Protein AF-0000000076651264 (afdb_homodimer)

Foldseek 3Di:
DPQDDQPPAAFDKAFCDDDPVSVVVLVVPLDALQCQAFCCDADPVRHGLAHQRERMEQEGQELVNVLSLLVVCLVVVAAEQEAQLRHQNRNSSGFDDHHYYHYDLPRFADKDWDDVVPVPPDPDDADPQWTKMKGWQNDFQLRVLVVQLVVQWADAAAFARRHTNQQCQQQFRDYQLCFQHNTQVLFFAKWWFQFSNSDIDIDGCVRPLLLSQCSRAPWDLQQGGTTITIGTIGHLVQFFADKDWDAAPVHNDIDIGTWKKKKKWKFFDDLVVLLLLVVLLLQCLLVQADASFKWKKKKKWAWPFDCCQLPVVPPDPVLVVLLVVLVVPDDPLLCVVCVPIDAIMMIIIIMGIRNHNHDDCDPVVVVSCVSVSVPPRRISDMDMDGDGPSVVSNSSHRHDNDRDPFRKAKDKFWALDSCLVVLCVSVVVSVLQCLQRPCQVQADPVRPDGDDRPQNVFKIKIKMKIFNGHPNTPLQVSPPVSHQWADSSTGMMIIIMIGGHGPPDPCRVVRVVSNVVSVVVVCVQQEDCSHSHHNHQADGSSRDGDNQQCADCVRVVNHHVDDVSLQSSLCSSCVRPVSSRSPRDRNGRHRDD/DPQDDQPPAAFDKAFCDDDPVSVVVLVVVLDALQCLAFCCDADPVRHGLAHQRERMEQEGQELVNVLSLLVVCLVVVAAEQEAQLRHQNRNSSGFDDHHYYHYDLPRFADKDWDDVVPVPPDPDDADPQWTKMKGWQNDFQLRVLVVQLVVQWDDAAAFARRHTNQQCQQQFRDYQLCFQHNTQVLFFAKWWFQFSNSDIDIDGCVRPLLLSQCSRAPWDLQQGGTTITIGTIGHLVQFFADKDWDAAPVHNDIDIGTWKKKKKWKFFDDLVVLLLLVVLLLQCLLVQADASFKWKKKKKWAWPFDCCQLPVVPPDPVLVVLLVVLVVPDDPLLCVVCVPIDAIMMIIIIMGIRNHNHDDCDPVVVVSCVSVSVPPRRISDMDMDGDGPSVVSNSSHRHDNDRDPFRKAKDKFWALDNCLVVLCVSVVVSVLQCLQRPCCVQADPVRPDGDDRPQNVFKIKIKMKIFNGHPNTPLQVSPPVSHQWADSSTGMMIIIMIGGHGPPDPCRVVRVVSNVVSVVVVCVQQEDCSHSHHNHQADGSSRDGDNQQCADCVRVVNHHVDDVSLQSSLCSSCVRPVSSRSPRDRNGRHRDD

Secondary structure (DSSP, 8-state):
------TT--EEEEESSSSHHHHHHHHHH---TTHHHHTTPBPTTSSBSS----SEEEEESSHHHHHHHHHHHHHHT--EEEESS---TT-TT---TT-EEEE-TTT---EEEE-TTTS-S------TTEEEEEEETT-BHHHHHHHHHHTTEE----SBTT-BHHHHHHTT---TTHHHH--GGGGEEEEEEE-TTS-EEEEESSS-HHHHHHHTTTSTTSSSEEEEEEEEEEEGGGG--SEEEEEETTEEEEEEEES-EEEEEEEE--HHHHHHHHHHHHHHHHH----TTEEEEEEEE-TT--HHHH-TTTTSHHHHHHHHHHHTTS-HHHHHHHTTPPPPEEEEEEEE---STT----HHHHHHHHHHHT--TTEEEEEEEE--HHHHHHHT-B-SS-SSSS-EE--EEEE--S-TTTTTHHHHHHHHHHHHH-GGGGB-TTSSSB---HHHHH-EEEEEEEE--STT-HHHHTTTSS-----TT--EEEEEEEE---TTSTTHHHHHHHHHHHHHHHHHHHBSTT-SSBSS-B--GGG--S---TTSHHHHHHHSS-HHHHHHHHHHHHHH-TT-TT--SS-SPPP--/------TT--EEEEESSSSHHHHHHHHHH---TTHHHHTTPBPTTSSBSS----SEEEEESSHHHHHHHHHHHHHHT--EEEESS---TT-TT---TT-EEEE-TTT---EEEE-TTTS-S------TTEEEEEEETT-BHHHHHHHHHHTTEE----SBTT-BHHHHHHTT---TTHHHH--GGGGEEEEEEE-TTS-EEEE-SSS-HHHHHHHTTTSTTSSSEEEEEEEEEEEGGGG---EEEEEETTEEEEEEEES-EEEEEEEE--HHHHHHHHHHHHHHHHH----TTEEEEEEEE-TT--HHHH-TTTTSHHHHHHHHHHHTTS-HHHHHHHTTPPPPEEEEEEEE---STT----HHHHHHHHHHHT--TTEEEEEEEE--HHHHHHHT-B-SS-SSSS-EE--EEEE--S-TTTTTHHHHHHHHHHHHH-GGGGB-TTSSSB---HHHHH-EEEEEEEE--STT-HHHHTTTSS-----TT--EEEEEEEE---TTSTTHHHHHHHHHHHHHHHHHHHBSTT-SSBSS-B--GGG--S---TTSHHHHHHHSS-HHHHHHHHHHHHHH-TT-TT--SS-SPPP--

Structure (mmCIF, N/CA/C/O backbone):
data_AF-0000000076651264-model_v1
#
loop_
_entity.id
_entity.type
_entity.pdbx_description
1 polymer 'Related to 6-hydroxy-D-nicotine oxidase'
#
loop_
_atom_site.group_PDB
_atom_site.id
_atom_site.type_symbol
_atom_site.label_atom_id
_atom_site.label_alt_id
_atom_site.label_comp_id
_atom_site.label_asym_id
_atom_site.label_entity_id
_atom_site.label_seq_id
_atom_site.pdbx_PDB_ins_code
_atom_site.Cartn_x
_atom_site.Cartn_y
_atom_site.Cartn_z
_atom_site.occupancy
_atom_site.B_iso_or_equiv
_atom_site.auth_seq_id
_atom_site.auth_comp_id
_atom_site.auth_asym_id
_atom_site.auth_atom_id
_atom_site.pdbx_PDB_model_num
ATOM 1 N N . MET A 1 1 ? -21.031 -12.344 28.234 1 34 1 MET A N 1
ATOM 2 C CA . MET A 1 1 ? -20.094 -13.461 28.234 1 34 1 MET A CA 1
ATOM 3 C C . MET A 1 1 ? -18.734 -13.039 27.688 1 34 1 MET A C 1
ATOM 5 O O . MET A 1 1 ? -18.656 -12.398 26.641 1 34 1 MET A O 1
ATOM 9 N N . THR A 1 2 ? -17.781 -12.977 28.641 1 46.88 2 THR A N 1
ATOM 10 C CA . THR A 1 2 ? -16.422 -12.562 28.297 1 46.88 2 THR A CA 1
ATOM 11 C C . THR A 1 2 ? -15.891 -13.383 27.125 1 46.88 2 THR A C 1
ATOM 13 O O . THR A 1 2 ? -15.984 -14.609 27.125 1 46.88 2 THR A O 1
ATOM 16 N N . SER A 1 3 ? -15.75 -12.75 25.969 1 57.94 3 SER A N 1
ATOM 17 C CA . SER A 1 3 ? -15.305 -13.438 24.766 1 57.94 3 SER A CA 1
ATOM 18 C C . SER A 1 3 ? -14.078 -14.297 25.031 1 57.94 3 SER A C 1
ATOM 20 O O . SER A 1 3 ? -13.32 -14.031 25.969 1 57.94 3 SER A O 1
ATOM 22 N N . ALA A 1 4 ? -14.023 -15.539 24.609 1 70.25 4 ALA A N 1
ATOM 23 C CA . ALA A 1 4 ? -12.898 -16.469 24.688 1 70.25 4 ALA A CA 1
ATOM 24 C C . ALA A 1 4 ? -11.578 -15.766 24.406 1 70.25 4 ALA A C 1
ATOM 26 O O . ALA A 1 4 ? -11.508 -14.906 23.516 1 70.25 4 ALA A O 1
ATOM 27 N N . GLN A 1 5 ? -10.688 -15.805 25.422 1 78.62 5 GLN A N 1
ATOM 28 C CA . GLN A 1 5 ? -9.367 -15.203 25.25 1 78.62 5 GLN A CA 1
ATOM 29 C C . GLN A 1 5 ? -8.266 -16.203 25.594 1 78.62 5 GLN A C 1
ATOM 31 O O . GLN A 1 5 ? -8.445 -17.062 26.453 1 78.62 5 GLN A O 1
ATOM 36 N N . VAL A 1 6 ? -7.297 -16.203 24.75 1 84.75 6 VAL A N 1
ATOM 37 C CA . VAL A 1 6 ? -6.082 -16.953 25.078 1 84.75 6 VAL A CA 1
ATOM 38 C C . VAL A 1 6 ? -5.273 -16.172 26.125 1 84.75 6 VAL A C 1
ATOM 40 O O . VAL A 1 6 ? -4.867 -15.039 25.891 1 84.75 6 VAL A O 1
ATOM 43 N N . ASN A 1 7 ? -5.051 -16.719 27.25 1 78.62 7 ASN A N 1
ATOM 44 C CA . ASN A 1 7 ? -4.332 -16.078 28.344 1 78.62 7 ASN A CA 1
ATOM 45 C C . ASN A 1 7 ? -2.84 -15.977 28.047 1 78.62 7 ASN A C 1
ATOM 47 O O . ASN A 1 7 ? -2.242 -16.891 27.5 1 78.62 7 ASN A O 1
ATOM 51 N N . GLY A 1 8 ? -2.301 -14.914 28.453 1 78.69 8 GLY A N 1
ATOM 52 C CA . GLY A 1 8 ? -0.866 -14.727 28.297 1 78.69 8 GLY A CA 1
ATOM 53 C C . GLY A 1 8 ? -0.448 -14.445 26.859 1 78.69 8 GLY A C 1
ATOM 54 O O . GLY A 1 8 ? 0.745 -14.445 26.547 1 78.69 8 GLY A O 1
ATOM 55 N N . PHE A 1 9 ? -1.398 -14.266 26.062 1 87.62 9 PHE A N 1
ATOM 56 C CA . PHE A 1 9 ? -1.14 -14.016 24.656 1 87.62 9 PHE A CA 1
ATOM 57 C C . PHE A 1 9 ? -0.688 -12.578 24.422 1 87.62 9 PHE A C 1
ATOM 59 O O . PHE A 1 9 ? -1.328 -11.641 24.906 1 87.62 9 PHE A O 1
ATOM 66 N N . ILE A 1 10 ? 0.504 -12.438 23.859 1 85.38 10 ILE A N 1
ATOM 67 C CA . ILE A 1 10 ? 1.021 -11.133 23.484 1 85.38 10 ILE A CA 1
ATOM 68 C C . ILE A 1 10 ? 0.626 -10.812 22.047 1 85.38 10 ILE A C 1
ATOM 70 O O . ILE A 1 10 ? 1.205 -11.359 21.094 1 85.38 10 ILE A O 1
ATOM 74 N N . GLY A 1 11 ? -0.29 -9.969 21.844 1 91.75 11 GLY A N 1
ATOM 75 C CA . GLY A 1 11 ? -0.868 -9.609 20.547 1 91.75 11 GLY A CA 1
ATOM 76 C C . GLY A 1 11 ? -2.344 -9.273 20.641 1 91.75 11 GLY A C 1
ATOM 77 O O . GLY A 1 11 ? -2.854 -8.961 21.719 1 91.75 11 GLY A O 1
ATOM 78 N N . MET A 1 12 ? -2.93 -9.195 19.531 1 94.44 12 MET A N 1
ATOM 79 C CA . MET A 1 12 ? -4.355 -8.891 19.484 1 94.44 12 MET A CA 1
ATOM 80 C C . MET A 1 12 ? -5.176 -10.148 19.234 1 94.44 12 MET A C 1
ATOM 82 O O . MET A 1 12 ? -4.715 -11.07 18.562 1 94.44 12 MET A O 1
ATOM 86 N N . GLN A 1 13 ? -6.289 -10.258 19.812 1 95.62 13 GLN A N 1
ATOM 87 C CA . GLN A 1 13 ? -7.223 -11.359 19.625 1 95.62 13 GLN A CA 1
ATOM 88 C C . GLN A 1 13 ? -8.641 -10.852 19.375 1 95.62 13 GLN A C 1
ATOM 90 O O . GLN A 1 13 ? -9.07 -9.875 19.984 1 95.62 13 GLN A O 1
ATOM 95 N N . TYR A 1 14 ? -9.336 -11.398 18.453 1 96.88 14 TYR A N 1
ATOM 96 C CA . TYR A 1 14 ? -10.688 -11.016 18.078 1 96.88 14 TYR A CA 1
ATOM 97 C C . TYR A 1 14 ? -11.617 -12.227 18.062 1 96.88 14 TYR A C 1
ATOM 99 O O . TYR A 1 14 ? -11.383 -13.188 17.344 1 96.88 14 TYR A O 1
ATOM 107 N N . SER A 1 15 ? -12.625 -12.203 18.797 1 95.81 15 SER A N 1
ATOM 108 C CA . SER A 1 15 ? -13.562 -13.312 18.938 1 95.81 15 SER A CA 1
ATOM 109 C C . SER A 1 15 ? -14.75 -13.172 18 1 95.81 15 SER A C 1
ATOM 111 O O . SER A 1 15 ? -15.234 -12.055 17.766 1 95.81 15 SER A O 1
ATOM 113 N N . ARG A 1 16 ? -15.203 -14.312 17.484 1 95.56 16 ARG A N 1
ATOM 114 C CA . ARG A 1 16 ? -16.391 -14.344 16.641 1 95.56 16 ARG A CA 1
ATOM 115 C C . ARG A 1 16 ? -17.625 -13.914 17.438 1 95.56 16 ARG A C 1
ATOM 117 O O . ARG A 1 16 ? -18.562 -13.352 16.859 1 95.56 16 ARG A O 1
ATOM 124 N N . GLU A 1 17 ? -17.578 -14.133 18.734 1 94.69 17 GLU A N 1
ATOM 125 C CA . GLU A 1 17 ? -18.688 -13.805 19.641 1 94.69 17 GLU A CA 1
ATOM 126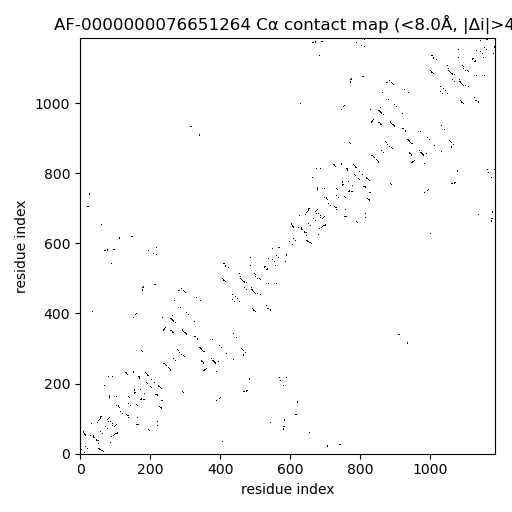 C C . GLU A 1 17 ? -18.344 -12.602 20.516 1 94.69 17 GLU A C 1
ATOM 128 O O . GLU A 1 17 ? -17.188 -12.188 20.578 1 94.69 17 GLU A O 1
ATOM 133 N N . GLY A 1 18 ? -19.359 -12.008 21.141 1 92.31 18 GLY A N 1
ATOM 134 C CA . GLY A 1 18 ? -19.172 -10.875 22.031 1 92.31 18 GLY A CA 1
ATOM 135 C C . GLY A 1 18 ? -20.094 -9.711 21.719 1 92.31 18 GLY A C 1
ATOM 136 O O . GLY A 1 18 ? -21.188 -9.898 21.188 1 92.31 18 GLY A O 1
ATOM 137 N N . SER A 1 19 ? -19.688 -8.516 22.203 1 91.44 19 SER A N 1
ATOM 138 C CA . SER A 1 19 ? -20.469 -7.305 21.953 1 91.44 19 SER A CA 1
ATOM 139 C C . SER A 1 19 ? -20.469 -6.945 20.469 1 91.44 19 SER A C 1
ATOM 141 O O . SER A 1 19 ? -19.734 -7.535 19.688 1 91.44 19 SER A O 1
ATOM 143 N N . ASP A 1 20 ? -21.281 -5.992 20.109 1 92.19 20 ASP A N 1
ATOM 144 C CA . ASP A 1 20 ? -21.344 -5.527 18.719 1 92.19 20 ASP A CA 1
ATOM 145 C C . ASP A 1 20 ? -20 -4.961 18.266 1 92.19 20 ASP A C 1
ATOM 147 O O . ASP A 1 20 ? -19.609 -5.121 17.109 1 92.19 20 ASP A O 1
ATOM 151 N N . TYR A 1 21 ? -19.312 -4.336 19.125 1 92.44 21 TYR A N 1
ATOM 152 C CA . TYR A 1 21 ? -18 -3.789 18.812 1 92.44 21 TYR A CA 1
ATOM 153 C C . TYR A 1 21 ? -16.969 -4.902 18.594 1 92.44 21 TYR A C 1
ATOM 155 O O . TYR A 1 21 ? -16.156 -4.84 17.688 1 92.44 21 TYR A O 1
ATOM 163 N N . GLU A 1 22 ? -17.062 -5.895 19.453 1 92.88 22 GLU A N 1
ATOM 164 C CA . GLU A 1 22 ? -16.172 -7.039 19.297 1 92.88 22 GLU A CA 1
ATOM 165 C C . GLU A 1 22 ? -16.438 -7.758 17.969 1 92.88 22 GLU A C 1
ATOM 167 O O . GLU A 1 22 ? -15.5 -8.133 17.266 1 92.88 22 GLU A O 1
ATOM 172 N N . LYS A 1 23 ? -17.688 -7.938 17.703 1 95.19 23 LYS A N 1
ATOM 173 C CA . LYS A 1 23 ? -18.062 -8.57 16.453 1 95.19 23 LYS A CA 1
ATOM 174 C C . LYS A 1 23 ? -17.594 -7.738 15.258 1 95.19 23 LYS A C 1
ATOM 176 O O . LYS A 1 23 ? -17.234 -8.281 14.211 1 95.19 23 LYS A O 1
ATOM 181 N N . GLY A 1 24 ? -17.703 -6.41 15.43 1 95.94 24 GLY A N 1
ATOM 182 C CA . GLY A 1 24 ? -17.188 -5.523 14.398 1 95.94 24 GLY A CA 1
ATOM 183 C C . GLY A 1 24 ? -15.695 -5.668 14.164 1 95.94 24 GLY A C 1
ATOM 184 O O . GLY A 1 24 ? -15.242 -5.711 13.023 1 95.94 24 GLY A O 1
ATOM 185 N N . ASP A 1 25 ? -14.961 -5.73 15.289 1 97.12 25 ASP A N 1
ATOM 186 C CA . ASP A 1 25 ? -13.523 -5.973 15.18 1 97.12 25 ASP A CA 1
ATOM 187 C C . ASP A 1 25 ? -13.234 -7.285 14.461 1 97.12 25 ASP A C 1
ATOM 189 O O . ASP A 1 25 ? -12.398 -7.332 13.555 1 97.12 25 ASP A O 1
ATOM 193 N N . TYR A 1 26 ? -13.945 -8.32 14.867 1 96.81 26 TYR A N 1
ATOM 194 C CA . TYR A 1 26 ? -13.797 -9.641 14.266 1 96.81 26 TYR A CA 1
ATOM 195 C C . TYR A 1 26 ? -14.07 -9.586 12.773 1 96.81 26 TYR A C 1
ATOM 197 O O . TYR A 1 26 ? -13.289 -10.117 11.977 1 96.81 26 TYR A O 1
ATOM 205 N N . LYS A 1 27 ? -15.086 -8.938 12.375 1 95.62 27 LYS A N 1
ATOM 206 C CA . LYS A 1 27 ? -15.461 -8.844 10.969 1 95.62 27 LYS A CA 1
ATOM 207 C C . LYS A 1 27 ? -14.383 -8.117 10.164 1 95.62 27 LYS A C 1
ATOM 209 O O . LYS A 1 27 ? -14.07 -8.516 9.039 1 95.62 27 LYS A O 1
ATOM 214 N N . PHE A 1 28 ? -13.836 -7.086 10.703 1 96.31 28 PHE A N 1
ATOM 215 C CA . PHE A 1 28 ? -12.82 -6.305 10.008 1 96.31 28 PHE A CA 1
ATOM 216 C C . PHE A 1 28 ? -11.562 -7.141 9.773 1 96.31 28 PHE A C 1
ATOM 218 O O . PHE A 1 28 ? -10.953 -7.062 8.703 1 96.31 28 PHE A O 1
ATOM 225 N N . PHE A 1 29 ? -11.148 -7.922 10.734 1 96.56 29 PHE A N 1
ATOM 226 C CA . PHE A 1 29 ? -9.875 -8.625 10.648 1 96.56 29 PHE A CA 1
ATOM 227 C C . PHE A 1 29 ? -10.055 -9.992 10.008 1 96.56 29 PHE A C 1
ATOM 229 O O . PHE A 1 29 ? -9.078 -10.641 9.625 1 96.56 29 PHE A O 1
ATOM 236 N N . ASN A 1 30 ? -11.328 -10.492 9.945 1 94.94 30 ASN A N 1
ATOM 237 C CA . ASN A 1 30 ? -11.586 -11.742 9.234 1 94.94 30 ASN A CA 1
ATOM 238 C C . ASN A 1 30 ? -11.594 -11.539 7.727 1 94.94 30 ASN A C 1
ATOM 240 O O . ASN A 1 30 ? -12.656 -11.547 7.098 1 94.94 30 ASN A O 1
ATOM 244 N N . GLU A 1 31 ? -10.406 -11.375 7.203 1 89.44 31 GLU A N 1
ATOM 245 C CA . GLU A 1 31 ? -10.266 -11.094 5.777 1 89.44 31 GLU A CA 1
ATOM 246 C C . GLU A 1 31 ? -9.508 -12.211 5.066 1 89.44 31 GLU A C 1
ATOM 248 O O . GLU A 1 31 ? -8.461 -12.656 5.535 1 89.44 31 GLU A O 1
ATOM 253 N N . GLN A 1 32 ? -10.094 -12.727 4.004 1 91 32 GLN A N 1
ATOM 254 C CA . GLN A 1 32 ? -9.5 -13.688 3.088 1 91 32 GLN A CA 1
ATOM 255 C C . GLN A 1 32 ? -9.742 -13.289 1.635 1 91 32 GLN A C 1
ATOM 257 O O . GLN A 1 32 ? -10.789 -12.727 1.306 1 91 32 GLN A O 1
ATOM 262 N N . TYR A 1 33 ? -8.773 -13.547 0.831 1 89.94 33 TYR A N 1
ATOM 263 C CA . TYR A 1 33 ? -9.016 -13.383 -0.599 1 89.94 33 TYR A CA 1
ATOM 264 C C . TYR A 1 33 ? -10.266 -14.133 -1.034 1 89.94 33 TYR A C 1
ATOM 266 O O . TYR A 1 33 ? -11.039 -13.641 -1.856 1 89.94 33 TYR A O 1
ATOM 274 N N . ALA A 1 34 ? -10.586 -15.258 -0.434 1 87.25 34 ALA A N 1
ATOM 275 C CA . ALA A 1 34 ? -11.633 -16.188 -0.834 1 87.25 34 ALA A CA 1
ATOM 276 C C . ALA A 1 34 ? -12.969 -15.828 -0.197 1 87.25 34 ALA A C 1
ATOM 278 O O . ALA A 1 34 ? -13.992 -16.453 -0.481 1 87.25 34 ALA A O 1
ATOM 279 N N . THR A 1 35 ? -13.023 -14.805 0.59 1 81.62 35 THR A N 1
ATOM 280 C CA . THR A 1 35 ? -14.188 -14.547 1.433 1 81.62 35 THR A CA 1
ATOM 281 C C . THR A 1 35 ? -15.438 -14.336 0.581 1 81.62 35 THR A C 1
ATOM 283 O O . THR A 1 35 ? -16.484 -14.945 0.83 1 81.62 35 THR A O 1
ATOM 286 N N . SER A 1 36 ? -15.359 -13.609 -0.465 1 80.12 36 SER A N 1
ATOM 287 C CA . SER A 1 36 ? -16.531 -13.289 -1.264 1 80.12 36 SER A CA 1
ATOM 288 C C . SER A 1 36 ? -17.094 -14.523 -1.962 1 80.12 36 SER A C 1
ATOM 290 O O . SER A 1 36 ? -18.266 -14.57 -2.307 1 80.12 36 SER A O 1
ATOM 292 N N . SER A 1 37 ? -16.25 -15.508 -2.061 1 86.06 37 SER A N 1
ATOM 293 C CA . SER A 1 37 ? -16.641 -16.656 -2.883 1 86.06 37 SER A CA 1
ATOM 294 C C . SER A 1 37 ? -17.156 -17.812 -2.021 1 86.06 37 SER A C 1
ATOM 296 O O . SER A 1 37 ? -17.906 -18.656 -2.498 1 86.06 37 SER A O 1
ATOM 298 N N . TYR A 1 38 ? -16.719 -17.812 -0.785 1 84.25 38 TYR A N 1
ATOM 299 C CA . TYR A 1 38 ? -16.984 -19.047 -0.047 1 84.25 38 TYR A CA 1
ATOM 300 C C . TYR A 1 38 ? -17.656 -18.75 1.282 1 84.25 38 TYR A C 1
ATOM 302 O O . TYR A 1 38 ? -18.219 -19.641 1.916 1 84.25 38 TYR A O 1
ATOM 310 N N . ILE A 1 39 ? -17.641 -17.594 1.779 1 73.12 39 ILE A N 1
ATOM 311 C CA . ILE A 1 39 ? -18.047 -17.328 3.156 1 73.12 39 ILE A CA 1
ATOM 312 C C . ILE A 1 39 ? -19.5 -17.719 3.346 1 73.12 39 ILE A C 1
ATOM 314 O O . ILE A 1 39 ? -19.875 -18.312 4.363 1 73.12 39 ILE A O 1
ATOM 318 N N . ASP A 1 40 ? -20.406 -17.453 2.387 1 67.69 40 ASP A N 1
ATOM 319 C CA . ASP A 1 40 ? -21.828 -17.703 2.607 1 67.69 40 ASP A CA 1
ATOM 320 C C . ASP A 1 40 ? -22.375 -18.688 1.582 1 67.69 40 ASP A C 1
ATOM 322 O O . ASP A 1 40 ? -23.578 -18.719 1.316 1 67.69 40 ASP A O 1
ATOM 326 N N . VAL A 1 41 ? -21.453 -19.375 1.104 1 71.81 41 VAL A N 1
ATOM 327 C CA . VAL A 1 41 ? -21.922 -20.328 0.104 1 71.81 41 VAL A CA 1
ATOM 328 C C . VAL A 1 41 ? -22.203 -21.672 0.772 1 71.81 41 VAL A C 1
ATOM 330 O O . VAL A 1 41 ? -21.359 -22.219 1.476 1 71.81 41 VAL A O 1
ATOM 333 N N . LEU A 1 42 ? -23.422 -22.031 0.584 1 74 42 LEU A N 1
ATOM 334 C CA . LEU A 1 42 ? -23.859 -23.266 1.234 1 74 42 LEU A CA 1
ATOM 335 C C . LEU A 1 42 ? -23.781 -24.453 0.275 1 74 42 LEU A C 1
ATOM 337 O O . LEU A 1 42 ? -23.969 -24.281 -0.934 1 74 42 LEU A O 1
ATOM 341 N N . ASP A 1 43 ? -23.391 -25.562 0.815 1 71.31 43 ASP A N 1
ATOM 342 C CA . ASP A 1 43 ? -23.453 -26.812 0.05 1 71.31 43 ASP A CA 1
ATOM 343 C C . ASP A 1 43 ? -24.875 -27.328 -0.044 1 71.31 43 ASP A C 1
ATOM 345 O O . ASP A 1 43 ? -25.797 -26.719 0.5 1 71.31 43 ASP A O 1
ATOM 349 N N . PRO A 1 44 ? -25.078 -28.312 -0.857 1 68.69 44 PRO A N 1
ATOM 350 C CA . PRO A 1 44 ? -26.438 -28.844 -1.043 1 68.69 44 PRO A CA 1
ATOM 351 C C . PRO A 1 44 ? -27.094 -29.25 0.271 1 68.69 44 PRO A C 1
ATOM 353 O O . PRO A 1 44 ? -28.312 -29.281 0.365 1 68.69 44 PRO A O 1
ATOM 356 N N . SER A 1 45 ? -26.281 -29.484 1.211 1 76.25 45 SER A N 1
ATOM 357 C CA . SER A 1 45 ? -26.812 -29.891 2.514 1 76.25 45 SER A CA 1
ATOM 358 C C . SER A 1 45 ? -27.141 -28.672 3.371 1 76.25 45 SER A C 1
ATOM 360 O O . SER A 1 45 ? -27.672 -28.797 4.473 1 76.25 45 SER A O 1
ATOM 362 N N . GLY A 1 46 ? -26.844 -27.453 2.887 1 75.19 46 GLY A N 1
ATOM 363 C CA . GLY A 1 46 ? -27.141 -26.219 3.6 1 75.19 46 GLY A CA 1
ATOM 364 C C . GLY A 1 46 ? -26.016 -25.766 4.508 1 75.19 46 GLY A C 1
ATOM 365 O O . GLY A 1 46 ? -26.172 -24.828 5.293 1 75.19 46 GLY A O 1
ATOM 366 N N . LYS A 1 47 ? -24.969 -26.516 4.453 1 75.94 47 LYS A N 1
ATOM 367 C CA . LYS A 1 47 ? -23.797 -26.125 5.223 1 75.94 47 LYS A CA 1
ATOM 368 C C . LYS A 1 47 ? -22.828 -25.281 4.375 1 75.94 47 LYS A C 1
ATOM 370 O O . LYS A 1 47 ? -22.828 -25.391 3.148 1 75.94 47 LYS A O 1
ATOM 375 N N . PRO A 1 48 ? -22.047 -24.438 5.102 1 78.88 48 PRO A N 1
ATOM 376 C CA . PRO A 1 48 ? -21.062 -23.703 4.305 1 78.88 48 PRO A CA 1
ATOM 377 C C . PRO A 1 48 ? -20.094 -24.625 3.572 1 78.88 48 PRO A C 1
ATOM 379 O O . PRO A 1 48 ? -19.594 -25.578 4.156 1 78.88 48 PRO A O 1
ATOM 382 N N . SER A 1 49 ? -19.953 -24.391 2.299 1 79.5 49 SER A N 1
ATOM 383 C CA . SER A 1 49 ? -19.031 -25.203 1.505 1 79.5 49 SER A CA 1
ATOM 384 C C . SER A 1 49 ? -17.609 -25.094 2.033 1 79.5 49 SER A C 1
ATOM 386 O O . SER A 1 49 ? -16.891 -26.078 2.102 1 79.5 49 SER A O 1
ATOM 388 N N . HIS A 1 50 ? -17.125 -23.953 2.34 1 89.12 50 HIS A N 1
ATOM 389 C CA . HIS A 1 50 ? -15.867 -23.672 3.025 1 89.12 50 HIS A CA 1
ATOM 390 C C . HIS A 1 50 ? -16.094 -22.703 4.184 1 89.12 50 HIS A C 1
ATOM 392 O O . HIS A 1 50 ? -16.328 -21.516 3.969 1 89.12 50 HIS A O 1
ATOM 398 N N . ASP A 1 51 ? -16.156 -23.219 5.395 1 90.31 51 ASP A N 1
ATOM 399 C CA . ASP A 1 51 ? -16.359 -22.359 6.551 1 90.31 51 ASP A CA 1
ATOM 400 C C . ASP A 1 51 ? -15.125 -21.5 6.832 1 90.31 51 ASP A C 1
ATOM 402 O O . ASP A 1 51 ? -14.062 -22.031 7.137 1 90.31 51 ASP A O 1
ATOM 406 N N . LEU A 1 52 ? -15.289 -20.234 6.699 1 94.25 52 LEU A N 1
ATOM 407 C CA . LEU A 1 52 ? -14.188 -19.297 6.879 1 94.25 52 LEU A CA 1
ATOM 408 C C . LEU A 1 52 ? -14.438 -18.391 8.078 1 94.25 52 LEU A C 1
ATOM 410 O O . LEU A 1 52 ? -14.125 -17.203 8.039 1 94.25 52 LEU A O 1
ATOM 414 N N . ASN A 1 53 ? -15.055 -18.953 9.156 1 93.44 53 ASN A N 1
ATOM 415 C CA . ASN A 1 53 ? -15.398 -18.203 10.359 1 93.44 53 ASN A CA 1
ATOM 416 C C . ASN A 1 53 ? -14.719 -18.781 11.594 1 93.44 53 ASN A C 1
ATOM 418 O O . ASN A 1 53 ? -15.391 -19.312 12.477 1 93.44 53 ASN A O 1
ATOM 422 N N . PRO A 1 54 ? -13.438 -18.578 11.758 1 96.19 54 PRO A N 1
ATOM 423 C CA . PRO A 1 54 ? -12.766 -19.109 12.953 1 96.19 54 PRO A CA 1
ATOM 424 C C . PRO A 1 54 ? -13.383 -18.578 14.25 1 96.19 54 PRO A C 1
ATOM 426 O O . PRO A 1 54 ? -13.922 -17.469 14.281 1 96.19 54 PRO A O 1
ATOM 429 N N . ALA A 1 55 ? -13.234 -19.375 15.281 1 96.62 55 ALA A N 1
ATOM 430 C CA . ALA A 1 55 ? -13.766 -18.984 16.578 1 96.62 55 ALA A CA 1
ATOM 431 C C . ALA A 1 55 ? -13.008 -17.781 17.141 1 96.62 55 ALA A C 1
ATOM 433 O O . ALA A 1 55 ? -13.594 -16.922 17.797 1 96.62 55 ALA A O 1
ATOM 434 N N . LEU A 1 56 ? -11.711 -17.797 16.938 1 96.81 56 LEU A N 1
ATOM 435 C CA . LEU A 1 56 ? -10.797 -16.75 17.375 1 96.81 56 LEU A CA 1
ATOM 436 C C . LEU A 1 56 ? -9.773 -16.438 16.297 1 96.81 56 LEU A C 1
ATOM 438 O O . LEU A 1 56 ? -9.242 -17.344 15.648 1 96.81 56 LEU A O 1
ATOM 442 N N . ILE A 1 57 ? -9.586 -15.164 16.078 1 97.94 57 ILE A N 1
ATOM 443 C CA . ILE A 1 57 ? -8.453 -14.695 15.281 1 97.94 57 ILE A CA 1
ATOM 444 C C . ILE A 1 57 ? -7.355 -14.172 16.203 1 97.94 57 ILE A C 1
ATOM 446 O O . ILE A 1 57 ? -7.586 -13.258 17 1 97.94 57 ILE A O 1
ATOM 450 N N . LEU A 1 58 ? -6.219 -14.789 16.172 1 97.81 58 LEU A N 1
ATOM 451 C CA . LEU A 1 58 ? -5.094 -14.453 17.031 1 97.81 58 LEU A CA 1
ATOM 452 C C . LEU A 1 58 ? -3.945 -13.859 16.219 1 97.81 58 LEU A C 1
ATOM 454 O O . LEU A 1 58 ? -3.455 -14.492 15.289 1 97.81 58 LEU A O 1
ATOM 458 N N . ARG A 1 59 ? -3.5 -12.664 16.547 1 97.25 59 ARG A N 1
ATOM 459 C CA . ARG A 1 59 ? -2.422 -11.953 15.867 1 97.25 59 ARG A CA 1
ATOM 460 C C . ARG A 1 59 ? -1.227 -11.758 16.797 1 97.25 59 ARG A C 1
ATOM 462 O O . ARG A 1 59 ? -1.094 -10.711 17.438 1 97.25 59 ARG A O 1
ATOM 469 N N . PRO A 1 60 ? -0.329 -12.719 16.844 1 96.38 60 PRO A N 1
ATOM 470 C CA . PRO A 1 60 ? 0.811 -12.641 17.766 1 96.38 60 PRO A CA 1
ATOM 471 C C . PRO A 1 60 ? 1.842 -11.602 17.328 1 96.38 60 PRO A C 1
ATOM 473 O O . PRO A 1 60 ? 1.946 -11.289 16.141 1 96.38 60 PRO A O 1
ATOM 476 N N . LYS A 1 61 ? 2.674 -11.117 18.266 1 94.06 61 LYS A N 1
ATOM 477 C CA . LYS A 1 61 ? 3.727 -10.148 18 1 94.06 61 LYS A CA 1
ATOM 478 C C . LYS A 1 61 ? 5.062 -10.836 17.734 1 94.06 61 LYS A C 1
ATOM 480 O O . LYS A 1 61 ? 5.938 -10.281 17.062 1 94.06 61 LYS A O 1
ATOM 485 N N . ASP A 1 62 ? 5.137 -12.039 18.328 1 93.44 62 ASP A N 1
ATOM 486 C CA . ASP A 1 62 ? 6.422 -12.727 18.266 1 93.44 62 ASP A CA 1
ATOM 487 C C . ASP A 1 62 ? 6.254 -14.234 18.469 1 93.44 62 ASP A C 1
ATOM 489 O O . ASP A 1 62 ? 5.137 -14.75 18.391 1 93.44 62 ASP A O 1
ATOM 493 N N . ASP A 1 63 ? 7.371 -14.922 18.688 1 95.75 63 ASP A N 1
ATOM 494 C CA . ASP A 1 63 ? 7.383 -16.375 18.859 1 95.75 63 ASP A CA 1
ATOM 495 C C . ASP A 1 63 ? 6.555 -16.797 20.078 1 95.75 63 ASP A C 1
ATOM 497 O O . ASP A 1 63 ? 5.852 -17.797 20.031 1 95.75 63 ASP A O 1
ATOM 501 N N . GLU A 1 64 ? 6.664 -16.016 21.109 1 94.25 64 GLU A N 1
ATOM 502 C CA . GLU A 1 64 ? 5.957 -16.391 22.328 1 94.25 64 GLU A CA 1
ATOM 503 C C . GLU A 1 64 ? 4.445 -16.359 22.125 1 94.25 64 GLU A C 1
ATOM 505 O O . GLU A 1 64 ? 3.727 -17.203 22.656 1 94.25 64 GLU A O 1
ATOM 510 N N . GLY A 1 65 ? 4.02 -15.352 21.391 1 95.12 65 GLY A N 1
ATOM 511 C CA . GLY A 1 65 ? 2.611 -15.328 21.031 1 95.12 65 GLY A CA 1
ATOM 512 C C . GLY A 1 65 ? 2.184 -16.547 20.219 1 95.12 65 GLY A C 1
ATOM 513 O O . GLY A 1 65 ? 1.113 -17.109 20.453 1 95.12 65 GLY A O 1
ATOM 514 N N . VAL A 1 66 ? 2.992 -16.969 19.297 1 96.94 66 VAL A N 1
ATOM 515 C CA . VAL A 1 66 ? 2.699 -18.141 18.469 1 96.94 66 VAL A CA 1
ATOM 516 C C . VAL A 1 66 ? 2.656 -19.391 19.328 1 96.94 66 VAL A C 1
ATOM 518 O O . VAL A 1 66 ? 1.732 -20.203 19.219 1 96.94 66 VAL A O 1
ATOM 521 N N . LYS A 1 67 ? 3.605 -19.516 20.219 1 96.81 67 LYS A N 1
ATOM 522 C CA . LYS A 1 67 ? 3.658 -20.672 21.125 1 96.81 67 LYS A CA 1
ATOM 523 C C . LYS A 1 67 ? 2.408 -20.734 22 1 96.81 67 LYS A C 1
ATOM 525 O O . LYS A 1 67 ? 1.869 -21.812 22.234 1 96.81 67 LYS A O 1
ATOM 530 N N . ALA A 1 68 ? 1.992 -19.578 22.422 1 96.56 68 ALA A N 1
ATOM 531 C CA . ALA A 1 68 ? 0.793 -19.531 23.266 1 96.56 68 ALA A CA 1
ATOM 532 C C . ALA A 1 68 ? -0.419 -20.062 22.516 1 96.56 68 ALA A C 1
ATOM 534 O O . ALA A 1 68 ? -1.26 -20.75 23.094 1 96.56 68 ALA A O 1
ATOM 535 N N . VAL A 1 69 ? -0.54 -19.734 21.266 1 96.88 69 VAL A N 1
ATOM 536 C CA . VAL A 1 69 ? -1.656 -20.203 20.453 1 96.88 69 VAL A CA 1
ATOM 537 C C . VAL A 1 69 ? -1.573 -21.719 20.281 1 96.88 69 VAL A C 1
ATOM 539 O O . VAL A 1 69 ? -2.586 -22.422 20.391 1 96.88 69 VAL A O 1
ATOM 542 N N . ILE A 1 70 ? -0.395 -22.234 20 1 96.88 70 ILE A N 1
ATOM 543 C CA . ILE A 1 70 ? -0.198 -23.672 19.828 1 96.88 70 ILE A CA 1
ATOM 544 C C . ILE A 1 70 ? -0.597 -24.391 21.109 1 96.88 70 ILE A C 1
ATOM 546 O O . ILE A 1 70 ? -1.339 -25.375 21.078 1 96.88 70 ILE A O 1
ATOM 550 N N . HIS A 1 71 ? -0.164 -23.906 22.281 1 95.56 71 HIS A N 1
ATOM 551 C CA . HIS A 1 71 ? -0.497 -24.516 23.547 1 95.56 71 HIS A CA 1
ATOM 552 C C . HIS A 1 71 ? -2.002 -24.516 23.797 1 95.56 71 HIS A C 1
ATOM 554 O O . HIS A 1 71 ? -2.568 -25.5 24.266 1 95.56 71 HIS A O 1
ATOM 560 N N . HIS A 1 72 ? -2.553 -23.391 23.5 1 95.12 72 HIS A N 1
ATOM 561 C CA . HIS A 1 72 ? -4 -23.266 23.641 1 95.12 72 HIS A CA 1
ATOM 562 C C . HIS A 1 72 ? -4.719 -24.312 22.781 1 95.12 72 HIS A C 1
ATOM 564 O O . HIS A 1 72 ? -5.652 -24.969 23.25 1 95.12 72 HIS A O 1
ATOM 570 N N . ALA A 1 73 ? -4.355 -24.406 21.531 1 96.06 73 ALA A N 1
ATOM 571 C CA . ALA A 1 73 ? -5 -25.328 20.594 1 96.06 73 ALA A CA 1
ATOM 572 C C . ALA A 1 73 ? -4.848 -26.781 21.047 1 96.06 73 ALA A C 1
ATOM 574 O O . ALA A 1 73 ? -5.809 -27.547 21 1 96.06 73 ALA A O 1
ATOM 575 N N . VAL A 1 74 ? -3.68 -27.156 21.484 1 95 74 VAL A N 1
ATOM 576 C CA . VAL A 1 74 ? -3.418 -28.5 21.953 1 95 74 VAL A CA 1
ATOM 577 C C . VAL A 1 74 ? -4.273 -28.797 23.188 1 95 74 VAL A C 1
ATOM 579 O O . VAL A 1 74 ? -4.934 -29.828 23.266 1 95 74 VAL A O 1
ATOM 582 N N . LYS A 1 75 ? -4.273 -27.875 24.094 1 93.69 75 LYS A N 1
ATOM 583 C CA . LYS A 1 75 ? -5 -28.031 25.359 1 93.69 75 LYS A CA 1
ATOM 584 C C . LYS A 1 75 ? -6.5 -28.188 25.109 1 93.69 75 LYS A C 1
ATOM 586 O O . LYS A 1 75 ? -7.16 -29 25.75 1 93.69 75 LYS A O 1
ATOM 591 N N . ASN A 1 76 ? -7.016 -27.422 24.188 1 94.44 76 ASN A N 1
ATOM 592 C CA . ASN A 1 76 ? -8.461 -27.391 23.969 1 94.44 76 ASN A CA 1
ATOM 593 C C . ASN A 1 76 ? -8.875 -28.297 22.812 1 94.44 76 ASN A C 1
ATOM 595 O O . ASN A 1 76 ? -10.055 -28.359 22.469 1 94.44 76 ASN A O 1
ATOM 599 N N . LYS A 1 77 ? -7.934 -28.953 22.172 1 95.31 77 LYS A N 1
ATOM 600 C CA . LYS A 1 77 ? -8.172 -29.906 21.078 1 95.31 77 LYS A CA 1
ATOM 601 C C . LYS A 1 77 ? -8.914 -29.234 19.922 1 95.31 77 LYS A C 1
ATOM 603 O O . LYS A 1 77 ? -9.93 -29.75 19.453 1 95.31 77 LYS A O 1
ATOM 608 N N . VAL A 1 78 ? -8.445 -28.078 19.562 1 95.94 78 VAL A N 1
ATOM 609 C CA . VAL A 1 78 ? -8.961 -27.375 18.375 1 95.94 78 VAL A CA 1
ATOM 610 C C . VAL A 1 78 ? -7.848 -27.234 17.344 1 95.94 78 VAL A C 1
ATOM 612 O O . VAL A 1 78 ? -6.664 -27.344 17.672 1 95.94 78 VAL A O 1
ATOM 615 N N . GLY A 1 79 ? -8.258 -27.047 16.094 1 97.06 79 GLY A N 1
ATOM 616 C CA . GLY A 1 79 ? -7.297 -26.875 15.016 1 97.06 79 GLY A CA 1
ATOM 617 C C . GLY A 1 79 ? -6.859 -25.438 14.836 1 97.06 79 GLY A C 1
ATOM 618 O O . GLY A 1 79 ? -7.547 -24.5 15.266 1 97.06 79 GLY A O 1
ATOM 619 N N . ILE A 1 80 ? -5.688 -25.25 14.227 1 98.25 80 ILE A N 1
ATOM 620 C CA . ILE A 1 80 ? -5.156 -23.938 13.883 1 98.25 80 ILE A CA 1
ATOM 621 C C . ILE A 1 80 ? -5.082 -23.797 12.367 1 98.25 80 ILE A C 1
ATOM 623 O O . ILE A 1 80 ? -4.422 -24.594 11.688 1 98.25 80 ILE A O 1
ATOM 627 N N . ALA A 1 81 ? -5.789 -22.859 11.805 1 98 81 ALA A N 1
ATOM 628 C CA . ALA A 1 81 ? -5.512 -22.406 10.445 1 98 81 ALA A CA 1
ATOM 629 C C . ALA A 1 81 ? -4.484 -21.266 10.445 1 98 81 ALA A C 1
ATOM 631 O O . ALA A 1 81 ? -4.637 -20.281 11.172 1 98 81 ALA A O 1
ATOM 632 N N . ILE A 1 82 ? -3.447 -21.375 9.711 1 98.38 82 ILE A N 1
ATOM 633 C CA . ILE A 1 82 ? -2.361 -20.406 9.703 1 98.38 82 ILE A CA 1
ATOM 634 C C . ILE A 1 82 ? -2.494 -19.484 8.484 1 98.38 82 ILE A C 1
ATOM 636 O O . ILE A 1 82 ? -2.633 -19.969 7.359 1 98.38 82 ILE A O 1
ATOM 640 N N . LYS A 1 83 ? -2.473 -18.188 8.719 1 98 83 LYS A N 1
ATOM 641 C CA . LYS A 1 83 ? -2.607 -17.156 7.684 1 98 83 LYS A CA 1
ATOM 642 C C . LYS A 1 83 ? -1.409 -16.219 7.684 1 98 83 LYS A C 1
ATOM 644 O O . LYS A 1 83 ? -1.002 -15.719 8.734 1 98 83 LYS A O 1
ATOM 649 N N . SER A 1 84 ? -0.771 -16.031 6.566 1 96.69 84 SER A N 1
ATOM 650 C CA . SER A 1 84 ? 0.168 -14.922 6.406 1 96.69 84 SER A CA 1
ATOM 651 C C . SER A 1 84 ? -0.464 -13.766 5.637 1 96.69 84 SER A C 1
ATOM 653 O O . SER A 1 84 ? -0.871 -12.766 6.227 1 96.69 84 SER A O 1
ATOM 655 N N . GLY A 1 85 ? -0.81 -14.008 4.348 1 95.19 85 GLY A N 1
ATOM 656 C CA . GLY A 1 85 ? -1.437 -12.953 3.568 1 95.19 85 GLY A CA 1
ATOM 657 C C . GLY A 1 85 ? -2.9 -13.219 3.273 1 95.19 85 GLY A C 1
ATOM 658 O O . GLY A 1 85 ? -3.629 -12.32 2.85 1 95.19 85 GLY A O 1
ATOM 659 N N . GLY A 1 86 ? -3.322 -14.453 3.434 1 95.31 86 GLY A N 1
ATOM 660 C CA . GLY A 1 86 ? -4.723 -14.805 3.26 1 95.31 86 GLY A CA 1
ATOM 661 C C . GLY A 1 86 ? -5.125 -14.938 1.804 1 95.31 86 GLY A C 1
ATOM 662 O O . GLY A 1 86 ? -6.297 -14.766 1.462 1 95.31 86 GLY A O 1
ATOM 663 N N . HIS A 1 87 ? -4.254 -15.305 0.964 1 93.81 87 HIS A N 1
ATOM 664 C CA . HIS A 1 87 ? -4.523 -15.289 -0.469 1 93.81 87 HIS A CA 1
ATOM 665 C C . HIS A 1 87 ? -4.855 -16.688 -0.979 1 93.81 87 HIS A C 1
ATOM 667 O O . HIS A 1 87 ? -5.012 -16.891 -2.184 1 93.81 87 HIS A O 1
ATOM 673 N N . GLN A 1 88 ? -4.98 -17.641 -0.089 1 93.56 88 GLN A N 1
ATOM 674 C CA . GLN A 1 88 ? -5.301 -18.984 -0.557 1 93.56 88 GLN A CA 1
ATOM 675 C C . GLN A 1 88 ? -6.688 -19.031 -1.192 1 93.56 88 GLN A C 1
ATOM 677 O O . GLN A 1 88 ? -7.68 -18.641 -0.563 1 93.56 88 GLN A O 1
ATOM 682 N N . TYR A 1 89 ? -6.809 -19.531 -2.375 1 93.06 89 TYR A N 1
ATOM 683 C CA . TYR A 1 89 ? -7.977 -19.359 -3.229 1 93.06 89 TYR A CA 1
ATOM 684 C C . TYR A 1 89 ? -9.164 -20.156 -2.707 1 93.06 89 TYR A C 1
ATOM 686 O O . TYR A 1 89 ? -10.32 -19.797 -2.957 1 93.06 89 TYR A O 1
ATOM 694 N N . SER A 1 90 ? -8.977 -21.219 -1.989 1 92.25 90 SER A N 1
ATOM 695 C CA . SER A 1 90 ? -10.07 -22.047 -1.493 1 92.25 90 SER A CA 1
ATOM 696 C C . SER A 1 90 ? -10.383 -21.734 -0.035 1 92.25 90 SER A C 1
ATOM 698 O O . SER A 1 90 ? -11.281 -22.328 0.557 1 92.25 90 SER A O 1
ATOM 700 N N . GLY A 1 91 ? -9.586 -20.828 0.576 1 93.12 91 GLY A N 1
ATOM 701 C CA . GLY A 1 91 ? -9.844 -20.406 1.943 1 93.12 91 GLY A CA 1
ATOM 702 C C . GLY A 1 91 ? -9.172 -21.281 2.979 1 93.12 91 GLY A C 1
ATOM 703 O O . GLY A 1 91 ? -9.539 -21.266 4.152 1 93.12 91 GLY A O 1
ATOM 704 N N . ALA A 1 92 ? -8.148 -22.031 2.594 1 93.94 92 ALA A N 1
ATOM 705 C CA . ALA A 1 92 ? -7.539 -23.016 3.482 1 93.94 92 ALA A CA 1
ATOM 706 C C . ALA A 1 92 ? -6.75 -22.344 4.598 1 93.94 92 ALA A C 1
ATOM 708 O O . ALA A 1 92 ? -6.398 -22.984 5.594 1 93.94 92 ALA A O 1
ATOM 709 N N . SER A 1 93 ? -6.461 -21.078 4.469 1 96.06 93 SER A N 1
ATOM 710 C CA . SER A 1 93 ? -5.777 -20.359 5.535 1 96.06 93 SER A CA 1
ATOM 711 C C . SER A 1 93 ? -6.766 -19.859 6.59 1 96.06 93 SER A C 1
ATOM 713 O O . SER A 1 93 ? -6.402 -19.078 7.469 1 96.06 93 SER A O 1
ATOM 715 N N . SER A 1 94 ? -7.965 -20.25 6.477 1 95.94 94 SER A N 1
ATOM 716 C CA . SER A 1 94 ? -9.008 -19.984 7.469 1 95.94 94 SER A CA 1
ATOM 717 C C . SER A 1 94 ? -9.664 -21.281 7.922 1 95.94 94 SER A C 1
ATOM 719 O O . SER A 1 94 ? -9.148 -22.375 7.668 1 95.94 94 SER A O 1
ATOM 721 N N . CYS A 1 95 ? -10.648 -21.141 8.781 1 95.31 95 CYS A N 1
ATOM 722 C CA . CYS A 1 95 ? -11.336 -22.297 9.344 1 95.31 95 CYS A CA 1
ATOM 723 C C . CYS A 1 95 ? -12.703 -21.906 9.891 1 95.31 95 CYS A C 1
ATOM 725 O O . CYS A 1 95 ? -13.18 -20.797 9.656 1 95.31 95 CYS A O 1
ATOM 727 N N . GLY A 1 96 ? -13.359 -22.906 10.484 1 93.06 96 GLY A N 1
ATOM 728 C CA . GLY A 1 96 ? -14.656 -22.688 11.117 1 93.06 96 GLY A CA 1
ATOM 729 C C . GLY A 1 96 ? -14.828 -23.469 12.414 1 93.06 96 GLY A C 1
ATOM 730 O O . GLY A 1 96 ? -13.852 -23.953 12.984 1 93.06 96 GLY A O 1
ATOM 731 N N . GLY A 1 97 ? -16.062 -23.484 12.875 1 92.81 97 GLY A N 1
ATOM 732 C CA . GLY A 1 97 ? -16.344 -24.172 14.117 1 92.81 97 GLY A CA 1
ATOM 733 C C . GLY A 1 97 ? -15.602 -23.594 15.305 1 92.81 97 GLY A C 1
ATOM 734 O O . GLY A 1 97 ? -15.594 -22.375 15.508 1 92.81 97 GLY A O 1
ATOM 735 N N . GLN A 1 98 ? -14.961 -24.516 16.094 1 95.31 98 GLN A N 1
ATOM 736 C CA . GLN A 1 98 ? -14.258 -24.078 17.297 1 95.31 98 GLN A CA 1
ATOM 737 C C . GLN A 1 98 ? -12.773 -23.844 17.016 1 95.31 98 GLN A C 1
ATOM 739 O O . GLN A 1 98 ? -12.031 -23.406 17.891 1 95.31 98 GLN A O 1
ATOM 744 N N . ASN A 1 99 ? -12.367 -24.078 15.781 1 97 99 ASN A N 1
ATOM 745 C CA . ASN A 1 99 ? -10.969 -23.891 15.406 1 97 99 ASN A CA 1
ATOM 746 C C . ASN A 1 99 ? -10.57 -22.422 15.391 1 97 99 ASN A C 1
ATOM 748 O O . ASN A 1 99 ? -11.438 -21.547 15.336 1 97 99 ASN A O 1
ATOM 752 N N . VAL A 1 100 ? -9.258 -22.125 15.516 1 97.31 100 VAL A N 1
ATOM 753 C CA . VAL A 1 100 ? -8.773 -20.75 15.609 1 97.31 100 VAL A CA 1
ATOM 754 C C . VAL A 1 100 ? -7.875 -20.438 14.414 1 97.31 100 VAL A C 1
ATOM 756 O O . VAL A 1 100 ? -7.344 -21.344 13.773 1 97.31 100 VAL A O 1
ATOM 759 N N . GLN A 1 101 ? -7.785 -19.172 14.086 1 97.94 101 GLN A N 1
ATOM 760 C CA . GLN A 1 101 ? -6.871 -18.7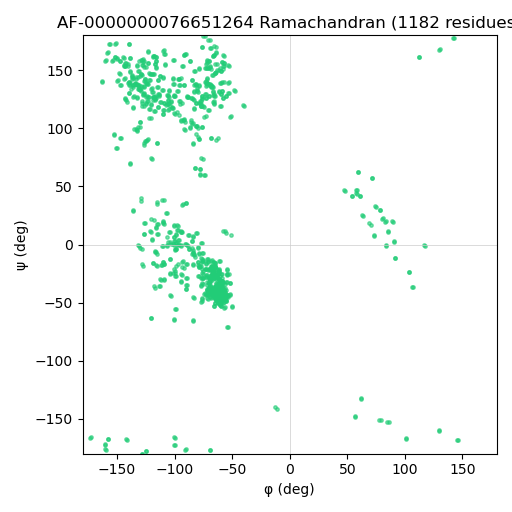19 13.047 1 97.94 101 GLN A CA 1
ATOM 761 C C . GLN A 1 101 ? -5.676 -17.984 13.641 1 97.94 101 GLN A C 1
ATOM 763 O O . GLN A 1 101 ? -5.844 -17.078 14.453 1 97.94 101 GLN A O 1
ATOM 768 N N . LEU A 1 102 ? -4.527 -18.484 13.383 1 98.25 102 LEU A N 1
ATOM 769 C CA . LEU A 1 102 ? -3.279 -17.781 13.656 1 98.25 102 LEU A CA 1
ATOM 770 C C . LEU A 1 102 ? -2.922 -16.828 12.508 1 98.25 102 LEU A C 1
ATOM 772 O O . LEU A 1 102 ? -2.48 -17.281 11.445 1 98.25 102 LEU A O 1
ATOM 776 N N . ASP A 1 103 ? -3.121 -15.562 12.703 1 98.19 103 ASP A N 1
ATOM 777 C CA . ASP A 1 103 ? -2.877 -14.539 11.688 1 98.19 103 ASP A CA 1
ATOM 778 C C . ASP A 1 103 ? -1.483 -13.93 11.844 1 98.19 103 ASP A C 1
ATOM 780 O O . ASP A 1 103 ? -1.27 -13.07 12.703 1 98.19 103 ASP A O 1
ATOM 784 N N . LEU A 1 104 ? -0.592 -14.273 10.969 1 97.81 104 LEU A N 1
ATOM 785 C CA . LEU A 1 104 ? 0.807 -13.867 11.039 1 97.81 104 LEU A CA 1
ATOM 786 C C . LEU A 1 104 ? 1.062 -12.648 10.156 1 97.81 104 LEU A C 1
ATOM 788 O O . LEU A 1 104 ? 2.215 -12.289 9.906 1 97.81 104 LEU A O 1
ATOM 792 N N . SER A 1 105 ? 0.101 -11.969 9.656 1 96 105 SER A N 1
ATOM 793 C CA . SER A 1 105 ? 0.221 -10.945 8.625 1 96 105 SER A CA 1
ATOM 794 C C . SER A 1 105 ? 1.233 -9.875 9.023 1 96 105 SER A C 1
ATOM 796 O O . SER A 1 105 ? 1.869 -9.258 8.164 1 96 105 SER A O 1
ATOM 798 N N . ASN A 1 106 ? 1.47 -9.656 10.32 1 94.69 106 ASN A N 1
ATOM 799 C CA . ASN A 1 106 ? 2.377 -8.602 10.758 1 94.69 106 ASN A CA 1
ATOM 800 C C . ASN A 1 106 ? 3.453 -9.133 11.695 1 94.69 106 ASN A C 1
ATOM 802 O O . ASN A 1 106 ? 4.227 -8.367 12.266 1 94.69 106 ASN A O 1
ATOM 806 N N . THR A 1 107 ? 3.559 -10.406 11.852 1 96.75 107 THR A N 1
ATOM 807 C CA . THR A 1 107 ? 4.348 -11 12.922 1 96.75 107 THR A CA 1
ATOM 808 C C . THR A 1 107 ? 5.816 -11.102 12.516 1 96.75 107 THR A C 1
ATOM 810 O O . THR A 1 107 ? 6.707 -10.742 13.289 1 96.75 107 THR A O 1
ATOM 813 N N . TYR A 1 108 ? 6.016 -11.562 11.305 1 97.62 108 TYR A N 1
ATOM 814 C CA . TYR A 1 108 ? 7.383 -11.828 10.867 1 97.62 108 TYR A CA 1
ATOM 815 C C . TYR A 1 108 ? 7.715 -11.055 9.594 1 97.62 108 TYR A C 1
ATOM 817 O O . TYR A 1 108 ? 7.633 -11.594 8.492 1 97.62 108 TYR A O 1
ATOM 825 N N . LYS A 1 109 ? 8.242 -9.836 9.742 1 97.19 109 LYS A N 1
ATOM 826 C CA . LYS A 1 109 ? 8.586 -8.961 8.617 1 97.19 109 LYS A CA 1
ATOM 827 C C . LYS A 1 109 ? 10.094 -8.82 8.469 1 97.19 109 LYS A C 1
ATOM 829 O O . LYS A 1 109 ? 10.578 -7.906 7.801 1 97.19 109 LYS A O 1
ATOM 834 N N . ASP A 1 110 ? 10.836 -9.672 8.992 1 97.5 110 ASP A N 1
ATOM 835 C CA . ASP A 1 110 ? 12.297 -9.617 9.023 1 97.5 110 ASP A CA 1
ATOM 836 C C . ASP A 1 110 ? 12.883 -9.812 7.633 1 97.5 110 ASP A C 1
ATOM 838 O O . ASP A 1 110 ? 12.406 -10.648 6.859 1 97.5 110 ASP A O 1
ATOM 842 N N . LEU A 1 111 ? 13.883 -9.039 7.27 1 98.12 111 LEU A N 1
ATOM 843 C CA . LEU A 1 111 ? 14.711 -9.18 6.078 1 98.12 111 LEU A CA 1
ATOM 844 C C . LEU A 1 111 ? 16.172 -8.891 6.395 1 98.12 111 LEU A C 1
ATOM 846 O O . LEU A 1 111 ? 16.484 -7.879 7.023 1 98.12 111 LEU A O 1
ATOM 850 N N . LYS A 1 112 ? 17.031 -9.797 5.98 1 97.06 112 LYS A N 1
ATOM 851 C CA . LYS A 1 112 ? 18.453 -9.625 6.215 1 97.06 112 LYS A CA 1
ATOM 852 C C . LYS A 1 112 ? 19.281 -10.539 5.309 1 97.06 112 LYS A C 1
ATOM 854 O O . LYS A 1 112 ? 18.906 -11.688 5.082 1 97.06 112 LYS A O 1
ATOM 859 N N . ILE A 1 113 ? 20.344 -10.031 4.824 1 96.19 113 ILE A N 1
ATOM 860 C CA . ILE A 1 113 ? 21.312 -10.883 4.137 1 96.19 113 ILE A CA 1
ATOM 861 C C . ILE A 1 113 ? 22.125 -11.68 5.16 1 96.19 113 ILE A C 1
ATOM 863 O O . ILE A 1 113 ? 22.578 -11.133 6.164 1 96.19 113 ILE A O 1
ATOM 867 N N . VAL A 1 114 ? 22.172 -12.93 4.98 1 91.69 114 VAL A N 1
ATOM 868 C CA . VAL A 1 114 ? 23.031 -13.797 5.773 1 91.69 114 VAL A CA 1
ATOM 869 C C . VAL A 1 114 ? 24.422 -13.867 5.133 1 91.69 114 VAL A C 1
ATOM 871 O O . VAL A 1 114 ? 24.609 -14.57 4.137 1 91.69 114 VAL A O 1
ATOM 874 N N . ASP A 1 115 ? 25.297 -13.117 5.691 1 81.38 115 ASP A N 1
ATOM 875 C CA . ASP A 1 115 ? 26.641 -13.102 5.152 1 81.38 115 ASP A CA 1
ATOM 876 C C . ASP A 1 115 ? 27.438 -14.312 5.641 1 81.38 115 ASP A C 1
ATOM 878 O O . ASP A 1 115 ? 27.938 -14.32 6.766 1 81.38 115 ASP A O 1
ATOM 882 N N . VAL A 1 116 ? 27.562 -15.266 4.809 1 77.25 116 VAL A N 1
ATOM 883 C CA . VAL A 1 116 ? 28.203 -16.516 5.168 1 77.25 116 VAL A CA 1
ATOM 884 C C . VAL A 1 116 ? 29.719 -16.312 5.277 1 77.25 116 VAL A C 1
ATOM 886 O O . VAL A 1 116 ? 30.406 -17.125 5.887 1 77.25 116 VAL A O 1
ATOM 889 N N . SER A 1 117 ? 30.219 -15.25 4.637 1 65.62 117 SER A N 1
ATOM 890 C CA . SER A 1 117 ? 31.656 -15.008 4.699 1 65.62 117 SER A CA 1
ATOM 891 C C . SER A 1 117 ? 32.094 -14.672 6.117 1 65.62 117 SER A C 1
ATOM 893 O O . SER A 1 117 ? 33.281 -14.875 6.473 1 65.62 117 SER A O 1
ATOM 895 N N . ILE A 1 118 ? 31.188 -14.109 6.832 1 58.38 118 ILE A N 1
ATOM 896 C CA . ILE A 1 118 ? 31.547 -13.711 8.188 1 58.38 118 ILE A CA 1
ATOM 897 C C . ILE A 1 118 ? 31.156 -14.812 9.172 1 58.38 118 ILE A C 1
ATOM 899 O O . ILE A 1 118 ? 31.594 -14.812 10.32 1 58.38 118 ILE A O 1
ATOM 903 N N . LEU A 1 119 ? 30.094 -15.445 8.758 1 55.78 119 LEU A N 1
ATOM 904 C CA . LEU A 1 119 ? 29.688 -16.547 9.633 1 55.78 119 LEU A CA 1
ATOM 905 C C . LEU A 1 119 ? 30.75 -17.625 9.672 1 55.78 119 LEU A C 1
ATOM 907 O O . LEU A 1 119 ? 31.344 -17.969 8.641 1 55.78 119 LEU A O 1
ATOM 911 N N . ASP A 1 120 ? 31.641 -17.422 10.641 1 52.69 120 ASP A N 1
ATOM 912 C CA . ASP A 1 120 ? 32.688 -18.422 10.75 1 52.69 120 ASP A CA 1
ATOM 913 C C . ASP A 1 120 ? 32.375 -19.656 9.891 1 52.69 120 ASP A C 1
ATOM 915 O O . ASP A 1 120 ? 31.219 -19.844 9.492 1 52.69 120 ASP A O 1
ATOM 919 N N . LYS A 1 121 ? 32.75 -20.938 10.5 1 45.47 121 LYS A N 1
ATOM 920 C CA . LYS A 1 121 ? 32.938 -22.328 10.094 1 45.47 121 LYS A CA 1
ATOM 921 C C . LYS A 1 121 ? 31.672 -22.875 9.422 1 45.47 121 LYS A C 1
ATOM 923 O O . LYS A 1 121 ? 31.469 -24.094 9.367 1 45.47 121 LYS A O 1
ATOM 928 N N . THR A 1 122 ? 30.703 -21.969 9.086 1 48.72 122 THR A N 1
ATOM 929 C CA . THR A 1 122 ? 29.594 -22.812 8.672 1 48.72 122 THR A CA 1
ATOM 930 C C . THR A 1 122 ? 29.828 -23.344 7.262 1 48.72 122 THR A C 1
ATOM 932 O O . THR A 1 122 ? 30.375 -22.656 6.406 1 48.72 122 THR A O 1
ATOM 935 N N . LYS A 1 123 ? 29.844 -24.5 7.125 1 55.69 123 LYS A N 1
ATOM 936 C CA . LYS A 1 123 ? 30 -25.469 6.047 1 55.69 123 LYS A CA 1
ATOM 937 C C . LYS A 1 123 ? 28.984 -25.219 4.938 1 55.69 123 LYS A C 1
ATOM 939 O O . LYS A 1 123 ? 28.812 -26.047 4.035 1 55.69 123 LYS A O 1
ATOM 944 N N . THR A 1 124 ? 28.234 -24.031 5.012 1 63.06 124 THR A N 1
ATOM 945 C CA . THR A 1 124 ? 27.266 -23.922 3.93 1 63.06 124 THR A CA 1
ATOM 946 C C . THR A 1 124 ? 27.922 -23.312 2.686 1 63.06 124 THR A C 1
ATOM 948 O O . THR A 1 124 ? 28.484 -22.219 2.74 1 63.06 124 THR A O 1
ATOM 951 N N . THR A 1 125 ? 28.141 -24.109 1.737 1 73.12 125 THR A N 1
ATOM 952 C CA . THR A 1 125 ? 28.656 -23.672 0.443 1 73.12 125 THR A CA 1
ATOM 953 C C . THR A 1 125 ? 27.547 -22.969 -0.354 1 73.12 125 THR A C 1
ATOM 955 O O . THR A 1 125 ? 26.484 -23.547 -0.592 1 73.12 125 THR A O 1
ATOM 958 N N . VAL A 1 126 ? 27.734 -21.641 -0.485 1 85.44 126 VAL A N 1
ATOM 959 C CA . VAL A 1 126 ? 26.828 -20.875 -1.323 1 85.44 126 VAL A CA 1
ATOM 960 C C . VAL A 1 126 ? 27.453 -20.625 -2.691 1 85.44 126 VAL A C 1
ATOM 962 O O . VAL A 1 126 ? 28.625 -20.234 -2.781 1 85.44 126 VAL A O 1
ATOM 965 N N . ALA A 1 127 ? 26.703 -20.969 -3.693 1 87.44 127 ALA A N 1
ATOM 966 C CA . ALA A 1 127 ? 27.188 -20.734 -5.051 1 87.44 127 ALA A CA 1
ATOM 967 C C . ALA A 1 127 ? 27.594 -19.281 -5.242 1 87.44 127 ALA A C 1
ATOM 969 O O . ALA A 1 127 ? 27.078 -18.391 -4.562 1 87.44 127 ALA A O 1
ATOM 970 N N . HIS A 1 128 ? 28.516 -19.031 -6.191 1 88.19 128 HIS A N 1
ATOM 971 C CA . HIS A 1 128 ? 29.109 -17.719 -6.379 1 88.19 128 HIS A CA 1
ATOM 972 C C . HIS A 1 128 ? 28.078 -16.703 -6.852 1 88.19 128 HIS A C 1
ATOM 974 O O . HIS A 1 128 ? 28.203 -15.508 -6.598 1 88.19 128 HIS A O 1
ATOM 980 N N . ASP A 1 129 ? 27.062 -17.141 -7.48 1 93.12 129 ASP A N 1
ATOM 981 C CA . ASP A 1 129 ? 26.062 -16.219 -8.031 1 93.12 129 ASP A CA 1
ATOM 982 C C . ASP A 1 129 ? 24.859 -16.094 -7.09 1 93.12 129 ASP A C 1
ATOM 984 O O . ASP A 1 129 ? 23.797 -15.656 -7.512 1 93.12 129 ASP A O 1
ATOM 988 N N . ARG A 1 130 ? 25.078 -16.531 -5.848 1 94.94 130 ARG A N 1
ATOM 989 C CA . ARG A 1 130 ? 23.969 -16.547 -4.91 1 94.94 130 ARG A CA 1
ATOM 990 C C . ARG A 1 130 ? 24.328 -15.828 -3.611 1 94.94 130 ARG A C 1
ATOM 992 O O . ARG A 1 130 ? 25.516 -15.688 -3.289 1 94.94 130 ARG A O 1
ATOM 999 N N . VAL A 1 131 ? 23.297 -15.328 -2.951 1 95.19 131 VAL A N 1
ATOM 1000 C CA . VAL A 1 131 ? 23.391 -14.758 -1.61 1 95.19 131 VAL A CA 1
ATOM 1001 C C . VAL A 1 131 ? 22.219 -15.258 -0.763 1 95.19 131 VAL A C 1
ATOM 1003 O O . VAL A 1 131 ? 21.094 -15.391 -1.261 1 95.19 131 VAL A O 1
ATOM 1006 N N . LEU A 1 132 ? 22.5 -15.602 0.441 1 96.75 132 LEU A N 1
ATOM 1007 C CA . LEU A 1 132 ? 21.422 -16.078 1.312 1 96.75 132 LEU A CA 1
ATOM 1008 C C . LEU A 1 132 ? 20.672 -14.898 1.943 1 96.75 132 LEU A C 1
ATOM 1010 O O . LEU A 1 132 ? 21.297 -13.977 2.465 1 96.75 132 LEU A O 1
ATOM 1014 N N . VAL A 1 133 ? 19.391 -14.922 1.887 1 97.81 133 VAL A N 1
ATOM 1015 C CA . VAL A 1 133 ? 18.516 -13.906 2.463 1 97.81 133 VAL A CA 1
ATOM 1016 C C . VAL A 1 133 ? 17.594 -14.547 3.494 1 97.81 133 VAL A C 1
ATOM 1018 O O . VAL A 1 133 ? 16.859 -15.484 3.178 1 97.81 133 VAL A O 1
ATOM 1021 N N . PHE A 1 134 ? 17.672 -14.094 4.715 1 97.88 134 PHE A N 1
ATOM 1022 C CA . PHE A 1 134 ? 16.734 -14.469 5.766 1 97.88 134 PHE A CA 1
ATOM 1023 C C . PHE A 1 134 ? 15.469 -13.617 5.691 1 97.88 134 PHE A C 1
ATOM 1025 O O . PHE A 1 134 ? 15.523 -12.391 5.832 1 97.88 134 PHE A O 1
ATOM 1032 N N . ALA A 1 135 ? 14.32 -14.281 5.438 1 98.56 135 ALA A N 1
ATOM 1033 C CA . ALA A 1 135 ? 13.094 -13.539 5.156 1 98.56 135 ALA A CA 1
ATOM 1034 C C . ALA A 1 135 ? 11.922 -14.086 5.973 1 98.56 135 ALA A C 1
ATOM 1036 O O . ALA A 1 135 ? 11.641 -15.289 5.945 1 98.56 135 ALA A O 1
ATOM 1037 N N . GLY A 1 136 ? 11.25 -13.195 6.711 1 98.56 136 GLY A N 1
ATOM 1038 C CA . GLY A 1 136 ? 10.031 -13.562 7.414 1 98.56 136 GLY A CA 1
ATOM 1039 C C . GLY A 1 136 ? 8.852 -13.812 6.492 1 98.56 136 GLY A C 1
ATOM 1040 O O . GLY A 1 136 ? 8.719 -13.156 5.457 1 98.56 136 GLY A O 1
ATOM 1041 N N . VAL A 1 137 ? 7.949 -14.641 6.898 1 98.38 137 VAL A N 1
ATOM 1042 C CA . VAL A 1 137 ? 6.879 -15.164 6.051 1 98.38 137 VAL A CA 1
ATOM 1043 C C . VAL A 1 137 ? 5.809 -14.094 5.863 1 98.38 137 VAL A C 1
ATOM 1045 O O . VAL A 1 137 ? 4.961 -14.203 4.973 1 98.38 137 VAL A O 1
ATOM 1048 N N . SER A 1 138 ? 5.855 -13.062 6.68 1 98.12 138 SER A N 1
ATOM 1049 C CA . SER A 1 138 ? 4.816 -12.039 6.668 1 98.12 138 SER A CA 1
ATOM 1050 C C . SER A 1 138 ? 5.09 -10.984 5.602 1 98.12 138 SER A C 1
ATOM 1052 O O . SER A 1 138 ? 4.242 -10.133 5.332 1 98.12 138 SER A O 1
ATOM 1054 N N . ASN A 1 139 ? 6.27 -11.031 4.957 1 98.38 139 ASN A N 1
ATOM 1055 C CA . ASN A 1 139 ? 6.59 -10.062 3.916 1 98.38 139 ASN A CA 1
ATOM 1056 C C . ASN A 1 139 ? 5.746 -10.289 2.664 1 98.38 139 ASN A C 1
ATOM 1058 O O . ASN A 1 139 ? 5.688 -11.398 2.141 1 98.38 139 ASN A O 1
ATOM 1062 N N . GLN A 1 140 ? 5.117 -9.242 2.229 1 97.38 140 GLN A N 1
ATOM 1063 C CA . GLN A 1 140 ? 4.473 -9.281 0.921 1 97.38 140 GLN A CA 1
ATOM 1064 C C . GLN A 1 140 ? 5.504 -9.273 -0.203 1 97.38 140 GLN A C 1
ATOM 1066 O O . GLN A 1 140 ? 6.625 -8.797 -0.02 1 97.38 140 GLN A O 1
ATOM 1071 N N . LEU A 1 141 ? 5.121 -9.758 -1.291 1 97.62 141 LEU A N 1
ATOM 1072 C CA . LEU A 1 141 ? 6.055 -9.883 -2.406 1 97.62 141 LEU A CA 1
ATOM 1073 C C . LEU A 1 141 ? 6.582 -8.508 -2.82 1 97.62 141 LEU A C 1
ATOM 1075 O O . LEU A 1 141 ? 7.762 -8.367 -3.156 1 97.62 141 LEU A O 1
ATOM 1079 N N . GLN A 1 142 ? 5.742 -7.496 -2.811 1 95.94 142 GLN A N 1
ATOM 1080 C CA . GLN A 1 142 ? 6.211 -6.176 -3.215 1 95.94 142 GLN A CA 1
ATOM 1081 C C . GLN A 1 142 ? 7.336 -5.688 -2.307 1 95.94 142 GLN A C 1
ATOM 1083 O O . GLN A 1 142 ? 8.312 -5.098 -2.777 1 95.94 142 GLN A O 1
ATOM 1088 N N . ASP A 1 143 ? 7.242 -5.918 -1.023 1 96.44 143 ASP A N 1
ATOM 1089 C CA . ASP A 1 143 ? 8.266 -5.488 -0.075 1 96.44 143 ASP A CA 1
ATOM 1090 C C . ASP A 1 143 ? 9.523 -6.344 -0.203 1 96.44 143 ASP A C 1
ATOM 1092 O O . ASP A 1 143 ? 10.641 -5.82 -0.178 1 96.44 143 ASP A O 1
ATOM 1096 N N . PHE A 1 144 ? 9.297 -7.574 -0.326 1 98.12 144 PHE A N 1
ATOM 1097 C CA . PHE A 1 144 ? 10.398 -8.523 -0.463 1 98.12 144 PHE A CA 1
ATOM 1098 C C . PHE A 1 144 ? 11.203 -8.234 -1.728 1 98.12 144 PHE A C 1
ATOM 1100 O O . PHE A 1 144 ? 12.43 -8.18 -1.689 1 98.12 144 PHE A O 1
ATOM 1107 N N . LEU A 1 145 ? 10.562 -8.016 -2.838 1 97.75 145 LEU A N 1
ATOM 1108 C CA . LEU A 1 145 ? 11.227 -7.77 -4.113 1 97.75 145 LEU A CA 1
ATOM 1109 C C . LEU A 1 145 ? 11.914 -6.41 -4.113 1 97.75 145 LEU A C 1
ATOM 1111 O O . LEU A 1 145 ? 12.984 -6.246 -4.711 1 97.75 145 LEU A O 1
ATOM 1115 N N . ALA A 1 146 ? 11.281 -5.43 -3.49 1 96.94 146 ALA A N 1
ATOM 1116 C CA . ALA A 1 146 ? 11.953 -4.141 -3.352 1 96.94 146 ALA A CA 1
ATOM 1117 C C . ALA A 1 146 ? 13.273 -4.281 -2.598 1 96.94 146 ALA A C 1
ATOM 1119 O O . ALA A 1 146 ? 14.281 -3.674 -2.971 1 96.94 146 ALA A O 1
ATOM 1120 N N . TYR A 1 147 ? 13.273 -5.059 -1.529 1 97.88 147 TYR A N 1
ATOM 1121 C CA . TYR A 1 147 ? 14.477 -5.328 -0.751 1 97.88 147 TYR A CA 1
ATOM 1122 C C . TYR A 1 147 ? 15.539 -6.004 -1.608 1 97.88 147 TYR A C 1
ATOM 1124 O O . TYR A 1 147 ? 16.703 -5.578 -1.626 1 97.88 147 TYR A O 1
ATOM 1132 N N . LEU A 1 148 ? 15.125 -7.055 -2.348 1 98.44 148 LEU A N 1
ATOM 1133 C CA . LEU A 1 148 ? 16.062 -7.754 -3.217 1 98.44 148 LEU A CA 1
ATOM 1134 C C . LEU A 1 148 ? 16.641 -6.812 -4.266 1 98.44 148 LEU A C 1
ATOM 1136 O O . LEU A 1 148 ? 17.844 -6.805 -4.504 1 98.44 148 LEU A O 1
ATOM 1140 N N . THR A 1 149 ? 15.789 -6.027 -4.875 1 98.06 149 THR A N 1
ATOM 1141 C CA . THR A 1 149 ? 16.219 -5.094 -5.91 1 98.06 149 THR A CA 1
ATOM 1142 C C . THR A 1 149 ? 17.266 -4.125 -5.363 1 98.06 149 THR A C 1
ATOM 1144 O O . THR A 1 149 ? 18.266 -3.828 -6.035 1 98.06 149 THR A O 1
ATOM 1147 N N . SER A 1 150 ? 17.078 -3.689 -4.168 1 97.19 150 SER A N 1
ATOM 1148 C CA . SER A 1 150 ? 18.016 -2.754 -3.559 1 97.19 150 SER A CA 1
ATOM 1149 C C . SER A 1 150 ? 19.406 -3.375 -3.416 1 97.19 150 SER A C 1
ATOM 1151 O O . SER A 1 150 ? 20.406 -2.664 -3.396 1 97.19 150 SER A O 1
ATOM 1153 N N . HIS A 1 151 ? 19.469 -4.68 -3.34 1 97.56 151 HIS A N 1
ATOM 1154 C CA . HIS A 1 151 ? 20.719 -5.406 -3.232 1 97.56 151 HIS A CA 1
ATOM 1155 C C . HIS A 1 151 ? 21.141 -5.977 -4.582 1 97.56 151 HIS A C 1
ATOM 1157 O O . HIS A 1 151 ? 22.125 -6.719 -4.664 1 97.56 151 HIS A O 1
ATOM 1163 N N . LYS A 1 152 ? 20.375 -5.695 -5.625 1 97.62 152 LYS A N 1
ATOM 1164 C CA . LYS A 1 152 ? 20.609 -6.215 -6.969 1 97.62 152 LYS A CA 1
ATOM 1165 C C . LYS A 1 152 ? 20.547 -7.738 -6.992 1 97.62 152 LYS A C 1
ATOM 1167 O O . LYS A 1 152 ? 21.391 -8.391 -7.613 1 97.62 152 LYS A O 1
ATOM 1172 N N . LEU A 1 153 ? 19.578 -8.227 -6.27 1 98.19 153 LEU A N 1
ATOM 1173 C CA . LEU A 1 153 ? 19.266 -9.656 -6.219 1 98.19 153 LEU A CA 1
ATOM 1174 C C . LEU A 1 153 ? 17.875 -9.93 -6.789 1 98.19 153 LEU A C 1
ATOM 1176 O O . LEU A 1 153 ? 17.078 -9.008 -6.949 1 98.19 153 LEU A O 1
ATOM 1180 N N . PHE A 1 154 ? 17.625 -11.164 -7.152 1 98.06 154 PHE A N 1
ATOM 1181 C CA . PHE A 1 154 ? 16.281 -11.555 -7.582 1 98.06 154 PHE A CA 1
ATOM 1182 C C . PHE A 1 154 ? 16.047 -13.047 -7.34 1 98.06 154 PHE A C 1
ATOM 1184 O O . PHE A 1 154 ? 17 -13.797 -7.098 1 98.06 154 PHE A O 1
ATOM 1191 N N . VAL A 1 155 ? 14.836 -13.484 -7.25 1 98.19 155 VAL A N 1
ATOM 1192 C CA . VAL A 1 155 ? 14.359 -14.867 -7.223 1 98.19 155 VAL A CA 1
ATOM 1193 C C . VAL A 1 155 ? 13.039 -14.969 -7.984 1 98.19 155 VAL A C 1
ATOM 1195 O O . VAL A 1 155 ? 12.344 -13.969 -8.164 1 98.19 155 VAL A O 1
ATOM 1198 N N . PRO A 1 156 ? 12.719 -16.125 -8.516 1 97.94 156 PRO A N 1
ATOM 1199 C CA . PRO A 1 156 ? 11.383 -16.25 -9.102 1 97.94 156 PRO A CA 1
ATOM 1200 C C . PRO A 1 156 ? 10.273 -16.172 -8.055 1 97.94 156 PRO A C 1
ATOM 1202 O O . PRO A 1 156 ? 10.398 -16.75 -6.973 1 97.94 156 PRO A O 1
ATOM 1205 N N . THR A 1 157 ? 9.312 -15.422 -8.266 1 97.5 157 THR A N 1
ATOM 1206 C CA . THR A 1 157 ? 8.109 -15.32 -7.445 1 97.5 157 THR A CA 1
ATOM 1207 C C . THR A 1 157 ? 6.867 -15.18 -8.32 1 97.5 157 THR A C 1
ATOM 1209 O O . THR A 1 157 ? 6.973 -15.086 -9.547 1 97.5 157 THR A O 1
ATOM 1212 N N . GLY A 1 158 ? 5.727 -15.25 -7.625 1 96.25 158 GLY A N 1
ATOM 1213 C CA . GLY A 1 158 ? 4.492 -14.875 -8.305 1 96.25 158 GLY A CA 1
ATOM 1214 C C . GLY A 1 158 ? 4.406 -13.391 -8.609 1 96.25 158 GLY A C 1
ATOM 1215 O O . GLY A 1 158 ? 5.379 -12.656 -8.43 1 96.25 158 GLY A O 1
ATOM 1216 N N . GLN A 1 159 ? 3.271 -13.07 -9.148 1 92.94 159 GLN A N 1
ATOM 1217 C CA . GLN A 1 159 ? 3.182 -11.719 -9.695 1 92.94 159 GLN A CA 1
ATOM 1218 C C . GLN A 1 159 ? 2.244 -10.852 -8.859 1 92.94 159 GLN A C 1
ATOM 1220 O O . GLN A 1 159 ? 2.23 -9.625 -9.008 1 92.94 159 GLN A O 1
ATOM 1225 N N . CYS A 1 160 ? 1.455 -11.398 -8.016 1 93.38 160 CYS A N 1
ATOM 1226 C CA . CYS A 1 160 ? 0.563 -10.594 -7.191 1 93.38 160 CYS A CA 1
ATOM 1227 C C . CYS A 1 160 ? 1.325 -9.945 -6.043 1 93.38 160 CYS A C 1
ATOM 1229 O O . CYS A 1 160 ? 1.806 -10.633 -5.141 1 93.38 160 CYS A O 1
ATOM 1231 N N . ALA A 1 161 ? 1.333 -8.688 -5.984 1 93.81 161 ALA A N 1
ATOM 1232 C CA . ALA A 1 161 ? 2.191 -7.887 -5.113 1 93.81 161 ALA A CA 1
ATOM 1233 C C . ALA A 1 161 ? 1.837 -8.109 -3.645 1 93.81 161 ALA A C 1
ATOM 1235 O O . ALA A 1 161 ? 2.697 -7.996 -2.768 1 93.81 161 ALA A O 1
ATOM 1236 N N . TYR A 1 162 ? 0.652 -8.523 -3.324 1 94.12 162 TYR A N 1
ATOM 1237 C CA . TYR A 1 162 ? 0.172 -8.492 -1.947 1 94.12 162 TYR A CA 1
ATOM 1238 C C . TYR A 1 162 ? 0.201 -9.891 -1.331 1 94.12 162 TYR A C 1
ATOM 1240 O O . TYR A 1 162 ? -0.188 -10.07 -0.175 1 94.12 162 TYR A O 1
ATOM 1248 N N . VAL A 1 163 ? 0.646 -10.828 -2.029 1 96.62 163 VAL A N 1
ATOM 1249 C CA . VAL A 1 163 ? 0.838 -12.18 -1.502 1 96.62 163 VAL A CA 1
ATOM 1250 C C . VAL A 1 163 ? 2.037 -12.195 -0.557 1 96.62 163 VAL A C 1
ATOM 1252 O O . VAL A 1 163 ? 3.064 -11.57 -0.834 1 96.62 163 VAL A O 1
ATOM 1255 N N . CYS A 1 164 ? 1.879 -12.867 0.579 1 97.88 164 CYS A N 1
ATOM 1256 C CA . CYS A 1 164 ? 2.986 -13 1.52 1 97.88 164 CYS A CA 1
ATOM 1257 C C . CYS A 1 164 ? 3.805 -14.25 1.231 1 97.88 164 CYS A C 1
ATOM 1259 O O . CYS A 1 164 ? 3.312 -15.188 0.601 1 97.88 164 CYS A O 1
ATOM 1261 N N . LEU A 1 165 ? 4.941 -14.32 1.75 1 98.5 165 LEU A N 1
ATOM 1262 C CA . LEU A 1 165 ? 5.91 -15.375 1.465 1 98.5 165 LEU A CA 1
ATOM 1263 C C . LEU A 1 165 ? 5.457 -16.703 2.055 1 98.5 165 LEU A C 1
ATOM 1265 O O . LEU A 1 165 ? 5.793 -17.766 1.528 1 98.5 165 LEU A O 1
ATOM 1269 N N . GLY A 1 166 ? 4.684 -16.656 3.133 1 98.25 166 GLY A N 1
ATOM 1270 C CA . GLY A 1 166 ? 4.379 -17.875 3.881 1 98.25 166 GLY A CA 1
ATOM 1271 C C . GLY A 1 166 ? 3.797 -18.969 3.018 1 98.25 166 GLY A C 1
ATOM 1272 O O . GLY A 1 166 ? 4.496 -19.922 2.656 1 98.25 166 GLY A O 1
ATOM 1273 N N . GLY A 1 167 ? 2.555 -18.797 2.57 1 97.44 167 GLY A N 1
ATOM 1274 C CA . GLY A 1 167 ? 1.925 -19.766 1.7 1 97.44 167 GLY A CA 1
ATOM 1275 C C . GLY A 1 167 ? 2.562 -19.844 0.326 1 97.44 167 GLY A C 1
ATOM 1276 O O . GLY A 1 167 ? 2.574 -20.906 -0.302 1 97.44 167 GLY A O 1
ATOM 1277 N N . HIS A 1 168 ? 3.168 -18.766 -0.1 1 98.12 168 HIS A N 1
ATOM 1278 C CA . HIS A 1 168 ? 3.773 -18.672 -1.424 1 98.12 168 HIS A CA 1
ATOM 1279 C C . HIS A 1 168 ? 4.918 -19.656 -1.578 1 98.12 168 HIS A C 1
ATOM 1281 O O . HIS A 1 168 ? 4.996 -20.375 -2.582 1 98.12 168 HIS A O 1
ATOM 1287 N N . GLY A 1 169 ? 5.77 -19.75 -0.536 1 98.44 169 GLY A N 1
ATOM 1288 C CA . GLY A 1 169 ? 6.867 -20.703 -0.571 1 98.44 169 GLY A CA 1
ATOM 1289 C C . GLY A 1 169 ? 6.41 -22.156 -0.463 1 98.44 169 GLY A C 1
ATOM 1290 O O . GLY A 1 169 ? 6.996 -23.047 -1.08 1 98.44 169 GLY A O 1
ATOM 1291 N N . GLN A 1 170 ? 5.363 -22.359 0.237 1 98.44 170 GLN A N 1
ATOM 1292 C CA . GLN A 1 170 ? 4.891 -23.719 0.499 1 98.44 170 GLN A CA 1
ATOM 1293 C C . GLN A 1 170 ? 4.121 -24.281 -0.697 1 98.44 170 GLN A C 1
ATOM 1295 O O . GLN A 1 170 ? 3.842 -25.469 -0.761 1 98.44 170 GLN A O 1
ATOM 1300 N N . THR A 1 171 ? 3.727 -23.391 -1.625 1 98.12 171 THR A N 1
ATOM 1301 C CA . THR A 1 171 ? 2.963 -23.859 -2.779 1 98.12 171 THR A CA 1
ATOM 1302 C C . THR A 1 171 ? 3.74 -23.625 -4.07 1 98.12 171 THR A C 1
ATOM 1304 O O . THR A 1 171 ? 3.168 -23.656 -5.16 1 98.12 171 THR A O 1
ATOM 1307 N N . GLY A 1 172 ? 5.016 -23.359 -3.92 1 97.94 172 GLY A N 1
ATOM 1308 C CA . GLY A 1 172 ? 5.914 -23.344 -5.062 1 97.94 172 GLY A CA 1
ATOM 1309 C C . GLY A 1 172 ? 6.336 -21.938 -5.477 1 97.94 172 GLY A C 1
ATOM 1310 O O . GLY A 1 172 ? 7.461 -21.734 -5.941 1 97.94 172 GLY A O 1
ATOM 1311 N N . GLY A 1 173 ? 5.441 -20.969 -5.383 1 97.94 173 GLY A N 1
ATOM 1312 C CA . GLY A 1 173 ? 5.766 -19.625 -5.828 1 97.94 173 GLY A CA 1
ATOM 1313 C C . GLY A 1 173 ? 5.863 -19.5 -7.336 1 97.94 173 GLY A C 1
ATOM 1314 O O . GLY A 1 173 ? 6.867 -19.016 -7.859 1 97.94 173 GLY A O 1
ATOM 1315 N N . TYR A 1 174 ? 4.805 -19.844 -8.047 1 97.88 174 TYR A N 1
ATOM 1316 C CA . TYR A 1 174 ? 4.734 -19.812 -9.508 1 97.88 174 TYR A CA 1
ATOM 1317 C C . TYR A 1 174 ? 4.676 -18.391 -10.023 1 97.88 174 TYR A C 1
ATOM 1319 O O . TYR A 1 174 ? 3.998 -17.531 -9.438 1 97.88 174 TYR A O 1
ATOM 1327 N N . GLY A 1 175 ? 5.418 -18.172 -11.109 1 96.88 175 GLY A N 1
ATOM 1328 C CA . GLY A 1 175 ? 5.332 -16.828 -11.68 1 96.88 175 GLY A CA 1
ATOM 1329 C C . GLY A 1 175 ? 6.066 -16.703 -13 1 96.88 175 GLY A C 1
ATOM 1330 O O . GLY A 1 175 ? 6.383 -17.703 -13.648 1 96.88 175 GLY A O 1
ATOM 1331 N N . GLN A 1 176 ? 6.281 -15.469 -13.406 1 97.56 176 GLN A N 1
ATOM 1332 C CA . GLN A 1 176 ? 6.789 -15.109 -14.727 1 97.56 176 GLN A CA 1
ATOM 1333 C C . GLN A 1 176 ? 8.109 -15.82 -15.016 1 97.56 176 GLN A C 1
ATOM 1335 O O . GLN A 1 176 ? 8.359 -16.25 -16.141 1 97.56 176 GLN A O 1
ATOM 1340 N N . LEU A 1 177 ? 8.945 -16.078 -14.023 1 98.12 177 LEU A N 1
ATOM 1341 C CA . LEU A 1 177 ? 10.281 -16.625 -14.227 1 98.12 177 LEU A CA 1
ATOM 1342 C C . LEU A 1 177 ? 10.273 -18.141 -14.117 1 98.12 177 LEU A C 1
ATOM 1344 O O . LEU A 1 177 ? 11.336 -18.781 -14.07 1 98.12 177 LEU A O 1
ATOM 1348 N N . GLY A 1 178 ? 9.172 -18.734 -14.086 1 97.94 178 GLY A N 1
ATOM 1349 C CA . GLY A 1 178 ? 9.023 -20.141 -13.773 1 97.94 178 GLY A CA 1
ATOM 1350 C C . GLY A 1 178 ? 9.789 -21.047 -14.719 1 97.94 178 GLY A C 1
ATOM 1351 O O . GLY A 1 178 ? 10.305 -22.094 -14.305 1 97.94 178 GLY A O 1
ATOM 1352 N N . ARG A 1 179 ? 9.797 -20.672 -15.945 1 98 179 ARG A N 1
ATOM 1353 C CA . ARG A 1 179 ? 10.516 -21.531 -16.891 1 98 179 ARG A CA 1
ATOM 1354 C C . ARG A 1 179 ? 12.023 -21.328 -16.766 1 98 179 ARG A C 1
ATOM 1356 O O . ARG A 1 179 ? 12.789 -22.281 -16.672 1 98 179 ARG A O 1
ATOM 1363 N N . SER A 1 180 ? 12.516 -20.078 -16.781 1 97.81 180 SER A N 1
ATOM 1364 C CA . SER A 1 180 ? 13.938 -19.75 -16.828 1 97.81 180 SER A CA 1
ATOM 1365 C C . SER A 1 180 ? 14.625 -20.094 -15.5 1 97.81 180 SER A C 1
ATOM 1367 O O . SER A 1 180 ? 15.789 -20.484 -15.477 1 97.81 180 SER A O 1
ATOM 1369 N N . PHE A 1 181 ? 13.867 -19.922 -14.391 1 97.94 181 PHE A N 1
ATOM 1370 C CA . PHE A 1 181 ? 14.57 -20 -13.109 1 97.94 181 PHE A CA 1
ATOM 1371 C C . PHE A 1 181 ? 13.852 -20.953 -12.164 1 97.94 181 PHE A C 1
ATOM 1373 O O . PHE A 1 181 ? 14.336 -21.234 -11.062 1 97.94 181 PHE A O 1
ATOM 1380 N N . GLY A 1 182 ? 12.742 -21.5 -12.555 1 98.25 182 GLY A N 1
ATOM 1381 C CA . GLY A 1 182 ? 12.016 -22.406 -11.68 1 98.25 182 GLY A CA 1
ATOM 1382 C C . GLY A 1 182 ? 11.094 -21.688 -10.711 1 98.25 182 GLY A C 1
ATOM 1383 O O . GLY A 1 182 ? 10.484 -20.688 -11.055 1 98.25 182 GLY A O 1
ATOM 1384 N N . LEU A 1 183 ? 10.859 -22.359 -9.547 1 98.56 183 LEU A N 1
ATOM 1385 C CA . LEU A 1 183 ? 9.922 -21.859 -8.547 1 98.56 183 LEU A CA 1
ATOM 1386 C C . LEU A 1 183 ? 10.664 -21.188 -7.398 1 98.56 183 LEU A C 1
ATOM 1388 O O . LEU A 1 183 ? 11.859 -21.422 -7.195 1 98.56 183 LEU A O 1
ATOM 1392 N N . LEU A 1 184 ? 9.984 -20.328 -6.648 1 98.56 184 LEU A N 1
ATOM 1393 C CA . LEU A 1 184 ? 10.562 -19.734 -5.445 1 98.56 184 LEU A CA 1
ATOM 1394 C C . LEU A 1 184 ? 11.062 -20.828 -4.496 1 98.56 184 LEU A C 1
ATOM 1396 O O . LEU A 1 184 ? 12.156 -20.719 -3.945 1 98.56 184 LEU A O 1
ATOM 1400 N N . GLY A 1 185 ? 10.258 -21.859 -4.32 1 98.38 185 GLY A N 1
ATOM 1401 C CA . GLY A 1 185 ? 10.57 -22.938 -3.391 1 98.38 185 GLY A CA 1
ATOM 1402 C C . GLY A 1 185 ? 11.875 -23.641 -3.711 1 98.38 185 GLY A C 1
ATOM 1403 O O . GLY A 1 185 ? 12.484 -24.266 -2.838 1 98.38 185 GLY A O 1
ATOM 1404 N N . ASP A 1 186 ? 12.289 -23.609 -4.969 1 98.31 186 ASP A N 1
ATOM 1405 C CA . ASP A 1 186 ? 13.539 -24.234 -5.379 1 98.31 186 ASP A CA 1
ATOM 1406 C C . ASP A 1 186 ? 14.742 -23.516 -4.754 1 98.31 186 ASP A C 1
ATOM 1408 O O . ASP A 1 186 ? 15.844 -24.047 -4.73 1 98.31 186 ASP A O 1
ATOM 1412 N N . TYR A 1 187 ? 14.492 -22.344 -4.242 1 97.88 187 TYR A N 1
ATOM 1413 C CA . TYR A 1 187 ? 15.578 -21.516 -3.732 1 97.88 187 TYR A CA 1
ATOM 1414 C C . TYR A 1 187 ? 15.516 -21.406 -2.215 1 97.88 187 TYR A C 1
ATOM 1416 O O . TYR A 1 187 ? 16.344 -20.719 -1.602 1 97.88 187 TYR A O 1
ATOM 1424 N N . ILE A 1 188 ? 14.555 -22 -1.59 1 98.38 188 ILE A N 1
ATOM 1425 C CA . ILE A 1 188 ? 14.508 -22.094 -0.134 1 98.38 188 ILE A CA 1
ATOM 1426 C C . ILE A 1 188 ? 15.492 -23.156 0.348 1 98.38 188 ILE A C 1
ATOM 1428 O O . ILE A 1 188 ? 15.383 -24.328 -0.033 1 98.38 188 ILE A O 1
ATOM 1432 N N . VAL A 1 189 ? 16.391 -22.75 1.256 1 97.19 189 VAL A N 1
ATOM 1433 C CA . VAL A 1 189 ? 17.453 -23.688 1.622 1 97.19 189 VAL A CA 1
ATOM 1434 C C . VAL A 1 189 ? 17.359 -24 3.111 1 97.19 189 VAL A C 1
ATOM 1436 O O . VAL A 1 189 ? 18 -24.953 3.586 1 97.19 189 VAL A O 1
ATOM 1439 N N . ASP A 1 190 ? 16.656 -23.234 3.836 1 97.62 190 ASP A N 1
ATOM 1440 C CA . ASP A 1 190 ? 16.406 -23.453 5.258 1 97.62 190 ASP A CA 1
ATOM 1441 C C . ASP A 1 190 ? 15.047 -22.891 5.664 1 97.62 190 ASP A C 1
ATOM 1443 O O . ASP A 1 190 ? 14.617 -21.859 5.16 1 97.62 190 ASP A O 1
ATOM 1447 N N . ILE A 1 191 ? 14.328 -23.594 6.531 1 98.69 191 ILE A N 1
ATOM 1448 C CA . ILE A 1 191 ? 13.031 -23.172 7.043 1 98.69 191 ILE A CA 1
ATOM 1449 C C . ILE A 1 191 ? 13.062 -23.141 8.57 1 98.69 191 ILE A C 1
ATOM 1451 O O . ILE A 1 191 ? 13.398 -24.141 9.203 1 98.69 191 ILE A O 1
ATOM 1455 N N . ARG A 1 192 ? 12.789 -21.969 9.148 1 98.5 192 ARG A N 1
ATOM 1456 C CA . ARG A 1 192 ? 12.539 -21.828 10.578 1 98.5 192 ARG A CA 1
ATOM 1457 C C . ARG A 1 192 ? 11.062 -22 10.898 1 98.5 192 ARG A C 1
ATOM 1459 O O . ARG A 1 192 ? 10.203 -21.391 10.273 1 98.5 192 ARG A O 1
ATOM 1466 N N . LEU A 1 193 ? 10.734 -22.891 11.852 1 98.62 193 LEU A N 1
ATOM 1467 C CA . LEU A 1 193 ? 9.336 -23.109 12.203 1 98.62 193 LEU A CA 1
ATOM 1468 C C . LEU A 1 193 ? 9.188 -23.375 13.695 1 98.62 193 LEU A C 1
ATOM 1470 O O . LEU A 1 193 ? 10.18 -23.625 14.391 1 98.62 193 LEU A O 1
ATOM 1474 N N . ILE A 1 194 ? 8.016 -23.203 14.188 1 98.62 194 ILE A N 1
ATOM 1475 C CA . ILE A 1 194 ? 7.621 -23.609 15.531 1 98.62 194 ILE A CA 1
ATOM 1476 C C . ILE A 1 194 ? 6.738 -24.844 15.461 1 98.62 194 ILE A C 1
ATOM 1478 O O . ILE A 1 194 ? 5.707 -24.844 14.781 1 98.62 194 ILE A O 1
ATOM 1482 N N . ASP A 1 195 ? 7.094 -25.906 16.125 1 97.81 195 ASP A N 1
ATOM 1483 C CA . ASP A 1 195 ? 6.422 -27.188 15.977 1 97.81 195 ASP A CA 1
ATOM 1484 C C . ASP A 1 195 ? 5.27 -27.328 16.969 1 97.81 195 ASP A C 1
ATOM 1486 O O . ASP A 1 195 ? 4.934 -26.391 17.672 1 97.81 195 ASP A O 1
ATOM 1490 N N . HIS A 1 196 ? 4.609 -28.516 17 1 96.38 196 HIS A N 1
ATOM 1491 C CA . HIS A 1 196 ? 3.395 -28.75 17.766 1 96.38 196 HIS A CA 1
ATOM 1492 C C . HIS A 1 196 ? 3.674 -28.719 19.266 1 96.38 196 HIS A C 1
ATOM 1494 O O . HIS A 1 196 ? 2.746 -28.625 20.062 1 96.38 196 HIS A O 1
ATOM 1500 N N . GLN A 1 197 ? 4.961 -28.781 19.672 1 96.38 197 GLN A N 1
ATOM 1501 C CA . GLN A 1 197 ? 5.348 -28.703 21.078 1 96.38 197 GLN A CA 1
ATOM 1502 C C . GLN A 1 197 ? 5.734 -27.281 21.469 1 96.38 197 GLN A C 1
ATOM 1504 O O . GLN A 1 197 ? 6.109 -27.031 22.625 1 96.38 197 GLN A O 1
ATOM 1509 N N . GLY A 1 198 ? 5.676 -26.391 20.516 1 96.5 198 GLY A N 1
ATOM 1510 C CA . GLY A 1 198 ? 6.07 -25.016 20.781 1 96.5 198 GLY A CA 1
ATOM 1511 C C . GLY A 1 198 ? 7.574 -24.812 20.734 1 96.5 198 GLY A C 1
ATOM 1512 O O . GLY A 1 198 ? 8.102 -23.875 21.359 1 96.5 198 GLY A O 1
ATOM 1513 N N . GLU A 1 199 ? 8.258 -25.641 20.078 1 97.62 199 GLU A N 1
ATOM 1514 C CA . GLU A 1 199 ? 9.703 -25.531 19.953 1 97.62 199 GLU A CA 1
ATOM 1515 C C . GLU A 1 199 ? 10.109 -24.938 18.609 1 97.62 199 GLU A C 1
ATOM 1517 O O . GLU A 1 199 ? 9.531 -25.281 17.578 1 97.62 199 GLU A O 1
ATOM 1522 N N . VAL A 1 200 ? 11.086 -24.047 18.688 1 97.81 200 VAL A N 1
ATOM 1523 C CA . VAL A 1 200 ? 11.633 -23.453 17.469 1 97.81 200 VAL A CA 1
ATOM 1524 C C . VAL A 1 200 ? 12.633 -24.422 16.844 1 97.81 200 VAL A C 1
ATOM 1526 O O . VAL A 1 200 ? 13.523 -24.938 17.531 1 97.81 200 VAL A O 1
ATOM 1529 N N . LYS A 1 201 ? 12.508 -24.656 15.531 1 97.12 201 LYS A N 1
ATOM 1530 C CA . LYS A 1 201 ? 13.43 -25.547 14.828 1 97.12 201 LYS A CA 1
ATOM 1531 C C . LYS A 1 201 ? 13.781 -25 13.445 1 97.12 201 LYS A C 1
ATOM 1533 O O . LYS A 1 201 ? 13.055 -24.172 12.898 1 97.12 201 LYS A O 1
ATOM 1538 N N . HIS A 1 202 ? 14.93 -25.438 13.016 1 97.69 202 HIS A N 1
ATOM 1539 C CA . HIS A 1 202 ? 15.344 -25.266 11.633 1 97.69 202 HIS A CA 1
ATOM 1540 C C . HIS A 1 202 ? 15.391 -26.594 10.898 1 97.69 202 HIS A C 1
ATOM 1542 O O . HIS A 1 202 ? 15.867 -27.594 11.445 1 97.69 202 HIS A O 1
ATOM 1548 N N . VAL A 1 203 ? 14.836 -26.625 9.742 1 98.19 203 VAL A N 1
ATOM 1549 C CA . VAL A 1 203 ? 14.922 -27.828 8.914 1 98.19 203 VAL A CA 1
ATOM 1550 C C . VAL A 1 203 ? 15.492 -27.469 7.543 1 98.19 203 VAL A C 1
ATOM 1552 O O . VAL A 1 203 ? 15.25 -26.375 7.027 1 98.19 203 VAL A O 1
ATOM 1555 N N . ASN A 1 204 ? 16.234 -28.219 6.992 1 97.56 204 ASN A N 1
ATOM 1556 C CA . ASN A 1 204 ? 16.875 -28.141 5.688 1 97.56 204 ASN A CA 1
ATOM 1557 C C . ASN A 1 204 ? 17.344 -29.5 5.195 1 97.56 204 ASN A C 1
ATOM 1559 O O . ASN A 1 204 ? 17 -30.531 5.789 1 97.56 204 ASN A O 1
ATOM 1563 N N . GLN A 1 205 ? 18.109 -29.531 4.074 1 96 205 GLN A N 1
ATOM 1564 C CA . GLN A 1 205 ? 18.516 -30.812 3.512 1 96 205 GLN A CA 1
ATOM 1565 C C . GLN A 1 205 ? 19.469 -31.547 4.457 1 96 205 GLN A C 1
ATOM 1567 O O . GLN A 1 205 ? 19.547 -32.781 4.438 1 96 205 GLN A O 1
ATOM 1572 N N . GLY A 1 206 ? 20.172 -30.828 5.324 1 95 206 GLY A N 1
ATOM 1573 C CA . GLY A 1 206 ? 21.109 -31.422 6.266 1 95 206 GLY A CA 1
ATOM 1574 C C . GLY A 1 206 ? 20.484 -31.719 7.617 1 95 206 GLY A C 1
ATOM 1575 O O . GLY A 1 206 ? 21.031 -32.5 8.391 1 95 206 GLY A O 1
ATOM 1576 N N . GLN A 1 207 ? 19.422 -31.109 7.902 1 96.69 207 GLN A N 1
ATOM 1577 C CA . GLN A 1 207 ? 18.703 -31.266 9.164 1 96.69 207 GLN A CA 1
ATOM 1578 C C . GLN A 1 207 ? 17.219 -31.531 8.93 1 96.69 207 GLN A C 1
ATOM 1580 O O . GLN A 1 207 ? 16.453 -30.609 8.656 1 96.69 207 GLN A O 1
ATOM 1585 N N . ASP A 1 208 ? 16.75 -32.812 9.117 1 97.5 208 ASP A N 1
ATOM 1586 C CA . ASP A 1 208 ? 15.375 -33.25 8.914 1 97.5 208 ASP A CA 1
ATOM 1587 C C . ASP A 1 208 ? 14.914 -33 7.484 1 97.5 208 ASP A C 1
ATOM 1589 O O . ASP A 1 208 ? 13.922 -32.312 7.262 1 97.5 208 ASP A O 1
ATOM 1593 N N . ALA A 1 209 ? 15.555 -33.625 6.543 1 97.69 209 ALA A N 1
ATOM 1594 C CA . ALA A 1 209 ? 15.32 -33.438 5.113 1 97.69 209 ALA A CA 1
ATOM 1595 C C . ALA A 1 209 ? 13.883 -33.812 4.746 1 97.69 209 ALA A C 1
ATOM 1597 O O . ALA A 1 209 ? 13.281 -33.188 3.873 1 97.69 209 ALA A O 1
ATOM 1598 N N . GLU A 1 210 ? 13.352 -34.781 5.418 1 97.81 210 GLU A N 1
ATOM 1599 C CA . GLU A 1 210 ? 11.992 -35.25 5.105 1 97.81 210 GLU A CA 1
ATOM 1600 C C . GLU A 1 210 ? 10.969 -34.156 5.383 1 97.81 210 GLU A C 1
ATOM 1602 O O . GLU A 1 210 ? 10.117 -33.875 4.543 1 97.81 210 GLU A O 1
ATOM 1607 N N . LEU A 1 211 ? 11.07 -33.531 6.516 1 98.56 211 LEU A N 1
ATOM 1608 C CA . LEU A 1 211 ? 10.148 -32.469 6.863 1 98.56 211 LEU A CA 1
ATOM 1609 C C . LEU A 1 211 ? 10.383 -31.234 5.973 1 98.56 211 LEU A C 1
ATOM 1611 O O . LEU A 1 211 ? 9.422 -30.625 5.504 1 98.56 211 LEU A O 1
ATOM 1615 N N . PHE A 1 212 ? 11.68 -30.969 5.738 1 98.5 212 PHE A N 1
ATOM 1616 C CA . PHE A 1 212 ? 12.031 -29.859 4.855 1 98.5 212 PHE A CA 1
ATOM 1617 C C . PHE A 1 212 ? 11.375 -30.031 3.492 1 98.5 212 PHE A C 1
ATOM 1619 O O . PHE A 1 212 ? 10.742 -29.094 2.986 1 98.5 212 PHE A O 1
ATOM 1626 N N . ASN A 1 213 ? 11.469 -31.156 2.936 1 98.56 213 ASN A N 1
ATOM 1627 C CA . ASN A 1 213 ? 10.938 -31.453 1.609 1 98.56 213 ASN A CA 1
ATOM 1628 C C . ASN A 1 213 ? 9.414 -31.484 1.611 1 98.56 213 ASN A C 1
ATOM 1630 O O . ASN A 1 213 ? 8.773 -31 0.669 1 98.56 213 ASN A O 1
ATOM 1634 N N . ALA A 1 214 ? 8.805 -31.984 2.674 1 98.62 214 ALA A N 1
ATOM 1635 C CA . ALA A 1 214 ? 7.355 -32.062 2.762 1 98.62 214 ALA A CA 1
ATOM 1636 C C . ALA A 1 214 ? 6.719 -30.688 2.861 1 98.62 214 ALA A C 1
ATOM 1638 O O . ALA A 1 214 ? 5.648 -30.453 2.299 1 98.62 214 ALA A O 1
ATOM 1639 N N . ILE A 1 215 ? 7.34 -29.75 3.58 1 98.69 215 ILE A N 1
ATOM 1640 C CA . ILE A 1 215 ? 6.809 -28.406 3.719 1 98.69 215 ILE A CA 1
ATOM 1641 C C . ILE A 1 215 ? 6.77 -27.719 2.352 1 98.69 215 ILE A C 1
ATOM 1643 O O . ILE A 1 215 ? 5.84 -26.969 2.055 1 98.69 215 ILE A O 1
ATOM 1647 N N . ARG A 1 216 ? 7.734 -28.016 1.544 1 98.62 216 ARG A N 1
ATOM 1648 C CA . ARG A 1 216 ? 7.852 -27.422 0.217 1 98.62 216 ARG A CA 1
ATOM 1649 C C . ARG A 1 216 ? 6.965 -28.156 -0.789 1 98.62 216 ARG A C 1
ATOM 1651 O O . ARG A 1 216 ? 7.461 -28.703 -1.78 1 98.62 216 ARG A O 1
ATOM 1658 N N . GLY A 1 217 ? 5.695 -28.062 -0.595 1 98.06 217 GLY A N 1
ATOM 1659 C CA . GLY A 1 217 ? 4.773 -28.531 -1.617 1 98.06 217 GLY A CA 1
ATOM 1660 C C . GLY A 1 217 ? 3.9 -29.688 -1.147 1 98.06 217 GLY A C 1
ATOM 1661 O O . GLY A 1 217 ? 3.031 -30.156 -1.887 1 98.06 217 GLY A O 1
ATOM 1662 N N . GLY A 1 218 ? 4.02 -30.188 0.075 1 97.56 218 GLY A N 1
ATOM 1663 C CA . GLY A 1 218 ? 3.287 -31.375 0.52 1 97.56 218 GLY A CA 1
ATOM 1664 C C . GLY A 1 218 ? 1.885 -31.047 1.003 1 97.56 218 GLY A C 1
ATOM 1665 O O . GLY A 1 218 ? 0.901 -31.5 0.407 1 97.56 218 GLY A O 1
ATOM 1666 N N . SER A 1 219 ? 1.733 -30.359 2.018 1 97.69 219 SER A N 1
ATOM 1667 C CA . SER A 1 219 ? 0.496 -29.969 2.684 1 97.69 219 SER A CA 1
ATOM 1668 C C . SER A 1 219 ? 0.648 -28.609 3.379 1 97.69 219 SER A C 1
ATOM 1670 O O . SER A 1 219 ? 0.839 -28.562 4.598 1 97.69 219 SER A O 1
ATOM 1672 N N . PRO A 1 220 ? 0.478 -27.531 2.625 1 97.12 220 PRO A N 1
ATOM 1673 C CA . PRO A 1 220 ? 0.792 -26.203 3.154 1 97.12 220 PRO A CA 1
ATOM 1674 C C . PRO A 1 220 ? 0.053 -25.891 4.457 1 97.12 220 PRO A C 1
ATOM 1676 O O . PRO A 1 220 ? -1.168 -26.062 4.531 1 97.12 220 PRO A O 1
ATOM 1679 N N . GLY A 1 221 ? 0.81 -25.484 5.477 1 97.06 221 GLY A N 1
ATOM 1680 C CA . GLY A 1 221 ? 0.256 -25.031 6.746 1 97.06 221 GLY A CA 1
ATOM 1681 C C . GLY A 1 221 ? -0.024 -26.172 7.707 1 97.06 221 GLY A C 1
ATOM 1682 O O . GLY A 1 221 ? -0.616 -25.969 8.766 1 97.06 221 GLY A O 1
ATOM 1683 N N . ASN A 1 222 ? 0.447 -27.375 7.445 1 97.81 222 ASN A N 1
ATOM 1684 C CA . ASN A 1 222 ? -0.033 -28.5 8.227 1 97.81 222 ASN A CA 1
ATOM 1685 C C . ASN A 1 222 ? 1.111 -29.219 8.945 1 97.81 222 ASN A C 1
ATOM 1687 O O . ASN A 1 222 ? 0.922 -30.297 9.516 1 97.81 222 ASN A O 1
ATOM 1691 N N . PHE A 1 223 ? 2.324 -28.625 8.977 1 98.25 223 PHE A N 1
ATOM 1692 C CA . PHE A 1 223 ? 3.477 -29.297 9.555 1 98.25 223 PHE A CA 1
ATOM 1693 C C . PHE A 1 223 ? 4.008 -28.531 10.758 1 98.25 223 PHE A C 1
ATOM 1695 O O . PHE A 1 223 ? 4.938 -28.984 11.43 1 98.25 223 PHE A O 1
ATOM 1702 N N . GLY A 1 224 ? 3.525 -27.453 11.031 1 98.31 224 GLY A N 1
ATOM 1703 C CA . GLY A 1 224 ? 3.99 -26.469 12 1 98.31 224 GLY A CA 1
ATOM 1704 C C . GLY A 1 224 ? 3.818 -25.047 11.516 1 98.31 224 GLY A C 1
ATOM 1705 O O . GLY A 1 224 ? 3.307 -24.812 10.422 1 98.31 224 GLY A O 1
ATOM 1706 N N . VAL A 1 225 ? 4.18 -24.109 12.367 1 98.69 225 VAL A N 1
ATOM 1707 C CA . VAL A 1 225 ? 4.098 -22.703 11.992 1 98.69 225 VAL A CA 1
ATOM 1708 C C . VAL A 1 225 ? 5.426 -22.25 11.391 1 98.69 225 VAL A C 1
ATOM 1710 O O . VAL A 1 225 ? 6.383 -21.969 12.117 1 98.69 225 VAL A O 1
ATOM 1713 N N . VAL A 1 226 ? 5.492 -22.203 10.078 1 98.81 226 VAL A N 1
ATOM 1714 C CA . VAL A 1 226 ? 6.664 -21.656 9.406 1 98.81 226 VAL A CA 1
ATOM 1715 C C . VAL A 1 226 ? 6.766 -20.156 9.68 1 98.81 226 VAL A C 1
ATOM 1717 O O . VAL A 1 226 ? 5.801 -19.422 9.477 1 98.81 226 VAL A O 1
ATOM 1720 N N . THR A 1 227 ? 7.922 -19.703 10.117 1 98.69 227 THR A N 1
ATOM 1721 C CA . THR A 1 227 ? 8.055 -18.297 10.492 1 98.69 227 THR A CA 1
ATOM 1722 C C . THR A 1 227 ? 8.992 -17.578 9.531 1 98.69 227 THR A C 1
ATOM 1724 O O . THR A 1 227 ? 8.828 -16.375 9.289 1 98.69 227 THR A O 1
ATOM 1727 N N . HIS A 1 228 ? 10.055 -18.312 9.062 1 98.69 228 HIS A N 1
ATOM 1728 C CA . HIS A 1 228 ? 11.031 -17.703 8.172 1 98.69 228 HIS A CA 1
ATOM 1729 C C . HIS A 1 228 ? 11.523 -18.688 7.125 1 98.69 228 HIS A C 1
ATOM 1731 O O . HIS A 1 228 ? 11.516 -19.906 7.363 1 98.69 228 HIS A O 1
ATOM 1737 N N . TYR A 1 229 ? 11.945 -18.141 6.016 1 98.75 229 TYR A N 1
ATOM 1738 C CA . TYR A 1 229 ? 12.734 -18.844 5.02 1 98.75 229 TYR A CA 1
ATOM 1739 C C . TYR A 1 229 ? 14.141 -18.25 4.91 1 98.75 229 TYR A C 1
ATOM 1741 O O . TYR A 1 229 ? 14.32 -17.047 5.051 1 98.75 229 TYR A O 1
ATOM 1749 N N . THR A 1 230 ? 15.109 -19.094 4.738 1 98.06 230 THR A N 1
ATOM 1750 C CA . THR A 1 230 ? 16.359 -18.656 4.117 1 98.06 230 THR A CA 1
ATOM 1751 C C . THR A 1 230 ? 16.359 -18.953 2.623 1 98.06 230 THR A C 1
ATOM 1753 O O . THR A 1 230 ? 16.188 -20.109 2.221 1 98.06 230 THR A O 1
ATOM 1756 N N . ILE A 1 231 ? 16.547 -17.984 1.858 1 98.31 231 ILE A N 1
ATOM 1757 C CA . ILE A 1 231 ? 16.375 -18.078 0.413 1 98.31 231 ILE A CA 1
ATOM 1758 C C . ILE A 1 231 ? 17.719 -17.797 -0.276 1 98.31 231 ILE A C 1
ATOM 1760 O O . ILE A 1 231 ? 18.375 -16.797 0.028 1 98.31 231 ILE A O 1
ATOM 1764 N N . SER A 1 232 ? 18.141 -18.672 -1.11 1 97.5 232 SER A N 1
ATOM 1765 C CA . SER A 1 232 ? 19.328 -18.469 -1.934 1 97.5 232 SER A CA 1
ATOM 1766 C C . SER A 1 232 ? 19.031 -17.578 -3.133 1 97.5 232 SER A C 1
ATOM 1768 O O . SER A 1 232 ? 18.75 -18.062 -4.227 1 97.5 232 SER A O 1
ATOM 1770 N N . ALA A 1 233 ? 19.203 -16.266 -2.979 1 98.06 233 ALA A N 1
ATOM 1771 C CA . ALA A 1 233 ? 18.844 -15.289 -4.004 1 98.06 233 ALA A CA 1
ATOM 1772 C C . ALA A 1 233 ? 19.953 -15.164 -5.051 1 98.06 233 ALA A C 1
ATOM 1774 O O . ALA A 1 233 ? 21.141 -15.289 -4.738 1 98.06 233 ALA A O 1
ATOM 1775 N N . LEU A 1 234 ? 19.578 -14.867 -6.238 1 97.75 234 LEU A N 1
ATOM 1776 C CA . LEU A 1 234 ? 20.484 -14.797 -7.379 1 97.75 234 LEU A CA 1
ATOM 1777 C C . LEU A 1 234 ? 21.031 -13.383 -7.566 1 97.75 234 LEU A C 1
ATOM 1779 O O . LEU A 1 234 ? 20.281 -12.414 -7.445 1 97.75 234 LEU A O 1
ATOM 1783 N N . LYS A 1 235 ? 22.297 -13.289 -7.844 1 97.06 235 LYS A N 1
ATOM 1784 C CA . LYS A 1 235 ? 22.906 -12 -8.172 1 97.06 235 LYS A CA 1
ATOM 1785 C C . LYS A 1 235 ? 22.594 -11.586 -9.602 1 97.06 235 LYS A C 1
ATOM 1787 O O . LYS A 1 235 ? 22.922 -12.305 -10.547 1 97.06 235 LYS A O 1
ATOM 1792 N N . ALA A 1 236 ? 22.016 -10.461 -9.805 1 97.25 236 ALA A N 1
ATOM 1793 C CA . ALA A 1 236 ? 21.625 -10.008 -11.133 1 97.25 236 ALA A CA 1
ATOM 1794 C C . ALA A 1 236 ? 22.828 -9.891 -12.062 1 97.25 236 ALA A C 1
ATOM 1796 O O . ALA A 1 236 ? 22.734 -10.172 -13.258 1 97.25 236 ALA A O 1
ATOM 1797 N N . LYS A 1 237 ? 23.984 -9.492 -11.516 1 95.44 237 LYS A N 1
ATOM 1798 C CA . LYS A 1 237 ? 25.188 -9.25 -12.305 1 95.44 237 LYS A CA 1
ATOM 1799 C C . LYS A 1 237 ? 25.641 -10.523 -13.016 1 95.44 237 LYS A C 1
ATOM 1801 O O . LYS A 1 237 ? 26.359 -10.453 -14.016 1 95.44 237 LYS A O 1
ATOM 1806 N N . SER A 1 238 ? 25.234 -11.648 -12.484 1 95.75 238 SER A N 1
ATOM 1807 C CA . SER A 1 238 ? 25.672 -12.922 -13.039 1 95.75 238 SER A CA 1
ATOM 1808 C C . SER A 1 238 ? 24.875 -13.289 -14.281 1 95.75 238 SER A C 1
ATOM 1810 O O . SER A 1 238 ? 25.188 -14.273 -14.953 1 95.75 238 SER A O 1
ATOM 1812 N N . TYR A 1 239 ? 23.906 -12.5 -14.664 1 96.56 239 TYR A N 1
ATOM 1813 C CA . TYR A 1 239 ? 23.016 -12.828 -15.766 1 96.56 239 TYR A CA 1
ATOM 1814 C C . TYR A 1 239 ? 22.922 -11.672 -16.75 1 96.56 239 TYR A C 1
ATOM 1816 O O . TYR A 1 239 ? 21.844 -11.383 -17.281 1 96.56 239 TYR A O 1
ATOM 1824 N N . MET A 1 240 ? 23.984 -11.039 -17.016 1 95.25 240 MET A N 1
ATOM 1825 C CA . MET A 1 240 ? 24.016 -9.852 -17.859 1 95.25 240 MET A CA 1
ATOM 1826 C C . MET A 1 240 ? 24.438 -10.219 -19.281 1 95.25 240 MET A C 1
ATOM 1828 O O . MET A 1 240 ? 24.203 -9.469 -20.219 1 95.25 240 MET A O 1
ATOM 1832 N N . GLY A 1 241 ? 25.047 -11.391 -19.406 1 94.12 241 GLY A N 1
ATOM 1833 C CA . GLY A 1 241 ? 25.578 -11.727 -20.719 1 94.12 241 GLY A CA 1
ATOM 1834 C C . GLY A 1 241 ? 26.562 -10.703 -21.25 1 94.12 241 GLY A C 1
ATOM 1835 O O . GLY A 1 241 ? 27.359 -10.156 -20.484 1 94.12 241 GLY A O 1
ATOM 1836 N N . ILE A 1 242 ? 26.578 -10.555 -22.578 1 92.62 242 ILE A N 1
ATOM 1837 C CA . ILE A 1 242 ? 27.5 -9.602 -23.203 1 92.62 242 ILE A CA 1
ATOM 1838 C C . ILE A 1 242 ? 26.703 -8.414 -23.75 1 92.62 242 ILE A C 1
ATOM 1840 O O . ILE A 1 242 ? 25.469 -8.438 -23.781 1 92.62 242 ILE A O 1
ATOM 1844 N N . GLU A 1 243 ? 27.391 -7.352 -24.109 1 91.81 243 GLU A N 1
ATOM 1845 C CA . GLU A 1 243 ? 26.75 -6.195 -24.719 1 91.81 243 GLU A CA 1
ATOM 1846 C C . GLU A 1 243 ? 26.219 -6.535 -26.109 1 91.81 243 GLU A C 1
ATOM 1848 O O . GLU A 1 243 ? 26.891 -7.211 -26.891 1 91.81 243 GLU A O 1
ATOM 1853 N N . ASN A 1 244 ? 25.016 -6.105 -26.406 1 90.5 244 ASN A N 1
ATOM 1854 C CA . ASN A 1 244 ? 24.344 -6.375 -27.672 1 90.5 244 ASN A CA 1
ATOM 1855 C C . ASN A 1 244 ? 23.844 -5.09 -28.328 1 90.5 244 ASN A C 1
ATOM 1857 O O . ASN A 1 244 ? 23.828 -4.031 -27.688 1 90.5 244 ASN A O 1
ATOM 1861 N N . THR A 1 245 ? 23.609 -5.152 -29.609 1 87.31 245 THR A N 1
ATOM 1862 C CA . THR A 1 245 ? 23 -4.062 -30.359 1 87.31 245 THR A CA 1
ATOM 1863 C C . THR A 1 245 ? 21.688 -4.512 -30.984 1 87.31 245 THR A C 1
ATOM 1865 O O . THR A 1 245 ? 21.625 -5.566 -31.625 1 87.31 245 THR A O 1
ATOM 1868 N N . ILE A 1 246 ? 20.641 -3.738 -30.703 1 83.38 246 ILE A N 1
ATOM 1869 C CA . ILE A 1 246 ? 19.328 -4.098 -31.234 1 83.38 246 ILE A CA 1
ATOM 1870 C C . ILE A 1 246 ? 18.75 -2.924 -32.031 1 83.38 246 ILE A C 1
ATOM 1872 O O . ILE A 1 246 ? 19.062 -1.765 -31.734 1 83.38 246 ILE A O 1
ATOM 1876 N N . THR A 1 247 ? 18.141 -3.197 -33.125 1 81.38 247 THR A N 1
ATOM 1877 C CA . THR A 1 247 ? 17.312 -2.23 -33.844 1 81.38 247 THR A CA 1
ATOM 1878 C C . THR A 1 247 ? 15.836 -2.596 -33.75 1 81.38 247 THR A C 1
ATOM 1880 O O . THR A 1 247 ? 15.461 -3.746 -34 1 81.38 247 THR A O 1
ATOM 1883 N N . THR A 1 248 ? 15.094 -1.649 -33.219 1 74.88 248 THR A N 1
ATOM 1884 C CA . THR A 1 248 ? 13.664 -1.914 -33.125 1 74.88 248 THR A CA 1
ATOM 1885 C C . THR A 1 248 ? 12.883 -1.068 -34.125 1 74.88 248 THR A C 1
ATOM 1887 O O . THR A 1 248 ? 13.375 -0.042 -34.594 1 74.88 248 THR A O 1
ATOM 1890 N N . PRO A 1 249 ? 11.719 -1.516 -34.531 1 67.94 249 PRO A N 1
ATOM 1891 C CA . PRO A 1 249 ? 10.93 -0.74 -35.469 1 67.94 249 PRO A CA 1
ATOM 1892 C C . PRO A 1 249 ? 10.633 0.678 -35 1 67.94 249 PRO A C 1
ATOM 1894 O O . PRO A 1 249 ? 10.523 1.601 -35.812 1 67.94 249 PRO A O 1
ATOM 1897 N N . ASN A 1 250 ? 10.492 0.736 -33.719 1 65.88 250 ASN A N 1
ATOM 1898 C CA . ASN A 1 250 ? 10.141 2.041 -33.156 1 65.88 250 ASN A CA 1
ATOM 1899 C C . ASN A 1 250 ? 11.359 2.949 -33.062 1 65.88 250 ASN A C 1
ATOM 1901 O O . ASN A 1 250 ? 11.219 4.168 -32.906 1 65.88 250 ASN A O 1
ATOM 1905 N N . ASN A 1 251 ? 12.484 2.328 -33.094 1 71.75 251 ASN A N 1
ATOM 1906 C CA . ASN A 1 251 ? 13.742 3.072 -33.062 1 71.75 251 ASN A CA 1
ATOM 1907 C C . ASN A 1 251 ? 14.719 2.555 -34.125 1 71.75 251 ASN A C 1
ATOM 1909 O O . ASN A 1 251 ? 15.469 1.611 -33.875 1 71.75 251 ASN A O 1
ATOM 1913 N N . PRO A 1 252 ? 14.758 3.279 -35.219 1 76.69 252 PRO A N 1
ATOM 1914 C CA . PRO A 1 252 ? 15.617 2.77 -36.312 1 76.69 252 PRO A CA 1
ATOM 1915 C C . PRO A 1 252 ? 17.109 2.906 -36 1 76.69 252 PRO A C 1
ATOM 1917 O O . PRO A 1 252 ? 17.938 2.285 -36.656 1 76.69 252 PRO A O 1
ATOM 1920 N N . LYS A 1 253 ? 17.453 3.664 -34.969 1 79.12 253 LYS A N 1
ATOM 1921 C CA . LYS A 1 253 ? 18.859 3.762 -34.562 1 79.12 253 LYS A CA 1
ATOM 1922 C C . LYS A 1 253 ? 19.25 2.605 -33.656 1 79.12 253 LYS A C 1
ATOM 1924 O O . LYS A 1 253 ? 18.547 2.299 -32.688 1 79.12 253 LYS A O 1
ATOM 1929 N N . PRO A 1 254 ? 20.328 1.932 -34.125 1 84.88 254 PRO A N 1
ATOM 1930 C CA . PRO A 1 254 ? 20.781 0.844 -33.281 1 84.88 254 PRO A CA 1
ATOM 1931 C C . PRO A 1 254 ? 21.047 1.303 -31.828 1 84.88 254 PRO A C 1
ATOM 1933 O O . PRO A 1 254 ? 21.594 2.381 -31.625 1 84.88 254 PRO A O 1
ATOM 1936 N N . GLU A 1 255 ? 20.469 0.533 -30.953 1 87.12 255 GLU A N 1
ATOM 1937 C CA . GLU A 1 255 ? 20.672 0.824 -29.531 1 87.12 255 GLU A CA 1
ATOM 1938 C C . GLU A 1 255 ? 21.453 -0.292 -28.844 1 87.12 255 GLU A C 1
ATOM 1940 O O . GLU A 1 255 ? 21.172 -1.474 -29.062 1 87.12 255 GLU A O 1
ATOM 1945 N N . LYS A 1 256 ? 22.438 0.118 -28.172 1 90.5 256 LYS A N 1
ATOM 1946 C CA . LYS A 1 256 ? 23.219 -0.836 -27.391 1 90.5 256 LYS A CA 1
ATOM 1947 C C . LYS A 1 256 ? 22.547 -1.14 -26.047 1 90.5 256 LYS A C 1
ATOM 1949 O O . LYS A 1 256 ? 21.938 -0.258 -25.438 1 90.5 256 LYS A O 1
ATOM 1954 N N . PHE A 1 257 ? 22.578 -2.449 -25.719 1 91.69 257 PHE A N 1
ATOM 1955 C CA . PHE A 1 257 ? 22.109 -2.832 -24.406 1 91.69 257 PHE A CA 1
ATOM 1956 C C . PHE A 1 257 ? 22.797 -4.102 -23.922 1 91.69 257 PHE A C 1
ATOM 1958 O O . PHE A 1 257 ? 23.484 -4.77 -24.703 1 91.69 257 PHE A O 1
ATOM 1965 N N . GLN A 1 258 ? 22.75 -4.32 -22.672 1 93.31 258 GLN A N 1
ATOM 1966 C CA . GLN A 1 258 ? 23.25 -5.531 -22.031 1 93.31 258 GLN A CA 1
ATOM 1967 C C . GLN A 1 258 ? 22.281 -6.055 -20.984 1 93.31 258 GLN A C 1
ATOM 1969 O O . GLN A 1 258 ? 21.625 -5.273 -20.297 1 93.31 258 GLN A O 1
ATOM 1974 N N . GLY A 1 259 ? 22.25 -7.469 -20.953 1 95.19 259 GLY A N 1
ATOM 1975 C CA . GLY A 1 259 ? 21.438 -8.078 -19.922 1 95.19 259 GLY A CA 1
ATOM 1976 C C . GLY A 1 259 ? 20.094 -8.57 -20.422 1 95.19 259 GLY A C 1
ATOM 1977 O O . GLY A 1 259 ? 19.906 -8.734 -21.641 1 95.19 259 GLY A O 1
ATOM 1978 N N . PRO A 1 260 ? 19.172 -8.898 -19.531 1 96.81 260 PRO A N 1
ATOM 1979 C CA . PRO A 1 260 ? 17.828 -9.383 -19.859 1 96.81 260 PRO A CA 1
ATOM 1980 C C . PRO A 1 260 ? 17.031 -8.375 -20.688 1 96.81 260 PRO A C 1
ATOM 1982 O O . PRO A 1 260 ? 17.25 -7.168 -20.578 1 96.81 260 PRO A O 1
ATOM 1985 N N . HIS A 1 261 ? 16.172 -8.914 -21.5 1 96 261 HIS A N 1
ATOM 1986 C CA . HIS A 1 261 ? 15.297 -8.148 -22.375 1 96 261 HIS A CA 1
ATOM 1987 C C . HIS A 1 261 ? 13.867 -8.672 -22.328 1 96 261 HIS A C 1
ATOM 1989 O O . HIS A 1 261 ? 13.648 -9.875 -22.172 1 96 261 HIS A O 1
ATOM 1995 N N . GLY A 1 262 ? 12.875 -7.75 -22.297 1 96.25 262 GLY A N 1
ATOM 1996 C CA . GLY A 1 262 ? 11.492 -8.188 -22.188 1 96.25 262 GLY A CA 1
ATOM 1997 C C . GLY A 1 262 ? 10.508 -7.246 -22.859 1 96.25 262 GLY A C 1
ATOM 1998 O O . GLY A 1 262 ? 10.867 -6.121 -23.219 1 96.25 262 GLY A O 1
ATOM 1999 N N . ILE A 1 263 ? 9.328 -7.777 -23.141 1 96.25 263 ILE A N 1
ATOM 2000 C CA . ILE A 1 263 ? 8.219 -7.012 -23.688 1 96.25 263 ILE A CA 1
ATOM 2001 C C . ILE A 1 263 ? 7 -7.148 -22.781 1 96.25 263 ILE A C 1
ATOM 2003 O O . ILE A 1 263 ? 6.609 -8.258 -22.406 1 96.25 263 ILE A O 1
ATOM 2007 N N . LYS A 1 264 ? 6.48 -6.07 -22.328 1 95.38 264 LYS A N 1
ATOM 2008 C CA . LYS A 1 264 ? 5.148 -5.953 -21.75 1 95.38 264 LYS A CA 1
ATOM 2009 C C . LYS A 1 264 ? 4.211 -5.18 -22.672 1 95.38 264 LYS A C 1
ATOM 2011 O O . LYS A 1 264 ? 4.434 -3.996 -22.938 1 95.38 264 LYS A O 1
ATOM 2016 N N . ALA A 1 265 ? 3.18 -5.855 -23.156 1 95.88 265 ALA A N 1
ATOM 2017 C CA . ALA A 1 265 ? 2.324 -5.23 -24.156 1 95.88 265 ALA A CA 1
ATOM 2018 C C . ALA A 1 265 ? 0.852 -5.531 -23.891 1 95.88 265 ALA A C 1
ATOM 2020 O O . ALA A 1 265 ? 0.527 -6.461 -23.141 1 95.88 265 ALA A O 1
ATOM 2021 N N . ALA A 1 266 ? 0.001 -4.734 -24.453 1 95.94 266 ALA A N 1
ATOM 2022 C CA . ALA A 1 266 ? -1.444 -4.906 -24.328 1 95.94 266 ALA A CA 1
ATOM 2023 C C . ALA A 1 266 ? -2.146 -4.633 -25.656 1 95.94 266 ALA A C 1
ATOM 2025 O O . ALA A 1 266 ? -1.775 -3.707 -26.391 1 95.94 266 ALA A O 1
ATOM 2026 N N . TRP A 1 267 ? -3.082 -5.422 -26.016 1 96.69 267 TRP A N 1
ATOM 2027 C CA . TRP A 1 267 ? -3.98 -5.258 -27.156 1 96.69 267 TRP A CA 1
ATOM 2028 C C . TRP A 1 267 ? -5.438 -5.242 -26.703 1 96.69 267 TRP A C 1
ATOM 2030 O O . TRP A 1 267 ? -5.793 -5.891 -25.703 1 96.69 267 TRP A O 1
ATOM 2040 N N . ILE A 1 268 ? -6.25 -4.5 -27.406 1 95.62 268 ILE A N 1
ATOM 2041 C CA . ILE A 1 268 ? -7.68 -4.762 -27.281 1 95.62 268 ILE A CA 1
ATOM 2042 C C . ILE A 1 268 ? -7.969 -6.211 -27.672 1 95.62 268 ILE A C 1
ATOM 2044 O O . ILE A 1 268 ? -7.418 -6.727 -28.641 1 95.62 268 ILE A O 1
ATOM 2048 N N . TYR A 1 269 ? -8.82 -6.812 -26.969 1 96.56 269 TYR A N 1
ATOM 2049 C CA . TYR A 1 269 ? -9.125 -8.219 -27.203 1 96.56 269 TYR A CA 1
ATOM 2050 C C . TYR A 1 269 ? -9.609 -8.445 -28.625 1 96.56 269 TYR A C 1
ATOM 2052 O O . TYR A 1 269 ? -10.539 -7.777 -29.078 1 96.56 269 TYR A O 1
ATOM 2060 N N . SER A 1 270 ? -9.008 -9.312 -29.328 1 95.06 270 SER A N 1
ATOM 2061 C CA . SER A 1 270 ? -9.438 -9.898 -30.594 1 95.06 270 SER A CA 1
ATOM 2062 C C . SER A 1 270 ? -9.047 -11.367 -30.688 1 95.06 270 SER A C 1
ATOM 2064 O O . SER A 1 270 ? -7.961 -11.758 -30.25 1 95.06 270 SER A O 1
ATOM 2066 N N . GLU A 1 271 ? -9.891 -12.078 -31.25 1 96.19 271 GLU A N 1
ATOM 2067 C CA . GLU A 1 271 ? -9.633 -13.508 -31.375 1 96.19 271 GLU A CA 1
ATOM 2068 C C . GLU A 1 271 ? -8.367 -13.773 -32.188 1 96.19 271 GLU A C 1
ATOM 2070 O O . GLU A 1 271 ? -7.617 -14.703 -31.891 1 96.19 271 GLU A O 1
ATOM 2075 N N . LYS A 1 272 ? -8.164 -12.945 -33.125 1 95.75 272 LYS A N 1
ATOM 2076 C CA . LYS A 1 272 ? -7 -13.109 -34 1 95.75 272 LYS A CA 1
ATOM 2077 C C . LYS A 1 272 ? -5.703 -12.938 -33.219 1 95.75 272 LYS A C 1
ATOM 2079 O O . LYS A 1 272 ? -4.797 -13.773 -33.312 1 95.75 272 LYS A O 1
ATOM 2084 N N . VAL A 1 273 ? -5.602 -11.867 -32.469 1 97.06 273 VAL A N 1
ATOM 2085 C CA . VAL A 1 273 ? -4.398 -11.609 -31.688 1 97.06 273 VAL A CA 1
ATOM 2086 C C . VAL A 1 273 ? -4.203 -12.711 -30.641 1 97.06 273 VAL A C 1
ATOM 2088 O O . VAL A 1 273 ? -3.102 -13.242 -30.484 1 97.06 273 VAL A O 1
ATOM 2091 N N . LEU A 1 274 ? -5.254 -13.07 -29.969 1 98.31 274 LEU A N 1
ATOM 2092 C CA . LEU A 1 274 ? -5.168 -14.094 -28.938 1 98.31 274 LEU A CA 1
ATOM 2093 C C . LEU A 1 274 ? -4.723 -15.43 -29.531 1 98.31 274 LEU A C 1
ATOM 2095 O O . LEU A 1 274 ? -3.863 -16.109 -28.969 1 98.31 274 LEU A O 1
ATOM 2099 N N . ARG A 1 275 ? -5.34 -15.789 -30.688 1 98.12 275 ARG A N 1
ATOM 2100 C CA . ARG A 1 275 ? -4.973 -17.031 -31.359 1 98.12 275 ARG A CA 1
ATOM 2101 C C . ARG A 1 275 ? -3.49 -17.047 -31.719 1 98.12 275 ARG A C 1
ATOM 2103 O O . ARG A 1 275 ? -2.814 -18.062 -31.531 1 98.12 275 ARG A O 1
ATOM 2110 N N . ASN A 1 276 ? -3.033 -15.961 -32.219 1 98.12 276 ASN A N 1
ATOM 2111 C CA . ASN A 1 276 ? -1.62 -15.867 -32.562 1 98.12 276 ASN A CA 1
ATOM 2112 C C . ASN A 1 276 ? -0.727 -16.094 -31.344 1 98.12 276 ASN A C 1
ATOM 2114 O O . ASN A 1 276 ? 0.219 -16.875 -31.391 1 98.12 276 ASN A O 1
ATOM 2118 N N . LEU A 1 277 ? -1.007 -15.406 -30.281 1 98.62 277 LEU A N 1
ATOM 2119 C CA . LEU A 1 277 ? -0.179 -15.484 -29.078 1 98.62 277 LEU A CA 1
ATOM 2120 C C . LEU A 1 277 ? -0.253 -16.875 -28.453 1 98.62 277 LEU A C 1
ATOM 2122 O O . LEU A 1 277 ? 0.765 -17.422 -28.031 1 98.62 277 LEU A O 1
ATOM 2126 N N . LEU A 1 278 ? -1.438 -17.469 -28.406 1 98.81 278 LEU A N 1
ATOM 2127 C CA . LEU A 1 278 ? -1.592 -18.812 -27.828 1 98.81 278 LEU A CA 1
ATOM 2128 C C . LEU A 1 278 ? -0.917 -19.859 -28.703 1 98.81 278 LEU A C 1
ATOM 2130 O O . LEU A 1 278 ? -0.431 -20.875 -28.203 1 98.81 278 LEU A O 1
ATOM 2134 N N . ASN A 1 279 ? -0.909 -19.609 -30 1 98.56 279 ASN A N 1
ATOM 2135 C CA . ASN A 1 279 ? -0.163 -20.516 -30.875 1 98.56 279 ASN A CA 1
ATOM 2136 C C . ASN A 1 279 ? 1.329 -20.5 -30.562 1 98.56 279 ASN A C 1
ATOM 2138 O O . ASN A 1 279 ? 2.006 -21.516 -30.672 1 98.56 279 ASN A O 1
ATOM 2142 N N . ILE A 1 280 ? 1.847 -19.359 -30.219 1 98.31 280 ILE A N 1
ATOM 2143 C CA . ILE A 1 280 ? 3.246 -19.266 -29.828 1 98.31 280 ILE A CA 1
ATOM 2144 C C . ILE A 1 280 ? 3.471 -20.062 -28.531 1 98.31 280 ILE A C 1
ATOM 2146 O O . ILE A 1 280 ? 4.469 -20.781 -28.406 1 98.31 280 ILE A O 1
ATOM 2150 N N . VAL A 1 281 ? 2.555 -20.016 -27.578 1 98.62 281 VAL A N 1
ATOM 2151 C CA . VAL A 1 281 ? 2.635 -20.797 -26.344 1 98.62 281 VAL A CA 1
ATOM 2152 C C . VAL A 1 281 ? 2.611 -22.281 -26.688 1 98.62 281 VAL A C 1
ATOM 2154 O O . VAL A 1 281 ? 3.449 -23.047 -26.188 1 98.62 281 VAL A O 1
ATOM 2157 N N . ALA A 1 282 ? 1.646 -22.688 -27.516 1 98.69 282 ALA A N 1
ATOM 2158 C CA . ALA A 1 282 ? 1.503 -24.078 -27.891 1 98.69 282 ALA A CA 1
ATOM 2159 C C . ALA A 1 282 ? 2.771 -24.609 -28.562 1 98.69 282 ALA A C 1
ATOM 2161 O O . ALA A 1 282 ? 3.23 -25.703 -28.266 1 98.69 282 ALA A O 1
ATOM 2162 N N . LYS A 1 283 ? 3.289 -23.812 -29.453 1 98.12 283 LYS A N 1
ATOM 2163 C CA . LYS A 1 283 ? 4.5 -24.203 -30.156 1 98.12 283 LYS A CA 1
ATOM 2164 C C . LYS A 1 283 ? 5.664 -24.391 -29.188 1 98.12 283 LYS A C 1
ATOM 2166 O O . LYS A 1 283 ? 6.398 -25.375 -29.281 1 98.12 283 LYS A O 1
ATOM 2171 N N . MET A 1 284 ? 5.855 -23.469 -28.344 1 97.5 284 MET A N 1
ATOM 2172 C CA . MET A 1 284 ? 6.918 -23.547 -27.344 1 97.5 284 MET A CA 1
ATOM 2173 C C . MET A 1 284 ? 6.766 -24.781 -26.484 1 97.5 284 MET A C 1
ATOM 2175 O O . MET A 1 284 ? 7.746 -25.469 -26.188 1 97.5 284 MET A O 1
ATOM 2179 N N . SER A 1 285 ? 5.551 -25.078 -26.109 1 97.5 285 SER A N 1
ATOM 2180 C CA . SER A 1 285 ? 5.234 -26.266 -25.312 1 97.5 285 SER A CA 1
ATOM 2181 C C . SER A 1 285 ? 5.52 -27.547 -26.094 1 97.5 285 SER A C 1
ATOM 2183 O O . SER A 1 285 ? 6.242 -28.422 -25.625 1 97.5 285 SER A O 1
ATOM 2185 N N . ASP A 1 286 ? 4.965 -27.656 -27.297 1 98.12 286 ASP A N 1
ATOM 2186 C CA . ASP A 1 286 ? 4.996 -28.875 -28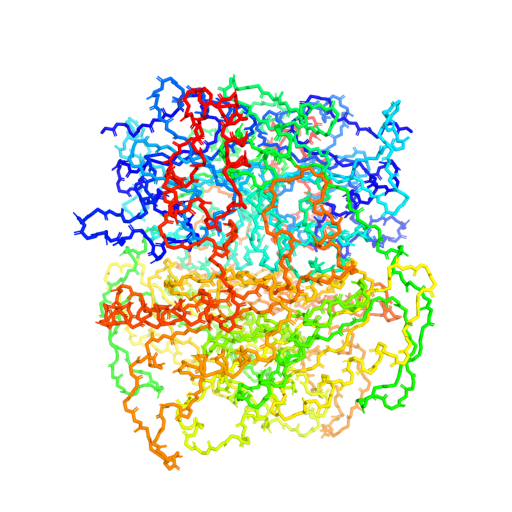.109 1 98.12 286 ASP A CA 1
ATOM 2187 C C . ASP A 1 286 ? 6.422 -29.219 -28.531 1 98.12 286 ASP A C 1
ATOM 2189 O O . ASP A 1 286 ? 6.824 -30.375 -28.516 1 98.12 286 ASP A O 1
ATOM 2193 N N . GLU A 1 287 ? 7.188 -28.188 -28.922 1 97.56 287 GLU A N 1
ATOM 2194 C CA . GLU A 1 287 ? 8.57 -28.422 -29.312 1 97.56 287 GLU A CA 1
ATOM 2195 C C . GLU A 1 287 ? 9.438 -28.766 -28.109 1 97.56 287 GLU A C 1
ATOM 2197 O O . GLU A 1 287 ? 10.297 -29.656 -28.188 1 97.56 287 GLU A O 1
ATOM 2202 N N . GLY A 1 288 ? 9.273 -28.047 -27.016 1 97.31 288 GLY A N 1
ATOM 2203 C CA . GLY A 1 288 ? 9.875 -28.359 -25.719 1 97.31 288 GLY A CA 1
ATOM 2204 C C . GLY A 1 288 ? 11.375 -28.141 -25.703 1 97.31 288 GLY A C 1
ATOM 2205 O O . GLY A 1 288 ? 12.07 -28.641 -24.812 1 97.31 288 GLY A O 1
ATOM 2206 N N . THR A 1 289 ? 11.93 -27.391 -26.688 1 96.31 289 THR A N 1
ATOM 2207 C CA . THR A 1 289 ? 13.383 -27.312 -26.781 1 96.31 289 THR A CA 1
ATOM 2208 C C . THR A 1 289 ? 13.852 -25.875 -26.625 1 96.31 289 THR A C 1
ATOM 2210 O O . THR A 1 289 ? 15.047 -25.578 -26.766 1 96.31 289 THR A O 1
ATOM 2213 N N . ALA A 1 290 ? 12.953 -24.922 -26.344 1 95.06 290 ALA A N 1
ATOM 2214 C CA . ALA A 1 290 ? 13.367 -23.531 -26.172 1 95.06 290 ALA A CA 1
ATOM 2215 C C . ALA A 1 290 ? 14.492 -23.422 -25.141 1 95.06 290 ALA A C 1
ATOM 2217 O O . ALA A 1 290 ? 14.469 -24.125 -24.125 1 95.06 290 ALA A O 1
ATOM 2218 N N . PRO A 1 291 ? 15.484 -22.562 -25.406 1 95 291 PRO A N 1
ATOM 2219 C CA . PRO A 1 291 ? 16.562 -22.391 -24.422 1 95 291 PRO A CA 1
ATOM 2220 C C . PRO A 1 291 ? 16.031 -21.938 -23.062 1 95 291 PRO A C 1
ATOM 2222 O O . PRO A 1 291 ? 14.891 -21.469 -22.953 1 95 291 PRO A O 1
ATOM 2225 N N . ARG A 1 292 ? 16.75 -22.062 -22.078 1 96.19 292 ARG A N 1
ATOM 2226 C CA . ARG A 1 292 ? 16.375 -21.859 -20.672 1 96.19 292 ARG A CA 1
ATOM 2227 C C . ARG A 1 292 ? 15.859 -20.438 -20.453 1 96.19 292 ARG A C 1
ATOM 2229 O O . ARG A 1 292 ? 14.852 -20.25 -19.766 1 96.19 292 ARG A O 1
ATOM 2236 N N . GLY A 1 293 ? 16.406 -19.438 -21.062 1 96.69 293 GLY A N 1
ATOM 2237 C CA . GLY A 1 293 ? 16.281 -18.047 -20.672 1 96.69 293 GLY A CA 1
ATOM 2238 C C . GLY A 1 293 ? 14.984 -17.406 -21.141 1 96.69 293 GLY A C 1
ATOM 2239 O O . GLY A 1 293 ? 14.789 -16.203 -20.984 1 96.69 293 GLY A O 1
ATOM 2240 N N . PHE A 1 294 ? 14.008 -18.203 -21.672 1 97.56 294 PHE A N 1
ATOM 2241 C CA . PHE A 1 294 ? 12.797 -17.625 -22.25 1 97.56 294 PHE A CA 1
ATOM 2242 C C . PHE A 1 294 ? 11.602 -17.859 -21.328 1 97.56 294 PHE A C 1
ATOM 2244 O O . PHE A 1 294 ? 11.367 -18.984 -20.875 1 97.56 294 PHE A O 1
ATOM 2251 N N . ASP A 1 295 ? 10.867 -16.812 -21 1 98.44 295 ASP A N 1
ATOM 2252 C CA . ASP A 1 295 ? 9.602 -16.875 -20.266 1 98.44 295 ASP A CA 1
ATOM 2253 C C . ASP A 1 295 ? 8.484 -16.203 -21.062 1 98.44 295 ASP A C 1
ATOM 2255 O O . ASP A 1 295 ? 8.695 -15.172 -21.688 1 98.44 295 ASP A O 1
ATOM 2259 N N . LEU A 1 296 ? 7.281 -16.812 -21.094 1 98.62 296 LEU A N 1
ATOM 2260 C CA . LEU A 1 296 ? 6.156 -16.328 -21.891 1 98.62 296 LEU A CA 1
ATOM 2261 C C . LEU A 1 296 ? 4.844 -16.5 -21.141 1 98.62 296 LEU A C 1
ATOM 2263 O O . LEU A 1 296 ? 4.504 -17.625 -20.734 1 98.62 296 LEU A O 1
ATOM 2267 N N . CYS A 1 297 ? 4.113 -15.445 -20.938 1 98.56 297 CYS A N 1
ATOM 2268 C CA . CYS A 1 297 ? 2.82 -15.438 -20.266 1 98.56 297 CYS A CA 1
ATOM 2269 C C . CYS A 1 297 ? 1.817 -14.57 -21.031 1 98.56 297 CYS A C 1
ATOM 2271 O O . CYS A 1 297 ? 2.121 -13.438 -21.375 1 98.56 297 CYS A O 1
ATOM 2273 N N . VAL A 1 298 ? 0.668 -15.133 -21.328 1 98.75 298 VAL A N 1
ATOM 2274 C CA . VAL A 1 298 ? -0.417 -14.422 -21.984 1 98.75 298 VAL A CA 1
ATOM 2275 C C . VAL A 1 298 ? -1.605 -14.289 -21.047 1 98.75 298 VAL A C 1
ATOM 2277 O O . VAL A 1 298 ? -2.064 -15.273 -20.469 1 98.75 298 VAL A O 1
ATOM 2280 N N . ASN A 1 299 ? -2.096 -13.078 -20.891 1 97.75 299 ASN A N 1
ATOM 2281 C CA . ASN A 1 299 ? -3.227 -12.789 -20.016 1 97.75 299 ASN A CA 1
ATOM 2282 C C . ASN A 1 299 ? -4.41 -12.227 -20.797 1 97.75 299 ASN A C 1
ATOM 2284 O O . ASN A 1 299 ? -4.223 -11.539 -21.797 1 97.75 299 ASN A O 1
ATOM 2288 N N . VAL A 1 300 ? -5.562 -12.547 -20.344 1 98.12 300 VAL A N 1
ATOM 2289 C CA . VAL A 1 300 ? -6.797 -11.969 -20.859 1 98.12 300 VAL A CA 1
ATOM 2290 C C . VAL A 1 300 ? -7.621 -11.391 -19.719 1 98.12 300 VAL A C 1
ATOM 2292 O O . VAL A 1 300 ? -7.863 -12.07 -18.719 1 98.12 300 VAL A O 1
ATOM 2295 N N . LEU A 1 301 ? -8.062 -10.18 -19.859 1 95.81 301 LEU A N 1
ATOM 2296 C CA . LEU A 1 301 ? -8.836 -9.469 -18.844 1 95.81 301 LEU A CA 1
ATOM 2297 C C . LEU A 1 301 ? -10.094 -8.859 -19.453 1 95.81 301 LEU A C 1
ATOM 2299 O O . LEU A 1 301 ? -10.031 -8.164 -20.469 1 95.81 301 LEU A O 1
ATOM 2303 N N . SER A 1 302 ? -11.203 -9.047 -18.797 1 95.5 302 SER A N 1
ATOM 2304 C CA . SER A 1 302 ? -12.484 -8.5 -19.234 1 95.5 302 SER A CA 1
ATOM 2305 C C . SER A 1 302 ? -12.531 -6.984 -19.062 1 95.5 302 SER A C 1
ATOM 2307 O O . SER A 1 302 ? -11.609 -6.395 -18.484 1 95.5 302 SER A O 1
ATOM 2309 N N . THR A 1 303 ? -13.656 -6.488 -19.531 1 90.94 303 THR A N 1
ATOM 2310 C CA . THR A 1 303 ? -13.945 -5.07 -19.344 1 90.94 303 THR A CA 1
ATOM 2311 C C . THR A 1 303 ? -13.961 -4.723 -17.859 1 90.94 303 THR A C 1
ATOM 2313 O O . THR A 1 303 ? -14.086 -5.605 -17 1 90.94 303 THR A O 1
ATOM 2316 N N . ASP A 1 304 ? -13.742 -3.465 -17.5 1 84.62 304 ASP A N 1
ATOM 2317 C CA . ASP A 1 304 ? -13.812 -2.891 -16.172 1 84.62 304 ASP A CA 1
ATOM 2318 C C . ASP A 1 304 ? -12.508 -3.105 -15.406 1 84.62 304 ASP A C 1
ATOM 2320 O O . ASP A 1 304 ? -12.375 -2.672 -14.258 1 84.62 304 ASP A O 1
ATOM 2324 N N . PHE A 1 305 ? -11.625 -3.756 -16.047 1 85.44 305 PHE A N 1
ATOM 2325 C CA . PHE A 1 305 ? -10.312 -3.844 -15.414 1 85.44 305 PHE A CA 1
ATOM 2326 C C . PHE A 1 305 ? -9.594 -2.504 -15.477 1 85.44 305 PHE A C 1
ATOM 2328 O O . PHE A 1 305 ? -9.625 -1.825 -16.5 1 85.44 305 PHE A O 1
ATOM 2335 N N . ASP A 1 306 ? -8.922 -2.127 -14.383 1 79.62 306 ASP A N 1
ATOM 2336 C CA . ASP A 1 306 ? -8.156 -0.886 -14.32 1 79.62 306 ASP A CA 1
ATOM 2337 C C . ASP A 1 306 ? -6.785 -1.056 -14.961 1 79.62 306 ASP A C 1
ATOM 2339 O O . ASP A 1 306 ? -5.824 -1.437 -14.297 1 79.62 306 ASP A O 1
ATOM 2343 N N . ILE A 1 307 ? -6.633 -0.607 -16.109 1 81.94 307 ILE A N 1
ATOM 2344 C CA . ILE A 1 307 ? -5.422 -0.858 -16.891 1 81.94 307 ILE A CA 1
ATOM 2345 C C . ILE A 1 307 ? -4.281 0.008 -16.359 1 81.94 307 ILE A C 1
ATOM 2347 O O . ILE A 1 307 ? -3.107 -0.301 -16.578 1 81.94 307 ILE A O 1
ATOM 2351 N N . THR A 1 308 ? -4.574 1.155 -15.711 1 79.19 308 THR A N 1
ATOM 2352 C CA . THR A 1 308 ? -3.531 2.051 -15.227 1 79.19 308 THR A CA 1
ATOM 2353 C C . THR A 1 308 ? -2.695 1.372 -14.141 1 79.19 308 THR A C 1
ATOM 2355 O O . THR A 1 308 ? -1.562 1.78 -13.883 1 79.19 308 THR A O 1
ATOM 2358 N N . LYS A 1 309 ? -3.25 0.331 -13.578 1 79.88 309 LYS A N 1
ATOM 2359 C CA . LYS A 1 309 ? -2.518 -0.416 -12.562 1 79.88 309 LYS A CA 1
ATOM 2360 C C . LYS A 1 309 ? -1.446 -1.301 -13.188 1 79.88 309 LYS A C 1
ATOM 2362 O O . LYS A 1 309 ? -0.403 -1.551 -12.586 1 79.88 309 LYS A O 1
ATOM 2367 N N . LEU A 1 310 ? -1.683 -1.699 -14.344 1 79.88 310 LEU A N 1
ATOM 2368 C CA . LEU A 1 310 ? -0.743 -2.584 -15.023 1 79.88 310 LEU A CA 1
ATOM 2369 C C . LEU A 1 310 ? 0.29 -1.782 -15.812 1 79.88 310 LEU A C 1
ATOM 2371 O O . LEU A 1 310 ? 1.418 -2.238 -16 1 79.88 310 LEU A O 1
ATOM 2375 N N . PHE A 1 311 ? -0.191 -0.608 -16.234 1 80.62 311 PHE A N 1
ATOM 2376 C CA . PHE A 1 311 ? 0.681 0.238 -17.047 1 80.62 311 PHE A CA 1
ATOM 2377 C C . PHE A 1 311 ? 0.784 1.635 -16.453 1 80.62 311 PHE A C 1
ATOM 2379 O O . PHE A 1 311 ? 0.135 2.57 -16.922 1 80.62 311 PHE A O 1
ATOM 2386 N N . PRO A 1 312 ? 1.696 1.758 -15.547 1 72.81 312 PRO A N 1
ATOM 2387 C CA . PRO A 1 312 ? 1.851 3.045 -14.867 1 72.81 312 PRO A CA 1
ATOM 2388 C C . PRO A 1 312 ? 2.201 4.18 -15.828 1 72.81 312 PRO A C 1
ATOM 2390 O O . PRO A 1 312 ? 2.072 5.355 -15.469 1 72.81 312 PRO A O 1
ATOM 2393 N N . ALA A 1 313 ? 2.6 3.875 -17.047 1 72.69 313 ALA A N 1
ATOM 2394 C CA . ALA A 1 313 ? 2.91 4.891 -18.047 1 72.69 313 ALA A CA 1
ATOM 2395 C C . ALA A 1 313 ? 1.658 5.66 -18.453 1 72.69 313 ALA A C 1
ATOM 2397 O O . ALA A 1 313 ? 1.75 6.758 -19.016 1 72.69 313 ALA A O 1
ATOM 2398 N N . LEU A 1 314 ? 0.544 5.094 -18.188 1 75.44 314 LEU A N 1
ATOM 2399 C CA . LEU A 1 314 ? -0.715 5.738 -18.547 1 75.44 314 LEU A CA 1
ATOM 2400 C C . LEU A 1 314 ? -1.061 6.844 -17.562 1 75.44 314 LEU A C 1
ATOM 2402 O O . LEU A 1 314 ? -2.059 6.75 -16.844 1 75.44 314 LEU A O 1
ATOM 2406 N N . LYS A 1 315 ? -0.252 7.859 -17.547 1 74.56 315 LYS A N 1
ATOM 2407 C CA . LYS A 1 315 ? -0.424 8.945 -16.578 1 74.56 315 LYS A CA 1
ATOM 2408 C C . LYS A 1 315 ? -0.378 10.305 -17.281 1 74.56 315 LYS A C 1
ATOM 2410 O O . LYS A 1 315 ? -0.508 11.344 -16.625 1 74.56 315 LYS A O 1
ATOM 2415 N N . THR A 1 316 ? -0.166 10.195 -18.609 1 77 316 THR A N 1
ATOM 2416 C CA . THR A 1 316 ? -0.077 11.453 -19.344 1 77 316 THR A CA 1
ATOM 2417 C C . THR A 1 316 ? -1.188 11.555 -20.391 1 77 316 THR A C 1
ATOM 2419 O O . THR A 1 316 ? -1.774 10.547 -20.781 1 77 316 THR A O 1
ATOM 2422 N N . ASP A 1 317 ? -1.395 12.703 -20.797 1 78.88 317 ASP A N 1
ATOM 2423 C CA . ASP A 1 317 ? -2.387 12.953 -21.844 1 78.88 317 ASP A CA 1
ATOM 2424 C C . ASP A 1 317 ? -1.985 12.289 -23.156 1 78.88 317 ASP A C 1
ATOM 2426 O O . ASP A 1 317 ? -2.83 11.727 -23.859 1 78.88 317 ASP A O 1
ATOM 2430 N N . GLU A 1 318 ? -0.75 12.289 -23.391 1 80.62 318 GLU A N 1
ATOM 2431 C CA . GLU A 1 318 ? -0.247 11.711 -24.625 1 80.62 318 GLU A CA 1
ATOM 2432 C C . GLU A 1 318 ? -0.514 10.203 -24.672 1 80.62 318 GLU A C 1
ATOM 2434 O O . GLU A 1 318 ? -0.965 9.688 -25.703 1 80.62 318 GLU A O 1
ATOM 2439 N N . GLU A 1 319 ? -0.239 9.539 -23.609 1 82.69 319 GLU A N 1
ATOM 2440 C CA . GLU A 1 319 ? -0.446 8.102 -23.531 1 82.69 319 GLU A CA 1
ATOM 2441 C C . GLU A 1 319 ? -1.919 7.742 -23.719 1 82.69 319 GLU A C 1
ATOM 2443 O O . GLU A 1 319 ? -2.25 6.789 -24.422 1 82.69 319 GLU A O 1
ATOM 2448 N N . TRP A 1 320 ? -2.754 8.516 -23.156 1 85.25 320 TRP A N 1
ATOM 2449 C CA . TRP A 1 320 ? -4.18 8.211 -23.234 1 85.25 320 TRP A CA 1
ATOM 2450 C C . TRP A 1 320 ? -4.734 8.555 -24.625 1 85.25 320 TRP A C 1
ATOM 2452 O O . TRP A 1 320 ? -5.648 7.891 -25.109 1 85.25 320 TRP A O 1
ATOM 2462 N N . LYS A 1 321 ? -4.211 9.57 -25.219 1 86 321 LYS A N 1
ATOM 2463 C CA . LYS A 1 321 ? -4.582 9.836 -26.609 1 86 321 LYS A CA 1
ATOM 2464 C C . LYS A 1 321 ? -4.281 8.633 -27.5 1 86 321 LYS A C 1
ATOM 2466 O O . LYS A 1 321 ? -5.059 8.312 -28.406 1 86 321 LYS A O 1
ATOM 2471 N N . GLY A 1 322 ? -3.158 7.992 -27.234 1 86.12 322 GLY A N 1
ATOM 2472 C CA . GLY A 1 322 ? -2.828 6.777 -27.953 1 86.12 322 GLY A CA 1
ATOM 2473 C C . GLY A 1 322 ? -3.84 5.668 -27.766 1 86.12 322 GLY A C 1
ATOM 2474 O O . GLY A 1 322 ? -4.246 5.008 -28.719 1 86.12 322 GLY A O 1
ATOM 2475 N N . VAL A 1 323 ? -4.258 5.445 -26.594 1 87.5 323 VAL A N 1
ATOM 2476 C CA . VAL A 1 323 ? -5.258 4.434 -26.266 1 87.5 323 VAL A CA 1
ATOM 2477 C C . VAL A 1 323 ? -6.574 4.758 -26.969 1 87.5 323 VAL A C 1
ATOM 2479 O O . VAL A 1 323 ? -7.188 3.881 -27.594 1 87.5 323 VAL A O 1
ATOM 2482 N N . GLN A 1 324 ? -6.977 6.008 -26.922 1 87.38 324 GLN A N 1
ATOM 2483 C CA . GLN A 1 324 ? -8.234 6.445 -27.516 1 87.38 324 GLN A CA 1
ATOM 2484 C C . GLN A 1 324 ? -8.203 6.293 -29.031 1 87.38 324 GLN A C 1
ATOM 2486 O O . GLN A 1 324 ? -9.219 5.973 -29.656 1 87.38 324 GLN A O 1
ATOM 2491 N N . ASP A 1 325 ? -7.066 6.551 -29.578 1 90.56 325 ASP A N 1
ATOM 2492 C CA . ASP A 1 325 ? -6.918 6.383 -31.016 1 90.56 325 ASP A CA 1
ATOM 2493 C C . ASP A 1 325 ? -7.211 4.945 -31.438 1 90.56 325 ASP A C 1
ATOM 2495 O O . ASP A 1 325 ? -7.844 4.707 -32.469 1 90.56 325 ASP A O 1
ATOM 2499 N N . VAL A 1 326 ? -6.773 4.051 -30.703 1 91.56 326 VAL A N 1
ATOM 2500 C CA . VAL A 1 326 ? -7 2.643 -31.016 1 91.56 326 VAL A CA 1
ATOM 2501 C C . VAL A 1 326 ? -8.469 2.293 -30.781 1 91.56 326 VAL A C 1
ATOM 2503 O O . VAL A 1 326 ? -9.086 1.615 -31.609 1 91.56 326 VAL A O 1
ATOM 2506 N N . ILE A 1 327 ? -9.07 2.738 -29.75 1 90.5 327 ILE A N 1
ATOM 2507 C CA . ILE A 1 327 ? -10.469 2.457 -29.406 1 90.5 327 ILE A CA 1
ATOM 2508 C C . ILE A 1 327 ? -11.383 3.047 -30.484 1 90.5 327 ILE A C 1
ATOM 2510 O O . ILE A 1 327 ? -12.406 2.453 -30.828 1 90.5 327 ILE A O 1
ATOM 2514 N N . SER A 1 328 ? -10.984 4.199 -31.016 1 90.75 328 SER A N 1
ATOM 2515 C CA . SER A 1 328 ? -11.805 4.891 -32 1 90.75 328 SER A CA 1
ATOM 2516 C C . SER A 1 328 ? -11.938 4.07 -33.281 1 90.75 328 SER A C 1
ATOM 2518 O O . SER A 1 328 ? -12.859 4.293 -34.094 1 90.75 328 SER A O 1
ATOM 2520 N N . LYS A 1 329 ? -11.047 3.133 -33.469 1 91.56 329 LYS A N 1
ATOM 2521 C CA . LYS A 1 329 ? -11.047 2.318 -34.688 1 91.56 329 LYS A CA 1
ATOM 2522 C C . LYS A 1 329 ? -12.023 1.15 -34.562 1 91.56 329 LYS A C 1
ATOM 2524 O O . LYS A 1 329 ? -12.289 0.453 -35.562 1 91.56 329 LYS A O 1
ATOM 2529 N N . LEU A 1 330 ? -12.594 0.927 -33.469 1 93.12 330 LEU A N 1
ATOM 2530 C CA . LEU A 1 330 ? -13.57 -0.141 -33.281 1 93.12 330 LEU A CA 1
ATOM 2531 C C . LEU A 1 330 ? -14.867 0.17 -34 1 93.12 330 LEU A C 1
ATOM 2533 O O . LEU A 1 330 ? -15.227 1.338 -34.156 1 93.12 330 LEU A O 1
ATOM 2537 N N . PRO A 1 331 ? -15.547 -0.862 -34.375 1 93.38 331 PRO A N 1
ATOM 2538 C CA . PRO A 1 331 ? -16.828 -0.64 -35.062 1 93.38 331 PRO A CA 1
ATOM 2539 C C . PRO A 1 331 ? -17.844 0.075 -34.156 1 93.38 331 PRO A C 1
ATOM 2541 O O . PRO A 1 331 ? -17.844 -0.129 -32.938 1 93.38 331 PRO A O 1
ATOM 2544 N N . GLY A 1 332 ? -18.719 0.822 -34.719 1 93.56 332 GLY A N 1
ATOM 2545 C CA . GLY A 1 332 ? -19.719 1.633 -34.062 1 93.56 332 GLY A CA 1
ATOM 2546 C C . GLY A 1 332 ? -20.516 0.854 -33.031 1 93.56 332 GLY A C 1
ATOM 2547 O O . GLY A 1 332 ? -20.594 1.24 -31.859 1 93.56 332 GLY A O 1
ATOM 2548 N N . PRO A 1 333 ? -21.078 -0.231 -33.438 1 94.56 333 PRO A N 1
ATOM 2549 C CA . PRO A 1 333 ? -21.891 -1.012 -32.5 1 94.56 333 PRO A CA 1
ATOM 2550 C C . PRO A 1 333 ? -21.109 -1.494 -31.281 1 94.56 333 PRO A C 1
ATOM 2552 O O . PRO A 1 333 ? -21.656 -1.597 -30.172 1 94.56 333 PRO A O 1
ATOM 2555 N N . VAL A 1 334 ? -19.859 -1.803 -31.562 1 94.44 334 VAL A N 1
ATOM 2556 C CA . VAL A 1 334 ? -19 -2.24 -30.453 1 94.44 334 VAL A CA 1
ATOM 2557 C C . VAL A 1 334 ? -18.75 -1.076 -29.5 1 94.44 334 VAL A C 1
ATOM 2559 O O . VAL A 1 334 ? -18.828 -1.24 -28.281 1 94.44 334 VAL A O 1
ATOM 2562 N N . LYS A 1 335 ? -18.438 0.082 -30 1 92.62 335 LYS A N 1
ATOM 2563 C CA . LYS A 1 335 ? -18.219 1.273 -29.188 1 92.62 335 LYS A CA 1
ATOM 2564 C C . LYS A 1 335 ? -19.469 1.616 -28.375 1 92.62 335 LYS A C 1
ATOM 2566 O O . LYS A 1 335 ? -19.375 1.982 -27.203 1 92.62 335 LYS A O 1
ATOM 2571 N N . ASP A 1 336 ? -20.594 1.44 -29.031 1 92.94 336 ASP A N 1
ATOM 2572 C CA . ASP A 1 336 ? -21.859 1.705 -28.344 1 92.94 336 ASP A CA 1
ATOM 2573 C C . ASP A 1 336 ? -22.062 0.752 -27.172 1 92.94 336 ASP A C 1
ATOM 2575 O O . ASP A 1 336 ? -22.516 1.164 -26.109 1 92.94 336 ASP A O 1
ATOM 2579 N N . LEU A 1 337 ? -21.719 -0.433 -27.406 1 91.31 337 LEU A N 1
ATOM 2580 C CA . LEU A 1 337 ? -21.844 -1.443 -26.375 1 91.31 337 LEU A CA 1
ATOM 2581 C C . LEU A 1 337 ? -20.938 -1.124 -25.188 1 91.31 337 LEU A C 1
ATOM 2583 O O . LEU A 1 337 ? -21.328 -1.325 -24.031 1 91.31 337 LEU A O 1
ATOM 2587 N N . LEU A 1 338 ? -19.75 -0.711 -25.484 1 89.44 338 LEU A N 1
ATOM 2588 C CA . LEU A 1 338 ? -18.781 -0.415 -24.438 1 89.44 338 LEU A CA 1
ATOM 2589 C C . LEU A 1 338 ? -19.172 0.833 -23.656 1 89.44 338 LEU A C 1
ATOM 2591 O O . LEU A 1 338 ? -18.844 0.969 -22.484 1 89.44 338 LEU A O 1
ATOM 2595 N N . ASN A 1 339 ? -19.859 1.714 -24.359 1 87.38 339 ASN A N 1
ATOM 2596 C CA . ASN A 1 339 ? -20.422 2.902 -23.719 1 87.38 339 ASN A CA 1
ATOM 2597 C C . ASN A 1 339 ? -19.406 3.602 -22.844 1 87.38 339 ASN A C 1
ATOM 2599 O O . ASN A 1 339 ? -19.656 3.848 -21.656 1 87.38 339 ASN A O 1
ATOM 2603 N N . GLY A 1 340 ? -18.172 3.77 -23.422 1 82.12 340 GLY A N 1
ATOM 2604 C CA . GLY A 1 340 ? -17.141 4.539 -22.734 1 82.12 340 GLY A CA 1
ATOM 2605 C C . GLY A 1 340 ? -16.25 3.689 -21.844 1 82.12 340 GLY A C 1
ATOM 2606 O O . GLY A 1 340 ? -15.227 4.16 -21.359 1 82.12 340 GLY A O 1
ATOM 2607 N N . LYS A 1 341 ? -16.578 2.439 -21.578 1 86.75 341 LYS A N 1
ATOM 2608 C CA . LYS A 1 341 ? -15.727 1.528 -20.812 1 86.75 341 LYS A CA 1
ATOM 2609 C C . LYS A 1 341 ? -14.523 1.075 -21.641 1 86.75 341 LYS A C 1
ATOM 2611 O O . LYS A 1 341 ? -14.578 1.061 -22.875 1 86.75 341 LYS A O 1
ATOM 2616 N N . LEU A 1 342 ? -13.484 0.773 -20.938 1 88.19 342 LEU A N 1
ATOM 2617 C CA . LEU A 1 342 ? -12.359 0.167 -21.625 1 88.19 342 LEU A CA 1
ATOM 2618 C C . LEU A 1 342 ? -12.703 -1.237 -22.109 1 88.19 342 LEU A C 1
ATOM 2620 O O . LEU A 1 342 ? -13.352 -2.002 -21.391 1 88.19 342 LEU A O 1
ATOM 2624 N N . PRO A 1 343 ? -12.32 -1.513 -23.312 1 92.31 343 PRO A N 1
ATOM 2625 C CA . PRO A 1 343 ? -12.562 -2.861 -23.828 1 92.31 343 PRO A CA 1
ATOM 2626 C C . PRO A 1 343 ? -11.75 -3.93 -23.094 1 92.31 343 PRO A C 1
ATOM 2628 O O . PRO A 1 343 ? -10.828 -3.605 -22.344 1 92.31 343 PRO A O 1
ATOM 2631 N N . PRO A 1 344 ? -12.203 -5.246 -23.25 1 95.19 344 PRO A N 1
ATOM 2632 C CA . PRO A 1 344 ? -11.344 -6.324 -22.75 1 95.19 344 PRO A CA 1
ATOM 2633 C C . PRO A 1 344 ? -9.945 -6.301 -23.375 1 95.19 344 PRO A C 1
ATOM 2635 O O . PRO A 1 344 ? -9.781 -5.836 -24.516 1 95.19 344 PRO A O 1
ATOM 2638 N N . LEU A 1 345 ? -8.992 -6.902 -22.625 1 95.81 345 LEU A N 1
ATOM 2639 C CA . LEU A 1 345 ? -7.602 -6.738 -23.047 1 95.81 345 LEU A CA 1
ATOM 2640 C C . LEU A 1 345 ? -6.883 -8.086 -23.078 1 95.81 345 LEU A C 1
ATOM 2642 O O . LEU A 1 345 ? -7.25 -9.008 -22.344 1 95.81 345 LEU A O 1
ATOM 2646 N N . ILE A 1 346 ? -5.938 -8.164 -23.969 1 97.94 346 ILE A N 1
ATOM 2647 C CA . ILE A 1 346 ? -4.895 -9.188 -23.938 1 97.94 346 ILE A CA 1
ATOM 2648 C C . ILE A 1 346 ? -3.578 -8.555 -23.469 1 97.94 346 ILE A C 1
ATOM 2650 O O . ILE A 1 346 ? -3.158 -7.523 -24 1 97.94 346 ILE A O 1
ATOM 2654 N N . VAL A 1 347 ? -2.957 -9.102 -22.5 1 97 347 VAL A N 1
ATOM 2655 C CA . VAL A 1 347 ? -1.695 -8.594 -21.984 1 97 347 VAL A CA 1
ATOM 2656 C C . VAL A 1 347 ? -0.61 -9.656 -22.109 1 97 347 VAL A C 1
ATOM 2658 O O . VAL A 1 347 ? -0.82 -10.812 -21.75 1 97 347 VAL A O 1
ATOM 2661 N N . LEU A 1 348 ? 0.544 -9.234 -22.594 1 97.81 348 LEU A N 1
ATOM 2662 C CA . LEU A 1 348 ? 1.664 -10.141 -22.828 1 97.81 348 LEU A CA 1
ATOM 2663 C C . LEU A 1 348 ? 2.838 -9.805 -21.906 1 97.81 348 LEU A C 1
ATOM 2665 O O . LEU A 1 348 ? 3.178 -8.633 -21.734 1 97.81 348 LEU A O 1
ATOM 2669 N N . TYR A 1 349 ? 3.436 -10.867 -21.312 1 98 349 TYR A N 1
ATOM 2670 C CA . TYR A 1 349 ? 4.762 -10.82 -20.719 1 98 349 TYR A CA 1
ATOM 2671 C C . TYR A 1 349 ? 5.719 -11.766 -21.422 1 98 349 TYR A C 1
ATOM 2673 O O . TYR A 1 349 ? 5.512 -12.984 -21.438 1 98 349 TYR A O 1
ATOM 2681 N N . ALA A 1 350 ? 6.691 -11.227 -22.047 1 98.38 350 ALA A N 1
ATOM 2682 C CA . ALA A 1 350 ? 7.73 -12.008 -22.703 1 98.38 350 ALA A CA 1
ATOM 2683 C C . ALA A 1 350 ? 9.117 -11.562 -22.266 1 98.38 350 ALA A C 1
ATOM 2685 O O . ALA A 1 350 ? 9.438 -10.375 -22.266 1 98.38 350 ALA A O 1
ATOM 2686 N N . GLN A 1 351 ? 9.922 -12.531 -21.859 1 98.06 351 GLN A N 1
ATOM 2687 C CA . GLN A 1 351 ? 11.234 -12.188 -21.312 1 98.06 351 GLN A CA 1
ATOM 2688 C C . GLN A 1 351 ? 12.305 -13.164 -21.812 1 98.06 351 GLN A C 1
ATOM 2690 O O . GLN A 1 351 ? 12.062 -14.367 -21.891 1 98.06 351 GLN A O 1
ATOM 2695 N N . TRP A 1 352 ? 13.469 -12.648 -22.141 1 97.5 352 TRP A N 1
ATOM 2696 C CA . TRP A 1 352 ? 14.703 -13.398 -22.344 1 97.5 352 TRP A CA 1
ATOM 2697 C C . TRP A 1 352 ? 15.781 -12.969 -21.359 1 97.5 352 TRP A C 1
ATOM 2699 O O . TRP A 1 352 ? 16.016 -11.773 -21.172 1 97.5 352 TRP A O 1
ATOM 2709 N N . CYS A 1 353 ? 16.391 -13.922 -20.734 1 97.38 353 CYS A N 1
ATOM 2710 C CA . CYS A 1 353 ? 17.5 -13.672 -19.812 1 97.38 353 CYS A CA 1
ATOM 2711 C C . CYS A 1 353 ? 18.734 -14.492 -20.219 1 97.38 353 CYS A C 1
ATOM 2713 O O . CYS A 1 353 ? 18.641 -15.711 -20.391 1 97.38 353 CYS A O 1
ATOM 2715 N N . PRO A 1 354 ? 19.891 -13.812 -20.375 1 95.81 354 PRO A N 1
ATOM 2716 C CA . PRO A 1 354 ? 21.109 -14.594 -20.562 1 95.81 354 PRO A CA 1
ATOM 2717 C C . PRO A 1 354 ? 21.469 -15.422 -19.328 1 95.81 354 PRO A C 1
ATOM 2719 O O . PRO A 1 354 ? 21.609 -14.875 -18.234 1 95.81 354 PRO A O 1
ATOM 2722 N N . VAL A 1 355 ? 21.594 -16.719 -19.328 1 91.62 355 VAL A N 1
ATOM 2723 C CA . VAL A 1 355 ? 21.859 -17.594 -18.188 1 91.62 355 VAL A CA 1
ATOM 2724 C C . VAL A 1 355 ? 23.297 -18.078 -18.234 1 91.62 355 VAL A C 1
ATOM 2726 O O . VAL A 1 355 ? 23.766 -18.75 -17.297 1 91.62 355 VAL A O 1
ATOM 2729 N N . GLY A 1 356 ? 24.062 -17.656 -19.172 1 78.5 356 GLY A N 1
ATOM 2730 C CA . GLY A 1 356 ? 25.5 -17.891 -19.281 1 78.5 356 GLY A CA 1
ATOM 2731 C C . GLY A 1 356 ? 26.281 -16.625 -19.578 1 78.5 356 GLY A C 1
ATOM 2732 O O . GLY A 1 356 ? 25.766 -15.688 -20.188 1 78.5 356 GLY A O 1
ATOM 2733 N N . ASP A 1 357 ? 27.422 -16.516 -19.031 1 74.12 357 ASP A N 1
ATOM 2734 C CA . ASP A 1 357 ? 28.234 -15.312 -19.094 1 74.12 357 ASP A CA 1
ATOM 2735 C C . ASP A 1 357 ? 28.453 -14.875 -20.547 1 74.12 357 ASP A C 1
ATOM 2737 O O . ASP A 1 357 ? 28.625 -13.688 -20.812 1 74.12 357 ASP A O 1
ATOM 2741 N N . GLN A 1 358 ? 28.359 -15.828 -21.375 1 76.25 358 GLN A N 1
ATOM 2742 C CA . GLN A 1 358 ? 28.719 -15.43 -22.734 1 76.25 358 GLN A CA 1
ATOM 2743 C C . GLN A 1 358 ? 27.516 -15.5 -23.672 1 76.25 358 GLN A C 1
ATOM 2745 O O . GLN A 1 358 ? 27.672 -15.352 -24.891 1 76.25 358 GLN A O 1
ATOM 2750 N N . GLN A 1 359 ? 26.391 -15.539 -23.094 1 86.75 359 GLN A N 1
ATOM 2751 C CA . GLN A 1 359 ? 25.219 -15.648 -23.969 1 86.75 359 GLN A CA 1
ATOM 2752 C C . GLN A 1 359 ? 24.875 -14.297 -24.578 1 86.75 359 GLN A C 1
ATOM 2754 O O . GLN A 1 359 ? 24.938 -13.266 -23.922 1 86.75 359 GLN A O 1
ATOM 2759 N N . LYS A 1 360 ? 24.562 -14.336 -25.891 1 88.75 360 LYS A N 1
ATOM 2760 C CA . LYS A 1 360 ? 24.281 -13.125 -26.672 1 88.75 360 LYS A CA 1
ATOM 2761 C C . LYS A 1 360 ? 22.828 -13.07 -27.109 1 88.75 360 LYS A C 1
ATOM 2763 O O . LYS A 1 360 ? 22.203 -14.109 -27.328 1 88.75 360 LYS A O 1
ATOM 2768 N N . TYR A 1 361 ? 22.375 -11.875 -27.125 1 93 361 TYR A N 1
ATOM 2769 C CA . TYR A 1 361 ? 21.141 -11.609 -27.859 1 93 361 TYR A CA 1
ATOM 2770 C C . TYR A 1 361 ? 21.344 -11.758 -29.359 1 93 361 TYR A C 1
ATOM 2772 O O . TYR A 1 361 ? 21.641 -10.789 -30.047 1 93 361 TYR A O 1
ATOM 2780 N N . ASP A 1 362 ? 21.094 -12.953 -29.875 1 91.19 362 ASP A N 1
ATOM 2781 C CA . ASP A 1 362 ? 21.422 -13.25 -31.266 1 91.19 362 ASP A CA 1
ATOM 2782 C C . ASP A 1 362 ? 20.172 -13.156 -32.156 1 91.19 362 ASP A C 1
ATOM 2784 O O . ASP A 1 362 ? 19.125 -12.68 -31.703 1 91.19 362 ASP A O 1
ATOM 2788 N N . ALA A 1 363 ? 20.344 -13.539 -33.312 1 91.69 363 ALA A N 1
ATOM 2789 C CA . ALA A 1 363 ? 19.266 -13.414 -34.312 1 91.69 363 ALA A CA 1
ATOM 2790 C C . ALA A 1 363 ? 18.062 -14.273 -33.938 1 91.69 363 ALA A C 1
ATOM 2792 O O . ALA A 1 363 ? 16.922 -13.906 -34.219 1 91.69 363 ALA A O 1
ATOM 2793 N N . SER A 1 364 ? 18.297 -15.375 -33.344 1 93 364 SER A N 1
ATOM 2794 C CA . SER A 1 364 ? 17.203 -16.25 -32.938 1 93 364 SER A CA 1
ATOM 2795 C C . SER A 1 364 ? 16.359 -15.625 -31.828 1 93 364 SER A C 1
ATOM 2797 O O . SER A 1 364 ? 15.133 -15.727 -31.844 1 93 364 SER A O 1
ATOM 2799 N N . VAL A 1 365 ? 17.062 -15.016 -30.859 1 94.81 365 VAL A N 1
ATOM 2800 C CA . VAL A 1 365 ? 16.359 -14.312 -29.797 1 94.81 365 VAL A CA 1
ATOM 2801 C C . VAL A 1 365 ? 15.531 -13.172 -30.391 1 94.81 365 VAL A C 1
ATOM 2803 O O . VAL A 1 365 ? 14.359 -12.992 -30.047 1 94.81 365 VAL A O 1
ATOM 2806 N N . ASP A 1 366 ? 16.141 -12.469 -31.281 1 93.5 366 ASP A N 1
ATOM 2807 C CA . ASP A 1 366 ? 15.445 -11.344 -31.906 1 93.5 366 ASP A CA 1
ATOM 2808 C C . ASP A 1 366 ? 14.234 -11.82 -32.688 1 93.5 366 ASP A C 1
ATOM 2810 O O . ASP A 1 366 ? 13.195 -11.156 -32.719 1 93.5 366 ASP A O 1
ATOM 2814 N N . ALA A 1 367 ? 14.438 -12.859 -33.375 1 93.69 367 ALA A N 1
ATOM 2815 C CA . ALA A 1 367 ? 13.336 -13.43 -34.156 1 93.69 367 ALA A CA 1
ATOM 2816 C C . ALA A 1 367 ? 12.172 -13.82 -33.25 1 93.69 367 ALA A C 1
ATOM 2818 O O . ALA A 1 367 ? 11.008 -13.695 -33.625 1 93.69 367 ALA A O 1
ATOM 2819 N N . TRP A 1 368 ? 12.492 -14.32 -32.094 1 95.75 368 TRP A N 1
ATOM 2820 C CA . TRP A 1 368 ? 11.453 -14.672 -31.125 1 95.75 368 TRP A CA 1
ATOM 2821 C C . TRP A 1 368 ? 10.656 -13.438 -30.719 1 95.75 368 TRP A C 1
ATOM 2823 O O . TRP A 1 368 ? 9.422 -13.469 -30.703 1 95.75 368 TRP A O 1
ATOM 2833 N N . PHE A 1 369 ? 11.297 -12.32 -30.453 1 95.56 369 PHE A N 1
ATOM 2834 C CA . PHE A 1 369 ? 10.625 -11.094 -30.047 1 95.56 369 PHE A CA 1
ATOM 2835 C C . PHE A 1 369 ? 9.883 -10.469 -31.219 1 95.56 369 PHE A C 1
ATOM 2837 O O . PHE A 1 369 ? 8.867 -9.789 -31.031 1 95.56 369 PHE A O 1
ATOM 2844 N N . GLN A 1 370 ? 10.367 -10.719 -32.406 1 93.62 370 GLN A N 1
ATOM 2845 C CA . GLN A 1 370 ? 9.75 -10.148 -33.625 1 93.62 370 GLN A CA 1
ATOM 2846 C C . GLN A 1 370 ? 8.312 -10.633 -33.781 1 93.62 370 GLN A C 1
ATOM 2848 O O . GLN A 1 370 ? 7.461 -9.906 -34.281 1 93.62 370 GLN A O 1
ATOM 2853 N N . GLN A 1 371 ? 8.016 -11.789 -33.312 1 94.25 371 GLN A N 1
ATOM 2854 C CA . GLN A 1 371 ? 6.664 -12.328 -33.406 1 94.25 371 GLN A CA 1
ATOM 2855 C C . GLN A 1 371 ? 5.676 -11.43 -32.656 1 94.25 371 GLN A C 1
ATOM 2857 O O . GLN A 1 371 ? 4.508 -11.336 -33.031 1 94.25 371 GLN A O 1
ATOM 2862 N N . PHE A 1 372 ? 6.164 -10.789 -31.641 1 96.19 372 PHE A N 1
ATOM 2863 C CA . PHE A 1 372 ? 5.309 -9.93 -30.828 1 96.19 372 PHE A CA 1
ATOM 2864 C C . PHE A 1 372 ? 5.301 -8.508 -31.375 1 96.19 372 PHE A C 1
ATOM 2866 O O . PHE A 1 372 ? 4.254 -7.855 -31.391 1 96.19 372 PHE A O 1
ATOM 2873 N N . ARG A 1 373 ? 6.5 -8.062 -31.844 1 93.12 373 ARG A N 1
ATOM 2874 C CA . ARG A 1 373 ? 6.613 -6.738 -32.438 1 93.12 373 ARG A CA 1
ATOM 2875 C C . ARG A 1 373 ? 5.672 -6.59 -33.625 1 93.12 373 ARG A C 1
ATOM 2877 O O . ARG A 1 373 ? 5.098 -5.523 -33.844 1 93.12 373 ARG A O 1
ATOM 2884 N N . GLY A 1 374 ? 5.539 -7.582 -34.312 1 91.06 374 GLY A N 1
ATOM 2885 C CA . GLY A 1 374 ? 4.789 -7.562 -35.562 1 91.06 374 GLY A CA 1
ATOM 2886 C C . GLY A 1 374 ? 3.285 -7.535 -35.344 1 91.06 374 GLY A C 1
ATOM 2887 O O . GLY A 1 374 ? 2.527 -7.227 -36.281 1 91.06 374 GLY A O 1
ATOM 2888 N N . LEU A 1 375 ? 2.844 -7.801 -34.156 1 93.75 375 LEU A N 1
ATOM 2889 C CA . LEU A 1 375 ? 1.416 -7.797 -33.844 1 93.75 375 LEU A CA 1
ATOM 2890 C C . LEU A 1 375 ? 0.932 -6.387 -33.531 1 93.75 375 LEU A C 1
ATOM 2892 O O . LEU A 1 375 ? 0.759 -6.035 -32.375 1 93.75 375 LEU A O 1
ATOM 2896 N N . LYS A 1 376 ? 0.561 -5.625 -34.5 1 90.81 376 LYS A N 1
ATOM 2897 C CA . LYS A 1 376 ? 0.28 -4.203 -34.312 1 90.81 376 LYS A CA 1
ATOM 2898 C C . LYS A 1 376 ? -1.221 -3.945 -34.219 1 90.81 376 LYS A C 1
ATOM 2900 O O . LYS A 1 376 ? -1.647 -2.91 -33.719 1 90.81 376 LYS A O 1
ATOM 2905 N N . TYR A 1 377 ? -1.924 -4.863 -34.719 1 89 377 TYR A N 1
ATOM 2906 C CA . TYR A 1 377 ? -3.371 -4.691 -34.75 1 89 377 TYR A CA 1
ATOM 2907 C C . TYR A 1 377 ? -3.945 -4.512 -33.344 1 89 377 TYR A C 1
ATOM 2909 O O . TYR A 1 377 ? -3.787 -5.383 -32.5 1 89 377 TYR A O 1
ATOM 2917 N N . PHE A 1 378 ? -4.609 -3.322 -33.062 1 91.88 378 PHE A N 1
ATOM 2918 C CA . PHE A 1 378 ? -5.32 -2.986 -31.844 1 91.88 378 PHE A CA 1
ATOM 2919 C C . PHE A 1 378 ? -4.363 -2.969 -30.656 1 91.88 378 PHE A C 1
ATOM 2921 O O . PHE A 1 378 ? -4.77 -3.244 -29.516 1 91.88 378 PHE A O 1
ATOM 2928 N N . ARG A 1 379 ? -3.109 -2.736 -30.906 1 94 379 ARG A N 1
ATOM 2929 C CA . ARG A 1 379 ? -2.123 -2.584 -29.844 1 94 379 ARG A CA 1
ATOM 2930 C C . ARG A 1 379 ? -2.285 -1.242 -29.141 1 94 379 ARG A C 1
ATOM 2932 O O . ARG A 1 379 ? -2.316 -0.193 -29.781 1 94 379 ARG A O 1
ATOM 2939 N N . ILE A 1 380 ? -2.359 -1.267 -27.828 1 91.06 380 ILE A N 1
ATOM 2940 C CA . ILE A 1 380 ? -2.578 -0.005 -27.125 1 91.06 380 ILE A CA 1
ATOM 2941 C C . ILE A 1 380 ? -1.331 0.366 -26.328 1 91.06 380 ILE A C 1
ATOM 2943 O O . ILE A 1 380 ? -1.079 1.546 -26.062 1 91.06 380 ILE A O 1
ATOM 2947 N N . GLN A 1 381 ? -0.59 -0.623 -25.859 1 91.25 381 GLN A N 1
ATOM 2948 C CA . GLN A 1 381 ? 0.673 -0.42 -25.172 1 91.25 381 GLN A CA 1
ATOM 2949 C C . GLN A 1 381 ? 1.73 -1.413 -25.641 1 91.25 381 GLN A C 1
ATOM 2951 O O . GLN A 1 381 ? 1.417 -2.568 -25.938 1 91.25 381 GLN A O 1
ATOM 2956 N N . PHE A 1 382 ? 2.934 -1.014 -25.688 1 91.75 382 PHE A N 1
ATOM 2957 C CA . PHE A 1 382 ? 4.062 -1.861 -26.047 1 91.75 382 PHE A CA 1
ATOM 2958 C C . PHE A 1 382 ? 5.348 -1.367 -25.391 1 91.75 382 PHE A C 1
ATOM 2960 O O . PHE A 1 382 ? 6.062 -0.542 -25.969 1 91.75 382 PHE A O 1
ATOM 2967 N N . ASP A 1 383 ? 5.664 -1.933 -24.281 1 90.38 383 ASP A N 1
ATOM 2968 C CA . ASP A 1 383 ? 6.883 -1.599 -23.547 1 90.38 383 ASP A CA 1
ATOM 2969 C C . ASP A 1 383 ? 7.973 -2.641 -23.797 1 90.38 383 ASP A C 1
ATOM 2971 O O . ASP A 1 383 ? 7.812 -3.809 -23.438 1 90.38 383 ASP A O 1
ATOM 2975 N N . GLU A 1 384 ? 8.977 -2.258 -24.422 1 91.81 384 GLU A N 1
ATOM 2976 C CA . GLU A 1 384 ? 10.164 -3.092 -24.609 1 91.81 384 GLU A CA 1
ATOM 2977 C C . GLU A 1 384 ? 11.312 -2.615 -23.719 1 91.81 384 GLU A C 1
ATOM 2979 O O . GLU A 1 384 ? 11.773 -1.482 -23.859 1 91.81 384 GLU A O 1
ATOM 2984 N N . ILE A 1 385 ? 11.805 -3.496 -22.828 1 91.38 385 ILE A N 1
ATOM 2985 C CA . ILE A 1 385 ? 12.648 -3.066 -21.734 1 91.38 385 ILE A CA 1
ATOM 2986 C C . ILE A 1 385 ? 13.898 -3.947 -21.656 1 91.38 385 ILE A C 1
ATOM 2988 O O . ILE A 1 385 ? 13.82 -5.16 -21.875 1 91.38 385 ILE A O 1
ATOM 2992 N N . SER A 1 386 ? 15.047 -3.338 -21.438 1 93.44 386 SER A N 1
ATOM 2993 C CA . SER A 1 386 ? 16.266 -4.023 -21.031 1 93.44 386 SER A CA 1
ATOM 2994 C C . SER A 1 386 ? 16.734 -3.57 -19.656 1 93.44 386 SER A C 1
ATOM 2996 O O . SER A 1 386 ? 16.844 -2.371 -19.391 1 93.44 386 SER A O 1
ATOM 2998 N N . ALA A 1 387 ? 16.906 -4.488 -18.797 1 94.88 387 ALA A N 1
ATOM 2999 C CA . ALA A 1 387 ? 17.344 -4.211 -17.438 1 94.88 387 ALA A CA 1
ATOM 3000 C C . ALA A 1 387 ? 17.938 -5.453 -16.781 1 94.88 387 ALA A C 1
ATOM 3002 O O . ALA A 1 387 ? 17.781 -6.566 -17.297 1 94.88 387 ALA A O 1
ATOM 3003 N N . ASP A 1 388 ? 18.75 -5.262 -15.75 1 96.44 388 ASP A N 1
ATOM 3004 C CA . ASP A 1 388 ? 19.172 -6.453 -15.008 1 96.44 388 ASP A CA 1
ATOM 3005 C C . ASP A 1 388 ? 17.969 -7.129 -14.344 1 96.44 388 ASP A C 1
ATOM 3007 O O . ASP A 1 388 ? 16.891 -6.535 -14.242 1 96.44 388 ASP A O 1
ATOM 3011 N N . MET A 1 389 ? 18.125 -8.312 -13.914 1 97.06 389 MET A N 1
ATOM 3012 C CA . MET A 1 389 ? 17 -9.125 -13.484 1 97.06 389 MET A CA 1
ATOM 3013 C C . MET A 1 389 ? 16.406 -8.578 -12.188 1 97.06 389 MET A C 1
ATOM 3015 O O . MET A 1 389 ? 15.211 -8.773 -11.922 1 97.06 389 MET A O 1
ATOM 3019 N N . SER A 1 390 ? 17.203 -7.93 -11.352 1 97.44 390 SER A N 1
ATOM 3020 C CA . SER A 1 390 ? 16.656 -7.359 -10.125 1 97.44 390 SER A CA 1
ATOM 3021 C C . SER A 1 390 ? 15.617 -6.285 -10.43 1 97.44 390 SER A C 1
ATOM 3023 O O . SER A 1 390 ? 14.656 -6.109 -9.68 1 97.44 390 SER A O 1
ATOM 3025 N N . ASP A 1 391 ? 15.75 -5.598 -11.539 1 95.88 391 ASP A N 1
ATOM 3026 C CA . ASP A 1 391 ? 14.805 -4.574 -11.969 1 95.88 391 ASP A CA 1
ATOM 3027 C C . ASP A 1 391 ? 13.703 -5.18 -12.836 1 95.88 391 ASP A C 1
ATOM 3029 O O . ASP A 1 391 ? 12.547 -4.777 -12.75 1 95.88 391 ASP A O 1
ATOM 3033 N N . MET A 1 392 ? 14.055 -6.156 -13.617 1 95.56 392 MET A N 1
ATOM 3034 C CA . MET A 1 392 ? 13.133 -6.762 -14.57 1 95.56 392 MET A CA 1
ATOM 3035 C C . MET A 1 392 ? 11.945 -7.395 -13.852 1 95.56 392 MET A C 1
ATOM 3037 O O . MET A 1 392 ? 10.812 -7.344 -14.344 1 95.56 392 MET A O 1
ATOM 3041 N N . VAL A 1 393 ? 12.156 -7.98 -12.75 1 94.69 393 VAL A N 1
ATOM 3042 C CA . VAL A 1 393 ? 11.109 -8.711 -12.047 1 94.69 393 VAL A CA 1
ATOM 3043 C C . VAL A 1 393 ? 9.992 -7.75 -11.656 1 94.69 393 VAL A C 1
ATOM 3045 O O . VAL A 1 393 ? 8.82 -8.133 -11.641 1 94.69 393 VAL A O 1
ATOM 3048 N N . GLY A 1 394 ? 10.336 -6.52 -11.344 1 92.06 394 GLY A N 1
ATOM 3049 C CA . GLY A 1 394 ? 9.344 -5.527 -10.953 1 92.06 394 GLY A CA 1
ATOM 3050 C C . GLY A 1 394 ? 8.367 -5.195 -12.062 1 92.06 394 GLY A C 1
ATOM 3051 O O . GLY A 1 394 ? 7.219 -4.836 -11.797 1 92.06 394 GLY A O 1
ATOM 3052 N N . HIS A 1 395 ? 8.773 -5.332 -13.281 1 91.88 395 HIS A N 1
ATOM 3053 C CA . HIS A 1 395 ? 7.938 -4.984 -14.422 1 91.88 395 HIS A CA 1
ATOM 3054 C C . HIS A 1 395 ? 6.812 -6 -14.617 1 91.88 395 HIS A C 1
ATOM 3056 O O . HIS A 1 395 ? 5.816 -5.711 -15.281 1 91.88 395 HIS A O 1
ATOM 3062 N N . TRP A 1 396 ? 6.977 -7.129 -13.969 1 94 396 TRP A N 1
ATOM 3063 C CA . TRP A 1 396 ? 6.004 -8.195 -14.195 1 94 396 TRP A CA 1
ATOM 3064 C C . TRP A 1 396 ? 4.977 -8.234 -13.07 1 94 396 TRP A C 1
ATOM 3066 O O . TRP A 1 396 ? 4.031 -9.023 -13.117 1 94 396 TRP A O 1
ATOM 3076 N N . LEU A 1 397 ? 5.129 -7.41 -12.023 1 90.5 397 LEU A N 1
ATOM 3077 C CA . LEU A 1 397 ? 4.254 -7.449 -10.859 1 90.5 397 LEU A CA 1
ATOM 3078 C C . LEU A 1 397 ? 2.883 -6.871 -11.188 1 90.5 397 LEU A C 1
ATOM 3080 O O . LEU A 1 397 ? 2.779 -5.895 -11.93 1 90.5 397 LEU A O 1
ATOM 3084 N N . PHE A 1 398 ? 1.903 -7.5 -10.656 1 86.81 398 PHE A N 1
ATOM 3085 C CA . PHE A 1 398 ? 0.537 -6.992 -10.617 1 86.81 398 PHE A CA 1
ATOM 3086 C C . PHE A 1 398 ? 0.281 -6.223 -9.328 1 86.81 398 PHE A C 1
ATOM 3088 O O . PHE A 1 398 ? 0.103 -6.824 -8.266 1 86.81 398 PHE A O 1
ATOM 3095 N N . PRO A 1 399 ? 0.178 -4.906 -9.344 1 82 399 PRO A N 1
ATOM 3096 C CA . PRO A 1 399 ? 0.159 -4.102 -8.125 1 82 399 PRO A CA 1
ATOM 3097 C C . PRO A 1 399 ? -1.252 -3.887 -7.578 1 82 399 PRO A C 1
ATOM 3099 O O . PRO A 1 399 ? -1.596 -2.777 -7.164 1 82 399 PRO A O 1
ATOM 3102 N N . LYS A 1 400 ? -2.09 -4.832 -7.688 1 84.25 400 LYS A N 1
ATOM 3103 C CA . LYS A 1 400 ? -3.434 -4.797 -7.117 1 84.25 400 LYS A CA 1
ATOM 3104 C C . LYS A 1 400 ? -3.75 -6.09 -6.375 1 84.25 400 LYS A C 1
ATOM 3106 O O . LYS A 1 400 ? -3.248 -7.16 -6.734 1 84.25 400 LYS A O 1
ATOM 3111 N N . ARG A 1 401 ? -4.648 -5.949 -5.441 1 83.44 401 ARG A N 1
ATOM 3112 C CA . ARG A 1 401 ? -4.992 -7.105 -4.621 1 83.44 401 ARG A CA 1
ATOM 3113 C C . ARG A 1 401 ? -5.91 -8.062 -5.383 1 83.44 401 ARG A C 1
ATOM 3115 O O . ARG A 1 401 ? -5.863 -9.273 -5.172 1 83.44 401 ARG A O 1
ATOM 3122 N N . ARG A 1 402 ? -6.758 -7.426 -6.18 1 87.5 402 ARG A N 1
ATOM 3123 C CA . ARG A 1 402 ? -7.754 -8.227 -6.883 1 87.5 402 ARG A CA 1
ATOM 3124 C C . ARG A 1 402 ? -8.094 -7.617 -8.234 1 87.5 402 ARG A C 1
ATOM 3126 O O . ARG A 1 402 ? -8.156 -6.395 -8.375 1 87.5 402 ARG A O 1
ATOM 3133 N N . GLU A 1 403 ? -8.391 -8.453 -9.164 1 86.94 403 GLU A N 1
ATOM 3134 C CA . GLU A 1 403 ? -8.734 -8.008 -10.508 1 86.94 403 GLU A CA 1
ATOM 3135 C C . GLU A 1 403 ? -10.094 -7.328 -10.539 1 86.94 403 GLU A C 1
ATOM 3137 O O . GLU A 1 403 ? -10.25 -6.262 -11.133 1 86.94 403 GLU A O 1
ATOM 3142 N N . PHE A 1 404 ? -11.094 -7.992 -9.875 1 90.44 404 PHE A N 1
ATOM 3143 C CA . PHE A 1 404 ? -12.453 -7.473 -9.797 1 90.44 404 PHE A CA 1
ATOM 3144 C C . PHE A 1 404 ? -12.984 -7.574 -8.367 1 90.44 404 PHE A C 1
ATOM 3146 O O . PHE A 1 404 ? -12.711 -8.547 -7.664 1 90.44 4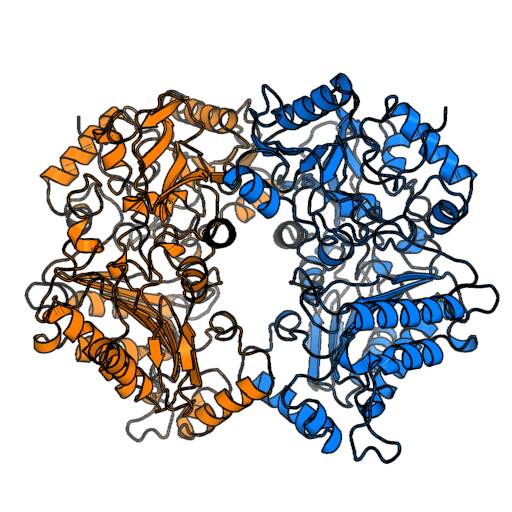04 PHE A O 1
ATOM 3153 N N . PRO A 1 405 ? -13.648 -6.594 -7.93 1 90.25 405 PRO A N 1
ATOM 3154 C CA . PRO A 1 405 ? -14.273 -6.684 -6.609 1 90.25 405 PRO A CA 1
ATOM 3155 C C . PRO A 1 405 ? -15.508 -7.582 -6.605 1 90.25 405 PRO A C 1
ATOM 3157 O O . PRO A 1 405 ? -16.594 -7.148 -6.195 1 90.25 405 PRO A O 1
ATOM 3160 N N . ARG A 1 406 ? -15.336 -8.883 -6.969 1 93.56 406 ARG A N 1
ATOM 3161 C CA . ARG A 1 406 ? -16.406 -9.867 -7.164 1 93.56 406 ARG A CA 1
ATOM 3162 C C . ARG A 1 406 ? -15.969 -11.242 -6.676 1 93.56 406 ARG A C 1
ATOM 3164 O O . ARG A 1 406 ? -14.781 -11.508 -6.504 1 93.56 406 ARG A O 1
ATOM 3171 N N . PRO A 1 407 ? -17 -12.086 -6.332 1 93.44 407 PRO A N 1
ATOM 3172 C CA . PRO A 1 407 ? -16.656 -13.5 -6.152 1 93.44 407 PRO A CA 1
ATOM 3173 C C . PRO A 1 407 ? -16.281 -14.188 -7.461 1 93.44 407 PRO A C 1
ATOM 3175 O O . PRO A 1 407 ? -16.469 -13.609 -8.539 1 93.44 407 PRO A O 1
ATOM 3178 N N . TYR A 1 408 ? -15.758 -15.391 -7.324 1 94.44 408 TYR A N 1
ATOM 3179 C CA . TYR A 1 408 ? -15.203 -16.047 -8.5 1 94.44 408 TYR A CA 1
ATOM 3180 C C . TYR A 1 408 ? -15.391 -17.562 -8.422 1 94.44 408 TYR A C 1
ATOM 3182 O O . TYR A 1 408 ? -15.602 -18.109 -7.336 1 94.44 408 TYR A O 1
ATOM 3190 N N . VAL A 1 409 ? -15.359 -18.188 -9.57 1 95.44 409 VAL A N 1
ATOM 3191 C CA . VAL A 1 409 ? -15.164 -19.625 -9.719 1 95.44 409 VAL A CA 1
ATOM 3192 C C . VAL A 1 409 ? -13.789 -19.891 -10.336 1 95.44 409 VAL A C 1
ATOM 3194 O O . VAL A 1 409 ? -13.594 -19.703 -11.539 1 95.44 409 VAL A O 1
ATOM 3197 N N . LYS A 1 410 ? -12.945 -20.453 -9.586 1 95.94 410 LYS A N 1
ATOM 3198 C CA . LYS A 1 410 ? -11.539 -20.609 -9.938 1 95.94 410 LYS A CA 1
ATOM 3199 C C . LYS A 1 410 ? -11.32 -21.844 -10.789 1 95.94 410 LYS A C 1
ATOM 3201 O O . LYS A 1 410 ? -11.945 -22.891 -10.562 1 95.94 410 LYS A O 1
ATOM 3206 N N . ARG A 1 411 ? -10.414 -21.688 -11.766 1 97.81 411 ARG A N 1
ATOM 3207 C CA . ARG A 1 411 ? -9.859 -22.859 -12.445 1 97.81 411 ARG A CA 1
ATOM 3208 C C . ARG A 1 411 ? -8.383 -22.641 -12.781 1 97.81 411 ARG A C 1
ATOM 3210 O O . ARG A 1 411 ? -8.023 -21.625 -13.367 1 97.81 411 ARG A O 1
ATOM 3217 N N . THR A 1 412 ? -7.566 -23.547 -12.359 1 98.25 412 THR A N 1
ATOM 3218 C CA . THR A 1 412 ? -6.184 -23.688 -12.805 1 98.25 412 THR A CA 1
ATOM 3219 C C . THR A 1 412 ? -5.895 -25.109 -13.25 1 98.25 412 THR A C 1
ATOM 3221 O O . THR A 1 412 ? -6.012 -26.062 -12.461 1 98.25 412 THR A O 1
ATOM 3224 N N . TYR A 1 413 ? -5.512 -25.281 -14.547 1 98.44 413 TYR A N 1
ATOM 3225 C CA . TYR A 1 413 ? -5.188 -26.562 -15.148 1 98.44 413 TYR A CA 1
ATOM 3226 C C . TYR A 1 413 ? -3.693 -26.672 -15.438 1 98.44 413 TYR A C 1
ATOM 3228 O O . TYR A 1 413 ? -3.043 -25.672 -15.75 1 98.44 413 TYR A O 1
ATOM 3236 N N . ALA A 1 414 ? -3.172 -27.828 -15.266 1 98.5 414 ALA A N 1
ATOM 3237 C CA . ALA A 1 414 ? -1.814 -28.125 -15.719 1 98.5 414 ALA A CA 1
ATOM 3238 C C . ALA A 1 414 ? -1.81 -29.25 -16.734 1 98.5 414 ALA A C 1
ATOM 3240 O O . ALA A 1 414 ? -2.668 -30.141 -16.703 1 98.5 414 ALA A O 1
ATOM 3241 N N . THR A 1 415 ? -0.893 -29.203 -17.688 1 98.62 415 THR A N 1
ATOM 3242 C CA . THR A 1 415 ? -0.764 -30.25 -18.688 1 98.62 415 THR A CA 1
ATOM 3243 C C . THR A 1 415 ? 0.704 -30.578 -18.953 1 98.62 415 THR A C 1
ATOM 3245 O O . THR A 1 415 ? 1.58 -29.734 -18.719 1 98.62 415 THR A O 1
ATOM 3248 N N . ASN A 1 416 ? 0.947 -31.781 -19.281 1 97.62 416 ASN A N 1
ATOM 3249 C CA . ASN A 1 416 ? 2.258 -32.156 -19.797 1 97.62 416 ASN A CA 1
ATOM 3250 C C . ASN A 1 416 ? 2.197 -32.5 -21.281 1 97.62 416 ASN A C 1
ATOM 3252 O O . ASN A 1 416 ? 3.064 -33.219 -21.797 1 97.62 416 ASN A O 1
ATOM 3256 N N . SER A 1 417 ? 1.152 -32.062 -21.922 1 96.62 417 SER A N 1
ATOM 3257 C CA . SER A 1 417 ? 0.949 -32.344 -23.344 1 96.62 417 SER A CA 1
ATOM 3258 C C . SER A 1 417 ? 2.088 -31.781 -24.172 1 96.62 417 SER A C 1
ATOM 3260 O O . SER A 1 417 ? 2.664 -30.75 -23.844 1 96.62 417 SER A O 1
ATOM 3262 N N . LYS A 1 418 ? 2.32 -32.438 -25.281 1 96.38 418 LYS A N 1
ATOM 3263 C CA . LYS A 1 418 ? 3.256 -31.969 -26.312 1 96.38 418 LYS A CA 1
ATOM 3264 C C . LYS A 1 418 ? 2.582 -31.891 -27.672 1 96.38 418 LYS A C 1
ATOM 3266 O O . LYS A 1 418 ? 3.256 -31.891 -28.703 1 96.38 418 LYS A O 1
ATOM 3271 N N . THR A 1 419 ? 1.253 -31.875 -27.656 1 97.81 419 THR A N 1
ATOM 3272 C CA . THR A 1 419 ? 0.503 -31.859 -28.906 1 97.81 419 THR A CA 1
ATOM 3273 C C . THR A 1 419 ? -0.646 -30.859 -28.828 1 97.81 419 THR A C 1
ATOM 3275 O O . THR A 1 419 ? -1.73 -31.109 -29.359 1 97.81 419 THR A O 1
ATOM 3278 N N . LEU A 1 420 ? -0.483 -29.859 -28.062 1 98.5 420 LEU A N 1
ATOM 3279 C CA . LEU A 1 420 ? -1.536 -28.875 -27.875 1 98.5 420 LEU A CA 1
ATOM 3280 C C . LEU A 1 420 ? -2.018 -28.328 -29.219 1 98.5 420 LEU A C 1
ATOM 3282 O O . LEU A 1 420 ? -3.221 -28.156 -29.422 1 98.5 420 LEU A O 1
ATOM 3286 N N . GLY A 1 421 ? -1.045 -27.984 -30.125 1 97.81 421 GLY A N 1
ATOM 3287 C CA . GLY A 1 421 ? -1.413 -27.5 -31.438 1 97.81 421 GLY A CA 1
ATOM 3288 C C . GLY A 1 421 ? -2.281 -28.469 -32.219 1 97.81 421 GLY A C 1
ATOM 3289 O O . GLY A 1 421 ? -3.334 -28.094 -32.719 1 97.81 421 GLY A O 1
ATOM 3290 N N . LYS A 1 422 ? -1.888 -29.672 -32.188 1 97.31 422 LYS A N 1
ATOM 3291 C CA . LYS A 1 422 ? -2.572 -30.719 -32.969 1 97.31 422 LYS A CA 1
ATOM 3292 C C . LYS A 1 422 ? -3.932 -31.031 -32.344 1 97.31 422 LYS A C 1
ATOM 3294 O O . LYS A 1 422 ? -4.883 -31.344 -33.062 1 97.31 422 LYS A O 1
ATOM 3299 N N . ASP A 1 423 ? -4.027 -30.922 -31.062 1 97.94 423 ASP A N 1
ATOM 3300 C CA . ASP A 1 423 ? -5.238 -31.328 -30.344 1 97.94 423 ASP A CA 1
ATOM 3301 C C . ASP A 1 423 ? -6.277 -30.203 -30.344 1 97.94 423 ASP A C 1
ATOM 3303 O O . ASP A 1 423 ? -7.363 -30.359 -29.781 1 97.94 423 ASP A O 1
ATOM 3307 N N . GLY A 1 424 ? -5.941 -29.062 -30.906 1 98.25 424 GLY A N 1
ATOM 3308 C CA . GLY A 1 424 ? -6.91 -28 -31.094 1 98.25 424 GLY A CA 1
ATOM 3309 C C . GLY A 1 424 ? -7.102 -27.156 -29.844 1 98.25 424 GLY A C 1
ATOM 3310 O O . GLY A 1 424 ? -8.156 -26.531 -29.672 1 98.25 424 GLY A O 1
ATOM 3311 N N . TRP A 1 425 ? -6.168 -27.172 -28.906 1 98.75 425 TRP A N 1
ATOM 3312 C CA . TRP A 1 425 ? -6.262 -26.453 -27.641 1 98.75 425 TRP A CA 1
ATOM 3313 C C . TRP A 1 425 ? -6.473 -24.969 -27.875 1 98.75 425 TRP A C 1
ATOM 3315 O O . TRP A 1 425 ? -7.344 -24.359 -27.25 1 98.75 425 TRP A O 1
ATOM 3325 N N . VAL A 1 426 ? -5.738 -24.344 -28.781 1 98.81 426 VAL A N 1
ATOM 3326 C CA . VAL A 1 426 ? -5.754 -22.906 -29.016 1 98.81 426 VAL A CA 1
ATOM 3327 C C . VAL A 1 426 ? -7.156 -22.453 -29.438 1 98.81 426 VAL A C 1
ATOM 3329 O O . VAL A 1 426 ? -7.738 -21.562 -28.828 1 98.81 426 VAL A O 1
ATOM 3332 N N . ASP A 1 427 ? -7.73 -23.094 -30.422 1 98.44 427 ASP A N 1
ATOM 3333 C CA . ASP A 1 427 ? -9.055 -22.734 -30.922 1 98.44 427 ASP A CA 1
ATOM 3334 C C . ASP A 1 427 ? -10.109 -22.906 -29.828 1 98.44 427 ASP A C 1
ATOM 3336 O O . ASP A 1 427 ? -11.008 -22.078 -29.688 1 98.44 427 ASP A O 1
ATOM 3340 N N . THR A 1 428 ? -9.977 -23.969 -29.141 1 98.62 428 THR A N 1
ATOM 3341 C CA . THR A 1 428 ? -10.945 -24.266 -28.094 1 98.62 428 THR A CA 1
ATOM 3342 C C . THR A 1 428 ? -10.906 -23.188 -27.016 1 98.62 428 THR A C 1
ATOM 3344 O O . THR A 1 428 ? -11.953 -22.672 -26.609 1 98.62 428 THR A O 1
ATOM 3347 N N . LEU A 1 429 ? -9.703 -22.859 -26.5 1 98.81 429 LEU A N 1
ATOM 3348 C CA . LEU A 1 429 ? -9.586 -21.859 -25.438 1 98.81 429 LEU A CA 1
ATOM 3349 C C . LEU A 1 429 ? -10.07 -20.5 -25.922 1 98.81 429 LEU A C 1
ATOM 3351 O O . LEU A 1 429 ? -10.773 -19.797 -25.188 1 98.81 429 LEU A O 1
ATOM 3355 N N . VAL A 1 430 ? -9.672 -20.094 -27.156 1 98.56 430 VAL A N 1
ATOM 3356 C CA . VAL A 1 430 ? -10.117 -18.812 -27.719 1 98.56 430 VAL A CA 1
ATOM 3357 C C . VAL A 1 430 ? -11.648 -18.766 -27.734 1 98.56 430 VAL A C 1
ATOM 3359 O O . VAL A 1 430 ? -12.242 -17.766 -27.344 1 98.56 430 VAL A O 1
ATOM 3362 N N . GLU A 1 431 ? -12.25 -19.828 -28.172 1 97.88 431 GLU A N 1
ATOM 3363 C CA . GLU A 1 431 ? -13.703 -19.891 -28.234 1 97.88 431 GLU A CA 1
ATOM 3364 C C . GLU A 1 431 ? -14.32 -19.734 -26.844 1 97.88 431 GLU A C 1
ATOM 3366 O O . GLU A 1 431 ? -15.312 -19.016 -26.672 1 97.88 431 GLU A O 1
ATOM 3371 N N . ARG A 1 432 ? -13.781 -20.438 -25.891 1 98.31 432 ARG A N 1
ATOM 3372 C CA . ARG A 1 432 ? -14.305 -20.391 -24.531 1 98.31 432 ARG A CA 1
ATOM 3373 C C . ARG A 1 432 ? -14.203 -18.984 -23.953 1 98.31 432 ARG A C 1
ATOM 3375 O O . ARG A 1 432 ? -15.156 -18.469 -23.359 1 98.31 432 ARG A O 1
ATOM 3382 N N . LEU A 1 433 ? -13.07 -18.297 -24.094 1 98.5 433 LEU A N 1
ATOM 3383 C CA . LEU A 1 433 ? -12.852 -16.969 -23.547 1 98.5 433 LEU A CA 1
ATOM 3384 C C . LEU A 1 433 ? -13.703 -15.93 -24.266 1 98.5 433 LEU A C 1
ATOM 3386 O O . LEU A 1 433 ? -14.211 -14.992 -23.641 1 98.5 433 LEU A O 1
ATOM 3390 N N . SER A 1 434 ? -13.883 -16.125 -25.562 1 97.38 434 SER A N 1
ATOM 3391 C CA . SER A 1 434 ? -14.656 -15.203 -26.375 1 97.38 434 SER A CA 1
ATOM 3392 C C . SER A 1 434 ? -16.094 -15.086 -25.875 1 97.38 434 SER A C 1
ATOM 3394 O O . SER A 1 434 ? -16.703 -14.016 -25.969 1 97.38 434 SER A O 1
ATOM 3396 N N . LYS A 1 435 ? -16.609 -16.109 -25.328 1 97.19 435 LYS A N 1
ATOM 3397 C CA . LYS A 1 435 ? -18 -16.141 -24.875 1 97.19 435 LYS A CA 1
ATOM 3398 C C . LYS A 1 435 ? -18.25 -15.047 -23.844 1 97.19 435 LYS A C 1
ATOM 3400 O O . LYS A 1 435 ? -19.375 -14.555 -23.719 1 97.19 435 LYS A O 1
ATOM 3405 N N . ILE A 1 436 ? -17.219 -14.703 -23.125 1 97 436 ILE A N 1
ATOM 3406 C CA . ILE A 1 436 ? -17.375 -13.703 -22.078 1 97 436 ILE A CA 1
ATOM 3407 C C . ILE A 1 436 ? -16.688 -12.406 -22.484 1 97 436 ILE A C 1
ATOM 3409 O O . ILE A 1 436 ? -17.172 -11.32 -22.172 1 97 436 ILE A O 1
ATOM 3413 N N . CYS A 1 437 ? -15.625 -12.43 -23.25 1 95.06 437 CYS A N 1
ATOM 3414 C CA . CYS A 1 437 ? -14.766 -11.266 -23.484 1 95.06 437 CYS A CA 1
ATOM 3415 C C . CYS A 1 437 ? -15.102 -10.586 -24.797 1 95.06 437 CYS A C 1
ATOM 3417 O O . CYS A 1 437 ? -14.891 -9.383 -24.953 1 95.06 437 CYS A O 1
ATOM 3419 N N . SER A 1 438 ? -15.617 -11.258 -25.766 1 94.19 438 SER A N 1
ATOM 3420 C CA . SER A 1 438 ? -15.836 -10.68 -27.094 1 94.19 438 SER A CA 1
ATOM 3421 C C . SER A 1 438 ? -17.125 -9.875 -27.125 1 94.19 438 SER A C 1
ATOM 3423 O O . SER A 1 438 ? -18.219 -10.414 -26.922 1 94.19 438 SER A O 1
ATOM 3425 N N . PRO A 1 439 ? -17.031 -8.641 -27.453 1 92.81 439 PRO A N 1
ATOM 3426 C CA . PRO A 1 439 ? -18.266 -7.844 -27.578 1 92.81 439 PRO A CA 1
ATOM 3427 C C . PRO A 1 439 ? -19.188 -8.352 -28.688 1 92.81 439 PRO A C 1
ATOM 3429 O O . PRO A 1 439 ? -20.391 -8.109 -28.641 1 92.81 439 PRO A O 1
ATOM 3432 N N . TYR A 1 440 ? -18.656 -9.07 -29.609 1 92.62 440 TYR A N 1
ATOM 3433 C CA . TYR A 1 440 ? -19.453 -9.57 -30.734 1 92.62 440 TYR A CA 1
ATOM 3434 C C . TYR A 1 440 ? -20.422 -10.641 -30.281 1 92.62 440 TYR A C 1
ATOM 3436 O O . TYR A 1 440 ? -21.422 -10.906 -30.953 1 92.62 440 TYR A O 1
ATOM 3444 N N . GLU A 1 441 ? -20.094 -11.227 -29.141 1 93.19 441 GLU A N 1
ATOM 3445 C CA . GLU A 1 441 ? -21.031 -12.195 -28.562 1 93.19 441 GLU A CA 1
ATOM 3446 C C . GLU A 1 441 ? -22.312 -11.516 -28.078 1 93.19 441 GLU A C 1
ATOM 3448 O O . GLU A 1 441 ? -23.328 -12.172 -27.891 1 93.19 441 GLU A O 1
ATOM 3453 N N . LYS A 1 442 ? -22.25 -10.25 -27.875 1 94.56 442 LYS A N 1
ATOM 3454 C CA . LYS A 1 442 ? -23.391 -9.461 -27.422 1 94.56 442 LYS A CA 1
ATOM 3455 C C . LYS A 1 442 ? -24.078 -8.75 -28.578 1 94.56 442 LYS A C 1
ATOM 3457 O O . LYS A 1 442 ? -24.953 -7.902 -28.375 1 94.56 442 LYS A O 1
ATOM 3462 N N . LEU A 1 443 ? -23.703 -9.062 -29.812 1 94.94 443 LEU A N 1
ATOM 3463 C CA . LEU A 1 443 ? -24.312 -8.492 -31.016 1 94.94 443 LEU A CA 1
ATOM 3464 C C . LEU A 1 443 ? -24.938 -9.586 -31.859 1 94.94 443 LEU A C 1
ATOM 3466 O O . LEU A 1 443 ? -24.594 -10.766 -31.734 1 94.94 443 LEU A O 1
ATOM 3470 N N . ASP A 1 444 ? -25.844 -9.156 -32.781 1 94.12 444 ASP A N 1
ATOM 3471 C CA . ASP A 1 444 ? -26.484 -10.117 -33.656 1 94.12 444 ASP A CA 1
ATOM 3472 C C . ASP A 1 444 ? -25.5 -10.578 -34.75 1 94.12 444 ASP A C 1
ATOM 3474 O O . ASP A 1 444 ? -24.359 -10.133 -34.781 1 94.12 444 ASP A O 1
ATOM 3478 N N . ASP A 1 445 ? -25.938 -11.422 -35.562 1 91.88 445 ASP A N 1
ATOM 3479 C CA . ASP A 1 445 ? -25.062 -12.031 -36.594 1 91.88 445 ASP A CA 1
ATOM 3480 C C . ASP A 1 445 ? -24.547 -10.977 -37.562 1 91.88 445 ASP A C 1
ATOM 3482 O O . ASP A 1 445 ? -23.453 -11.133 -38.125 1 91.88 445 ASP A O 1
ATOM 3486 N N . ALA A 1 446 ? -25.312 -9.906 -37.625 1 93.81 446 ALA A N 1
ATOM 3487 C CA . ALA A 1 446 ? -24.906 -8.828 -38.531 1 93.81 446 ALA A CA 1
ATOM 3488 C C . ALA A 1 446 ? -24.031 -7.812 -37.812 1 93.81 446 ALA A C 1
ATOM 3490 O O . ALA A 1 446 ? -23.531 -6.859 -38.406 1 93.81 446 ALA A O 1
ATOM 3491 N N . ASN A 1 447 ? -23.781 -8.094 -36.5 1 94.06 447 ASN A N 1
ATOM 3492 C CA . ASN A 1 447 ? -23 -7.203 -35.656 1 94.06 447 ASN A CA 1
ATOM 3493 C C . ASN A 1 447 ? -23.547 -5.781 -35.656 1 94.06 447 ASN A C 1
ATOM 3495 O O . ASN A 1 447 ? -22.781 -4.816 -35.75 1 94.06 447 ASN A O 1
ATOM 3499 N N . GLN A 1 448 ? -24.859 -5.664 -35.594 1 92.88 448 GLN A N 1
ATOM 3500 C CA . GLN A 1 448 ? -25.469 -4.344 -35.688 1 92.88 448 GLN A CA 1
ATOM 3501 C C . GLN A 1 448 ? -26.234 -3.99 -34.438 1 92.88 448 GLN A C 1
ATOM 3503 O O . GLN A 1 448 ? -26.234 -2.838 -34 1 92.88 448 GLN A O 1
ATOM 3508 N N . LYS A 1 449 ? -26.844 -5 -33.875 1 95.19 449 LYS A N 1
ATOM 3509 C CA . LYS A 1 449 ? -27.734 -4.742 -32.719 1 95.19 449 LYS A CA 1
ATOM 3510 C C . LYS A 1 449 ? -27.391 -5.652 -31.547 1 95.19 449 LYS A C 1
ATOM 3512 O O . LYS A 1 449 ? -27.047 -6.82 -31.75 1 95.19 449 LYS A O 1
ATOM 3517 N N . PRO A 1 450 ? -27.578 -5.105 -30.375 1 94.88 450 PRO A N 1
ATOM 3518 C CA . PRO A 1 450 ? -27.344 -5.949 -29.203 1 94.88 450 PRO A CA 1
ATOM 3519 C C . PRO A 1 450 ? -28.344 -7.09 -29.094 1 94.88 450 PRO A C 1
ATOM 3521 O O . PRO A 1 450 ? -29.516 -6.926 -29.438 1 94.88 450 PRO A O 1
ATOM 3524 N N . VAL A 1 451 ? -27.906 -8.172 -28.609 1 95.94 451 VAL A N 1
ATOM 3525 C CA . VAL A 1 451 ? -28.75 -9.328 -28.312 1 95.94 451 VAL A CA 1
ATOM 3526 C C . VAL A 1 451 ? -28.609 -9.719 -26.844 1 95.94 451 VAL A C 1
ATOM 3528 O O . VAL A 1 451 ? -27.703 -9.242 -26.156 1 95.94 451 VAL A O 1
ATOM 3531 N N . ASP A 1 452 ? -29.547 -10.562 -26.422 1 94.88 452 ASP A N 1
ATOM 3532 C CA . ASP A 1 452 ? -29.469 -11.047 -25.047 1 94.88 452 ASP A CA 1
ATOM 3533 C C . ASP A 1 452 ? -28.328 -12.047 -24.875 1 94.88 452 ASP A C 1
ATOM 3535 O O . ASP A 1 452 ? -28.25 -13.031 -25.609 1 94.88 452 ASP A O 1
ATOM 3539 N N . ASN A 1 453 ? -27.469 -11.875 -24 1 96.06 453 ASN A N 1
ATOM 3540 C CA . ASN A 1 453 ? -26.391 -12.766 -23.594 1 96.06 453 ASN A CA 1
ATOM 3541 C C . ASN A 1 453 ? -26.078 -12.641 -22.109 1 96.06 453 ASN A C 1
ATOM 3543 O O . ASN A 1 453 ? -25.188 -11.891 -21.719 1 96.06 453 ASN A O 1
ATOM 3547 N N . PRO A 1 454 ? -26.719 -13.453 -21.359 1 96.69 454 PRO A N 1
ATOM 3548 C CA . PRO A 1 454 ? -26.594 -13.344 -19.906 1 96.69 454 PRO A CA 1
ATOM 3549 C C . PRO A 1 454 ? -25.172 -13.602 -19.422 1 96.69 454 PRO A C 1
ATOM 3551 O O . PRO A 1 454 ? -24.734 -13.008 -18.438 1 96.69 454 PRO A O 1
ATOM 3554 N N . LEU A 1 455 ? -24.516 -14.492 -20.031 1 97.12 455 LEU A N 1
ATOM 3555 C CA . LEU A 1 455 ? -23.156 -14.797 -19.609 1 97.12 455 LEU A CA 1
ATOM 3556 C C . LEU A 1 455 ? -22.25 -13.578 -19.797 1 97.12 455 LEU A C 1
ATOM 3558 O O . LEU A 1 455 ? -21.516 -13.211 -18.875 1 97.12 455 LEU A O 1
ATOM 3562 N N . TYR A 1 456 ? -22.328 -12.945 -20.922 1 95.31 456 TYR A N 1
ATOM 3563 C CA . TYR A 1 456 ? -21.562 -11.734 -21.203 1 95.31 456 TYR A CA 1
ATOM 3564 C C . TYR A 1 456 ? -21.922 -10.625 -20.234 1 95.31 456 TYR A C 1
ATOM 3566 O O . TYR A 1 456 ? -21.047 -9.883 -19.781 1 95.31 456 TYR A O 1
ATOM 3574 N N . ASP A 1 457 ? -23.125 -10.516 -19.875 1 95.12 457 ASP A N 1
ATOM 3575 C CA . ASP A 1 457 ? -23.641 -9.391 -19.094 1 95.12 457 ASP A CA 1
ATOM 3576 C C . ASP A 1 457 ? -23.297 -9.562 -17.609 1 95.12 457 ASP A C 1
ATOM 3578 O O . ASP A 1 457 ? -23.172 -8.57 -16.875 1 95.12 457 ASP A O 1
ATOM 3582 N N . ASN A 1 458 ? -23.141 -10.852 -17.203 1 96.94 458 ASN A N 1
ATOM 3583 C CA . ASN A 1 458 ? -23.109 -11.055 -15.758 1 96.94 458 ASN A CA 1
ATOM 3584 C C . ASN A 1 458 ? -21.766 -11.586 -15.289 1 96.94 458 ASN A C 1
ATOM 3586 O O . ASN A 1 458 ? -21.5 -11.672 -14.086 1 96.94 458 ASN A O 1
ATOM 3590 N N . CYS A 1 459 ? -20.875 -11.922 -16.156 1 97.56 459 CYS A N 1
ATOM 3591 C CA . CYS A 1 459 ? -19.609 -12.539 -15.742 1 97.56 459 CYS A CA 1
ATOM 3592 C C . CYS A 1 459 ? -18.422 -11.773 -16.312 1 97.56 459 CYS A C 1
ATOM 3594 O O . CYS A 1 459 ? -18.562 -11.031 -17.281 1 97.56 459 CYS A O 1
ATOM 3596 N N . LYS A 1 460 ? -17.312 -11.836 -15.625 1 97.19 460 LYS A N 1
ATOM 3597 C CA . LYS A 1 460 ? -16.016 -11.328 -16.062 1 97.19 460 LYS A CA 1
ATOM 3598 C C . LYS A 1 460 ? -14.938 -12.406 -15.969 1 97.19 460 LYS A C 1
ATOM 3600 O O . LYS A 1 460 ? -15.094 -13.383 -15.234 1 97.19 460 LYS A O 1
ATOM 3605 N N . ILE A 1 461 ? -13.859 -12.195 -16.766 1 96.94 461 ILE A N 1
ATOM 3606 C CA . ILE A 1 461 ? -12.812 -13.211 -16.797 1 96.94 461 ILE A CA 1
ATOM 3607 C C . ILE A 1 461 ? -11.461 -12.578 -16.484 1 96.94 461 ILE A C 1
ATOM 3609 O O . ILE A 1 461 ? -11.195 -11.438 -16.891 1 96.94 461 ILE A O 1
ATOM 3613 N N . SER A 1 462 ? -10.648 -13.266 -15.742 1 96.75 462 SER A N 1
ATOM 3614 C CA . SER A 1 462 ? -9.195 -13.133 -15.688 1 96.75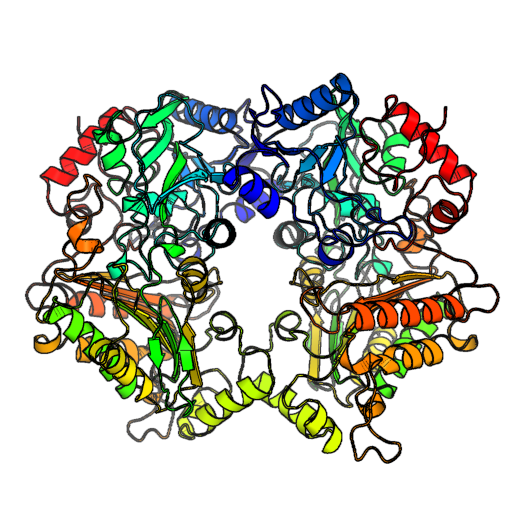 462 SER A CA 1
ATOM 3615 C C . SER A 1 462 ? -8.5 -14.445 -16.031 1 96.75 462 SER A C 1
ATOM 3617 O O . SER A 1 462 ? -8.672 -15.445 -15.328 1 96.75 462 SER A O 1
ATOM 3619 N N . ALA A 1 463 ? -7.77 -14.453 -17.094 1 98.25 463 ALA A N 1
ATOM 3620 C CA . ALA A 1 463 ? -7.07 -15.664 -17.531 1 98.25 463 ALA A CA 1
ATOM 3621 C C . ALA A 1 463 ? -5.566 -15.43 -17.625 1 98.25 463 ALA A C 1
ATOM 3623 O O . ALA A 1 463 ? -5.129 -14.336 -18 1 98.25 463 ALA A O 1
ATOM 3624 N N . GLN A 1 464 ? -4.832 -16.359 -17.266 1 98.06 464 GLN A N 1
ATOM 3625 C CA . GLN A 1 464 ? -3.375 -16.375 -17.344 1 98.06 464 GLN A CA 1
ATOM 3626 C C . GLN A 1 464 ? -2.857 -17.703 -17.875 1 98.06 464 GLN A C 1
ATOM 3628 O O . GLN A 1 464 ? -3.09 -18.75 -17.266 1 98.06 464 GLN A O 1
ATOM 3633 N N . ILE A 1 465 ? -2.188 -17.656 -19 1 98.81 465 ILE A N 1
ATOM 3634 C CA . ILE A 1 465 ? -1.636 -18.844 -19.656 1 98.81 465 ILE A CA 1
ATOM 3635 C C . ILE A 1 465 ? -0.115 -18.719 -19.75 1 98.81 465 ILE A C 1
ATOM 3637 O O . ILE A 1 465 ? 0.408 -17.766 -20.328 1 98.81 465 ILE A O 1
ATOM 3641 N N . GLN A 1 466 ? 0.539 -19.688 -19.219 1 98.56 466 GLN A N 1
ATOM 3642 C CA . GLN A 1 466 ? 1.992 -19.562 -19.172 1 98.56 466 GLN A CA 1
ATOM 3643 C C . GLN A 1 466 ? 2.672 -20.891 -19.484 1 98.56 466 GLN A C 1
ATOM 3645 O O . GLN A 1 466 ? 2.209 -21.953 -19.062 1 98.56 466 GLN A O 1
ATOM 3650 N N . CYS A 1 467 ? 3.738 -20.828 -20.234 1 98.38 467 CYS A N 1
ATOM 3651 C CA . CYS A 1 467 ? 4.582 -21.984 -20.516 1 98.38 467 CYS A CA 1
ATOM 3652 C C . CYS A 1 467 ? 5.629 -22.172 -19.422 1 98.38 467 CYS A C 1
ATOM 3654 O O . CYS A 1 467 ? 6.414 -21.266 -19.141 1 98.38 467 CYS A O 1
ATOM 3656 N N . PHE A 1 468 ? 5.711 -23.312 -18.828 1 97.88 468 PHE A N 1
ATOM 3657 C CA . PHE A 1 468 ? 6.652 -23.609 -17.75 1 97.88 468 PHE A CA 1
ATOM 3658 C C . PHE A 1 468 ? 7.641 -24.688 -18.188 1 97.88 468 PHE A C 1
ATOM 3660 O O . PHE A 1 468 ? 8.695 -24.844 -17.578 1 97.88 468 PHE A O 1
ATOM 3667 N N . GLY A 1 469 ? 7.348 -25.406 -19.188 1 96.69 469 GLY A N 1
ATOM 3668 C CA . GLY A 1 469 ? 8.031 -26.672 -19.422 1 96.69 469 GLY A CA 1
ATOM 3669 C C . GLY A 1 469 ? 9.125 -26.562 -20.469 1 96.69 469 GLY A C 1
ATOM 3670 O O . GLY A 1 469 ? 9.531 -25.453 -20.844 1 96.69 469 GLY A O 1
ATOM 3671 N N . GLY A 1 470 ? 9.562 -27.75 -20.922 1 96.5 470 GLY A N 1
ATOM 3672 C CA . GLY A 1 470 ? 10.648 -27.891 -21.875 1 96.5 470 GLY A CA 1
ATOM 3673 C C . GLY A 1 470 ? 11.883 -28.531 -21.266 1 96.5 470 GLY A C 1
ATOM 3674 O O . GLY A 1 470 ? 12.055 -28.531 -20.047 1 96.5 470 GLY A O 1
ATOM 3675 N N . ASP A 1 471 ? 12.719 -29.016 -22.125 1 97.12 471 ASP A N 1
ATOM 3676 C CA . ASP A 1 471 ? 13.891 -29.781 -21.703 1 97.12 471 ASP A CA 1
ATOM 3677 C C . ASP A 1 471 ? 14.883 -28.906 -20.953 1 97.12 471 ASP A C 1
ATOM 3679 O O . ASP A 1 471 ? 15.625 -29.375 -20.094 1 97.12 471 ASP A O 1
ATOM 3683 N N . ASN A 1 472 ? 14.867 -27.656 -21.312 1 96.75 472 ASN A N 1
ATOM 3684 C CA . ASN A 1 472 ? 15.859 -26.734 -20.75 1 96.75 472 ASN A CA 1
ATOM 3685 C C . ASN A 1 472 ? 15.258 -25.906 -19.625 1 96.75 472 ASN A C 1
ATOM 3687 O O . ASN A 1 472 ? 15.938 -25.047 -19.047 1 96.75 472 ASN A O 1
ATOM 3691 N N . SER A 1 473 ? 13.984 -26.141 -19.344 1 97.25 473 SER A N 1
ATOM 3692 C CA . SER A 1 473 ? 13.273 -25.391 -18.297 1 97.25 473 SER A CA 1
ATOM 3693 C C . SER A 1 473 ? 13.797 -25.75 -16.922 1 97.25 473 SER A C 1
ATOM 3695 O O . SER A 1 473 ? 14.062 -26.906 -16.625 1 97.25 473 SER A O 1
ATOM 3697 N N . MET A 1 474 ? 13.969 -24.672 -16.109 1 98.12 474 MET A N 1
ATOM 3698 C CA . MET A 1 474 ? 14.375 -24.938 -14.727 1 98.12 474 MET A CA 1
ATOM 3699 C C . MET A 1 474 ? 13.195 -25.438 -13.898 1 98.12 474 MET A C 1
ATOM 3701 O O . MET A 1 474 ? 13.391 -26.109 -12.883 1 98.12 474 MET A O 1
ATOM 3705 N N . PHE A 1 475 ? 11.953 -25.156 -14.352 1 98.44 475 PHE A N 1
ATOM 3706 C CA . PHE A 1 475 ? 10.789 -25.781 -13.734 1 98.44 475 PHE A CA 1
ATOM 3707 C C . PHE A 1 475 ? 10.891 -27.297 -13.797 1 98.44 475 PHE A C 1
ATOM 3709 O O . PHE A 1 475 ? 10.68 -27.984 -12.789 1 98.44 475 PHE A O 1
ATOM 3716 N N . TYR A 1 476 ? 11.242 -27.781 -14.891 1 98.25 476 TYR A N 1
ATOM 3717 C CA . TYR A 1 476 ? 11.383 -29.219 -15.109 1 98.25 476 TYR A CA 1
ATOM 3718 C C . TYR A 1 476 ? 12.664 -29.734 -14.469 1 98.25 476 TYR A C 1
ATOM 3720 O O . TYR A 1 476 ? 12.641 -30.75 -13.758 1 98.25 476 TYR A O 1
ATOM 3728 N N . ASN A 1 477 ? 13.773 -29.078 -14.648 1 98.19 477 ASN A N 1
ATOM 3729 C CA . ASN A 1 477 ? 15.086 -29.594 -14.281 1 98.19 477 ASN A CA 1
ATOM 3730 C C . ASN A 1 477 ? 15.273 -29.594 -12.766 1 98.19 477 ASN A C 1
ATOM 3732 O O . ASN A 1 477 ? 16.141 -30.312 -12.25 1 98.19 477 ASN A O 1
ATOM 3736 N N . ASN A 1 478 ? 14.5 -28.797 -12.055 1 98 478 ASN A N 1
ATOM 3737 C CA . ASN A 1 478 ? 14.578 -28.781 -10.602 1 98 478 ASN A CA 1
ATOM 3738 C C . ASN A 1 478 ? 13.648 -29.828 -9.977 1 98 478 ASN A C 1
ATOM 3740 O O . ASN A 1 478 ? 13.508 -29.891 -8.758 1 98 478 ASN A O 1
ATOM 3744 N N . ARG A 1 479 ? 13.047 -30.688 -10.719 1 96.75 479 ARG A N 1
ATOM 3745 C CA . ARG A 1 479 ? 11.984 -31.578 -10.266 1 96.75 479 ARG A CA 1
ATOM 3746 C C . ARG A 1 479 ? 12.508 -32.594 -9.25 1 96.75 479 ARG A C 1
ATOM 3748 O O . ARG A 1 479 ? 11.742 -33.125 -8.445 1 96.75 479 ARG A O 1
ATOM 3755 N N . ASN A 1 480 ? 13.805 -32.875 -9.227 1 95.75 480 ASN A N 1
ATOM 3756 C CA . ASN A 1 480 ? 14.344 -33.906 -8.344 1 95.75 480 ASN A CA 1
ATOM 3757 C C . ASN A 1 480 ? 15.133 -33.312 -7.191 1 95.75 480 ASN A C 1
ATOM 3759 O O . ASN A 1 480 ? 16.047 -33.938 -6.648 1 95.75 480 ASN A O 1
ATOM 3763 N N . ASN A 1 481 ? 14.797 -32.125 -6.82 1 95.94 481 ASN A N 1
ATOM 3764 C CA . ASN A 1 481 ? 15.539 -31.453 -5.754 1 95.94 481 ASN A CA 1
ATOM 3765 C C . ASN A 1 481 ? 15.008 -31.844 -4.375 1 95.94 481 ASN A C 1
ATOM 3767 O O . ASN A 1 481 ? 15.398 -31.266 -3.365 1 95.94 481 ASN A O 1
ATOM 3771 N N . GLY A 1 482 ? 14.062 -32.719 -4.309 1 96.19 482 GLY A N 1
ATOM 3772 C CA . GLY A 1 482 ? 13.555 -33.219 -3.051 1 96.19 482 GLY A CA 1
ATOM 3773 C C . GLY A 1 482 ? 12.219 -32.625 -2.654 1 96.19 482 GLY A C 1
ATOM 3774 O O . GLY A 1 482 ? 11.461 -33.219 -1.893 1 96.19 482 GLY A O 1
ATOM 3775 N N . ALA A 1 483 ? 11.867 -31.438 -3.146 1 97.75 483 ALA A N 1
ATOM 3776 C CA . ALA A 1 483 ? 10.633 -30.734 -2.77 1 97.75 483 ALA A CA 1
ATOM 3777 C C . ALA A 1 483 ? 9.406 -31.531 -3.223 1 97.75 483 ALA A C 1
ATOM 3779 O O . ALA A 1 483 ? 9.469 -32.281 -4.199 1 97.75 483 ALA A O 1
ATOM 3780 N N . ALA A 1 484 ? 8.32 -31.312 -2.562 1 98.44 484 ALA A N 1
ATOM 3781 C CA . ALA A 1 484 ? 7.105 -32.094 -2.805 1 98.44 484 ALA A CA 1
ATOM 3782 C C . ALA A 1 484 ? 6.199 -31.375 -3.805 1 98.44 484 ALA A C 1
ATOM 3784 O O . ALA A 1 484 ? 5.039 -31.75 -3.977 1 98.44 484 ALA A O 1
ATOM 3785 N N . TYR A 1 485 ? 6.629 -30.344 -4.473 1 98.31 485 TYR A N 1
ATOM 3786 C CA . TYR A 1 485 ? 5.82 -29.703 -5.5 1 98.31 485 TYR A CA 1
ATOM 3787 C C . TYR A 1 485 ? 5.445 -30.688 -6.602 1 98.31 485 TYR A C 1
ATOM 3789 O O . TYR A 1 485 ? 6.316 -31.344 -7.18 1 98.31 485 TYR A O 1
ATOM 3797 N N . SER A 1 486 ? 4.199 -30.719 -6.961 1 98.06 486 SER A N 1
ATOM 3798 C CA . SER A 1 486 ? 3.705 -31.75 -7.863 1 98.06 486 SER A CA 1
ATOM 3799 C C . SER A 1 486 ? 3.768 -31.297 -9.32 1 98.06 486 SER A C 1
ATOM 3801 O O . SER A 1 486 ? 3.904 -30.109 -9.594 1 98.06 486 SER A O 1
ATOM 3803 N N . TRP A 1 487 ? 3.67 -32.281 -10.219 1 98.12 487 TRP A N 1
ATOM 3804 C CA . TRP A 1 487 ? 3.469 -32.125 -11.656 1 98.12 487 TRP A CA 1
ATOM 3805 C C . TRP A 1 487 ? 4.574 -31.266 -12.266 1 98.12 487 TRP A C 1
ATOM 3807 O O . TRP A 1 487 ? 4.301 -30.312 -13.016 1 98.12 487 TRP A O 1
ATOM 3817 N N . ARG A 1 488 ? 5.816 -31.516 -11.898 1 97.88 488 ARG A N 1
ATOM 3818 C CA . ARG A 1 488 ? 6.949 -30.703 -12.352 1 97.88 488 ARG A CA 1
ATOM 3819 C C . ARG A 1 488 ? 7.32 -31.047 -13.789 1 97.88 488 ARG A C 1
ATOM 3821 O O . ARG A 1 488 ? 8.234 -30.438 -14.359 1 97.88 488 ARG A O 1
ATOM 3828 N N . ASP A 1 489 ? 6.598 -31.938 -14.383 1 97.5 489 ASP A N 1
ATOM 3829 C CA . ASP A 1 489 ? 6.754 -32.25 -15.797 1 97.5 489 ASP A CA 1
ATOM 3830 C C . ASP A 1 489 ? 5.738 -31.484 -16.641 1 97.5 489 ASP A C 1
ATOM 3832 O O . ASP A 1 489 ? 5.66 -31.688 -17.859 1 97.5 489 ASP A O 1
ATOM 3836 N N . SER A 1 490 ? 4.965 -30.641 -16.047 1 98.12 490 SER A N 1
ATOM 3837 C CA . SER A 1 490 ? 3.975 -29.875 -16.781 1 98.12 490 SER A CA 1
ATOM 3838 C C . SER A 1 490 ? 4.645 -28.906 -17.766 1 98.12 490 SER A C 1
ATOM 3840 O O . SER A 1 490 ? 5.719 -28.375 -17.484 1 98.12 490 SER A O 1
ATOM 3842 N N . THR A 1 491 ? 3.945 -28.688 -18.875 1 97.69 491 THR A N 1
ATOM 3843 C CA . THR A 1 491 ? 4.469 -27.797 -19.906 1 97.69 491 THR A CA 1
ATOM 3844 C C . THR A 1 491 ? 3.756 -26.453 -19.875 1 97.69 491 THR A C 1
ATOM 3846 O O . THR A 1 491 ? 4.391 -25.406 -20 1 97.69 491 THR A O 1
ATOM 3849 N N . VAL A 1 492 ? 2.443 -26.438 -19.734 1 98.75 492 VAL A N 1
ATOM 3850 C CA . VAL A 1 492 ? 1.653 -25.203 -19.688 1 98.75 492 VAL A CA 1
ATOM 3851 C C . VAL A 1 492 ? 0.706 -25.234 -18.5 1 98.75 492 VAL A C 1
ATOM 3853 O O . VAL A 1 492 ? 0.112 -26.266 -18.188 1 98.75 492 VAL A O 1
ATOM 3856 N N . LEU A 1 493 ? 0.657 -24.156 -17.781 1 98.69 493 LEU A N 1
ATOM 3857 C CA . LEU A 1 493 ? -0.405 -23.906 -16.812 1 98.69 493 LEU A CA 1
ATOM 3858 C C . LEU A 1 493 ? -1.394 -22.875 -17.344 1 98.69 493 LEU A C 1
ATOM 3860 O O . LEU A 1 493 ? -0.991 -21.875 -17.938 1 98.69 493 LEU A O 1
ATOM 3864 N N . GLN A 1 494 ? -2.646 -23.234 -17.219 1 98.62 494 GLN A N 1
ATOM 3865 C CA . GLN A 1 494 ? -3.756 -22.406 -17.688 1 98.62 494 GLN A CA 1
ATOM 3866 C C . GLN A 1 494 ? -4.699 -22.047 -16.547 1 98.62 494 GLN A C 1
ATOM 3868 O O . GLN A 1 494 ? -5.398 -22.922 -16.016 1 98.62 494 GLN A O 1
ATOM 3873 N N . THR A 1 495 ? -4.672 -20.781 -16.156 1 98.25 495 THR A N 1
ATOM 3874 C CA . THR A 1 495 ? -5.629 -20.266 -15.172 1 98.25 495 THR A CA 1
ATOM 3875 C C . THR A 1 495 ? -6.723 -19.453 -15.867 1 98.25 495 THR A C 1
ATOM 3877 O O . THR A 1 495 ? -6.434 -18.531 -16.625 1 98.25 495 THR A O 1
ATOM 3880 N N . VAL A 1 496 ? -7.934 -19.844 -15.656 1 98.38 496 VAL A N 1
ATOM 3881 C CA . VAL A 1 496 ? -9.094 -19.156 -16.219 1 98.38 496 VAL A CA 1
ATOM 3882 C C . VAL A 1 496 ? -10.148 -18.953 -15.125 1 98.38 496 VAL A C 1
ATOM 3884 O O . VAL A 1 496 ? -10.992 -19.828 -14.906 1 98.38 496 VAL A O 1
ATOM 3887 N N . ASP A 1 497 ? -10.195 -17.797 -14.523 1 97.5 497 ASP A N 1
ATOM 3888 C CA . ASP A 1 497 ? -11.125 -17.5 -13.445 1 97.5 497 ASP A CA 1
ATOM 3889 C C . ASP A 1 497 ? -12.359 -16.766 -13.961 1 97.5 497 ASP A C 1
ATOM 3891 O O . ASP A 1 497 ? -12.234 -15.82 -14.742 1 97.5 497 ASP A O 1
ATOM 3895 N N . CYS A 1 498 ? -13.523 -17.234 -13.562 1 98.06 498 CYS A N 1
ATOM 3896 C CA . CYS A 1 498 ? -14.781 -16.594 -13.93 1 98.06 498 CYS A CA 1
ATOM 3897 C C . CYS A 1 498 ? -15.367 -15.836 -12.742 1 98.06 498 CYS A C 1
ATOM 3899 O O . CYS A 1 498 ? -15.734 -16.438 -11.734 1 98.06 498 CYS A O 1
ATOM 3901 N N . TRP A 1 499 ? -15.453 -14.57 -12.883 1 97 499 TRP A N 1
ATOM 3902 C CA . TRP A 1 499 ? -15.984 -13.703 -11.836 1 97 499 TRP A CA 1
ATOM 3903 C C . TRP A 1 499 ? -17.469 -13.43 -12.055 1 97 499 TRP A C 1
ATOM 3905 O O . TRP A 1 499 ? -17.906 -13.234 -13.195 1 97 499 TRP A O 1
ATOM 3915 N N . TYR A 1 500 ? -18.281 -13.477 -10.945 1 96.31 500 TYR A N 1
ATOM 3916 C CA . TYR A 1 500 ? -19.719 -13.258 -11.031 1 96.31 500 TYR A CA 1
ATOM 3917 C C . TYR A 1 500 ? -20.172 -12.195 -10.031 1 96.31 500 TYR A C 1
ATOM 3919 O O . TYR A 1 500 ? -19.344 -11.578 -9.359 1 96.31 500 TYR A O 1
ATOM 3927 N N . LEU A 1 501 ? -21.422 -11.906 -10 1 95.69 501 LEU A N 1
ATOM 3928 C CA . LEU A 1 501 ? -21.922 -10.734 -9.289 1 95.69 501 LEU A CA 1
ATOM 3929 C C . LEU A 1 501 ? -22 -11.008 -7.789 1 95.69 501 LEU A C 1
ATOM 3931 O O . LEU A 1 501 ? -22.203 -12.148 -7.371 1 95.69 501 LEU A O 1
ATOM 3935 N N . ASN A 1 502 ? -21.859 -9.922 -7.039 1 92.62 502 ASN A N 1
ATOM 3936 C CA . ASN A 1 502 ? -21.953 -9.992 -5.582 1 92.62 502 ASN A CA 1
ATOM 3937 C C . ASN A 1 502 ? -23.359 -10.375 -5.121 1 92.62 502 ASN A C 1
ATOM 3939 O O . ASN A 1 502 ? -24.328 -10.172 -5.848 1 92.62 502 ASN A O 1
ATOM 3943 N N . ARG A 1 503 ? -23.469 -10.781 -3.93 1 88.94 503 ARG A N 1
ATOM 3944 C CA . ARG A 1 503 ? -24.719 -11.281 -3.361 1 88.94 503 ARG A CA 1
ATOM 3945 C C . ARG A 1 503 ? -25.781 -10.18 -3.309 1 88.94 503 ARG A C 1
ATOM 3947 O O . ARG A 1 503 ? -26.984 -10.461 -3.367 1 88.94 503 ARG A O 1
ATOM 3954 N N . THR A 1 504 ? -25.328 -8.977 -3.219 1 89.56 504 THR A N 1
ATOM 3955 C CA . THR A 1 504 ? -26.25 -7.859 -3.09 1 89.56 504 THR A CA 1
ATOM 3956 C C . THR A 1 504 ? -26.891 -7.527 -4.434 1 89.56 504 THR A C 1
ATOM 3958 O O . THR A 1 504 ? -27.875 -6.789 -4.496 1 89.56 504 THR A O 1
ATOM 3961 N N . ASP A 1 505 ? -26.375 -8.086 -5.477 1 93.62 505 ASP A N 1
ATOM 3962 C CA . ASP A 1 505 ? -26.938 -7.84 -6.801 1 93.62 505 ASP A CA 1
ATOM 3963 C C . ASP A 1 505 ? -28.156 -8.727 -7.055 1 93.62 505 ASP A C 1
ATOM 3965 O O . ASP A 1 505 ? -28.156 -9.906 -6.691 1 93.62 505 ASP A O 1
ATOM 3969 N N . PRO A 1 506 ? -29.219 -8.141 -7.676 1 95.38 506 PRO A N 1
ATOM 3970 C CA . PRO A 1 506 ? -30.438 -8.93 -7.945 1 95.38 506 PRO A CA 1
ATOM 3971 C C . PRO A 1 506 ? -30.172 -10.117 -8.867 1 95.38 506 PRO A C 1
ATOM 3973 O O . PRO A 1 506 ? -30.891 -11.109 -8.82 1 95.38 506 PRO A O 1
ATOM 3976 N N . ASN A 1 507 ? -29.109 -10.094 -9.648 1 96.44 507 ASN A N 1
ATOM 3977 C CA . ASN A 1 507 ? -28.797 -11.172 -10.578 1 96.44 507 ASN A CA 1
ATOM 3978 C C . ASN A 1 507 ? -27.719 -12.102 -10.023 1 96.44 507 ASN A C 1
ATOM 3980 O O . ASN A 1 507 ? -27.141 -12.891 -10.766 1 96.44 507 ASN A O 1
ATOM 3984 N N . TYR A 1 508 ? -27.484 -12.047 -8.758 1 93.94 508 TYR A N 1
ATOM 3985 C CA . TYR A 1 508 ? -26.422 -12.828 -8.133 1 93.94 508 TYR A CA 1
ATOM 3986 C C . TYR A 1 508 ? -26.594 -14.312 -8.414 1 93.94 508 TYR A C 1
ATOM 3988 O O . TYR A 1 508 ? -25.688 -14.969 -8.922 1 93.94 508 TYR A O 1
ATOM 3996 N N . LYS A 1 509 ? -27.781 -14.898 -8.117 1 92.38 509 LYS A N 1
ATOM 3997 C CA . LYS A 1 509 ? -28.031 -16.328 -8.273 1 92.38 509 LYS A CA 1
ATOM 3998 C C . LYS A 1 509 ? -27.844 -16.766 -9.727 1 92.38 509 LYS A C 1
ATOM 4000 O O . LYS A 1 509 ? -27.203 -17.781 -10 1 92.38 509 LYS A O 1
ATOM 4005 N N . LYS A 1 510 ? -28.375 -15.969 -10.57 1 96.81 510 LYS A N 1
ATOM 4006 C CA . LYS A 1 510 ? -28.25 -16.25 -11.992 1 96.81 510 LYS A CA 1
ATOM 4007 C C . LYS A 1 510 ? -26.797 -16.219 -12.438 1 96.81 510 LYS A C 1
ATOM 4009 O O . LYS A 1 510 ? -26.328 -17.109 -13.164 1 96.81 510 LYS A O 1
ATOM 4014 N N . SER A 1 511 ? -26.078 -15.211 -12.055 1 96.69 511 SER A N 1
ATOM 4015 C CA . SER A 1 511 ? -24.688 -15.055 -12.438 1 96.69 511 SER A CA 1
ATOM 4016 C C . SER A 1 511 ? -23.844 -16.203 -11.914 1 96.69 511 SER A C 1
ATOM 4018 O O . SER A 1 511 ? -22.922 -16.688 -12.594 1 96.69 511 SER A O 1
ATOM 4020 N N . LEU A 1 512 ? -24.094 -16.672 -10.719 1 94.06 512 LEU A N 1
ATOM 4021 C CA . LEU A 1 512 ? -23.391 -17.812 -10.133 1 94.06 512 LEU A CA 1
ATOM 4022 C C . LEU A 1 512 ? -23.641 -19.078 -10.938 1 94.06 512 LEU A C 1
ATOM 4024 O O . LEU A 1 512 ? -22.703 -19.844 -11.211 1 94.06 512 LEU A O 1
ATOM 4028 N N . GLU A 1 513 ? -24.859 -19.312 -11.25 1 95.38 513 GLU A N 1
ATOM 4029 C CA . GLU A 1 513 ? -25.219 -20.469 -12.055 1 95.38 513 GLU A CA 1
ATOM 4030 C C . GLU A 1 513 ? -24.516 -20.453 -13.414 1 95.38 513 GLU A C 1
ATOM 4032 O O . GLU A 1 513 ? -23.984 -21.469 -13.859 1 95.38 513 GLU A O 1
ATOM 4037 N N . LEU A 1 514 ? -24.516 -19.297 -14.023 1 98.06 514 LEU A N 1
ATOM 4038 C CA . LEU A 1 514 ? -23.859 -19.125 -15.312 1 98.06 514 LEU A CA 1
ATOM 4039 C C . LEU A 1 514 ? -22.375 -19.406 -15.211 1 98.06 514 LEU A C 1
ATOM 4041 O O . LEU A 1 514 ? -21.797 -20.094 -16.062 1 98.06 514 LEU A O 1
ATOM 4045 N N . ALA A 1 515 ? -21.734 -18.875 -14.234 1 97.31 515 ALA A N 1
ATOM 4046 C CA . ALA A 1 515 ? -20.297 -19.062 -14.031 1 97.31 515 ALA A CA 1
ATOM 4047 C C . ALA A 1 515 ? -19.969 -20.547 -13.828 1 97.31 515 ALA A C 1
ATOM 4049 O O . ALA A 1 515 ? -19.016 -21.062 -14.406 1 97.31 515 ALA A O 1
ATOM 4050 N N . ASN A 1 516 ? -20.75 -21.234 -13.062 1 95.69 516 ASN A N 1
ATOM 4051 C CA . ASN A 1 516 ? -20.547 -22.656 -12.805 1 95.69 516 ASN A CA 1
ATOM 4052 C C . ASN A 1 516 ? -20.75 -23.484 -14.07 1 95.69 516 ASN A C 1
ATOM 4054 O O . ASN A 1 516 ? -19.984 -24.422 -14.336 1 95.69 516 ASN A O 1
ATOM 4058 N N . GLU A 1 517 ? -21.766 -23.156 -14.742 1 98.06 517 GLU A N 1
ATOM 4059 C CA . GLU A 1 517 ? -22.031 -23.859 -15.992 1 98.06 517 GLU A CA 1
ATOM 4060 C C . GLU A 1 517 ? -20.891 -23.656 -16.984 1 98.06 517 GLU A C 1
ATOM 4062 O O . GLU A 1 517 ? -20.469 -24.609 -17.656 1 98.06 517 GLU A O 1
ATOM 4067 N N . TRP A 1 518 ? -20.5 -22.453 -17.078 1 98.56 518 TRP A N 1
ATOM 4068 C CA . TRP A 1 518 ? -19.406 -22.125 -17.969 1 98.56 518 TRP A CA 1
ATOM 4069 C C . TRP A 1 518 ? -18.141 -22.906 -17.609 1 98.56 518 TRP A C 1
ATOM 4071 O O . TRP A 1 518 ? -17.469 -23.453 -18.469 1 98.56 518 TRP A O 1
ATOM 4081 N N . GLN A 1 519 ? -17.859 -23.016 -16.391 1 98.25 519 GLN A N 1
ATOM 4082 C CA . GLN A 1 519 ? -16.672 -23.734 -15.922 1 98.25 519 GLN A CA 1
ATOM 4083 C C . GLN A 1 519 ? -16.828 -25.234 -16.094 1 98.25 519 GLN A C 1
ATOM 4085 O O . GLN A 1 519 ? -15.867 -25.938 -16.406 1 98.25 519 GLN A O 1
ATOM 4090 N N . ALA A 1 520 ? -18.031 -25.703 -15.828 1 97.88 520 ALA A N 1
ATOM 4091 C CA . ALA A 1 520 ? -18.281 -27.141 -16.047 1 97.88 520 ALA A CA 1
ATOM 4092 C C . ALA A 1 520 ? -17.953 -27.531 -17.484 1 97.88 520 ALA A C 1
ATOM 4094 O O . ALA A 1 520 ? -17.391 -28.594 -17.734 1 97.88 520 ALA A O 1
ATOM 4095 N N . LYS A 1 521 ? -18.328 -26.688 -18.375 1 98.38 521 LYS A N 1
ATOM 4096 C CA . LYS A 1 521 ? -18 -26.922 -19.766 1 98.38 521 LYS A CA 1
ATOM 4097 C C . LYS A 1 521 ? -16.484 -26.875 -19.984 1 98.38 521 LYS A C 1
ATOM 4099 O O . LYS A 1 521 ? -15.93 -27.688 -20.734 1 98.38 521 LYS A O 1
ATOM 4104 N N . ASN A 1 522 ? -15.797 -25.906 -19.391 1 98.62 522 ASN A N 1
ATOM 4105 C CA . ASN A 1 522 ? -14.344 -25.875 -19.469 1 98.62 522 ASN A CA 1
ATOM 4106 C C . ASN A 1 522 ? -13.727 -27.188 -18.984 1 98.62 522 ASN A C 1
ATOM 4108 O O . ASN A 1 522 ? -12.828 -27.719 -19.641 1 98.62 522 ASN A O 1
ATOM 4112 N N . ASP A 1 523 ? -14.227 -27.688 -17.906 1 98.25 523 ASP A N 1
ATOM 4113 C CA . ASP A 1 523 ? -13.719 -28.938 -17.359 1 98.25 523 ASP A CA 1
ATOM 4114 C C . ASP A 1 523 ? -13.883 -30.094 -18.359 1 98.25 523 ASP A C 1
ATOM 4116 O O . ASP A 1 523 ? -12.984 -30.922 -18.516 1 98.25 523 ASP A O 1
ATOM 4120 N N . SER A 1 524 ? -14.969 -30.094 -18.984 1 98.06 524 SER A N 1
ATOM 4121 C CA . SER A 1 524 ? -15.289 -31.188 -19.891 1 98.06 524 SER A CA 1
ATOM 4122 C C . SER A 1 524 ? -14.367 -31.172 -21.109 1 98.06 524 SER A C 1
ATOM 4124 O O . SER A 1 524 ? -14.102 -32.219 -21.703 1 98.06 524 SER A O 1
ATOM 4126 N N . VAL A 1 525 ? -13.836 -30.047 -21.453 1 97.94 525 VAL A N 1
ATOM 4127 C CA . VAL A 1 525 ? -13.039 -30 -22.688 1 97.94 525 VAL A CA 1
ATOM 4128 C C . VAL A 1 525 ? -11.555 -29.953 -22.344 1 97.94 525 VAL A C 1
ATOM 4130 O O . VAL A 1 525 ? -10.711 -30.344 -23.141 1 97.94 525 VAL A O 1
ATOM 4133 N N . MET A 1 526 ? -11.156 -29.469 -21.172 1 98.56 526 MET A N 1
ATOM 4134 C CA . MET A 1 526 ? -9.758 -29.266 -20.812 1 98.56 526 MET A CA 1
ATOM 4135 C C . MET A 1 526 ? -9.188 -30.484 -20.094 1 98.56 526 MET A C 1
ATOM 4137 O O . MET A 1 526 ? -7.969 -30.609 -19.953 1 98.56 526 MET A O 1
ATOM 4141 N N . ILE A 1 527 ? -10.039 -31.391 -19.641 1 98.19 527 ILE A N 1
ATOM 4142 C CA . ILE A 1 527 ? -9.594 -32.531 -18.875 1 98.19 527 ILE A CA 1
ATOM 4143 C C . ILE A 1 527 ? -10.164 -33.812 -19.469 1 98.19 527 ILE A C 1
ATOM 4145 O O . ILE A 1 527 ? -11.352 -33.875 -19.812 1 98.19 527 ILE A O 1
ATOM 4149 N N . GLY A 1 528 ? -9.312 -34.844 -19.578 1 97.19 528 GLY A N 1
ATOM 4150 C CA . GLY A 1 528 ? -9.781 -36.156 -19.984 1 97.19 528 GLY A CA 1
ATOM 4151 C C . GLY A 1 528 ? -8.977 -36.75 -21.109 1 97.19 528 GLY A C 1
ATOM 4152 O O . GLY A 1 528 ? -8.227 -36.062 -21.797 1 97.19 528 GLY A O 1
ATOM 4153 N N . ALA A 1 529 ? -9.172 -37.969 -21.344 1 95.12 529 ALA A N 1
ATOM 4154 C CA . ALA A 1 529 ? -8.391 -38.719 -22.328 1 95.12 529 ALA A CA 1
ATOM 4155 C C . ALA A 1 529 ? -8.5 -38.094 -23.703 1 95.12 529 ALA A C 1
ATOM 4157 O O . ALA A 1 529 ? -7.547 -38.125 -24.484 1 95.12 529 ALA A O 1
ATOM 4158 N N . ASN A 1 530 ? -9.594 -37.5 -24.047 1 94.44 530 ASN A N 1
ATOM 4159 C CA . ASN A 1 530 ? -9.812 -36.906 -25.359 1 94.44 530 ASN A CA 1
ATOM 4160 C C . ASN A 1 530 ? -9.711 -35.375 -25.312 1 94.44 530 ASN A C 1
ATOM 4162 O O . ASN A 1 530 ? -10.07 -34.719 -26.266 1 94.44 530 ASN A O 1
ATOM 4166 N N . SER A 1 531 ? -9.242 -34.938 -24.203 1 96.81 531 SER A N 1
ATOM 4167 C CA . SER A 1 531 ? -9.164 -33.5 -24.016 1 96.81 531 SER A CA 1
ATOM 4168 C C . SER A 1 531 ? -8.109 -32.875 -24.922 1 96.81 531 SER A C 1
ATOM 4170 O O . SER A 1 531 ? -7.141 -33.531 -25.297 1 96.81 531 SER A O 1
ATOM 4172 N N . CYS A 1 532 ? -8.344 -31.609 -25.219 1 98.06 532 CYS A N 1
ATOM 4173 C CA . CYS A 1 532 ? -7.395 -30.875 -26.047 1 98.06 532 CYS A CA 1
ATOM 4174 C C . CYS A 1 532 ? -6.246 -30.328 -25.203 1 98.06 532 CYS A C 1
ATOM 4176 O O . CYS A 1 532 ? -5.227 -29.891 -25.734 1 98.06 532 CYS A O 1
ATOM 4178 N N . PHE A 1 533 ? -6.312 -30.391 -23.922 1 98.5 533 PHE A N 1
ATOM 4179 C CA . PHE A 1 533 ? -5.324 -29.75 -23.062 1 98.5 533 PHE A CA 1
ATOM 4180 C C . PHE A 1 533 ? -4.621 -30.766 -22.172 1 98.5 533 PHE A C 1
ATOM 4182 O O . PHE A 1 533 ? -3.471 -31.125 -22.438 1 98.5 533 PHE A O 1
ATOM 4189 N N . SER A 1 534 ? -5.312 -31.422 -21.312 1 98.5 534 SER A N 1
ATOM 4190 C CA . SER A 1 534 ? -4.668 -32.375 -20.406 1 98.5 534 SER A CA 1
ATOM 4191 C C . SER A 1 534 ? -5.406 -33.688 -20.375 1 98.5 534 SER A C 1
ATOM 4193 O O . SER A 1 534 ? -6.617 -33.75 -20.141 1 98.5 534 SER A O 1
ATOM 4195 N N . LYS A 1 535 ? -4.719 -34.75 -20.469 1 97.31 535 LYS A N 1
ATOM 4196 C CA . LYS A 1 535 ? -5.328 -36.094 -20.5 1 97.31 535 LYS A CA 1
ATOM 4197 C C . LYS A 1 535 ? -5.754 -36.531 -19.094 1 97.31 535 LYS A C 1
ATOM 4199 O O . LYS A 1 535 ? -6.559 -37.469 -18.953 1 97.31 535 LYS A O 1
ATOM 4204 N N . THR A 1 536 ? -5.215 -35.906 -18.141 1 96.25 536 THR A N 1
ATOM 4205 C CA . THR A 1 536 ? -5.543 -36.188 -16.734 1 96.25 536 THR A CA 1
ATOM 4206 C C . THR A 1 536 ? -5.844 -34.875 -16 1 96.25 536 THR A C 1
ATOM 4208 O O . THR A 1 536 ? -5.477 -33.781 -16.469 1 96.25 536 THR A O 1
ATOM 4211 N N . ASP A 1 537 ? -6.578 -35 -14.883 1 97.81 537 ASP A N 1
ATOM 4212 C CA . ASP A 1 537 ? -6.887 -33.844 -14.055 1 97.81 537 ASP A CA 1
ATOM 4213 C C . ASP A 1 537 ? -5.711 -33.469 -13.148 1 97.81 537 ASP A C 1
ATOM 4215 O O . ASP A 1 537 ? -5.59 -34 -12.039 1 97.81 537 ASP A O 1
ATOM 4219 N N . ARG A 1 538 ? -4.887 -32.594 -13.609 1 97.94 538 ARG A N 1
ATOM 4220 C CA . ARG A 1 538 ? -3.734 -32.094 -12.867 1 97.94 538 ARG A CA 1
ATOM 4221 C C . ARG A 1 538 ? -4.012 -30.703 -12.289 1 97.94 538 ARG A C 1
ATOM 4223 O O . ARG A 1 538 ? -4.23 -29.734 -13.031 1 97.94 538 ARG A O 1
ATOM 4230 N N . ARG A 1 539 ? -3.965 -30.625 -11.008 1 98 539 ARG A N 1
ATOM 4231 C CA . ARG A 1 539 ? -4.172 -29.359 -10.312 1 98 539 ARG A CA 1
ATOM 4232 C C . ARG A 1 539 ? -2.98 -29.031 -9.422 1 98 539 ARG A C 1
ATOM 4234 O O . ARG A 1 539 ? -2.162 -29.891 -9.117 1 98 539 ARG A O 1
ATOM 4241 N N . VAL A 1 540 ? -2.814 -27.781 -9.148 1 97.81 540 VAL A N 1
ATOM 4242 C CA . VAL A 1 540 ? -1.73 -27.312 -8.289 1 97.81 540 VAL A CA 1
ATOM 4243 C C . VAL A 1 540 ? -2.307 -26.672 -7.027 1 97.81 540 VAL A C 1
ATOM 4245 O O . VAL A 1 540 ? -3.398 -26.109 -7.059 1 97.81 540 VAL A O 1
ATOM 4248 N N . LEU A 1 541 ? -1.596 -26.703 -5.969 1 97.31 541 LEU A N 1
ATOM 4249 C CA . LEU A 1 541 ? -2.098 -26.312 -4.656 1 97.31 541 LEU A CA 1
ATOM 4250 C C . LEU A 1 541 ? -2.371 -24.812 -4.602 1 97.31 541 LEU A C 1
ATOM 4252 O O . LEU A 1 541 ? -3.336 -24.375 -3.969 1 97.31 541 LEU A O 1
ATOM 4256 N N . TRP A 1 542 ? -1.558 -23.938 -5.223 1 95.38 542 TRP A N 1
ATOM 4257 C CA . TRP A 1 542 ? -1.751 -22.484 -5.145 1 95.38 542 TRP A CA 1
ATOM 4258 C C . TRP A 1 542 ? -3.014 -22.062 -5.887 1 95.38 542 TRP A C 1
ATOM 4260 O O . TRP A 1 542 ? -3.59 -21.016 -5.598 1 95.38 542 TRP A O 1
ATOM 4270 N N . GLY A 1 543 ? -3.422 -22.859 -6.887 1 96.06 543 GLY A N 1
ATOM 4271 C CA . GLY A 1 543 ? -4.609 -22.562 -7.676 1 96.06 543 GLY A CA 1
ATOM 4272 C C . GLY A 1 543 ? -5.746 -23.547 -7.422 1 96.06 543 GLY A C 1
ATOM 4273 O O . GLY A 1 543 ? -6.449 -23.938 -8.352 1 96.06 543 GLY A O 1
ATOM 4274 N N . SER A 1 544 ? -5.934 -23.969 -6.23 1 95.69 544 SER A N 1
ATOM 4275 C CA . SER A 1 544 ? -6.883 -25.016 -5.867 1 95.69 544 SER A CA 1
ATOM 4276 C C . SER A 1 544 ? -8.32 -24.594 -6.152 1 95.69 544 SER A C 1
ATOM 4278 O O . SER A 1 544 ? -8.633 -23.391 -6.086 1 95.69 544 SER A O 1
ATOM 4280 N N . TRP A 1 545 ? -9.117 -25.531 -6.48 1 94.25 545 TRP A N 1
ATOM 4281 C CA . TRP A 1 545 ? -10.523 -25.281 -6.785 1 94.25 545 TRP A CA 1
ATOM 4282 C C . TRP A 1 545 ? -11.336 -26.562 -6.625 1 94.25 545 TRP A C 1
ATOM 4284 O O . TRP A 1 545 ? -10.773 -27.656 -6.484 1 94.25 545 TRP A O 1
ATOM 4294 N N . GLY A 1 546 ? -12.656 -26.484 -6.562 1 91.12 546 GLY A N 1
ATOM 4295 C CA . GLY A 1 546 ? -13.531 -27.641 -6.434 1 91.12 546 GLY A CA 1
ATOM 4296 C C . GLY A 1 546 ? -13.602 -28.172 -5.02 1 91.12 546 GLY A C 1
ATOM 4297 O O . GLY A 1 546 ? -13.5 -27.422 -4.051 1 91.12 546 GLY A O 1
ATOM 4298 N N . ASP A 1 547 ? -13.836 -29.453 -4.973 1 91.12 547 ASP A N 1
ATOM 4299 C CA . ASP A 1 547 ? -13.805 -30.125 -3.676 1 91.12 547 ASP A CA 1
ATOM 4300 C C . ASP A 1 547 ? -12.422 -30.016 -3.031 1 91.12 547 ASP A C 1
ATOM 4302 O O . ASP A 1 547 ? -11.406 -30.203 -3.697 1 91.12 547 ASP A O 1
ATOM 4306 N N . TRP A 1 548 ? -12.406 -29.641 -1.752 1 91.5 548 TRP A N 1
ATOM 4307 C CA . TRP A 1 548 ? -11.102 -29.344 -1.152 1 91.5 548 TRP A CA 1
ATOM 4308 C C . TRP A 1 548 ? -10.789 -30.344 -0.043 1 91.5 548 TRP A C 1
ATOM 4310 O O . TRP A 1 548 ? -9.867 -30.125 0.754 1 91.5 548 TRP A O 1
ATOM 4320 N N . ASP A 1 549 ? -11.633 -31.406 0.066 1 93.62 549 ASP A N 1
ATOM 4321 C CA . ASP A 1 549 ? -11.352 -32.469 1.032 1 93.62 549 ASP A CA 1
ATOM 4322 C C . ASP A 1 549 ? -10.234 -33.375 0.532 1 93.62 549 ASP A C 1
ATOM 4324 O O . ASP A 1 549 ? -10.492 -34.344 -0.184 1 93.62 549 ASP A O 1
ATOM 4328 N N . MET A 1 550 ? -9.086 -33.219 1.001 1 96.19 550 MET A N 1
ATOM 4329 C CA . MET A 1 550 ? -7.867 -33.844 0.518 1 96.19 550 MET A CA 1
ATOM 4330 C C . MET A 1 550 ? -7.816 -35.312 0.974 1 96.19 550 MET A C 1
ATOM 4332 O O . MET A 1 550 ? -6.91 -36.062 0.586 1 96.19 550 MET A O 1
ATOM 4336 N N . ALA A 1 551 ? -8.734 -35.688 1.802 1 94.75 551 ALA A N 1
ATOM 4337 C CA . ALA A 1 551 ? -8.781 -37.094 2.225 1 94.75 551 ALA A CA 1
ATOM 4338 C C . ALA A 1 551 ? -9.422 -37.969 1.155 1 94.75 551 ALA A C 1
ATOM 4340 O O . ALA A 1 551 ? -9.258 -39.188 1.166 1 94.75 551 ALA A O 1
ATOM 4341 N N . LYS A 1 552 ? -10.141 -37.375 0.288 1 96.69 552 LYS A N 1
ATOM 4342 C CA . LYS A 1 552 ? -10.836 -38.094 -0.766 1 96.69 552 LYS A CA 1
ATOM 4343 C C . LYS A 1 552 ? -9.891 -38.438 -1.915 1 96.69 552 LYS A C 1
ATOM 4345 O O . LYS A 1 552 ? -9.203 -37.562 -2.438 1 96.69 552 LYS A O 1
ATOM 4350 N N . PRO A 1 553 ? -9.922 -39.656 -2.385 1 97.31 553 PRO A N 1
ATOM 4351 C CA . PRO A 1 553 ? -9.055 -40.031 -3.506 1 97.31 553 PRO A CA 1
ATOM 4352 C C . PRO A 1 553 ? -9.344 -39.188 -4.766 1 97.31 553 PRO A C 1
ATOM 4354 O O . PRO A 1 553 ? -8.414 -38.844 -5.508 1 97.31 553 PRO A O 1
ATOM 4357 N N . GLU A 1 554 ? -10.594 -38.938 -4.992 1 96.56 554 GLU A N 1
ATOM 4358 C CA . GLU A 1 554 ? -10.961 -38.188 -6.18 1 96.56 554 GLU A CA 1
ATOM 4359 C C . GLU A 1 554 ? -10.398 -36.75 -6.113 1 96.56 554 GLU A C 1
ATOM 4361 O O . GLU A 1 554 ? -10.336 -36.062 -7.129 1 96.56 554 GLU A O 1
ATOM 4366 N N . VAL A 1 555 ? -9.984 -36.344 -4.891 1 97.19 555 VAL A N 1
ATOM 4367 C CA . VAL A 1 555 ? -9.438 -35 -4.719 1 97.19 555 VAL A CA 1
ATOM 4368 C C . VAL A 1 555 ? -7.914 -35.062 -4.691 1 97.19 555 VAL A C 1
ATOM 4370 O O . VAL A 1 555 ? -7.25 -34.438 -5.523 1 97.19 555 VAL A O 1
ATOM 4373 N N . TRP A 1 556 ? -7.328 -35.875 -3.795 1 97.75 556 TRP A N 1
ATOM 4374 C CA . TRP A 1 556 ? -5.879 -35.812 -3.643 1 97.75 556 TRP A CA 1
ATOM 4375 C C . TRP A 1 556 ? -5.176 -36.312 -4.906 1 97.75 556 TRP A C 1
ATOM 4377 O O . TRP A 1 556 ? -4.062 -35.875 -5.211 1 97.75 556 TRP A O 1
ATOM 4387 N N . LYS A 1 557 ? -5.824 -37.125 -5.754 1 98.06 557 LYS A N 1
ATOM 4388 C CA . LYS A 1 557 ? -5.238 -37.625 -7 1 98.06 557 LYS A CA 1
ATOM 4389 C C . LYS A 1 557 ? -5.051 -36.5 -8 1 98.06 557 LYS A C 1
ATOM 4391 O O . LYS A 1 557 ? -4.305 -36.625 -8.977 1 98.06 557 LYS A O 1
ATOM 4396 N N . THR A 1 558 ? -5.762 -35.438 -7.809 1 98.19 558 THR A N 1
ATOM 4397 C CA . THR A 1 558 ? -5.613 -34.312 -8.727 1 98.19 558 THR A CA 1
ATOM 4398 C C . THR A 1 558 ? -4.434 -33.438 -8.32 1 98.19 558 THR A C 1
ATOM 4400 O O . THR A 1 558 ? -3.945 -32.656 -9.117 1 98.19 558 THR A O 1
ATOM 4403 N N . TYR A 1 559 ? -3.926 -33.562 -7.074 1 98.31 559 TYR A N 1
ATOM 4404 C CA . TYR A 1 559 ? -2.902 -32.656 -6.555 1 98.31 559 TYR A CA 1
ATOM 4405 C C . TYR A 1 559 ? -1.573 -33.406 -6.383 1 98.31 559 TYR A C 1
ATOM 4407 O O . TYR A 1 559 ? -0.524 -32.75 -6.254 1 98.31 559 TYR A O 1
ATOM 4415 N N . TYR A 1 560 ? -1.581 -34.688 -6.352 1 98.19 560 TYR A N 1
ATOM 4416 C CA . TYR A 1 560 ? -0.377 -35.5 -6.16 1 98.19 560 TYR A CA 1
ATOM 4417 C C . TYR A 1 560 ? -0.261 -36.562 -7.23 1 98.19 560 TYR A C 1
ATOM 4419 O O . TYR A 1 560 ? -1.262 -37.188 -7.621 1 98.19 560 TYR A O 1
ATOM 4427 N N . GLU A 1 561 ? 0.938 -36.906 -7.656 1 96.88 561 GLU A N 1
ATOM 4428 C CA . GLU A 1 561 ? 1.213 -37.75 -8.805 1 96.88 561 GLU A CA 1
ATOM 4429 C C . GLU A 1 561 ? 0.738 -39.188 -8.555 1 96.88 561 GLU A C 1
ATOM 4431 O O . GLU A 1 561 ? 0.251 -39.844 -9.469 1 96.88 561 GLU A O 1
ATOM 4436 N N . ASP A 1 562 ? 0.991 -39.625 -7.324 1 96.19 562 ASP A N 1
ATOM 4437 C CA . ASP A 1 562 ? 0.627 -41 -7.035 1 96.19 562 ASP A CA 1
ATOM 4438 C C . ASP A 1 562 ? 0.417 -41.219 -5.535 1 96.19 562 ASP A C 1
ATOM 4440 O O . ASP A 1 562 ? 0.64 -40.312 -4.738 1 96.19 562 ASP A O 1
ATOM 4444 N N . GLU A 1 563 ? -0.04 -42.344 -5.238 1 97.06 563 GLU A N 1
ATOM 4445 C CA . GLU A 1 563 ? -0.389 -42.688 -3.863 1 97.06 563 GLU A CA 1
ATOM 4446 C C . GLU A 1 563 ? 0.851 -42.75 -2.975 1 97.06 563 GLU A C 1
ATOM 4448 O O . GLU A 1 563 ? 0.79 -42.406 -1.795 1 97.06 563 GLU A O 1
ATOM 4453 N N . ALA A 1 564 ? 1.917 -43.25 -3.486 1 97.25 564 ALA A N 1
ATOM 4454 C CA . ALA A 1 564 ? 3.154 -43.312 -2.713 1 97.25 564 ALA A CA 1
ATOM 4455 C C . ALA A 1 564 ? 3.561 -41.938 -2.193 1 97.25 564 ALA A C 1
ATOM 4457 O O . ALA A 1 564 ? 3.916 -41.781 -1.022 1 97.25 564 ALA A O 1
ATOM 4458 N N . LYS A 1 565 ? 3.545 -41 -3.033 1 97.12 565 LYS A N 1
ATOM 4459 C CA . LYS A 1 565 ? 3.861 -39.625 -2.627 1 97.12 565 LYS A CA 1
ATOM 4460 C C . LYS A 1 565 ? 2.889 -39.125 -1.562 1 97.12 565 LYS A C 1
ATOM 4462 O O . LYS A 1 565 ? 3.305 -38.594 -0.537 1 97.12 565 LYS A O 1
ATOM 4467 N N . TYR A 1 566 ? 1.585 -39.25 -1.864 1 98 566 TYR A N 1
ATOM 4468 C CA . TYR A 1 566 ? 0.553 -38.844 -0.924 1 98 566 TYR A CA 1
ATOM 4469 C C . TYR A 1 566 ? 0.77 -39.469 0.445 1 98 566 TYR A C 1
ATOM 4471 O O . TYR A 1 566 ? 0.734 -38.781 1.467 1 98 566 TYR A O 1
ATOM 4479 N N . GLN A 1 567 ? 1.102 -40.75 0.491 1 97.56 567 GLN A N 1
ATOM 4480 C CA . GLN A 1 567 ? 1.297 -41.469 1.738 1 97.56 567 GLN A CA 1
ATOM 4481 C C . GLN A 1 567 ? 2.582 -41.031 2.436 1 97.56 567 GLN A C 1
ATOM 4483 O O . GLN A 1 567 ? 2.627 -40.938 3.664 1 97.56 567 GLN A O 1
ATOM 4488 N N . SER A 1 568 ? 3.547 -40.812 1.662 1 97.69 568 SER A N 1
ATOM 4489 C CA . SER A 1 568 ? 4.809 -40.375 2.236 1 97.69 568 SER A CA 1
ATOM 4490 C C . SER A 1 568 ? 4.645 -39.031 2.947 1 97.69 568 SER A C 1
ATOM 4492 O O . SER A 1 568 ? 5.145 -38.844 4.059 1 97.69 568 SER A O 1
ATOM 4494 N N . ILE A 1 569 ? 3.967 -38.125 2.311 1 98.12 569 ILE A N 1
ATOM 4495 C CA . ILE A 1 569 ? 3.691 -36.844 2.918 1 98.12 569 ILE A CA 1
ATOM 4496 C C . ILE A 1 569 ? 2.848 -37.031 4.176 1 98.12 569 ILE A C 1
ATOM 4498 O O . ILE A 1 569 ? 3.08 -36.375 5.191 1 98.12 569 ILE A O 1
ATOM 4502 N N . GLY A 1 570 ? 1.888 -37.906 4.113 1 98 570 GLY A N 1
ATOM 4503 C CA . GLY A 1 570 ? 1.05 -38.219 5.262 1 98 570 GLY A CA 1
ATOM 4504 C C . GLY A 1 570 ? 1.836 -38.719 6.457 1 98 570 GLY A C 1
ATOM 4505 O O . GLY A 1 570 ? 1.51 -38.406 7.602 1 98 570 GLY A O 1
ATOM 4506 N N . LYS A 1 571 ? 2.838 -39.531 6.191 1 98.06 571 LYS A N 1
ATOM 4507 C CA . LYS A 1 571 ? 3.689 -40.031 7.262 1 98.06 571 LYS A CA 1
ATOM 4508 C C . LYS A 1 571 ? 4.473 -38.906 7.926 1 98.06 571 LYS A C 1
ATOM 4510 O O . LYS A 1 571 ? 4.59 -38.844 9.148 1 98.06 571 LYS A O 1
ATOM 4515 N N . VAL A 1 572 ? 5.016 -38.062 7.094 1 98.25 572 VAL A N 1
ATOM 4516 C CA . VAL A 1 572 ? 5.742 -36.906 7.629 1 98.25 572 VAL A CA 1
ATOM 451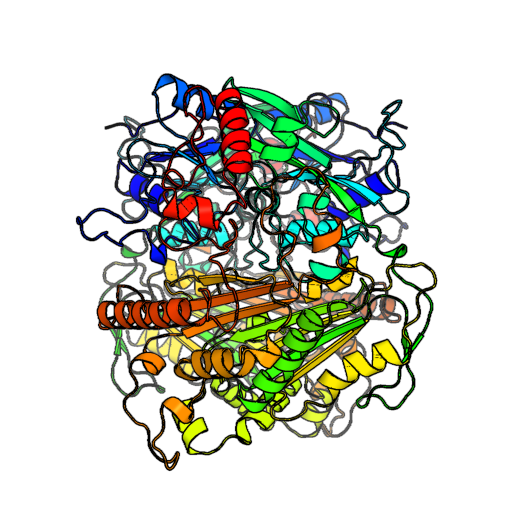7 C C . VAL A 1 572 ? 4.797 -36.031 8.461 1 98.25 572 VAL A C 1
ATOM 4519 O O . VAL A 1 572 ? 5.176 -35.562 9.531 1 98.25 572 VAL A O 1
ATOM 4522 N N . ARG A 1 573 ? 3.588 -35.875 8.016 1 97.44 573 ARG A N 1
ATOM 4523 C CA . ARG A 1 573 ? 2.6 -35.094 8.734 1 97.44 573 ARG A CA 1
ATOM 4524 C C . ARG A 1 573 ? 2.264 -35.719 10.086 1 97.44 573 ARG A C 1
ATOM 4526 O O . ARG A 1 573 ? 2.15 -35.031 11.094 1 97.44 573 ARG A O 1
ATOM 4533 N N . ALA A 1 574 ? 2.074 -36.969 10.047 1 97.12 574 ALA A N 1
ATOM 4534 C CA . ALA A 1 574 ? 1.759 -37.688 11.281 1 97.12 574 ALA A CA 1
ATOM 4535 C C . ALA A 1 574 ? 2.838 -37.438 12.336 1 97.12 574 ALA A C 1
ATOM 4537 O O . ALA A 1 574 ? 2.537 -37.312 13.531 1 97.12 574 ALA A O 1
ATOM 4538 N N . ALA A 1 575 ? 4.008 -37.406 11.914 1 97.19 575 ALA A N 1
ATOM 4539 C CA . ALA A 1 575 ? 5.121 -37.156 12.828 1 97.19 575 ALA A CA 1
ATOM 4540 C C . ALA A 1 575 ? 5.164 -35.688 13.266 1 97.19 575 ALA A C 1
ATOM 4542 O O . ALA A 1 575 ? 5.426 -35.375 14.43 1 97.19 575 ALA A O 1
ATOM 4543 N N . ALA A 1 576 ? 4.945 -34.781 12.367 1 97.19 576 ALA A N 1
ATOM 4544 C CA . ALA A 1 576 ? 5.043 -33.344 12.617 1 97.19 576 ALA A CA 1
ATOM 4545 C C . ALA A 1 576 ? 3.836 -32.844 13.406 1 97.19 576 ALA A C 1
ATOM 4547 O O . ALA A 1 576 ? 3.932 -31.844 14.133 1 97.19 576 ALA A O 1
ATOM 4548 N N . ASP A 1 577 ? 2.732 -33.469 13.266 1 96.25 577 ASP A N 1
ATOM 4549 C CA . ASP A 1 577 ? 1.467 -33.062 13.867 1 96.25 577 ASP A CA 1
ATOM 4550 C C . ASP A 1 577 ? 0.698 -34.25 14.398 1 96.25 577 ASP A C 1
ATOM 4552 O O . ASP A 1 577 ? -0.417 -34.531 13.953 1 96.25 577 ASP A O 1
ATOM 4556 N N . PRO A 1 578 ? 1.179 -34.812 15.414 1 94.75 578 PRO A N 1
ATOM 4557 C CA . PRO A 1 578 ? 0.603 -36.094 15.883 1 94.75 578 PRO A CA 1
ATOM 4558 C C . PRO A 1 578 ? -0.802 -35.906 16.469 1 94.75 578 PRO A C 1
ATOM 4560 O O . PRO A 1 578 ? -1.591 -36.844 16.469 1 94.75 578 PRO A O 1
ATOM 4563 N N . LYS A 1 579 ? -1.187 -34.781 16.875 1 92.69 579 LYS A N 1
ATOM 4564 C CA . LYS A 1 579 ? -2.477 -34.562 17.531 1 92.69 579 LYS A CA 1
ATOM 4565 C C . LYS A 1 579 ? -3.455 -33.844 16.609 1 92.69 579 LYS A C 1
ATOM 4567 O O . LYS A 1 579 ? -4.574 -33.531 17.016 1 92.69 579 LYS A O 1
ATOM 4572 N N . GLY A 1 580 ? -3.053 -33.5 15.422 1 94.44 580 GLY A N 1
ATOM 4573 C CA . GLY A 1 580 ? -3.918 -32.812 14.477 1 94.44 580 GLY A CA 1
ATOM 4574 C C . GLY A 1 580 ? -4.141 -31.359 14.828 1 94.44 580 GLY A C 1
ATOM 4575 O O . GLY A 1 580 ? -5.23 -30.828 14.617 1 94.44 580 GLY A O 1
ATOM 4576 N N . THR A 1 581 ? -3.146 -30.781 15.383 1 96.06 581 THR A N 1
ATOM 4577 C CA . THR A 1 581 ? -3.209 -29.391 15.805 1 96.06 581 THR A CA 1
ATOM 4578 C C . THR A 1 581 ? -3.225 -28.469 14.602 1 96.06 581 THR A C 1
ATOM 4580 O O . THR A 1 581 ? -3.945 -27.469 14.586 1 96.06 581 THR A O 1
ATOM 4583 N N . PHE A 1 582 ? -2.416 -28.75 13.625 1 97.56 582 PHE A N 1
ATOM 4584 C CA . PHE A 1 582 ? -2.305 -27.906 12.438 1 97.56 582 PHE A CA 1
ATOM 4585 C C . PHE A 1 582 ? -3.25 -28.391 11.344 1 97.56 582 PHE A C 1
ATOM 4587 O O . PHE A 1 582 ? -2.873 -28.438 10.172 1 97.56 582 PHE A O 1
ATOM 4594 N N . THR A 1 583 ? -4.449 -28.906 11.664 1 89.31 583 THR A N 1
ATOM 4595 C CA . THR A 1 583 ? -5.5 -29.375 10.773 1 89.31 583 THR A CA 1
ATOM 4596 C C . THR A 1 583 ? -6.824 -28.688 11.086 1 89.31 583 THR A C 1
ATOM 4598 O O . THR A 1 583 ? -7.637 -29.219 11.852 1 89.31 583 THR A O 1
ATOM 4601 N N . ALA A 1 584 ? -7.07 -27.562 10.461 1 91.25 584 ALA A N 1
ATOM 4602 C CA . ALA A 1 584 ? -8.234 -26.766 10.828 1 91.25 584 ALA A CA 1
ATOM 4603 C C . ALA A 1 584 ? -9.352 -26.906 9.797 1 91.25 584 ALA A C 1
ATOM 4605 O O . ALA A 1 584 ? -10.484 -26.5 10.039 1 91.25 584 ALA A O 1
ATOM 4606 N N . ASN A 1 585 ? -9.086 -27.469 8.641 1 91.81 585 ASN A N 1
ATOM 4607 C CA . ASN A 1 585 ? -10.023 -27.688 7.555 1 91.81 585 ASN A CA 1
ATOM 4608 C C . ASN A 1 585 ? -9.633 -28.906 6.723 1 91.81 585 ASN A C 1
ATOM 4610 O O . ASN A 1 585 ? -8.586 -29.516 6.949 1 91.81 585 ASN A O 1
ATOM 4614 N N . PRO A 1 586 ? -10.469 -29.312 5.812 1 92.94 586 PRO A N 1
ATOM 4615 C CA . PRO A 1 586 ? -10.227 -30.594 5.156 1 92.94 586 PRO A CA 1
ATOM 4616 C C . PRO A 1 586 ? -9.156 -30.516 4.07 1 92.94 586 PRO A C 1
ATOM 4618 O O . PRO A 1 586 ? -8.766 -31.547 3.504 1 92.94 586 PRO A O 1
ATOM 4621 N N . PHE A 1 587 ? -8.68 -29.359 3.732 1 95 587 PHE A N 1
ATOM 4622 C CA . PHE A 1 587 ? -7.648 -29.203 2.711 1 95 587 PHE A CA 1
ATOM 4623 C C . PHE A 1 587 ? -6.273 -29.562 3.27 1 95 587 PHE A C 1
ATOM 4625 O O . PHE A 1 587 ? -5.371 -28.719 3.289 1 95 587 PHE A O 1
ATOM 4632 N N . ALA A 1 588 ? -6.121 -30.766 3.721 1 96.38 588 ALA A N 1
ATOM 4633 C CA . ALA A 1 588 ? -4.902 -31.281 4.348 1 96.38 588 ALA A CA 1
ATOM 4634 C C . ALA A 1 588 ? -4.699 -32.75 4.035 1 96.38 588 ALA A C 1
ATOM 4636 O O . ALA A 1 588 ? -5.656 -33.531 4.039 1 96.38 588 ALA A O 1
ATOM 4637 N N . VAL A 1 589 ? -3.449 -33.031 3.734 1 97.38 589 VAL A N 1
ATOM 4638 C CA . VAL A 1 589 ? -3.117 -34.438 3.557 1 97.38 589 VAL A CA 1
ATOM 4639 C C . VAL A 1 589 ? -3.41 -35.219 4.844 1 97.38 589 VAL A C 1
ATOM 4641 O O . VAL A 1 589 ? -3.127 -34.719 5.941 1 97.38 589 VAL A O 1
ATOM 4644 N N . GLU A 1 590 ? -3.943 -36.375 4.723 1 95.88 590 GLU A N 1
ATOM 4645 C CA . GLU A 1 590 ? -4.277 -37.156 5.895 1 95.88 590 GLU A CA 1
ATOM 4646 C C . GLU A 1 590 ? -3.02 -37.656 6.609 1 95.88 590 GLU A C 1
ATOM 4648 O O . GLU A 1 590 ? -2.043 -38.031 5.969 1 95.88 590 GLU A O 1
ATOM 4653 N N . ARG A 1 591 ? -3.078 -37.562 7.93 1 94.31 591 ARG A N 1
ATOM 4654 C CA . ARG A 1 591 ? -2.01 -38.156 8.734 1 94.31 591 ARG A CA 1
ATOM 4655 C C . ARG A 1 591 ? -2.01 -39.656 8.609 1 94.31 591 ARG A C 1
ATOM 4657 O O . ARG A 1 591 ? -3.031 -40.312 8.836 1 94.31 591 ARG A O 1
ATOM 4664 N N . GLN A 1 592 ? -0.902 -40.188 8.18 1 88.94 592 GLN A N 1
ATOM 4665 C CA . GLN A 1 592 ? -0.79 -41.625 8.016 1 88.94 592 GLN A CA 1
ATOM 4666 C C . GLN A 1 592 ? -0.14 -42.281 9.242 1 88.94 592 GLN A C 1
ATOM 4668 O O . GLN A 1 592 ? 0.963 -41.875 9.633 1 88.94 592 GLN A O 1
ATOM 4673 N N . GLU A 1 593 ? -0.863 -43.094 10.062 1 76.31 593 GLU A N 1
ATOM 4674 C CA . GLU A 1 593 ? -0.332 -43.812 11.227 1 76.31 593 GLU A CA 1
ATOM 4675 C C . GLU A 1 593 ? 0.533 -45 10.797 1 76.31 593 GLU A C 1
ATOM 4677 O O . GLU A 1 593 ? 0.274 -45.625 9.766 1 76.31 593 GLU A O 1
ATOM 4682 N N . MET B 1 1 ? 35.156 -6.562 11.789 1 34.12 1 MET B N 1
ATOM 4683 C CA . MET B 1 1 ? 34.656 -6.043 13.062 1 34.12 1 MET B CA 1
ATOM 4684 C C . MET B 1 1 ? 33.156 -6.262 13.18 1 34.12 1 MET B C 1
ATOM 4686 O O . MET B 1 1 ? 32.406 -5.973 12.25 1 34.12 1 MET B O 1
ATOM 4690 N N . THR B 1 2 ? 32.844 -7.18 14.094 1 47.12 2 THR B N 1
ATOM 4691 C CA . THR B 1 2 ? 31.438 -7.527 14.328 1 47.12 2 THR B CA 1
ATOM 4692 C C . THR B 1 2 ? 30.594 -6.277 14.57 1 47.12 2 THR B C 1
ATOM 4694 O O . THR B 1 2 ? 30.969 -5.422 15.375 1 47.12 2 THR B O 1
ATOM 4697 N N . SER B 1 3 ? 29.734 -5.938 13.633 1 58.09 3 SER B N 1
ATOM 4698 C CA . SER B 1 3 ? 28.922 -4.73 13.719 1 58.09 3 SER B CA 1
ATOM 4699 C C . SER B 1 3 ? 28.25 -4.617 15.086 1 58.09 3 SER B C 1
ATOM 4701 O O . SER B 1 3 ? 28.031 -5.625 15.766 1 58.09 3 SER B O 1
ATOM 4703 N N . ALA B 1 4 ? 28.281 -3.49 15.742 1 70.19 4 ALA B N 1
ATOM 4704 C CA . ALA B 1 4 ? 27.625 -3.174 17 1 70.19 4 ALA B CA 1
ATOM 4705 C C . ALA B 1 4 ? 26.219 -3.758 17.047 1 70.19 4 ALA B C 1
ATOM 4707 O O . ALA B 1 4 ? 25.5 -3.746 16.031 1 70.19 4 ALA B O 1
ATOM 4708 N N . GLN B 1 5 ? 25.984 -4.641 18.047 1 78.62 5 GLN B N 1
ATOM 4709 C CA . GLN B 1 5 ? 24.672 -5.242 18.234 1 78.62 5 GLN B CA 1
ATOM 4710 C C . GLN B 1 5 ? 24.156 -5.043 19.656 1 78.62 5 GLN B C 1
ATOM 4712 O O . GLN B 1 5 ? 24.953 -5.008 20.594 1 78.62 5 GLN B O 1
ATOM 4717 N N . VAL B 1 6 ? 22.938 -4.688 19.734 1 85.06 6 VAL B N 1
ATOM 4718 C CA . VAL B 1 6 ? 22.266 -4.691 21.031 1 85.06 6 VAL B CA 1
ATOM 4719 C C . VAL B 1 6 ? 21.953 -6.125 21.438 1 85.06 6 VAL B C 1
ATOM 4721 O O . VAL B 1 6 ? 21.219 -6.832 20.75 1 85.06 6 VAL B O 1
ATOM 4724 N N . ASN B 1 7 ? 22.484 -6.586 22.5 1 78.75 7 ASN B N 1
ATOM 4725 C CA . ASN B 1 7 ? 22.297 -7.949 22.984 1 78.75 7 ASN B CA 1
ATOM 4726 C C . ASN B 1 7 ? 20.891 -8.164 23.531 1 78.75 7 ASN B C 1
ATOM 4728 O O . ASN B 1 7 ? 20.344 -7.289 24.203 1 78.75 7 ASN B O 1
ATOM 4732 N N . GLY B 1 8 ? 20.391 -9.297 23.297 1 78.81 8 GLY B N 1
ATOM 4733 C CA . GLY B 1 8 ? 19.094 -9.648 23.828 1 78.81 8 GLY B CA 1
ATOM 4734 C C . GLY B 1 8 ? 17.938 -8.953 23.125 1 78.81 8 GLY B C 1
ATOM 4735 O O . GLY B 1 8 ? 16.797 -9.023 23.578 1 78.81 8 GLY B O 1
ATOM 4736 N N . PHE B 1 9 ? 18.266 -8.32 22.094 1 87.69 9 PHE B N 1
ATOM 4737 C CA . PHE B 1 9 ? 17.266 -7.578 21.328 1 87.69 9 PHE B CA 1
ATOM 4738 C C . PHE B 1 9 ? 16.453 -8.516 20.453 1 87.69 9 PHE B C 1
ATOM 4740 O O . PHE B 1 9 ? 17.016 -9.344 19.734 1 87.69 9 PHE B O 1
ATOM 4747 N N . ILE B 1 10 ? 15.141 -8.484 20.688 1 85.5 10 ILE B N 1
ATOM 4748 C CA . ILE B 1 10 ? 14.219 -9.25 19.844 1 85.5 10 ILE B CA 1
ATOM 4749 C C . ILE B 1 10 ? 13.734 -8.375 18.688 1 85.5 10 ILE B C 1
ATOM 4751 O O . ILE B 1 10 ? 12.898 -7.492 18.875 1 85.5 10 ILE B O 1
ATOM 4755 N N . GLY B 1 11 ? 14.188 -8.609 17.531 1 91.69 11 GLY B N 1
ATOM 4756 C CA . GLY B 1 11 ? 13.922 -7.828 16.328 1 91.69 11 GLY B CA 1
ATOM 4757 C C . GLY B 1 11 ? 15.102 -7.766 15.391 1 91.69 11 GLY B C 1
ATOM 4758 O O . GLY B 1 11 ? 16.016 -8.586 15.477 1 91.69 11 GLY B O 1
ATOM 4759 N N . MET B 1 12 ? 15 -6.934 14.469 1 94.56 12 MET B N 1
ATOM 4760 C CA . MET B 1 12 ? 16.078 -6.77 13.5 1 94.56 12 MET B CA 1
ATOM 4761 C C . MET B 1 12 ? 16.922 -5.539 13.82 1 94.56 12 MET B C 1
ATOM 4763 O O . MET B 1 12 ? 16.406 -4.555 14.352 1 94.56 12 MET B O 1
ATOM 4767 N N . GLN B 1 13 ? 18.172 -5.598 13.633 1 95.69 13 GLN B N 1
ATOM 4768 C CA . GLN B 1 13 ? 19.094 -4.484 13.812 1 95.69 13 GLN B CA 1
ATOM 4769 C C . GLN B 1 13 ? 20.016 -4.328 12.609 1 95.69 13 GLN B C 1
ATOM 4771 O O . GLN B 1 13 ? 20.469 -5.32 12.039 1 95.69 13 GLN B O 1
ATOM 4776 N N . TYR B 1 14 ? 20.25 -3.166 12.164 1 96.88 14 TYR B N 1
ATOM 4777 C CA . TYR B 1 14 ? 21.078 -2.852 11.008 1 96.88 14 TYR B CA 1
ATOM 4778 C C . TYR B 1 14 ? 22.125 -1.801 11.367 1 96.88 14 TYR B C 1
ATOM 4780 O O . TYR B 1 14 ? 21.781 -0.693 11.781 1 96.88 14 TYR B O 1
ATOM 4788 N N . SER B 1 15 ? 23.328 -2.068 11.188 1 95.88 15 SER B N 1
ATOM 4789 C CA . SER B 1 15 ? 24.438 -1.196 11.555 1 95.88 15 SER B CA 1
ATOM 4790 C C . SER B 1 15 ? 24.906 -0.363 10.359 1 95.88 15 SER B C 1
ATOM 4792 O O . SER B 1 15 ? 24.922 -0.848 9.227 1 95.88 15 SER B O 1
ATOM 4794 N N . ARG B 1 16 ? 25.266 0.872 10.664 1 95.69 16 ARG B N 1
ATOM 4795 C CA . ARG B 1 16 ? 25.828 1.752 9.641 1 95.69 16 ARG B CA 1
ATOM 4796 C C . ARG B 1 16 ? 27.156 1.202 9.117 1 95.69 16 ARG B C 1
ATOM 4798 O O . ARG B 1 16 ? 27.516 1.433 7.957 1 95.69 16 ARG B O 1
ATOM 4805 N N . GLU B 1 17 ? 27.844 0.44 9.953 1 94.75 17 GLU B N 1
ATOM 4806 C CA . GLU B 1 17 ? 29.141 -0.139 9.617 1 94.75 17 GLU B CA 1
ATOM 4807 C C . GLU B 1 17 ? 29.031 -1.648 9.422 1 94.75 17 GLU B C 1
ATOM 4809 O O . GLU B 1 17 ? 28.016 -2.256 9.766 1 94.75 17 GLU B O 1
ATOM 4814 N N . GLY B 1 18 ? 30.031 -2.254 8.805 1 92.38 18 GLY B N 1
ATOM 4815 C CA . GLY B 1 18 ? 30.078 -3.689 8.578 1 92.38 18 GLY B CA 1
ATOM 4816 C C . GLY B 1 18 ? 30.391 -4.062 7.148 1 92.38 18 GLY B C 1
ATOM 4817 O O . GLY B 1 18 ? 31.062 -3.301 6.438 1 92.38 18 GLY B O 1
ATOM 4818 N N . SER B 1 19 ? 30.047 -5.312 6.773 1 91.5 19 SER B N 1
ATOM 4819 C CA . SER B 1 19 ? 30.266 -5.797 5.414 1 91.5 19 SER B CA 1
ATOM 4820 C C . SER B 1 19 ? 29.438 -5.016 4.406 1 91.5 19 SER B C 1
ATOM 4822 O O . SER B 1 19 ? 28.562 -4.234 4.785 1 91.5 19 SER B O 1
ATOM 4824 N N . ASP B 1 20 ? 29.703 -5.223 3.137 1 92.25 20 ASP B N 1
ATOM 4825 C CA . ASP B 1 20 ? 28.938 -4.574 2.078 1 92.25 20 ASP B CA 1
ATOM 4826 C C . ASP B 1 20 ? 27.453 -4.965 2.146 1 92.25 20 ASP B C 1
ATOM 4828 O O . ASP B 1 20 ? 26.578 -4.145 1.867 1 92.25 20 ASP B O 1
ATOM 4832 N N . TYR B 1 21 ? 27.172 -6.148 2.529 1 92.56 21 TYR B N 1
ATOM 4833 C CA . TYR B 1 21 ? 25.797 -6.605 2.658 1 92.56 21 TYR B CA 1
ATOM 4834 C C . TYR B 1 21 ? 25.109 -5.938 3.844 1 92.56 21 TYR B C 1
ATOM 4836 O O . TYR B 1 21 ? 23.953 -5.531 3.75 1 92.56 21 TYR B O 1
ATOM 4844 N N . GLU B 1 22 ? 25.859 -5.828 4.918 1 93 22 GLU B N 1
ATOM 4845 C CA . GLU B 1 22 ? 25.297 -5.141 6.082 1 93 22 GLU B CA 1
ATOM 4846 C C . GLU B 1 22 ? 25.016 -3.676 5.77 1 93 22 GLU B C 1
ATOM 4848 O O . GLU B 1 22 ? 23.969 -3.15 6.148 1 93 22 GLU B O 1
ATOM 4853 N N . LYS B 1 23 ? 25.953 -3.072 5.125 1 95.25 23 LYS B N 1
ATOM 4854 C CA . LYS B 1 23 ? 25.766 -1.682 4.723 1 95.25 23 LYS B CA 1
ATOM 4855 C C . LYS B 1 23 ? 24.578 -1.539 3.77 1 95.25 23 LYS B C 1
ATOM 4857 O O . LYS B 1 23 ? 23.859 -0.532 3.801 1 95.25 23 LYS B O 1
ATOM 4862 N N . GLY B 1 24 ? 24.438 -2.553 2.891 1 96 24 GLY B N 1
ATOM 4863 C CA . GLY B 1 24 ? 23.281 -2.566 2.01 1 96 24 GLY B CA 1
ATOM 4864 C C . GLY B 1 24 ? 21.953 -2.656 2.758 1 96 24 GLY B C 1
ATOM 4865 O O . GLY B 1 24 ? 21 -1.946 2.434 1 96 24 GLY B O 1
ATOM 4866 N N . ASP B 1 25 ? 21.938 -3.559 3.754 1 97.19 25 ASP B N 1
ATOM 4867 C CA . ASP B 1 25 ? 20.75 -3.658 4.602 1 97.19 25 ASP B CA 1
ATOM 4868 C C . ASP B 1 25 ? 20.453 -2.326 5.285 1 97.19 25 ASP B C 1
ATOM 4870 O O . ASP B 1 25 ? 19.312 -1.866 5.281 1 97.19 25 ASP B O 1
ATOM 4874 N N . TYR B 1 26 ? 21.5 -1.736 5.848 1 96.81 26 TYR B N 1
ATOM 4875 C CA . TYR B 1 26 ? 21.375 -0.449 6.523 1 96.81 26 TYR B CA 1
ATOM 4876 C C . TYR B 1 26 ? 20.812 0.611 5.582 1 96.81 26 TYR B C 1
ATOM 4878 O O . TYR B 1 26 ? 19.891 1.339 5.938 1 96.81 26 TYR B O 1
ATOM 4886 N N . LYS B 1 27 ? 21.297 0.677 4.406 1 95.69 27 LYS B N 1
ATOM 4887 C CA . LYS B 1 27 ? 20.875 1.67 3.428 1 95.69 27 LYS B CA 1
ATOM 4888 C C . LYS B 1 27 ? 19.391 1.478 3.066 1 95.69 27 LYS B C 1
ATOM 4890 O O . LYS B 1 27 ? 18.656 2.451 2.922 1 95.69 27 LYS B O 1
ATOM 4895 N N . PHE B 1 28 ? 18.984 0.273 2.912 1 96.44 28 PHE B N 1
ATOM 4896 C CA . PHE B 1 28 ? 17.594 -0.018 2.539 1 96.44 28 PHE B CA 1
ATOM 4897 C C . PHE B 1 28 ? 16.641 0.425 3.637 1 96.44 28 PHE B C 1
ATOM 4899 O O . PHE B 1 28 ? 15.57 0.971 3.35 1 96.44 28 PHE B O 1
ATOM 4906 N N . PHE B 1 29 ? 16.969 0.18 4.879 1 96.69 29 PHE B N 1
ATOM 4907 C CA . PHE B 1 29 ? 16.031 0.425 5.973 1 96.69 29 PHE B CA 1
ATOM 4908 C C . PHE B 1 29 ? 16.172 1.85 6.496 1 96.69 29 PHE B C 1
ATOM 4910 O O . PHE B 1 29 ? 15.32 2.33 7.242 1 96.69 29 PHE B O 1
ATOM 4917 N N . ASN B 1 30 ? 17.312 2.539 6.172 1 95.12 30 ASN B N 1
ATOM 4918 C CA . ASN B 1 30 ? 17.469 3.945 6.531 1 95.12 30 ASN B CA 1
ATOM 4919 C C . ASN B 1 30 ? 16.641 4.848 5.613 1 95.12 30 ASN B C 1
ATOM 4921 O O . ASN B 1 30 ? 17.203 5.531 4.754 1 95.12 30 ASN B O 1
ATOM 4925 N N . GLU B 1 31 ? 15.359 4.816 5.844 1 89.62 31 GLU B N 1
ATOM 4926 C CA . GLU B 1 31 ? 14.438 5.566 4.992 1 89.62 31 GLU B CA 1
ATOM 4927 C C . GLU B 1 31 ? 13.719 6.656 5.781 1 89.62 31 GLU B C 1
ATOM 4929 O O . GLU B 1 31 ? 13.18 6.398 6.859 1 89.62 31 GLU B O 1
ATOM 4934 N N . GLN B 1 32 ? 13.797 7.895 5.297 1 91.31 32 GLN B N 1
ATOM 4935 C CA . GLN B 1 32 ? 13.07 9.055 5.805 1 91.31 32 GLN B CA 1
ATOM 4936 C C . GLN B 1 32 ? 12.438 9.844 4.664 1 91.31 32 GLN B C 1
ATOM 4938 O O . GLN B 1 32 ? 13.008 9.953 3.578 1 91.31 32 GLN B O 1
ATOM 4943 N N . TYR B 1 33 ? 11.281 10.344 4.918 1 90.12 33 TYR B N 1
ATOM 4944 C CA . TYR B 1 33 ? 10.695 11.273 3.959 1 90.12 33 TYR B CA 1
ATOM 4945 C C . TYR B 1 33 ? 11.68 12.391 3.615 1 90.12 33 TYR B C 1
ATOM 4947 O O . TYR B 1 33 ? 11.766 12.812 2.461 1 90.12 33 TYR B O 1
ATOM 4955 N N . ALA B 1 34 ? 12.516 12.812 4.539 1 87.94 34 ALA B N 1
ATOM 4956 C CA . ALA B 1 34 ? 13.391 13.977 4.449 1 87.94 34 ALA B CA 1
ATOM 4957 C C . ALA B 1 34 ? 14.734 13.609 3.83 1 87.94 34 ALA B C 1
ATOM 4959 O O . ALA B 1 34 ? 15.57 14.484 3.59 1 87.94 34 ALA B O 1
ATOM 4960 N N . THR B 1 35 ? 14.953 12.375 3.494 1 82.88 35 THR B N 1
ATOM 4961 C CA . THR B 1 35 ? 16.281 11.898 3.137 1 82.88 35 THR B CA 1
ATOM 4962 C C . THR B 1 35 ? 16.797 12.625 1.903 1 82.88 35 THR B C 1
ATOM 4964 O O . THR B 1 35 ? 17.938 13.117 1.901 1 82.88 35 THR B O 1
ATOM 4967 N N . SER B 1 36 ? 16.031 12.82 0.916 1 80.56 36 SER B N 1
ATOM 4968 C CA . SER B 1 36 ? 16.5 13.414 -0.33 1 80.56 36 SER B CA 1
ATOM 4969 C C . SER B 1 36 ? 16.891 14.875 -0.127 1 80.56 36 SER B C 1
ATOM 4971 O O . SER B 1 36 ? 17.703 15.414 -0.886 1 80.56 36 SER B O 1
ATOM 4973 N N . SER B 1 37 ? 16.406 15.43 0.953 1 86.88 37 SER B N 1
ATOM 4974 C CA . SER B 1 37 ? 16.562 16.875 1.114 1 86.88 37 SER B CA 1
ATOM 4975 C C . SER B 1 37 ? 17.703 17.203 2.076 1 86.88 37 SER B C 1
ATOM 4977 O O . SER B 1 37 ? 18.266 18.297 2.033 1 86.88 37 SER B O 1
ATOM 4979 N N . TYR B 1 38 ? 17.984 16.25 2.93 1 85.12 38 TYR B N 1
ATOM 4980 C CA . TYR B 1 38 ? 18.875 16.656 4.016 1 85.12 38 TYR B CA 1
ATOM 4981 C C . TYR B 1 38 ? 20.062 15.703 4.125 1 85.12 38 TYR B C 1
ATOM 4983 O O . TYR B 1 38 ? 21.062 16.031 4.773 1 85.12 38 TYR B O 1
ATOM 4991 N N . ILE B 1 39 ? 20.047 14.555 3.605 1 74.12 39 ILE B N 1
ATOM 4992 C CA . ILE B 1 39 ? 21.062 13.547 3.896 1 74.12 39 ILE B CA 1
ATOM 4993 C C . ILE B 1 39 ? 22.422 14.031 3.432 1 74.12 39 ILE B C 1
ATOM 4995 O O . ILE B 1 39 ? 23.422 13.859 4.133 1 74.12 39 ILE B O 1
ATOM 4999 N N . ASP B 1 40 ? 22.547 14.688 2.289 1 68.19 40 ASP B N 1
ATOM 5000 C CA . ASP B 1 40 ? 23.859 15.039 1.771 1 68.19 40 ASP B CA 1
ATOM 5001 C C . ASP B 1 40 ? 24.016 16.562 1.662 1 68.19 40 ASP B C 1
ATOM 5003 O O . ASP B 1 40 ? 24.859 17.047 0.907 1 68.19 40 ASP B O 1
ATOM 5007 N N . VAL B 1 41 ? 23.203 17.141 2.406 1 72 41 VAL B N 1
ATOM 5008 C CA . VAL B 1 41 ? 23.281 18.594 2.344 1 72 41 VAL B CA 1
ATOM 5009 C C . VAL B 1 41 ? 24.172 19.109 3.469 1 72 41 VAL B C 1
ATOM 5011 O O . VAL B 1 41 ? 23.938 18.812 4.641 1 72 41 VAL B O 1
ATOM 5014 N N . LEU B 1 42 ? 25.172 19.766 3.01 1 73.94 42 LEU B N 1
ATOM 5015 C CA . LEU B 1 42 ? 26.156 20.25 3.967 1 73.94 42 LEU B CA 1
ATOM 5016 C C . LEU B 1 42 ? 25.875 21.703 4.348 1 73.94 42 LEU B C 1
ATOM 5018 O O . LEU B 1 42 ? 25.375 22.469 3.529 1 73.94 42 LEU B O 1
ATOM 5022 N N . ASP B 1 43 ? 26.094 21.984 5.594 1 71.38 43 ASP B N 1
ATOM 5023 C CA . ASP B 1 43 ? 26.031 23.375 6.043 1 71.38 43 ASP B CA 1
ATOM 5024 C C . ASP B 1 43 ? 27.297 24.141 5.625 1 71.38 43 ASP B C 1
ATOM 5026 O O . ASP B 1 43 ? 28.188 23.562 5.004 1 71.38 43 ASP B O 1
ATOM 5030 N N . PRO B 1 44 ? 27.25 25.406 5.797 1 68.56 44 PRO B N 1
ATOM 5031 C CA . PRO B 1 44 ? 28.406 26.219 5.375 1 68.56 44 PRO B CA 1
ATOM 5032 C C . PRO B 1 44 ? 29.719 25.75 5.984 1 68.56 44 PRO B C 1
ATOM 5034 O O . PRO B 1 44 ? 30.781 26 5.43 1 68.56 44 PRO B O 1
ATOM 5037 N N . SER B 1 45 ? 29.578 25.062 7.039 1 75.81 45 SER B N 1
ATOM 5038 C CA . SER B 1 45 ? 30.781 24.562 7.699 1 75.81 45 SER B CA 1
ATOM 5039 C C . SER B 1 45 ? 31.203 23.219 7.113 1 75.81 45 SER B C 1
ATOM 5041 O O . SER B 1 45 ? 32.25 22.672 7.488 1 75.81 45 SER B O 1
ATOM 5043 N N . GLY B 1 46 ? 30.422 22.672 6.18 1 74.75 46 GLY B N 1
ATOM 5044 C CA . GLY B 1 46 ? 30.75 21.406 5.527 1 74.75 46 GLY B CA 1
ATOM 5045 C C . GLY B 1 46 ? 30.172 20.203 6.25 1 74.75 46 GLY B C 1
ATOM 5046 O O . GLY B 1 46 ? 30.5 19.062 5.902 1 74.75 46 GLY B O 1
ATOM 5047 N N . LYS B 1 47 ? 29.453 20.5 7.281 1 75.81 47 LYS B N 1
ATOM 5048 C CA . LYS B 1 47 ? 28.797 19.422 8 1 75.81 47 LYS B CA 1
ATOM 5049 C C . LYS B 1 47 ? 27.375 19.219 7.488 1 75.81 47 LYS B C 1
ATOM 5051 O O . LYS B 1 47 ? 26.766 20.125 6.93 1 75.81 47 LYS B O 1
ATOM 5056 N N . PRO B 1 48 ? 26.922 17.938 7.676 1 78.88 48 PRO B N 1
ATOM 5057 C CA . PRO B 1 48 ? 25.516 17.766 7.27 1 78.88 48 PRO B CA 1
ATOM 5058 C C . PRO B 1 48 ? 24.562 18.672 8.031 1 78.88 48 PRO B C 1
ATOM 5060 O O . PRO B 1 48 ? 24.688 18.812 9.25 1 78.88 48 PRO B O 1
ATOM 5063 N N . SER B 1 49 ? 23.734 19.359 7.305 1 79.75 49 SER B N 1
ATOM 5064 C CA . SER B 1 49 ? 22.766 20.25 7.93 1 79.75 49 SER B CA 1
ATOM 5065 C C . SER B 1 49 ? 21.844 19.484 8.875 1 79.75 49 SER B C 1
ATOM 5067 O O . SER B 1 49 ? 21.516 19.969 9.961 1 79.75 49 SER B O 1
ATOM 5069 N N . HIS B 1 50 ? 21.359 18.359 8.523 1 89.31 50 HIS B N 1
ATOM 5070 C CA . HIS B 1 50 ? 20.609 17.406 9.336 1 89.31 50 HIS B CA 1
ATOM 5071 C C . HIS B 1 50 ? 21.172 15.992 9.156 1 89.31 50 HIS B C 1
ATOM 5073 O O . HIS B 1 50 ? 20.984 15.383 8.102 1 89.31 50 HIS B O 1
ATOM 5079 N N . ASP B 1 51 ? 21.953 15.531 10.102 1 90.5 51 ASP B N 1
ATOM 5080 C CA . ASP B 1 51 ? 22.516 14.188 10 1 90.5 51 ASP B CA 1
ATOM 5081 C C . ASP B 1 51 ? 21.438 13.125 10.195 1 90.5 51 ASP B C 1
ATOM 5083 O O . ASP B 1 51 ? 20.828 13.039 11.273 1 90.5 51 ASP B O 1
ATOM 5087 N N . LEU B 1 52 ? 21.203 12.375 9.18 1 94.5 52 LEU B N 1
ATOM 5088 C CA . LEU B 1 52 ? 20.156 11.352 9.188 1 94.5 52 LEU B CA 1
ATOM 5089 C C . LEU B 1 52 ? 20.766 9.961 9.062 1 94.5 52 LEU B C 1
ATOM 5091 O O . LEU B 1 52 ? 20.203 9.094 8.391 1 94.5 52 LEU B O 1
ATOM 5095 N N . ASN B 1 53 ? 21.969 9.75 9.656 1 93.56 53 ASN B N 1
ATOM 5096 C CA . ASN B 1 53 ? 22.688 8.484 9.578 1 93.56 53 ASN B CA 1
ATOM 5097 C C . ASN B 1 53 ? 22.906 7.879 10.961 1 93.56 53 ASN B C 1
ATOM 5099 O O . ASN B 1 53 ? 24.031 7.797 11.438 1 93.56 53 ASN B O 1
ATOM 5103 N N . PRO B 1 54 ? 21.875 7.336 11.578 1 96.19 54 PRO B N 1
ATOM 5104 C CA . PRO B 1 54 ? 22.062 6.715 12.891 1 96.19 54 PRO B CA 1
ATOM 5105 C C . PRO B 1 54 ? 23.109 5.605 12.875 1 96.19 54 PRO B C 1
ATOM 5107 O O . PRO B 1 54 ? 23.312 4.957 11.852 1 96.19 54 PRO B O 1
ATOM 5110 N N . ALA B 1 55 ? 23.703 5.41 14.039 1 96.69 55 ALA B N 1
ATOM 5111 C CA . ALA B 1 55 ? 24.719 4.363 14.148 1 96.69 55 ALA B CA 1
ATOM 5112 C C . ALA B 1 55 ? 24.094 2.979 13.992 1 96.69 55 ALA B C 1
ATOM 5114 O O . ALA B 1 55 ? 24.719 2.072 13.438 1 96.69 55 ALA B O 1
ATOM 5115 N N . LEU B 1 56 ? 22.938 2.824 14.586 1 96.88 56 LEU B N 1
ATOM 5116 C CA . LEU B 1 56 ? 22.156 1.591 14.539 1 96.88 56 LEU B CA 1
ATOM 5117 C C . LEU B 1 56 ? 20.672 1.887 14.289 1 96.88 56 LEU B C 1
ATOM 5119 O O . LEU B 1 56 ? 20.125 2.83 14.852 1 96.88 56 LEU B O 1
ATOM 5123 N N . ILE B 1 57 ? 20.109 1.116 13.406 1 97.94 57 ILE B N 1
ATOM 5124 C CA . ILE B 1 57 ? 18.656 1.078 13.258 1 97.94 57 ILE B CA 1
ATOM 5125 C C . ILE B 1 57 ? 18.109 -0.172 13.938 1 97.94 57 ILE B C 1
ATOM 5127 O O . ILE B 1 57 ? 18.484 -1.294 13.594 1 97.94 57 ILE B O 1
ATOM 5131 N N . LEU B 1 58 ? 17.297 0.005 14.93 1 97.88 58 LEU B N 1
ATOM 5132 C CA . LEU B 1 58 ? 16.734 -1.085 15.719 1 97.88 58 LEU B CA 1
ATOM 5133 C C . LEU B 1 58 ? 15.234 -1.203 15.492 1 97.88 58 LEU B C 1
ATOM 5135 O O . LEU B 1 58 ? 14.492 -0.239 15.695 1 97.88 58 LEU B O 1
ATOM 5139 N N . ARG B 1 59 ? 14.75 -2.35 15.055 1 97.25 59 ARG B N 1
ATOM 5140 C CA . ARG B 1 59 ? 13.344 -2.625 14.773 1 97.25 59 ARG B CA 1
ATOM 5141 C C . ARG B 1 59 ? 12.789 -3.68 15.719 1 97.25 59 ARG B C 1
ATOM 5143 O O . ARG B 1 59 ? 12.758 -4.867 15.391 1 97.25 59 ARG B O 1
ATOM 5150 N N . PRO B 1 60 ? 12.305 -3.256 16.875 1 96.38 60 PRO B N 1
ATOM 5151 C CA . PRO B 1 60 ? 11.812 -4.215 17.875 1 96.38 60 PRO B CA 1
ATOM 5152 C C . PRO B 1 60 ? 10.492 -4.863 17.469 1 96.38 60 PRO B C 1
ATOM 5154 O O . PRO B 1 60 ? 9.727 -4.277 16.703 1 96.38 60 PRO B O 1
ATOM 5157 N N . LYS B 1 61 ? 10.172 -6.043 18.047 1 94.06 61 LYS B N 1
ATOM 5158 C CA . LYS B 1 61 ? 8.93 -6.766 17.766 1 94.06 61 LYS B CA 1
ATOM 5159 C C . LYS B 1 61 ? 7.859 -6.426 18.797 1 94.06 61 LYS B C 1
ATOM 5161 O O . LYS B 1 61 ? 6.664 -6.559 18.531 1 94.06 61 LYS B O 1
ATOM 5166 N N . ASP B 1 62 ? 8.391 -6.031 19.969 1 93.44 62 ASP B N 1
ATOM 5167 C CA . ASP B 1 62 ? 7.453 -5.812 21.078 1 93.44 62 ASP B CA 1
ATOM 5168 C C . ASP B 1 62 ? 8.055 -4.883 22.125 1 93.44 62 ASP B C 1
ATOM 5170 O O . ASP B 1 62 ? 9.055 -4.215 21.875 1 93.44 62 ASP B O 1
ATOM 5174 N N . ASP B 1 63 ? 7.406 -4.824 23.281 1 95.69 63 ASP B N 1
ATOM 5175 C CA . ASP B 1 63 ? 7.824 -3.951 24.375 1 95.69 63 ASP B CA 1
ATOM 5176 C C . ASP B 1 63 ? 9.227 -4.309 24.875 1 95.69 63 ASP B C 1
ATOM 5178 O O . ASP B 1 63 ? 10.023 -3.426 25.188 1 95.69 63 ASP B O 1
ATOM 5182 N N . GLU B 1 64 ? 9.484 -5.578 24.906 1 94.19 64 GLU B N 1
ATOM 5183 C CA . GLU B 1 64 ? 10.781 -6 25.438 1 94.19 64 GLU B CA 1
ATOM 5184 C C . GLU B 1 64 ? 11.914 -5.523 24.531 1 94.19 64 GLU B C 1
ATOM 5186 O O . GLU B 1 64 ? 12.984 -5.137 25.016 1 94.19 64 GLU B O 1
ATOM 5191 N N . GLY B 1 65 ? 11.656 -5.605 23.25 1 95.06 65 GLY B N 1
ATOM 5192 C CA . GLY B 1 65 ? 12.633 -5.043 22.328 1 95.06 65 GLY B CA 1
ATOM 5193 C C . GLY B 1 65 ? 12.852 -3.557 22.531 1 95.06 65 GLY B C 1
ATOM 5194 O O . GLY B 1 65 ? 13.992 -3.082 22.484 1 95.06 65 GLY B O 1
ATOM 5195 N N . VAL B 1 66 ? 11.812 -2.812 22.766 1 96.94 66 VAL B N 1
ATOM 5196 C CA . VAL B 1 66 ? 11.898 -1.373 23 1 96.94 66 VAL B CA 1
ATOM 5197 C C . VAL B 1 66 ? 12.672 -1.099 24.281 1 96.94 66 VAL B C 1
ATOM 5199 O O . VAL B 1 66 ? 13.57 -0.247 24.312 1 96.94 66 VAL B O 1
ATOM 5202 N N . LYS B 1 67 ? 12.375 -1.84 25.312 1 96.69 67 LYS B N 1
ATOM 5203 C CA . LYS B 1 67 ? 13.062 -1.689 26.578 1 96.69 67 LYS B CA 1
ATOM 5204 C C . LYS B 1 67 ? 14.562 -1.951 26.438 1 96.69 67 LYS B C 1
ATOM 5206 O O . LYS B 1 67 ? 15.383 -1.245 27.031 1 96.69 67 LYS B O 1
ATOM 5211 N N . ALA B 1 68 ? 14.852 -2.947 25.641 1 96.5 68 ALA B N 1
ATOM 5212 C CA . ALA B 1 68 ? 16.266 -3.275 25.422 1 96.5 68 ALA B CA 1
ATOM 5213 C C . ALA B 1 68 ? 17 -2.102 24.797 1 96.5 68 ALA B C 1
ATOM 5215 O O . ALA B 1 68 ? 18.156 -1.833 25.125 1 96.5 68 ALA B O 1
ATOM 5216 N N . VAL B 1 69 ? 16.391 -1.449 23.859 1 96.88 69 VAL B N 1
ATOM 5217 C CA . VAL B 1 69 ? 17 -0.305 23.203 1 96.88 69 VAL B CA 1
ATOM 5218 C C . VAL B 1 69 ? 17.203 0.83 24.203 1 96.88 69 VAL B C 1
ATOM 5220 O O . VAL B 1 69 ? 18.25 1.479 24.203 1 96.88 69 VAL B O 1
ATOM 5223 N N . ILE B 1 70 ? 16.203 1.105 25 1 96.88 70 ILE B N 1
ATOM 5224 C CA . ILE B 1 70 ? 16.297 2.158 26.016 1 96.88 70 ILE B CA 1
ATOM 5225 C C . ILE B 1 70 ? 17.453 1.866 26.969 1 96.88 70 ILE B C 1
ATOM 5227 O O . ILE B 1 70 ? 18.266 2.744 27.25 1 96.88 70 ILE B O 1
ATOM 5231 N N . HIS B 1 71 ? 17.578 0.631 27.438 1 95.56 71 HIS B N 1
ATOM 5232 C CA . HIS B 1 71 ? 18.641 0.25 28.359 1 95.56 71 HIS B CA 1
ATOM 5233 C C . HIS B 1 71 ? 20.016 0.429 27.703 1 95.56 71 HIS B C 1
ATOM 5235 O O . HIS B 1 71 ? 20.953 0.917 28.328 1 95.56 71 HIS B O 1
ATOM 5241 N N . HIS B 1 72 ? 20.062 -0.015 26.5 1 95.19 72 HIS B N 1
ATOM 5242 C CA . HIS B 1 72 ? 21.297 0.15 25.734 1 95.19 72 HIS B CA 1
ATOM 5243 C C . HIS B 1 72 ? 21.688 1.619 25.641 1 95.19 72 HIS B C 1
ATOM 5245 O O . HIS B 1 72 ? 22.859 1.965 25.859 1 95.19 72 HIS B O 1
ATOM 5251 N N . ALA B 1 73 ? 20.766 2.477 25.266 1 96.06 73 ALA B N 1
ATOM 5252 C CA . ALA B 1 73 ? 21.031 3.902 25.094 1 96.06 73 ALA B CA 1
ATOM 5253 C C . ALA B 1 73 ? 21.469 4.543 26.391 1 96.06 73 ALA B C 1
ATOM 5255 O O . ALA B 1 73 ? 22.422 5.332 26.422 1 96.06 73 ALA B O 1
ATOM 5256 N N . VAL B 1 74 ? 20.828 4.219 27.484 1 94.94 74 VAL B N 1
ATOM 5257 C CA . VAL B 1 74 ? 21.172 4.762 28.781 1 94.94 74 VAL B CA 1
ATOM 5258 C C . VAL B 1 74 ? 22.578 4.312 29.172 1 94.94 74 VAL B C 1
ATOM 5260 O O . VAL B 1 74 ? 23.406 5.129 29.594 1 94.94 74 VAL B O 1
ATOM 5263 N N . LYS B 1 75 ? 22.828 3.064 29.016 1 93.69 75 LYS B N 1
ATOM 5264 C CA . LYS B 1 75 ? 24.125 2.484 29.391 1 93.69 75 LYS B CA 1
ATOM 5265 C C . LYS B 1 75 ? 25.266 3.109 28.594 1 93.69 75 LYS B C 1
ATOM 5267 O O . LYS B 1 75 ? 26.328 3.373 29.141 1 93.69 75 LYS B O 1
ATOM 5272 N N . ASN B 1 76 ? 25.031 3.342 27.328 1 94.38 76 ASN B N 1
ATOM 5273 C CA . ASN B 1 76 ? 26.109 3.801 26.453 1 94.38 76 ASN B CA 1
ATOM 5274 C C . ASN B 1 76 ? 26.062 5.316 26.266 1 94.38 76 ASN B C 1
ATOM 5276 O O . ASN B 1 76 ? 26.891 5.879 25.531 1 94.38 76 ASN B O 1
ATOM 5280 N N . LYS B 1 77 ? 25.125 5.996 26.891 1 95.38 77 LYS B N 1
ATOM 5281 C CA . LYS B 1 77 ? 24.984 7.449 26.859 1 95.38 77 LYS B CA 1
ATOM 5282 C C . LYS B 1 77 ? 24.844 7.957 25.422 1 95.38 77 LYS B C 1
ATOM 5284 O O . LYS B 1 77 ? 25.547 8.867 25.016 1 95.38 77 LYS B O 1
ATOM 5289 N N . VAL B 1 78 ? 24 7.312 24.672 1 96 78 VAL B N 1
ATOM 5290 C CA . VAL B 1 78 ? 23.641 7.758 23.328 1 96 78 VAL B CA 1
ATOM 5291 C C . VAL B 1 78 ? 22.156 8.117 23.266 1 96 78 VAL B C 1
ATOM 5293 O O . VAL B 1 78 ? 21.375 7.688 24.109 1 96 78 VAL B O 1
ATOM 5296 N N . GLY B 1 79 ? 21.812 8.938 22.297 1 97.12 79 GLY B N 1
ATOM 5297 C CA . GLY B 1 79 ? 20.422 9.344 22.125 1 97.12 79 GLY B CA 1
ATOM 5298 C C . GLY B 1 79 ? 19.625 8.383 21.266 1 97.12 79 GLY B C 1
ATOM 5299 O O . GLY B 1 79 ? 20.203 7.609 20.484 1 97.12 79 GLY B O 1
ATOM 5300 N N . ILE B 1 80 ? 18.312 8.398 21.422 1 98.31 80 ILE B N 1
ATOM 5301 C CA . ILE B 1 80 ? 17.391 7.605 20.625 1 98.31 80 ILE B CA 1
ATOM 5302 C C . ILE B 1 80 ? 16.516 8.531 19.781 1 98.31 80 ILE B C 1
ATOM 5304 O O . ILE B 1 80 ? 15.797 9.383 20.328 1 98.31 80 ILE B O 1
ATOM 5308 N N . ALA B 1 81 ? 16.594 8.438 18.484 1 98.06 81 ALA B N 1
ATOM 5309 C CA . ALA B 1 81 ? 15.562 9 17.625 1 98.06 81 ALA B CA 1
ATOM 5310 C C . ALA B 1 81 ? 14.453 7.984 17.375 1 98.06 81 ALA B C 1
ATOM 5312 O O . ALA B 1 81 ? 14.711 6.844 16.984 1 98.06 81 ALA B O 1
ATOM 5313 N N . ILE B 1 82 ? 13.242 8.328 17.609 1 98.38 82 ILE B N 1
ATOM 5314 C CA . ILE B 1 82 ? 12.109 7.414 17.484 1 98.38 82 ILE B CA 1
ATOM 5315 C C . ILE B 1 82 ? 11.383 7.66 16.172 1 98.38 82 ILE B C 1
ATOM 5317 O O . ILE B 1 82 ? 11.031 8.797 15.852 1 98.38 82 ILE B O 1
ATOM 5321 N N . LYS B 1 83 ? 11.172 6.598 15.398 1 98.06 83 LYS B N 1
ATOM 5322 C CA . LYS B 1 83 ? 10.516 6.648 14.094 1 98.06 83 LYS B CA 1
ATOM 5323 C C . LYS B 1 83 ? 9.305 5.719 14.055 1 98.06 83 LYS B C 1
ATOM 5325 O O . LYS B 1 83 ? 9.391 4.555 14.445 1 98.06 83 LYS B O 1
ATOM 5330 N N . SER B 1 84 ? 8.164 6.211 13.68 1 96.69 84 SER B N 1
ATOM 5331 C CA . SER B 1 84 ? 7.047 5.348 13.312 1 96.69 84 SER B CA 1
ATOM 5332 C C . SER B 1 84 ? 6.902 5.234 11.805 1 96.69 84 SER B C 1
ATOM 5334 O O . SER B 1 84 ? 7.309 4.234 11.203 1 96.69 84 SER B O 1
ATOM 5336 N N . GLY B 1 85 ? 6.578 6.355 11.125 1 95.19 85 GLY B N 1
ATOM 5337 C CA . GLY B 1 85 ? 6.449 6.316 9.68 1 95.19 85 GLY B CA 1
ATOM 5338 C C . GLY B 1 85 ? 7.57 7.047 8.961 1 95.19 85 GLY B C 1
ATOM 5339 O O . GLY B 1 85 ? 7.742 6.891 7.754 1 95.19 85 GLY B O 1
ATOM 5340 N N . GLY B 1 86 ? 8.289 7.879 9.68 1 95.44 86 GLY B N 1
ATOM 5341 C CA . GLY B 1 86 ? 9.445 8.562 9.117 1 95.44 86 GLY B CA 1
ATOM 5342 C C . GLY B 1 86 ? 9.062 9.75 8.25 1 95.44 86 GLY B C 1
ATOM 5343 O O . GLY B 1 86 ? 9.82 10.141 7.352 1 95.44 86 GLY B O 1
ATOM 5344 N N . HIS B 1 87 ? 7.988 10.383 8.523 1 94 87 HIS B N 1
ATOM 5345 C CA . HIS B 1 87 ? 7.477 11.422 7.641 1 94 87 HIS B CA 1
ATOM 5346 C C . HIS B 1 87 ? 7.816 12.812 8.172 1 94 87 HIS B C 1
ATOM 5348 O O . HIS B 1 87 ? 7.383 13.82 7.613 1 94 87 HIS B O 1
ATOM 5354 N N . GLN B 1 88 ? 8.602 12.883 9.219 1 93.62 88 GLN B N 1
ATOM 5355 C CA . GLN B 1 88 ? 8.938 14.203 9.75 1 93.62 88 GLN B CA 1
ATOM 5356 C C . GLN B 1 88 ? 9.766 15 8.75 1 93.62 88 GLN B C 1
ATOM 5358 O O . GLN B 1 88 ? 10.82 14.539 8.297 1 93.62 88 GLN B O 1
ATOM 5363 N N . TYR B 1 89 ? 9.375 16.188 8.438 1 93.06 89 TYR B N 1
ATOM 5364 C CA . TYR B 1 89 ? 9.859 16.922 7.277 1 93.06 89 TYR B CA 1
ATOM 5365 C C . TYR B 1 89 ? 11.297 17.391 7.488 1 93.06 89 TYR B C 1
ATOM 5367 O O . TYR B 1 89 ? 12.039 17.594 6.523 1 93.06 89 TYR B O 1
ATOM 5375 N N . SER B 1 90 ? 11.758 17.594 8.688 1 92.5 90 SER B N 1
ATOM 5376 C CA . SER B 1 90 ? 13.109 18.062 8.938 1 92.5 90 SER B CA 1
ATOM 5377 C C . SER B 1 90 ? 14.047 16.906 9.297 1 92.5 90 SER B C 1
ATOM 5379 O O . SER B 1 90 ? 15.234 17.125 9.539 1 92.5 90 SER B O 1
ATOM 5381 N N . GLY B 1 91 ? 13.492 15.695 9.406 1 93.31 91 GLY B N 1
ATOM 5382 C CA . GLY B 1 91 ? 14.305 14.523 9.68 1 93.31 91 GLY B CA 1
ATOM 5383 C C . GLY B 1 91 ? 14.484 14.25 11.156 1 93.31 91 GLY B C 1
ATOM 5384 O O . GLY B 1 91 ? 15.398 13.516 11.555 1 93.31 91 GLY B O 1
ATOM 5385 N N . ALA B 1 92 ? 13.625 14.797 12.008 1 94.25 92 ALA B N 1
ATOM 5386 C CA . ALA B 1 92 ? 13.812 14.711 13.453 1 94.25 92 ALA B CA 1
ATOM 5387 C C . ALA B 1 92 ? 13.57 13.289 13.961 1 94.25 92 ALA B C 1
ATOM 5389 O O . ALA B 1 92 ? 13.945 12.953 15.086 1 94.25 92 ALA B O 1
ATOM 5390 N N . SER B 1 93 ? 12.977 12.445 13.172 1 96.25 93 SER B N 1
ATOM 5391 C CA . SER B 1 93 ? 12.789 11.055 13.562 1 96.25 93 SER B CA 1
ATOM 5392 C C . SER B 1 93 ? 14.023 10.219 13.258 1 96.25 93 SER B C 1
ATOM 5394 O O . SER B 1 93 ? 14 8.992 13.359 1 96.25 93 SER B O 1
ATOM 5396 N N . SER B 1 94 ? 15.047 10.836 12.852 1 96.12 94 SER B N 1
ATOM 5397 C CA . SER B 1 94 ? 16.359 10.227 12.648 1 96.12 94 SER B CA 1
ATOM 5398 C C . SER B 1 94 ? 17.438 10.961 13.43 1 96.12 94 SER B C 1
ATOM 5400 O O . SER B 1 94 ? 17.141 11.75 14.328 1 96.12 94 SER B O 1
ATOM 5402 N N . CYS B 1 95 ? 18.656 10.5 13.258 1 95.38 95 CYS B N 1
ATOM 5403 C CA . CYS B 1 95 ? 19.781 11.07 13.984 1 95.38 95 CYS B CA 1
ATOM 5404 C C . CYS B 1 95 ? 21.109 10.734 13.297 1 95.38 95 CYS B C 1
ATOM 5406 O O . CYS B 1 95 ? 21.109 10.266 12.156 1 95.38 95 CYS B O 1
ATOM 5408 N N . GLY B 1 96 ? 22.188 11.156 13.961 1 93.12 96 GLY B N 1
ATOM 5409 C CA . GLY B 1 96 ? 23.531 10.875 13.461 1 93.12 96 GLY B CA 1
ATOM 5410 C C . GLY B 1 96 ? 24.516 10.555 14.57 1 93.12 96 GLY B C 1
ATOM 5411 O O . GLY B 1 96 ? 24.125 10.273 15.703 1 93.12 96 GLY B O 1
ATOM 5412 N N . GLY B 1 97 ? 25.781 10.547 14.188 1 92.81 97 GLY B N 1
ATOM 5413 C CA . GLY B 1 97 ? 26.812 10.234 15.164 1 92.81 97 GLY B CA 1
ATOM 5414 C C . GLY B 1 97 ? 26.672 8.836 15.742 1 92.81 97 GLY B C 1
ATOM 5415 O O . GLY B 1 97 ? 26.484 7.867 15.008 1 92.81 97 GLY B O 1
ATOM 5416 N N . GLN B 1 98 ? 26.766 8.766 17.109 1 95.38 98 GLN B N 1
ATOM 5417 C CA . GLN B 1 98 ? 26.703 7.473 17.781 1 95.38 98 GLN B CA 1
ATOM 5418 C C . GLN B 1 98 ? 25.281 7.164 18.234 1 95.38 98 GLN B C 1
ATOM 5420 O O . GLN B 1 98 ? 25 6.078 18.766 1 95.38 98 GLN B O 1
ATOM 5425 N N . ASN B 1 99 ? 24.359 8.07 17.984 1 97.06 99 ASN B N 1
ATOM 5426 C CA . ASN B 1 99 ? 22.969 7.887 18.391 1 97.06 99 ASN B CA 1
ATOM 5427 C C . ASN B 1 99 ? 22.297 6.797 17.562 1 97.06 99 ASN B C 1
ATOM 5429 O O . ASN B 1 99 ? 22.766 6.438 16.484 1 97.06 99 ASN B O 1
ATOM 5433 N N . VAL B 1 100 ? 21.203 6.203 18.094 1 97.38 100 VAL B N 1
ATOM 5434 C CA . VAL B 1 100 ? 20.516 5.086 17.438 1 97.38 100 VAL B CA 1
ATOM 5435 C C . VAL B 1 100 ? 19.094 5.48 17.078 1 97.38 100 VAL B C 1
ATOM 5437 O O . VAL B 1 100 ? 18.547 6.43 17.641 1 97.38 100 VAL B O 1
ATOM 5440 N N . GLN B 1 101 ? 18.547 4.82 16.094 1 97.94 101 GLN B N 1
ATOM 5441 C CA . GLN B 1 101 ? 17.156 5.016 15.711 1 97.94 101 GLN B CA 1
ATOM 5442 C C . GLN B 1 101 ? 16.297 3.818 16.125 1 97.94 101 GLN B C 1
ATOM 5444 O O . GLN B 1 101 ? 16.641 2.672 15.828 1 97.94 101 GLN B O 1
ATOM 5449 N N . LEU B 1 102 ? 15.344 4.062 16.922 1 98.25 102 LEU B N 1
ATOM 5450 C CA . LEU B 1 102 ? 14.289 3.1 17.219 1 98.25 102 LEU B CA 1
ATOM 5451 C C . LEU B 1 102 ? 13.18 3.16 16.172 1 98.25 102 LEU B C 1
ATOM 5453 O O . LEU B 1 102 ? 12.375 4.094 16.172 1 98.25 102 LEU B O 1
ATOM 5457 N N . ASP B 1 103 ? 13.141 2.201 15.281 1 98.19 103 ASP B N 1
ATOM 5458 C CA . ASP B 1 103 ? 12.18 2.139 14.188 1 98.19 103 ASP B CA 1
ATOM 5459 C C . ASP B 1 103 ? 10.969 1.286 14.562 1 98.19 103 ASP B C 1
ATOM 5461 O O . ASP B 1 103 ? 11.039 0.055 14.516 1 98.19 103 ASP B O 1
ATOM 5465 N N . LEU B 1 104 ? 9.867 1.919 14.797 1 97.88 104 LEU B N 1
ATOM 5466 C CA . LEU B 1 104 ? 8.656 1.261 15.273 1 97.88 104 LEU B CA 1
ATOM 5467 C C . LEU B 1 104 ? 7.707 0.974 14.117 1 97.88 104 LEU B C 1
ATOM 5469 O O . LEU B 1 104 ? 6.543 0.629 14.328 1 97.88 104 LEU B O 1
ATOM 5473 N N . SER B 1 105 ? 8.078 1.075 12.891 1 96 105 SER B N 1
ATOM 5474 C CA . SER B 1 105 ? 7.211 1.054 11.719 1 96 105 SER B CA 1
ATOM 5475 C C . SER B 1 105 ? 6.332 -0.192 11.703 1 96 105 SER B C 1
ATOM 5477 O O . SER B 1 105 ? 5.223 -0.17 11.164 1 96 105 SER B O 1
ATOM 5479 N N . ASN B 1 106 ? 6.746 -1.278 12.336 1 94.75 106 ASN B N 1
ATOM 5480 C CA . ASN B 1 106 ? 5.973 -2.516 12.297 1 94.75 106 ASN B CA 1
ATOM 5481 C C . ASN B 1 106 ? 5.695 -3.049 13.703 1 94.75 106 ASN B C 1
ATOM 5483 O O . ASN B 1 106 ? 5.18 -4.156 13.859 1 94.75 106 ASN B O 1
ATOM 5487 N N . THR B 1 107 ? 5.992 -2.311 14.711 1 96.81 107 THR B N 1
ATOM 5488 C CA . THR B 1 107 ? 6.027 -2.822 16.078 1 96.81 107 THR B CA 1
ATOM 5489 C C . THR B 1 107 ? 4.629 -2.822 16.688 1 96.81 107 THR B C 1
ATOM 5491 O O . THR B 1 107 ? 4.215 -3.809 17.312 1 96.81 107 THR B O 1
ATOM 5494 N N . TYR B 1 108 ? 3.943 -1.72 16.5 1 97.62 108 TYR B N 1
ATOM 5495 C CA . TYR B 1 108 ? 2.652 -1.557 17.156 1 97.62 108 TYR B CA 1
ATOM 5496 C C . TYR B 1 108 ? 1.551 -1.293 16.141 1 97.62 108 TYR B C 1
ATOM 5498 O O . TYR B 1 108 ? 1.172 -0.142 15.906 1 97.62 108 TYR B O 1
ATOM 5506 N N . LYS B 1 109 ? 0.901 -2.357 15.641 1 97.19 109 LYS B N 1
ATOM 5507 C CA . LYS B 1 109 ? -0.16 -2.26 14.641 1 97.19 109 LYS B CA 1
ATOM 5508 C C . LYS B 1 109 ? -1.518 -2.607 15.242 1 97.19 109 LYS B C 1
ATOM 5510 O O . LYS B 1 109 ? -2.471 -2.895 14.516 1 97.19 109 LYS B O 1
ATOM 5515 N N . ASP B 1 110 ? -1.662 -2.543 16.484 1 97.56 110 ASP B N 1
ATOM 5516 C CA . ASP B 1 110 ? -2.863 -2.949 17.203 1 97.56 110 ASP B CA 1
ATOM 5517 C C . ASP B 1 110 ? -4.02 -1.989 16.922 1 97.56 110 ASP B C 1
ATOM 5519 O O . ASP B 1 110 ? -3.822 -0.775 16.859 1 97.56 110 ASP B O 1
ATOM 5523 N N . LEU B 1 111 ? -5.207 -2.51 16.719 1 98.12 111 LEU B N 1
ATOM 5524 C CA . LEU B 1 111 ? -6.473 -1.785 16.641 1 98.12 111 LEU B CA 1
ATOM 5525 C C . LEU B 1 111 ? -7.582 -2.545 17.359 1 98.12 111 LEU B C 1
ATOM 5527 O O . LEU B 1 111 ? -7.758 -3.746 17.141 1 98.12 111 LEU B O 1
ATOM 5531 N N . LYS B 1 112 ? -8.281 -1.833 18.203 1 97.12 112 LYS B N 1
ATOM 5532 C CA . LYS B 1 112 ? -9.383 -2.451 18.938 1 97.12 112 LYS B CA 1
ATOM 5533 C C . LYS B 1 112 ? -10.312 -1.395 19.531 1 97.12 112 LYS B C 1
ATOM 5535 O O . LYS B 1 112 ? -9.859 -0.359 20.016 1 97.12 112 LYS B O 1
ATOM 5540 N N . ILE B 1 113 ? -11.57 -1.654 19.484 1 96.25 113 ILE B N 1
ATOM 5541 C CA . ILE B 1 113 ? -12.523 -0.822 20.219 1 96.25 113 ILE B CA 1
ATOM 5542 C C . ILE B 1 113 ? -12.477 -1.17 21.703 1 96.25 113 ILE B C 1
ATOM 5544 O O . ILE B 1 113 ? -12.461 -2.348 22.062 1 96.25 113 ILE B O 1
ATOM 5548 N N . VAL B 1 114 ? -12.312 -0.2 22.484 1 91.69 114 VAL B N 1
ATOM 5549 C CA . VAL B 1 114 ? -12.414 -0.36 23.938 1 91.69 114 VAL B CA 1
ATOM 5550 C C . VAL B 1 114 ? -13.875 -0.195 24.375 1 91.69 114 VAL B C 1
ATOM 5552 O O . VAL B 1 114 ? -14.375 0.926 24.453 1 91.69 114 VAL B O 1
ATOM 5555 N N . ASP B 1 115 ? -14.469 -1.306 24.594 1 81 115 ASP B N 1
ATOM 5556 C CA . ASP B 1 115 ? -15.867 -1.265 25.016 1 81 115 ASP B CA 1
ATOM 5557 C C . ASP B 1 115 ? -15.992 -0.959 26.5 1 81 115 ASP B C 1
ATOM 5559 O O . ASP B 1 115 ? -15.82 -1.848 27.344 1 81 115 ASP B O 1
ATOM 5563 N N . VAL B 1 116 ? -16.281 0.238 26.781 1 77 116 VAL B N 1
ATOM 5564 C CA . VAL B 1 116 ? -16.328 0.708 28.172 1 77 116 VAL B CA 1
ATOM 5565 C C . VAL B 1 116 ? -17.562 0.135 28.859 1 77 116 VAL B C 1
ATOM 5567 O O . VAL B 1 116 ? -17.625 0.104 30.094 1 77 116 VAL B O 1
ATOM 5570 N N . SER B 1 117 ? -18.562 -0.272 28.078 1 64.81 117 SER B N 1
ATOM 5571 C CA . SER B 1 117 ? -19.766 -0.822 28.688 1 64.81 117 SER B CA 1
ATOM 5572 C C . SER B 1 117 ? -19.469 -2.133 29.406 1 64.81 117 SER B C 1
ATOM 5574 O O . SER B 1 117 ? -20.203 -2.514 30.328 1 64.81 117 SER B O 1
ATOM 5576 N N . ILE B 1 118 ? -18.484 -2.793 28.906 1 57.78 118 ILE B N 1
ATOM 5577 C CA . ILE B 1 118 ? -18.172 -4.082 29.516 1 57.78 118 ILE B CA 1
ATOM 5578 C C . ILE B 1 118 ? -17.078 -3.908 30.562 1 57.78 118 ILE B C 1
ATOM 5580 O O . ILE B 1 118 ? -16.859 -4.805 31.375 1 57.78 118 ILE B O 1
ATOM 5584 N N . LEU B 1 119 ? -16.266 -2.965 30.219 1 55.69 119 LEU B N 1
ATOM 5585 C CA . LEU B 1 119 ? -15.227 -2.711 31.219 1 55.69 119 LEU B CA 1
ATOM 5586 C C . LEU B 1 119 ? -15.828 -2.244 32.531 1 55.69 119 LEU B C 1
ATOM 5588 O O . LEU B 1 119 ? -16.766 -1.446 32.531 1 55.69 119 LEU B O 1
ATOM 5592 N N . ASP B 1 120 ? -16.078 -3.234 33.375 1 52.09 120 ASP B N 1
ATOM 5593 C CA . ASP B 1 120 ? -16.656 -2.859 34.656 1 52.09 120 ASP B CA 1
ATOM 5594 C C . ASP B 1 120 ? -16.562 -1.352 34.875 1 52.09 120 ASP B C 1
ATOM 5596 O O . ASP B 1 120 ? -15.812 -0.659 34.188 1 52.09 120 ASP B O 1
ATOM 5600 N N . LYS B 1 121 ? -16.203 -0.911 36.281 1 44.78 121 LYS B N 1
ATOM 5601 C CA . LYS B 1 121 ? -16.234 0.294 37.094 1 44.78 121 LYS B CA 1
ATOM 5602 C C . LYS B 1 121 ? -15.438 1.426 36.469 1 44.78 121 LYS B C 1
ATOM 5604 O O . LYS B 1 121 ? -15.008 2.359 37.125 1 44.78 121 LYS B O 1
ATOM 5609 N N . THR B 1 122 ? -15.047 1.237 35.188 1 48.28 122 THR B N 1
ATOM 5610 C CA . THR B 1 122 ? -14.156 2.375 34.969 1 48.28 122 THR B CA 1
ATOM 5611 C C . THR B 1 122 ? -14.969 3.65 34.75 1 48.28 122 THR B C 1
ATOM 5613 O O . THR B 1 122 ? -16.016 3.625 34.094 1 48.28 122 THR B O 1
ATOM 5616 N N . LYS B 1 123 ? -14.82 4.504 35.5 1 55.38 123 LYS B N 1
ATOM 5617 C CA . LYS B 1 123 ? -15.266 5.879 35.719 1 55.38 123 LYS B CA 1
ATOM 5618 C C . LYS B 1 123 ? -15.07 6.715 34.438 1 55.38 123 LYS B C 1
ATOM 5620 O O . LYS B 1 123 ? -15.219 7.938 34.469 1 55.38 123 LYS B O 1
ATOM 5625 N N . THR B 1 124 ? -14.688 6.023 33.281 1 62.72 124 THR B N 1
ATOM 5626 C CA . THR B 1 124 ? -14.477 6.926 32.156 1 62.72 124 THR B CA 1
ATOM 5627 C C . THR B 1 124 ? -15.789 7.207 31.438 1 62.72 124 THR B C 1
ATOM 5629 O O . THR B 1 124 ? -16.469 6.281 30.984 1 62.72 124 THR B O 1
ATOM 5632 N N . THR B 1 125 ? -16.297 8.328 31.625 1 72.81 125 THR B N 1
ATOM 5633 C CA . THR B 1 125 ? -17.484 8.789 30.906 1 72.81 125 THR B CA 1
ATOM 5634 C C . THR B 1 125 ? -17.141 9.117 29.453 1 72.81 125 THR B C 1
ATOM 5636 O O . THR B 1 125 ? -16.25 9.93 29.188 1 72.81 125 THR B O 1
ATOM 5639 N N . VAL B 1 126 ? -17.688 8.242 28.562 1 85.31 126 VAL B N 1
ATOM 5640 C CA . VAL B 1 126 ? -17.531 8.516 27.141 1 85.31 126 VAL B CA 1
ATOM 5641 C C . VAL B 1 126 ? -18.812 9.141 26.594 1 85.31 126 VAL B C 1
ATOM 5643 O O . VAL B 1 126 ? -19.922 8.664 26.875 1 85.31 126 VAL B O 1
ATOM 5646 N N . ALA B 1 127 ? -18.625 10.242 25.938 1 87.44 127 ALA B N 1
ATOM 5647 C CA . ALA B 1 127 ? -19.781 10.906 25.312 1 87.44 127 ALA B CA 1
ATOM 5648 C C . ALA B 1 127 ? -20.562 9.938 24.422 1 87.44 127 ALA B C 1
ATOM 5650 O O . ALA B 1 127 ? -20 8.977 23.906 1 87.44 127 ALA B O 1
ATOM 5651 N N . HIS B 1 128 ? -21.875 10.211 24.25 1 88.19 128 HIS B N 1
ATOM 5652 C CA . HIS B 1 128 ? -22.766 9.297 23.547 1 88.19 128 HIS B CA 1
ATOM 5653 C C . HIS B 1 128 ? -22.375 9.172 22.078 1 88.19 128 HIS B C 1
ATOM 5655 O O . HIS B 1 128 ? -22.641 8.141 21.453 1 88.19 128 HIS B O 1
ATOM 5661 N N . ASP B 1 129 ? -21.766 10.133 21.547 1 93.19 129 ASP B N 1
ATOM 5662 C C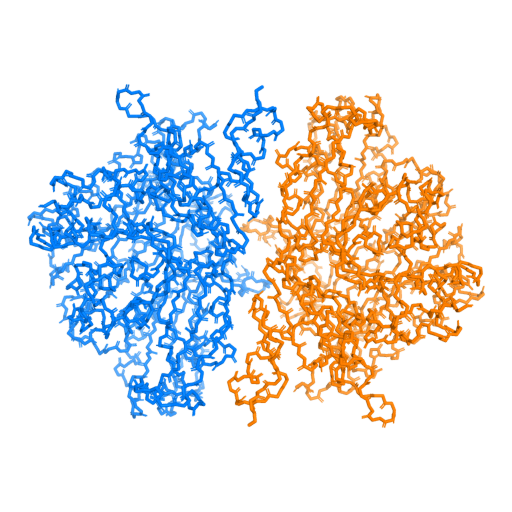A . ASP B 1 129 ? -21.438 10.109 20.125 1 93.19 129 ASP B CA 1
ATOM 5663 C C . ASP B 1 129 ? -20 9.648 19.891 1 93.19 129 ASP B C 1
ATOM 5665 O O . ASP B 1 129 ? -19.422 9.891 18.828 1 93.19 129 ASP B O 1
ATOM 5669 N N . ARG B 1 130 ? -19.438 9.039 20.938 1 94.88 130 ARG B N 1
ATOM 5670 C CA . ARG B 1 130 ? -18.031 8.664 20.859 1 94.88 130 ARG B CA 1
ATOM 5671 C C . ARG B 1 130 ? -17.828 7.195 21.219 1 94.88 130 ARG B C 1
ATOM 5673 O O . ARG B 1 130 ? -18.672 6.602 21.906 1 94.88 130 ARG B O 1
ATOM 5680 N N . VAL B 1 131 ? -16.766 6.645 20.688 1 95.12 131 VAL B N 1
ATOM 5681 C CA . VAL B 1 131 ? -16.281 5.309 21.016 1 95.12 131 VAL B CA 1
ATOM 5682 C C . VAL B 1 131 ? -14.758 5.34 21.188 1 95.12 131 VAL B C 1
ATOM 5684 O O . VAL B 1 131 ? -14.062 6.039 20.453 1 95.12 131 VAL B O 1
ATOM 5687 N N . LEU B 1 132 ? -14.289 4.676 22.188 1 96.75 132 LEU B N 1
ATOM 5688 C CA . LEU B 1 132 ? -12.852 4.656 22.406 1 96.75 132 LEU B CA 1
ATOM 5689 C C . LEU B 1 132 ? -12.18 3.594 21.531 1 96.75 132 LEU B C 1
ATOM 5691 O O . LEU B 1 132 ? -12.641 2.451 21.484 1 96.75 132 LEU B O 1
ATOM 5695 N N . VAL B 1 133 ? -11.148 3.949 20.859 1 97.88 133 VAL B N 1
ATOM 5696 C CA . VAL B 1 133 ? -10.367 3.064 20 1 97.88 133 VAL B CA 1
ATOM 5697 C C . VAL B 1 133 ? -8.922 3.01 20.5 1 97.88 133 VAL B C 1
ATOM 5699 O O . VAL B 1 133 ? -8.258 4.043 20.609 1 97.88 133 VAL B O 1
ATOM 5702 N N . PHE B 1 134 ? -8.461 1.841 20.844 1 97.94 134 PHE B N 1
ATOM 5703 C CA . PHE B 1 134 ? -7.059 1.591 21.156 1 97.94 134 PHE B CA 1
ATOM 5704 C C . PHE B 1 134 ? -6.254 1.353 19.891 1 97.94 134 PHE B C 1
ATOM 5706 O O . PHE B 1 134 ? -6.516 0.4 19.156 1 97.94 134 PHE B O 1
ATOM 5713 N N . ALA B 1 135 ? -5.277 2.252 19.625 1 98.56 135 ALA B N 1
ATOM 5714 C CA . ALA B 1 135 ? -4.582 2.221 18.344 1 98.56 135 ALA B CA 1
ATOM 5715 C C . ALA B 1 135 ? -3.07 2.309 18.547 1 98.56 135 ALA B C 1
ATOM 5717 O O . ALA B 1 135 ? -2.576 3.217 19.219 1 98.56 135 ALA B O 1
ATOM 5718 N N . GLY B 1 136 ? -2.34 1.35 17.953 1 98.56 136 GLY B N 1
ATOM 5719 C CA . GLY B 1 136 ? -0.888 1.401 17.953 1 98.56 136 GLY B CA 1
ATOM 5720 C C . GLY B 1 136 ? -0.332 2.482 17.047 1 98.56 136 GLY B C 1
ATOM 5721 O O . GLY B 1 136 ? -0.907 2.775 15.992 1 98.56 136 GLY B O 1
ATOM 5722 N N . VAL B 1 137 ? 0.816 2.982 17.359 1 98.38 137 VAL B N 1
ATOM 5723 C CA . VAL B 1 137 ? 1.384 4.172 16.734 1 98.38 137 VAL B CA 1
ATOM 5724 C C . VAL B 1 137 ? 1.919 3.82 15.344 1 98.38 137 VAL B C 1
ATOM 5726 O O . VAL B 1 137 ? 2.18 4.711 14.531 1 98.38 137 VAL B O 1
ATOM 5729 N N . SER B 1 138 ? 2.061 2.541 15.086 1 98.12 138 SER B N 1
ATOM 5730 C CA . SER B 1 138 ? 2.672 2.092 13.836 1 98.12 138 SER B CA 1
ATOM 5731 C C . SER B 1 138 ? 1.65 2.043 12.711 1 98.12 138 SER B C 1
ATOM 5733 O O . SER B 1 138 ? 2.012 1.847 11.547 1 98.12 138 SER B O 1
ATOM 5735 N N . ASN B 1 139 ? 0.361 2.248 13.016 1 98.38 139 ASN B N 1
ATOM 5736 C CA . ASN B 1 139 ? -0.665 2.227 11.984 1 98.38 139 ASN B CA 1
ATOM 5737 C C . ASN B 1 139 ? -0.559 3.439 11.062 1 98.38 139 ASN B C 1
ATOM 5739 O O . ASN B 1 139 ? -0.514 4.578 11.531 1 98.38 139 ASN B O 1
ATOM 5743 N N . GLN B 1 140 ? -0.52 3.164 9.797 1 97.44 140 GLN B N 1
ATOM 5744 C CA . GLN B 1 140 ? -0.644 4.246 8.82 1 97.44 140 GLN B CA 1
ATOM 5745 C C . GLN B 1 140 ? -2.074 4.777 8.766 1 97.44 140 GLN B C 1
ATOM 5747 O O . GLN B 1 140 ? -3.02 4.062 9.109 1 97.44 140 GLN B O 1
ATOM 5752 N N . LEU B 1 141 ? -2.195 5.957 8.352 1 97.62 141 LEU B N 1
ATOM 5753 C CA . LEU B 1 141 ? -3.512 6.59 8.336 1 97.62 141 LEU B CA 1
ATOM 5754 C C . LEU B 1 141 ? -4.48 5.809 7.453 1 97.62 141 LEU B C 1
ATOM 5756 O O . LEU B 1 141 ? -5.66 5.672 7.789 1 97.62 141 LEU B O 1
ATOM 5760 N N . GLN B 1 142 ? -4.023 5.305 6.328 1 96 142 GLN B N 1
ATOM 5761 C CA . GLN B 1 142 ? -4.93 4.566 5.453 1 96 142 GLN B CA 1
ATOM 5762 C C . GLN B 1 142 ? -5.5 3.342 6.16 1 96 142 GLN B C 1
ATOM 5764 O O . GLN B 1 142 ? -6.688 3.033 6.016 1 96 142 GLN B O 1
ATOM 5769 N N . ASP B 1 143 ? -4.707 2.635 6.926 1 96.44 143 ASP B N 1
ATOM 5770 C CA . ASP B 1 143 ? -5.164 1.447 7.641 1 96.44 143 ASP B CA 1
ATOM 5771 C C . ASP B 1 143 ? -6.07 1.824 8.812 1 96.44 143 ASP B C 1
ATOM 5773 O O . ASP B 1 143 ? -7.098 1.186 9.039 1 96.44 143 ASP B O 1
ATOM 5777 N N . PHE B 1 144 ? -5.652 2.811 9.484 1 98.19 144 PHE B N 1
ATOM 5778 C CA . PHE B 1 144 ? -6.41 3.293 10.633 1 98.19 144 PHE B CA 1
ATOM 5779 C C . PHE B 1 144 ? -7.789 3.783 10.203 1 98.19 144 PHE B C 1
ATOM 5781 O O . PHE B 1 144 ? -8.797 3.426 10.812 1 98.19 144 PHE B O 1
ATOM 5788 N N . LEU B 1 145 ? -7.895 4.551 9.156 1 97.75 145 LEU B N 1
ATOM 5789 C CA . LEU B 1 145 ? -9.156 5.102 8.68 1 97.75 145 LEU B CA 1
ATOM 5790 C C . LEU B 1 145 ? -10.039 4.008 8.094 1 97.75 145 LEU B C 1
ATOM 5792 O O . LEU B 1 145 ? -11.266 4.055 8.227 1 97.75 145 LEU B O 1
ATOM 5796 N N . ALA B 1 146 ? -9.43 3.051 7.402 1 96.94 146 ALA B N 1
ATOM 5797 C CA . ALA B 1 146 ? -10.211 1.913 6.93 1 96.94 146 ALA B CA 1
ATOM 5798 C C . ALA B 1 146 ? -10.875 1.183 8.094 1 96.94 146 ALA B C 1
ATOM 5800 O O . ALA B 1 146 ? -12.039 0.786 7.996 1 96.94 146 ALA B O 1
ATOM 5801 N N . TYR B 1 147 ? -10.141 0.977 9.172 1 97.94 147 TYR B N 1
ATOM 5802 C CA . TYR B 1 147 ? -10.672 0.343 10.375 1 97.94 147 TYR B CA 1
ATOM 5803 C C . TYR B 1 147 ? -11.828 1.148 10.945 1 97.94 147 TYR B C 1
ATOM 5805 O O . TYR B 1 147 ? -12.891 0.596 11.242 1 97.94 147 TYR B O 1
ATOM 5813 N N . LEU B 1 148 ? -11.633 2.482 11.086 1 98.44 148 LEU B N 1
ATOM 5814 C CA . LEU B 1 148 ? -12.688 3.34 11.602 1 98.44 148 LEU B CA 1
ATOM 5815 C C . LEU B 1 148 ? -13.922 3.281 10.711 1 98.44 148 LEU B C 1
ATOM 5817 O O . LEU B 1 148 ? -15.047 3.158 11.211 1 98.44 148 LEU B O 1
ATOM 5821 N N . THR B 1 149 ? -13.727 3.363 9.422 1 98.12 149 THR B N 1
ATOM 5822 C CA . THR B 1 149 ? -14.828 3.336 8.469 1 98.12 149 THR B CA 1
ATOM 5823 C C . THR B 1 149 ? -15.641 2.051 8.617 1 98.12 149 THR B C 1
ATOM 5825 O O . THR B 1 149 ? -16.875 2.076 8.578 1 98.12 149 THR B O 1
ATOM 5828 N N . SER B 1 150 ? -14.961 0.969 8.828 1 97.19 150 SER B N 1
ATOM 5829 C CA . SER B 1 150 ? -15.641 -0.312 8.977 1 97.19 150 SER B CA 1
ATOM 5830 C C . SER B 1 150 ? -16.562 -0.312 10.188 1 97.19 150 SER B C 1
ATOM 5832 O O . SER B 1 150 ? -17.562 -1.049 10.219 1 97.19 150 SER B O 1
ATOM 5834 N N . HIS B 1 151 ? -16.266 0.51 11.156 1 97.56 151 HIS B N 1
ATOM 5835 C CA . HIS B 1 151 ? -17.094 0.634 12.359 1 97.56 151 HIS B CA 1
ATOM 5836 C C . HIS B 1 151 ? -18 1.852 12.281 1 97.56 151 HIS B C 1
ATOM 5838 O O . HIS B 1 151 ? -18.688 2.188 13.258 1 97.56 151 HIS B O 1
ATOM 5844 N N . LYS B 1 152 ? -17.969 2.562 11.164 1 97.62 152 LYS B N 1
ATOM 5845 C CA . LYS B 1 152 ? -18.734 3.789 10.953 1 97.62 152 LYS B CA 1
ATOM 5846 C C . LYS B 1 152 ? -18.344 4.863 11.961 1 97.62 152 LYS B C 1
ATOM 5848 O O . LYS B 1 152 ? -19.203 5.543 12.531 1 97.62 152 LYS B O 1
ATOM 5853 N N . LEU B 1 153 ? -17.047 4.934 12.18 1 98.19 153 LEU B N 1
ATOM 5854 C CA . LEU B 1 153 ? -16.438 5.945 13.031 1 98.19 153 LEU B CA 1
ATOM 5855 C C . LEU B 1 153 ? -15.516 6.855 12.219 1 98.19 153 LEU B C 1
ATOM 5857 O O . LEU B 1 153 ? -15.156 6.527 11.086 1 98.19 153 LEU B O 1
ATOM 5861 N N . PHE B 1 154 ? -15.195 8.016 12.742 1 98.06 154 PHE B N 1
ATOM 5862 C CA . PHE B 1 154 ? -14.219 8.898 12.109 1 98.06 154 PHE B CA 1
ATOM 5863 C C . PHE B 1 154 ? -13.555 9.797 13.141 1 98.06 154 PHE B C 1
ATOM 5865 O O . PHE B 1 154 ? -14.039 9.93 14.266 1 98.06 154 PHE B O 1
ATOM 5872 N N . VAL B 1 155 ? -12.406 10.336 12.867 1 98.25 155 VAL B N 1
ATOM 5873 C CA . VAL B 1 155 ? -11.68 11.375 13.586 1 98.25 155 VAL B CA 1
ATOM 5874 C C . VAL B 1 155 ? -10.961 12.289 12.594 1 98.25 155 VAL B C 1
ATOM 5876 O O . VAL B 1 155 ? -10.703 11.891 11.453 1 98.25 155 VAL B O 1
ATOM 5879 N N . PRO B 1 156 ? -10.695 13.508 12.953 1 97.94 156 PRO B N 1
ATOM 5880 C CA . PRO B 1 156 ? -9.859 14.32 12.062 1 97.94 156 PRO B CA 1
ATOM 5881 C C . PRO B 1 156 ? -8.422 13.812 11.969 1 97.94 156 PRO B C 1
ATOM 5883 O O . PRO B 1 156 ? -7.832 13.43 12.984 1 97.94 156 PRO B O 1
ATOM 5886 N N . THR B 1 157 ? -7.922 13.664 10.844 1 97.5 157 THR B N 1
ATOM 5887 C CA . THR B 1 157 ? -6.531 13.312 10.578 1 97.5 157 THR B CA 1
ATOM 5888 C C . THR B 1 157 ? -5.988 14.109 9.398 1 97.5 157 THR B C 1
ATOM 5890 O O . THR B 1 157 ? -6.723 14.875 8.766 1 97.5 157 THR B O 1
ATOM 5893 N N . GLY B 1 158 ? -4.672 13.953 9.211 1 96.31 158 GLY B N 1
ATOM 5894 C CA . GLY B 1 158 ? -4.09 14.453 7.977 1 96.31 158 GLY B CA 1
ATOM 5895 C C . GLY B 1 158 ? -4.52 13.664 6.754 1 96.31 158 GLY B C 1
ATOM 5896 O O . GLY B 1 158 ? -5.398 12.805 6.836 1 96.31 158 GLY B O 1
ATOM 5897 N N . GLN B 1 159 ? -3.936 14.086 5.676 1 93.06 159 GLN B N 1
ATOM 5898 C CA . GLN B 1 159 ? -4.461 13.562 4.422 1 93.06 159 GLN B CA 1
ATOM 5899 C C . GLN B 1 159 ? -3.463 12.609 3.766 1 93.06 159 GLN B C 1
ATOM 5901 O O . GLN B 1 159 ? -3.816 11.875 2.842 1 93.06 159 GLN B O 1
ATOM 5906 N N . CYS B 1 160 ? -2.25 12.586 4.16 1 93.44 160 CYS B N 1
ATOM 5907 C CA . CYS B 1 160 ? -1.28 11.672 3.568 1 93.44 160 CYS B CA 1
ATOM 5908 C C . CYS B 1 160 ? -1.475 10.25 4.094 1 93.44 160 CYS B C 1
ATOM 5910 O O . CYS B 1 160 ? -1.245 9.992 5.277 1 93.44 160 CYS B O 1
ATOM 5912 N N . ALA B 1 161 ? -1.748 9.352 3.266 1 93.94 161 ALA B N 1
ATOM 5913 C CA . ALA B 1 161 ? -2.197 8.008 3.604 1 93.94 161 ALA B CA 1
ATOM 5914 C C . ALA B 1 161 ? -1.096 7.223 4.312 1 93.94 161 ALA B C 1
ATOM 5916 O O . ALA B 1 161 ? -1.378 6.336 5.121 1 93.94 161 ALA B O 1
ATOM 5917 N N . TYR B 1 162 ? 0.14 7.566 4.152 1 94.25 162 TYR B N 1
ATOM 5918 C CA . TYR B 1 162 ? 1.241 6.711 4.578 1 94.25 162 TYR B CA 1
ATOM 5919 C C . TYR B 1 162 ? 1.855 7.219 5.879 1 94.25 162 TYR B C 1
ATOM 5921 O O . TYR B 1 162 ? 2.801 6.625 6.402 1 94.25 162 TYR B O 1
ATOM 5929 N N . VAL B 1 163 ? 1.357 8.25 6.402 1 96.69 163 VAL B N 1
ATOM 5930 C CA . VAL B 1 163 ? 1.789 8.758 7.699 1 96.69 163 VAL B CA 1
ATOM 5931 C C . VAL B 1 163 ? 1.29 7.836 8.812 1 96.69 163 VAL B C 1
ATOM 5933 O O . VAL B 1 163 ? 0.157 7.352 8.758 1 96.69 163 VAL B O 1
ATOM 5936 N N . CYS B 1 164 ? 2.162 7.555 9.781 1 97.94 164 CYS B N 1
ATOM 5937 C CA . CYS B 1 164 ? 1.762 6.734 10.914 1 97.94 164 CYS B CA 1
ATOM 5938 C C . CYS B 1 164 ? 1.236 7.598 12.055 1 97.94 164 CYS B C 1
ATOM 5940 O O . CYS B 1 164 ? 1.54 8.789 12.125 1 97.94 164 CYS B O 1
ATOM 5942 N N . LEU B 1 165 ? 0.583 7.023 12.961 1 98.5 165 LEU B N 1
ATOM 5943 C CA . LEU B 1 165 ? -0.119 7.715 14.039 1 98.5 165 LEU B CA 1
ATOM 5944 C C . LEU B 1 165 ? 0.868 8.328 15.023 1 98.5 165 LEU B C 1
ATOM 5946 O O . LEU B 1 165 ? 0.569 9.336 15.664 1 98.5 165 LEU B O 1
ATOM 5950 N N . GLY B 1 166 ? 2.047 7.727 15.148 1 98.25 166 GLY B N 1
ATOM 5951 C CA . GLY B 1 166 ? 2.965 8.109 16.203 1 98.25 166 GLY B CA 1
ATOM 5952 C C . GLY B 1 166 ? 3.262 9.602 16.234 1 98.25 166 GLY B C 1
ATOM 5953 O O . GLY B 1 166 ? 2.729 10.328 17.062 1 98.25 166 GLY B O 1
ATOM 5954 N N . GLY B 1 167 ? 4.012 10.07 15.234 1 97.5 167 GLY B N 1
ATOM 5955 C CA . GLY B 1 167 ? 4.316 11.484 15.141 1 97.5 167 GLY B CA 1
ATOM 5956 C C . GLY B 1 167 ? 3.105 12.336 14.82 1 97.5 167 GLY B C 1
ATOM 5957 O O . GLY B 1 167 ? 3.023 13.492 15.242 1 97.5 167 GLY B O 1
ATOM 5958 N N . HIS B 1 168 ? 2.127 11.742 14.164 1 98.12 168 HIS B N 1
ATOM 5959 C CA . HIS B 1 168 ? 0.926 12.453 13.734 1 98.12 168 HIS B CA 1
ATOM 5960 C C . HIS B 1 168 ? 0.135 12.977 14.93 1 98.12 168 HIS B C 1
ATOM 5962 O O . HIS B 1 168 ? -0.275 14.141 14.953 1 98.12 168 HIS B O 1
ATOM 5968 N N . GLY B 1 169 ? -0.007 12.125 15.961 1 98.44 169 GLY B N 1
ATOM 5969 C CA . GLY B 1 169 ? -0.707 12.547 17.172 1 98.44 169 GLY B CA 1
ATOM 5970 C C . GLY B 1 169 ? 0.065 13.562 17.984 1 98.44 169 GLY B C 1
ATOM 5971 O O . GLY B 1 169 ? -0.526 14.469 18.578 1 98.44 169 GLY B O 1
ATOM 5972 N N . GLN B 1 170 ? 1.34 13.469 17.953 1 98.5 170 GLN B N 1
ATOM 5973 C CA . GLN B 1 170 ? 2.182 14.328 18.781 1 98.5 170 GLN B CA 1
ATOM 5974 C C . GLN B 1 170 ? 2.33 15.711 18.156 1 98.5 170 GLN B C 1
ATOM 5976 O O . GLN B 1 170 ? 2.805 16.641 18.812 1 98.5 170 GLN B O 1
ATOM 5981 N N . THR B 1 171 ? 1.972 15.836 16.875 1 98.12 171 THR B N 1
ATOM 5982 C CA . THR B 1 171 ? 2.115 17.125 16.219 1 98.12 171 THR B CA 1
ATOM 5983 C C . THR B 1 171 ? 0.754 17.688 15.797 1 98.12 171 THR B C 1
ATOM 5985 O O . THR B 1 171 ? 0.673 18.594 14.977 1 98.12 171 THR B O 1
ATOM 5988 N N . GLY B 1 172 ? -0.28 17.094 16.328 1 97.94 172 GLY B N 1
ATOM 5989 C CA . GLY B 1 172 ? -1.612 17.656 16.203 1 97.94 172 GLY B CA 1
ATOM 5990 C C . GLY B 1 172 ? -2.498 16.891 15.242 1 97.94 172 GLY B C 1
ATOM 5991 O O . GLY B 1 172 ? -3.713 16.812 15.445 1 97.94 172 GLY B O 1
ATOM 5992 N N . GLY B 1 173 ? -1.948 16.375 14.148 1 97.94 173 GLY B N 1
ATOM 5993 C CA . GLY B 1 173 ? -2.758 15.68 13.156 1 97.94 173 GLY B CA 1
ATOM 5994 C C . GLY B 1 173 ? -3.643 16.609 12.352 1 97.94 173 GLY B C 1
ATOM 5995 O O . GLY B 1 173 ? -4.859 16.422 12.281 1 97.94 173 GLY B O 1
ATOM 5996 N N . TYR B 1 174 ? -3.057 17.594 11.688 1 97.88 174 TYR B N 1
ATOM 5997 C CA . TYR B 1 174 ? -3.752 18.609 10.891 1 97.88 174 TYR B CA 1
ATOM 5998 C C . TYR B 1 174 ? -4.305 18 9.609 1 97.88 174 TYR B C 1
ATOM 6000 O O . TYR B 1 174 ? -3.648 17.172 8.969 1 97.88 174 TYR B O 1
ATOM 6008 N N . GLY B 1 175 ? -5.531 18.422 9.289 1 96.88 175 GLY B N 1
ATOM 6009 C CA . GLY B 1 175 ? -6.066 17.906 8.031 1 96.88 175 GLY B CA 1
ATOM 6010 C C . GLY B 1 175 ? -7.387 18.547 7.645 1 96.88 175 GLY B C 1
ATOM 6011 O O . GLY B 1 175 ? -7.754 19.609 8.18 1 96.88 175 GLY B O 1
ATOM 6012 N N . GLN B 1 176 ? -8.047 17.938 6.699 1 97.62 176 GLN B N 1
ATOM 6013 C CA . GLN B 1 176 ? -9.234 18.484 6.043 1 97.62 176 GLN B CA 1
ATOM 6014 C C . GLN B 1 176 ? -10.305 18.859 7.059 1 97.62 176 GLN B C 1
ATOM 6016 O O . GLN B 1 176 ? -11 19.859 6.902 1 97.62 176 GLN B O 1
ATOM 6021 N N . LEU B 1 177 ? -10.414 18.156 8.18 1 98.12 177 LEU B N 1
ATOM 6022 C CA . LEU B 1 177 ? -11.5 18.359 9.133 1 98.12 177 LEU B CA 1
ATOM 6023 C C . LEU B 1 177 ? -11.078 19.328 10.234 1 98.12 177 LEU B C 1
ATOM 6025 O O . LEU B 1 177 ? -11.781 19.484 11.234 1 98.12 177 LEU B O 1
ATOM 6029 N N . GLY B 1 178 ? -10.023 19.969 10.078 1 97.94 178 GLY B N 1
ATOM 6030 C CA . GLY B 1 178 ? -9.406 20.75 11.133 1 97.94 178 GLY B CA 1
ATOM 6031 C C . GLY B 1 178 ? -10.312 21.844 11.664 1 97.94 178 GLY B C 1
ATOM 6032 O O . GLY B 1 178 ? -10.281 22.156 12.859 1 97.94 178 GLY B O 1
ATOM 6033 N N . ARG B 1 179 ? -11.039 22.453 10.797 1 98 179 ARG B N 1
ATOM 6034 C CA . ARG B 1 179 ? -11.914 23.516 11.273 1 98 179 ARG B CA 1
ATOM 6035 C C . ARG B 1 179 ? -13.148 22.938 11.961 1 98 179 ARG B C 1
ATOM 6037 O O . ARG B 1 179 ? -13.5 23.344 13.07 1 98 179 ARG B O 1
ATOM 6044 N N . SER B 1 180 ? -13.844 21.969 11.367 1 97.81 180 SER B N 1
ATOM 6045 C CA . SER B 1 180 ? -15.117 21.453 11.852 1 97.81 180 SER B CA 1
ATOM 6046 C C . SER B 1 180 ? -14.922 20.609 13.109 1 97.81 180 SER B C 1
ATOM 6048 O O . SER B 1 180 ? -15.789 20.578 13.984 1 97.81 180 SER B O 1
ATOM 6050 N N . PHE B 1 181 ? -13.773 19.891 13.156 1 97.94 181 PHE B N 1
ATOM 6051 C CA . PHE B 1 181 ? -13.672 18.906 14.227 1 97.94 181 PHE B CA 1
ATOM 6052 C C . PHE B 1 181 ? -12.375 19.078 15 1 97.94 181 PHE B C 1
ATOM 6054 O O . PHE B 1 181 ? -12.141 18.391 16 1 97.94 181 PHE B O 1
ATOM 6061 N N . GLY B 1 182 ? -11.523 19.969 14.602 1 98.25 182 GLY B N 1
ATOM 6062 C CA . GLY B 1 182 ? -10.266 20.156 15.305 1 98.25 182 GLY B CA 1
ATOM 6063 C C . GLY B 1 182 ? -9.172 19.219 14.836 1 98.25 182 GLY B C 1
ATOM 6064 O O . GLY B 1 182 ? -9.086 18.906 13.648 1 98.25 182 GLY B O 1
ATOM 6065 N N . LEU B 1 183 ? -8.227 18.938 15.766 1 98.56 183 LEU B N 1
ATOM 6066 C CA . LEU B 1 183 ? -7.055 18.125 15.453 1 98.56 183 LEU B CA 1
ATOM 6067 C C . LEU B 1 183 ? -7.238 16.688 15.953 1 98.56 183 LEU B C 1
ATOM 6069 O O . LEU B 1 183 ? -8.055 16.438 16.844 1 98.56 183 LEU B O 1
ATOM 6073 N N . LEU B 1 184 ? -6.496 15.742 15.391 1 98.56 184 LEU B N 1
ATOM 6074 C CA . LEU B 1 184 ? -6.492 14.375 15.898 1 98.56 184 LEU B CA 1
ATOM 6075 C C . LEU B 1 184 ? -6.168 14.344 17.391 1 98.56 184 LEU B C 1
ATOM 6077 O O . LEU B 1 184 ? -6.816 13.633 18.156 1 98.56 184 LEU B O 1
ATOM 6081 N N . GLY B 1 185 ? -5.168 15.133 17.781 1 98.38 185 GLY B N 1
ATOM 6082 C CA . GLY B 1 185 ? -4.703 15.148 19.156 1 98.38 185 GLY B CA 1
ATOM 6083 C C . GLY B 1 185 ? -5.781 15.547 20.141 1 98.38 185 GLY B C 1
ATOM 6084 O O . GLY B 1 185 ? -5.688 15.227 21.328 1 98.38 185 GLY B O 1
ATOM 6085 N N . ASP B 1 186 ? -6.773 16.297 19.703 1 98.31 186 ASP B N 1
ATOM 6086 C CA . ASP B 1 186 ? -7.879 16.703 20.562 1 98.31 186 ASP B CA 1
ATOM 6087 C C . ASP B 1 186 ? -8.711 15.508 21 1 98.31 186 ASP B C 1
ATOM 6089 O O . ASP B 1 186 ? -9.492 15.602 21.953 1 98.31 186 ASP B O 1
ATOM 6093 N N . TYR B 1 187 ? -8.516 14.414 20.328 1 97.88 187 TYR B N 1
ATOM 6094 C CA . TYR B 1 187 ? -9.344 13.242 20.578 1 97.88 187 TYR B CA 1
ATOM 6095 C C . TYR B 1 187 ? -8.539 12.133 21.25 1 97.88 187 TYR B C 1
ATOM 6097 O O . TYR B 1 187 ? -9.07 11.047 21.516 1 97.88 187 TYR B O 1
ATOM 6105 N N . ILE B 1 188 ? -7.285 12.336 21.484 1 98.38 188 ILE B N 1
ATOM 6106 C CA . ILE B 1 188 ? -6.484 11.398 22.266 1 98.38 188 ILE B CA 1
ATOM 6107 C C . ILE B 1 188 ? -6.797 11.562 23.75 1 98.38 188 ILE B C 1
ATOM 6109 O O . ILE B 1 188 ? -6.637 12.656 24.312 1 98.38 188 ILE B O 1
ATOM 6113 N N . VAL B 1 189 ? -7.164 10.453 24.406 1 97.19 189 VAL B N 1
ATOM 6114 C CA . VAL B 1 189 ? -7.629 10.594 25.781 1 97.19 189 VAL B CA 1
ATOM 6115 C C . VAL B 1 189 ? -6.711 9.812 26.719 1 97.19 189 VAL B C 1
ATOM 6117 O O . VAL B 1 189 ? -6.77 9.977 27.938 1 97.19 189 VAL B O 1
ATOM 6120 N N . ASP B 1 190 ? -5.938 8.945 26.188 1 97.62 190 ASP B N 1
ATOM 6121 C CA . ASP B 1 190 ? -4.945 8.18 26.938 1 97.62 190 ASP B CA 1
ATOM 6122 C C . ASP B 1 190 ? -3.744 7.836 26.062 1 97.62 190 ASP B C 1
ATOM 6124 O O . ASP B 1 190 ? -3.895 7.578 24.859 1 97.62 190 ASP B O 1
ATOM 6128 N N . ILE B 1 191 ? -2.547 7.879 26.625 1 98.69 191 ILE B N 1
ATOM 6129 C CA . ILE B 1 191 ? -1.316 7.535 25.922 1 98.69 191 ILE B CA 1
ATOM 6130 C C . ILE B 1 191 ? -0.562 6.457 26.688 1 98.69 191 ILE B C 1
ATOM 6132 O O . ILE B 1 191 ? -0.276 6.625 27.875 1 98.69 191 ILE B O 1
ATOM 6136 N N . ARG B 1 192 ? -0.312 5.32 26.047 1 98.5 192 ARG B N 1
ATOM 6137 C CA . ARG B 1 192 ? 0.595 4.297 26.547 1 98.5 192 ARG B CA 1
ATOM 6138 C C . ARG B 1 192 ? 2.023 4.547 26.078 1 98.5 192 ARG B C 1
ATOM 6140 O O . ARG B 1 192 ? 2.262 4.75 24.891 1 98.5 192 ARG B O 1
ATOM 6147 N N . LEU B 1 193 ? 2.986 4.582 27.016 1 98.62 193 LEU B N 1
ATOM 6148 C CA . LEU B 1 193 ? 4.371 4.805 26.609 1 98.62 193 LEU B CA 1
ATOM 6149 C C . LEU B 1 193 ? 5.324 4.004 27.5 1 98.62 193 LEU B C 1
ATOM 6151 O O . LEU B 1 193 ? 4.918 3.463 28.531 1 98.62 193 LEU B O 1
ATOM 6155 N N . ILE B 1 194 ? 6.512 3.826 27.016 1 98.62 194 ILE B N 1
ATOM 6156 C CA . ILE B 1 194 ? 7.621 3.266 27.781 1 98.62 194 ILE B CA 1
ATOM 6157 C C . ILE B 1 194 ? 8.609 4.371 28.156 1 98.62 194 ILE B C 1
ATOM 6159 O O . ILE B 1 194 ? 9.109 5.086 27.281 1 98.62 194 ILE B O 1
ATOM 6163 N N . ASP B 1 195 ? 8.898 4.543 29.406 1 97.75 195 ASP B N 1
ATOM 6164 C CA . ASP B 1 195 ? 9.68 5.688 29.875 1 97.75 195 ASP B CA 1
ATOM 6165 C C . ASP B 1 195 ? 11.172 5.367 29.891 1 97.75 195 ASP B C 1
ATOM 6167 O O . ASP B 1 195 ? 11.586 4.309 29.422 1 97.75 195 ASP B O 1
ATOM 6171 N N . HIS B 1 196 ? 12 6.32 30.375 1 96.44 196 HIS B N 1
ATOM 6172 C CA . HIS B 1 196 ? 13.453 6.238 30.297 1 96.44 196 HIS B CA 1
ATOM 6173 C C . HIS B 1 196 ? 13.984 5.117 31.188 1 96.44 196 HIS B C 1
ATOM 6175 O O . HIS B 1 196 ? 15.141 4.715 31.062 1 96.44 196 HIS B O 1
ATOM 6181 N N . GLN B 1 197 ? 13.148 4.574 32.094 1 96.31 197 GLN B N 1
ATOM 6182 C CA . GLN B 1 197 ? 13.539 3.467 32.969 1 96.31 197 GLN B CA 1
ATOM 6183 C C . GLN B 1 197 ? 13.086 2.131 32.406 1 96.31 197 GLN B C 1
ATOM 6185 O O . GLN B 1 197 ? 13.312 1.078 33 1 96.31 197 GLN B O 1
ATOM 6190 N N . GLY B 1 198 ? 12.438 2.186 31.25 1 96.44 198 GLY B N 1
ATOM 6191 C CA . GLY B 1 198 ? 11.922 0.966 30.641 1 96.44 198 GLY B CA 1
ATOM 6192 C C . GLY B 1 198 ? 10.609 0.505 31.25 1 96.44 198 GLY B C 1
ATOM 6193 O O . GLY B 1 198 ? 10.273 -0.681 31.188 1 96.44 198 GLY B O 1
ATOM 6194 N N . GLU B 1 199 ? 9.914 1.371 31.844 1 97.62 199 GLU B N 1
ATOM 6195 C CA . GLU B 1 199 ? 8.625 1.032 32.438 1 97.62 199 GLU B CA 1
ATOM 6196 C C . GLU B 1 199 ? 7.465 1.46 31.547 1 97.62 199 GLU B C 1
ATOM 6198 O O . GLU B 1 199 ? 7.484 2.551 30.969 1 97.62 199 GLU B O 1
ATOM 6203 N N . VAL B 1 200 ? 6.488 0.567 31.469 1 97.81 200 VAL B N 1
ATOM 6204 C CA . VAL B 1 200 ? 5.27 0.876 30.734 1 97.81 200 VAL B CA 1
ATOM 6205 C C . VAL B 1 200 ? 4.348 1.74 31.578 1 97.81 200 VAL B C 1
ATOM 6207 O O . VAL B 1 200 ? 4.086 1.418 32.75 1 97.81 200 VAL B O 1
ATOM 6210 N N . LYS B 1 201 ? 3.828 2.842 31.016 1 97.06 201 LYS B N 1
ATOM 6211 C CA . LYS B 1 201 ? 2.922 3.723 31.734 1 97.06 201 LYS B CA 1
ATOM 6212 C C . LYS B 1 201 ? 1.793 4.219 30.844 1 97.06 201 LYS B C 1
ATOM 6214 O O . LYS B 1 201 ? 1.914 4.199 29.609 1 97.06 201 LYS B O 1
ATOM 6219 N N . HIS B 1 202 ? 0.718 4.531 31.5 1 97.69 202 HIS B N 1
ATOM 6220 C CA . HIS B 1 202 ? -0.381 5.27 30.891 1 97.69 202 HIS B CA 1
ATOM 6221 C C . HIS B 1 202 ? -0.479 6.68 31.469 1 97.69 202 HIS B C 1
ATOM 6223 O O . HIS B 1 202 ? -0.361 6.879 32.688 1 97.69 202 HIS B O 1
ATOM 6229 N N . VAL B 1 203 ? -0.607 7.633 30.609 1 98.19 203 VAL B N 1
ATOM 6230 C CA . VAL B 1 203 ? -0.822 9.008 31.062 1 98.19 203 VAL B CA 1
ATOM 6231 C C . VAL B 1 203 ? -2.082 9.57 30.406 1 98.19 203 VAL B C 1
ATOM 6233 O O . VAL B 1 203 ? -2.4 9.234 29.266 1 98.19 203 VAL B O 1
ATOM 6236 N N . ASN B 1 204 ? -2.801 10.289 31.031 1 97.5 204 ASN B N 1
ATOM 6237 C CA . ASN B 1 204 ? -4.023 10.977 30.625 1 97.5 204 ASN B CA 1
ATOM 6238 C C . ASN B 1 204 ? -4.344 12.141 31.562 1 97.5 204 ASN B C 1
ATOM 6240 O O . ASN B 1 204 ? -3.518 12.516 32.406 1 97.5 204 ASN B O 1
ATOM 6244 N N . GLN B 1 205 ? -5.531 12.773 31.406 1 95.94 205 GLN B N 1
ATOM 6245 C CA . GLN B 1 205 ? -5.867 13.938 32.219 1 95.94 205 GLN B CA 1
ATOM 6246 C C . GLN B 1 205 ? -5.992 13.562 33.688 1 95.94 205 GLN B C 1
ATOM 6248 O O . GLN B 1 205 ? -5.781 14.398 34.562 1 95.94 205 GLN B O 1
ATOM 6253 N N . GLY B 1 206 ? -6.305 12.305 34 1 95 206 GLY B N 1
ATOM 6254 C CA . GLY B 1 206 ? -6.457 11.828 35.344 1 95 206 GLY B CA 1
ATOM 6255 C C . GLY B 1 206 ? -5.184 11.25 35.938 1 95 206 GLY B C 1
ATOM 6256 O O . GLY B 1 206 ? -5.047 11.125 37.156 1 95 206 GLY B O 1
ATOM 6257 N N . GLN B 1 207 ? -4.301 10.891 35.094 1 96.69 207 GLN B N 1
ATOM 6258 C CA . GLN B 1 207 ? -3.027 10.297 35.5 1 96.69 207 GLN B CA 1
ATOM 6259 C C . GLN B 1 207 ? -1.858 11 34.812 1 96.69 207 GLN B C 1
ATOM 6261 O O . GLN B 1 207 ? -1.576 10.727 33.625 1 96.69 207 GLN B O 1
ATOM 6266 N N . ASP B 1 208 ? -1.076 11.852 35.531 1 97.5 208 ASP B N 1
ATOM 6267 C CA . ASP B 1 208 ? 0.063 12.617 35.031 1 97.5 208 ASP B CA 1
ATOM 6268 C C . ASP B 1 208 ? -0.35 13.539 33.906 1 97.5 208 ASP B C 1
ATOM 6270 O O . ASP B 1 208 ? 0.194 13.445 32.781 1 97.5 208 ASP B O 1
ATOM 6274 N N . ALA B 1 209 ? -1.215 14.469 34.188 1 97.69 209 ALA B N 1
ATOM 6275 C CA . ALA B 1 209 ? -1.791 15.383 33.188 1 97.69 209 ALA B CA 1
ATOM 6276 C C . ALA B 1 209 ? -0.706 16.219 32.531 1 97.69 209 ALA B C 1
ATOM 6278 O O . ALA B 1 209 ? -0.803 16.531 31.328 1 97.69 209 ALA B O 1
ATOM 6279 N N . GLU B 1 210 ? 0.307 16.547 33.281 1 97.81 210 GLU B N 1
ATOM 6280 C CA . GLU B 1 210 ? 1.372 17.391 32.719 1 97.81 210 GLU B CA 1
ATOM 6281 C C . GLU B 1 210 ? 2.1 16.688 31.578 1 97.81 210 GLU B C 1
ATOM 6283 O O . GLU B 1 210 ? 2.312 17.266 30.516 1 97.81 210 GLU B O 1
ATOM 6288 N N . LEU B 1 211 ? 2.463 15.469 31.797 1 98.56 211 LEU B N 1
ATOM 6289 C CA . LEU B 1 211 ? 3.145 14.703 30.75 1 98.56 211 LEU B CA 1
ATOM 6290 C C . LEU B 1 211 ? 2.213 14.43 29.578 1 98.56 211 LEU B C 1
ATOM 6292 O O . LEU B 1 211 ? 2.617 14.547 28.422 1 98.56 211 LEU B O 1
ATOM 6296 N N . PHE B 1 212 ? 0.961 14.094 29.938 1 98.5 212 PHE B N 1
ATOM 6297 C CA . PHE B 1 212 ? -0.044 13.859 28.922 1 98.5 212 PHE B CA 1
ATOM 6298 C C . PHE B 1 212 ? -0.163 15.07 27.984 1 98.5 212 PHE B C 1
ATOM 6300 O O . PHE B 1 212 ? -0.126 14.922 26.766 1 98.5 212 PHE B O 1
ATOM 6307 N N . ASN B 1 213 ? -0.261 16.203 28.531 1 98.56 213 ASN B N 1
ATOM 6308 C CA . ASN B 1 213 ? -0.437 17.438 27.781 1 98.56 213 ASN B CA 1
ATOM 6309 C C . ASN B 1 213 ? 0.83 17.812 27.016 1 98.56 213 ASN B C 1
ATOM 6311 O O . ASN B 1 213 ? 0.759 18.297 25.891 1 98.56 213 ASN B O 1
ATOM 6315 N N . ALA B 1 214 ? 1.988 17.578 27.594 1 98.62 214 ALA B N 1
ATOM 6316 C CA . ALA B 1 214 ? 3.256 17.922 26.953 1 98.62 214 ALA B CA 1
ATOM 6317 C C . ALA B 1 214 ? 3.51 17.062 25.734 1 98.62 214 ALA B C 1
ATOM 6319 O O . ALA B 1 214 ? 4.051 17.531 24.734 1 98.62 214 ALA B O 1
ATOM 6320 N N . ILE B 1 215 ? 3.143 15.766 25.766 1 98.69 215 ILE B N 1
ATOM 6321 C CA . ILE B 1 215 ? 3.336 14.867 24.641 1 98.69 215 ILE B CA 1
ATOM 6322 C C . ILE B 1 215 ? 2.51 15.352 23.453 1 98.69 215 ILE B C 1
ATOM 6324 O O . ILE B 1 215 ? 2.949 15.258 22.297 1 98.69 215 ILE B O 1
ATOM 6328 N N . ARG B 1 216 ? 1.371 15.891 23.734 1 98.62 216 ARG B N 1
ATOM 6329 C CA . ARG B 1 216 ? 0.455 16.375 22.703 1 98.62 216 ARG B CA 1
ATOM 6330 C C . ARG B 1 216 ? 0.843 17.766 22.234 1 98.62 216 ARG B C 1
ATOM 6332 O O . ARG B 1 216 ? 0.056 18.703 22.359 1 98.62 216 ARG B O 1
ATOM 6339 N N . GLY B 1 217 ? 1.966 17.859 21.625 1 98.06 217 GLY B N 1
ATOM 6340 C CA . GLY B 1 217 ? 2.311 19.109 20.953 1 98.06 217 GLY B CA 1
ATOM 6341 C C . GLY B 1 217 ? 3.543 19.781 21.531 1 98.06 217 GLY B C 1
ATOM 6342 O O . GLY B 1 217 ? 3.984 20.812 21.031 1 98.06 217 GLY B O 1
ATOM 6343 N N . GLY B 1 218 ? 4.203 19.266 22.562 1 97.69 218 GLY B N 1
ATOM 6344 C CA . GLY B 1 218 ? 5.305 19.938 23.219 1 97.69 218 GLY B CA 1
ATOM 6345 C C . GLY B 1 218 ? 6.641 19.719 22.531 1 97.69 218 GLY B C 1
ATOM 6346 O O . GLY B 1 218 ? 7.258 20.656 22.047 1 97.69 218 GLY B O 1
ATOM 6347 N N . SER B 1 219 ? 7.125 18.578 22.484 1 97.75 219 SER B N 1
ATOM 6348 C CA . SER B 1 219 ? 8.398 18.125 21.922 1 97.75 219 SER B CA 1
ATOM 6349 C C . SER B 1 219 ? 8.312 16.688 21.438 1 97.75 219 SER B C 1
ATOM 6351 O O . SER B 1 219 ? 8.766 15.773 22.109 1 97.75 219 SER B O 1
ATOM 6353 N N . PRO B 1 220 ? 7.809 16.5 20.219 1 97.19 220 PRO B N 1
ATOM 6354 C CA . PRO B 1 220 ? 7.508 15.156 19.734 1 97.19 220 PRO B CA 1
ATOM 6355 C C . PRO B 1 220 ? 8.711 14.219 19.812 1 97.19 220 PRO B C 1
ATOM 6357 O O . PRO B 1 220 ? 9.797 14.562 19.328 1 97.19 220 PRO B O 1
ATOM 6360 N N . GLY B 1 221 ? 8.508 13.055 20.438 1 97.06 221 GLY B N 1
ATOM 6361 C CA . GLY B 1 221 ? 9.508 12 20.484 1 97.06 221 GLY B CA 1
ATOM 6362 C C . GLY B 1 221 ? 10.5 12.18 21.625 1 97.06 221 GLY B C 1
ATOM 6363 O O . GLY B 1 221 ? 11.484 11.445 21.719 1 97.06 221 GLY B O 1
ATOM 6364 N N . ASN B 1 222 ? 10.266 13.086 22.562 1 97.88 222 ASN B N 1
ATOM 6365 C CA . ASN B 1 222 ? 11.328 13.438 23.5 1 97.88 222 ASN B CA 1
ATOM 6366 C C . ASN B 1 222 ? 10.922 13.156 24.938 1 97.88 222 ASN B C 1
ATOM 6368 O O . ASN B 1 222 ? 11.633 13.547 25.875 1 97.88 222 ASN B O 1
ATOM 6372 N N . PHE B 1 223 ? 9.805 12.445 25.172 1 98.25 223 PHE B N 1
ATOM 6373 C CA . PHE B 1 223 ? 9.312 12.242 26.531 1 98.25 223 PHE B CA 1
ATOM 6374 C C . PHE B 1 223 ? 9.32 10.758 26.891 1 98.25 223 PHE B C 1
ATOM 6376 O O . PHE B 1 223 ? 9.008 10.391 28.031 1 98.25 223 PHE B O 1
ATOM 6383 N N . GLY B 1 224 ? 9.594 9.953 26.031 1 98.31 224 GLY B N 1
ATOM 6384 C CA . GLY B 1 224 ? 9.477 8.5 26.078 1 98.31 224 GLY B CA 1
ATOM 6385 C C . GLY B 1 224 ? 9.031 7.891 24.766 1 98.31 224 GLY B C 1
ATOM 6386 O O . GLY B 1 224 ? 8.844 8.602 23.781 1 98.31 224 GLY B O 1
ATOM 6387 N N . VAL B 1 225 ? 8.953 6.582 24.734 1 98.69 225 VAL B N 1
ATOM 6388 C CA . VAL B 1 225 ? 8.5 5.898 23.531 1 98.69 225 VAL B CA 1
ATOM 6389 C C . VAL B 1 225 ? 6.984 5.695 23.594 1 98.69 225 VAL B C 1
ATOM 6391 O O . VAL B 1 225 ? 6.504 4.777 24.266 1 98.69 225 VAL B O 1
ATOM 6394 N N . VAL B 1 226 ? 6.254 6.555 22.938 1 98.81 226 VAL B N 1
ATOM 6395 C CA . VAL B 1 226 ? 4.812 6.363 22.812 1 98.81 226 VAL B CA 1
ATOM 6396 C C . VAL B 1 226 ? 4.523 5.121 21.969 1 98.81 226 VAL B C 1
ATOM 6398 O O . VAL B 1 226 ? 5.043 4.977 20.859 1 98.81 226 VAL B O 1
ATOM 6401 N N . THR B 1 227 ? 3.678 4.238 22.484 1 98.69 227 THR B N 1
ATOM 6402 C CA . THR B 1 227 ? 3.432 2.986 21.781 1 98.69 227 THR B CA 1
ATOM 6403 C C . THR B 1 227 ? 1.994 2.93 21.266 1 98.69 227 THR B C 1
ATOM 6405 O O . THR B 1 227 ? 1.723 2.318 20.234 1 98.69 227 THR B O 1
ATOM 6408 N N . HIS B 1 228 ? 1.042 3.51 22.078 1 98.69 228 HIS B N 1
ATOM 6409 C CA . HIS B 1 228 ? -0.367 3.477 21.703 1 98.69 228 HIS B CA 1
ATOM 6410 C C . HIS B 1 228 ? -1.078 4.762 22.094 1 98.69 228 HIS B C 1
ATOM 6412 O O . HIS B 1 228 ? -0.668 5.43 23.062 1 98.69 228 HIS B O 1
ATOM 6418 N N . TYR B 1 229 ? -2.123 5.051 21.359 1 98.69 229 TYR B N 1
ATOM 6419 C CA . TYR B 1 229 ? -3.121 6.039 21.75 1 98.69 229 TYR B CA 1
ATOM 6420 C C . TYR B 1 229 ? -4.473 5.379 22 1 98.69 229 TYR B C 1
ATOM 6422 O O . TYR B 1 229 ? -4.832 4.41 21.328 1 98.69 229 TYR B O 1
ATOM 6430 N N . THR B 1 230 ? -5.168 5.848 23 1 98.06 230 THR B N 1
ATOM 6431 C CA . THR B 1 230 ? -6.613 5.68 23.016 1 98.06 230 THR B CA 1
ATOM 6432 C C . THR B 1 230 ? -7.312 6.918 22.469 1 98.06 230 THR B C 1
ATOM 6434 O O . THR B 1 230 ? -7.113 8.023 22.969 1 98.06 230 THR B O 1
ATOM 6437 N N . ILE B 1 231 ? -8.094 6.73 21.484 1 98.31 231 ILE B N 1
ATOM 6438 C CA . ILE B 1 231 ? -8.68 7.836 20.734 1 98.31 231 ILE B CA 1
ATOM 6439 C C . ILE B 1 231 ? -10.203 7.797 20.875 1 98.31 231 ILE B C 1
ATOM 6441 O O . ILE B 1 231 ? -10.82 6.75 20.672 1 98.31 231 ILE B O 1
ATOM 6445 N N . SER B 1 232 ? -10.773 8.867 21.266 1 97.44 232 SER B N 1
ATOM 6446 C CA . SER B 1 232 ? -12.227 9.023 21.312 1 97.44 232 SER B CA 1
ATOM 6447 C C . SER B 1 232 ? -12.805 9.305 19.938 1 97.44 232 SER B C 1
ATOM 6449 O O . SER B 1 232 ? -13.016 10.461 19.578 1 97.44 232 SER B O 1
ATOM 6451 N N . ALA B 1 233 ? -13.188 8.258 19.203 1 98.06 233 ALA B N 1
ATOM 6452 C CA . ALA B 1 233 ? -13.641 8.383 17.828 1 98.06 233 ALA B CA 1
ATOM 6453 C C . ALA B 1 233 ? -15.117 8.758 17.766 1 98.06 233 ALA B C 1
ATOM 6455 O O . ALA B 1 233 ? -15.906 8.344 18.609 1 98.06 233 ALA B O 1
ATOM 6456 N N . LEU B 1 234 ? -15.484 9.469 16.766 1 97.75 234 LEU B N 1
ATOM 6457 C CA . LEU B 1 234 ? -16.828 9.992 16.609 1 97.75 234 LEU B CA 1
ATOM 6458 C C . LEU B 1 234 ? -17.703 9.031 15.805 1 97.75 234 LEU B C 1
ATOM 6460 O O . LEU B 1 234 ? -17.25 8.453 14.812 1 97.75 234 LEU B O 1
ATOM 6464 N N . LYS B 1 235 ? -18.922 8.844 16.25 1 97.06 235 LYS B N 1
ATOM 6465 C CA . LYS B 1 235 ? -19.891 8.047 15.5 1 97.06 235 LYS B CA 1
ATOM 6466 C C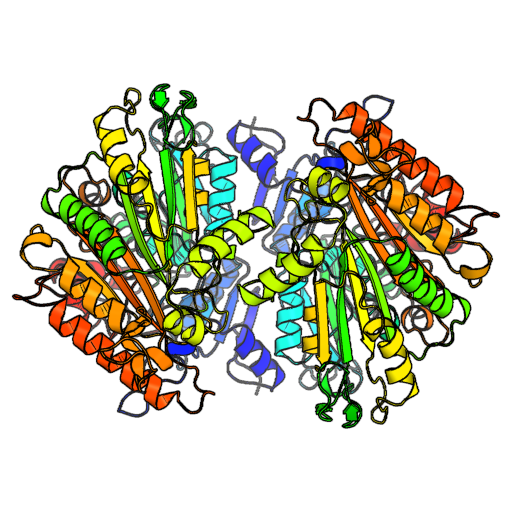 . LYS B 1 235 ? -20.469 8.828 14.328 1 97.06 235 LYS B C 1
ATOM 6468 O O . LYS B 1 235 ? -21.062 9.891 14.508 1 97.06 235 LYS B O 1
ATOM 6473 N N . ALA B 1 236 ? -20.359 8.336 13.156 1 97.25 236 ALA B N 1
ATOM 6474 C CA . ALA B 1 236 ? -20.828 9.031 11.961 1 97.25 236 ALA B CA 1
ATOM 6475 C C . ALA B 1 236 ? -22.328 9.305 12.023 1 97.25 236 ALA B C 1
ATOM 6477 O O . ALA B 1 236 ? -22.797 10.344 11.562 1 97.25 236 ALA B O 1
ATOM 6478 N N . LYS B 1 237 ? -23.094 8.391 12.625 1 95.44 237 LYS B N 1
ATOM 6479 C CA . LYS B 1 237 ? -24.547 8.477 12.68 1 95.44 237 LYS B CA 1
ATOM 6480 C C . LYS B 1 237 ? -24.984 9.734 13.422 1 95.44 237 LYS B C 1
ATOM 6482 O O . LYS B 1 237 ? -26.109 10.219 13.219 1 95.44 237 LYS B O 1
ATOM 6487 N N . SER B 1 238 ? -24.109 10.227 14.266 1 95.75 238 SER B N 1
ATOM 6488 C CA . SER B 1 238 ? -24.469 11.383 15.086 1 95.75 238 SER B CA 1
ATOM 6489 C C . SER B 1 238 ? -24.359 12.68 14.289 1 95.75 238 SER B C 1
ATOM 6491 O O . SER B 1 238 ? -24.734 13.75 14.781 1 95.75 238 SER B O 1
ATOM 6493 N N . TYR B 1 239 ? -23.938 12.633 13.055 1 96.5 239 TYR B N 1
ATOM 6494 C CA . TYR B 1 239 ? -23.688 13.828 12.266 1 96.5 239 TYR B CA 1
ATOM 6495 C C . TYR B 1 239 ? -24.391 13.75 10.914 1 96.5 239 TYR B C 1
ATOM 6497 O O . TYR B 1 239 ? -23.844 14.18 9.898 1 96.5 239 TYR B O 1
ATOM 6505 N N . MET B 1 240 ? -25.531 13.219 10.875 1 95.25 240 MET B N 1
ATOM 6506 C CA . MET B 1 240 ? -26.266 13 9.633 1 95.25 240 MET B CA 1
ATOM 6507 C C . MET B 1 240 ? -27.266 14.117 9.391 1 95.25 240 MET B C 1
ATOM 6509 O O . MET B 1 240 ? -27.734 14.312 8.266 1 95.25 240 MET B O 1
ATOM 6513 N N . GLY B 1 241 ? -27.562 14.867 10.438 1 94.12 241 GLY B N 1
ATOM 6514 C CA . GLY B 1 241 ? -28.594 15.875 10.281 1 94.12 241 GLY B CA 1
ATOM 6515 C C . GLY B 1 241 ? -29.922 15.305 9.805 1 94.12 241 GLY B C 1
ATOM 6516 O O . GLY B 1 241 ? -30.312 14.211 10.219 1 94.12 241 GLY B O 1
ATOM 6517 N N . ILE B 1 242 ? -30.641 16.109 9.023 1 92.5 242 ILE B N 1
ATOM 6518 C CA . ILE B 1 242 ? -31.938 15.664 8.516 1 92.5 242 ILE B CA 1
ATOM 6519 C C . ILE B 1 242 ? -31.859 15.422 7.012 1 92.5 242 ILE B C 1
ATOM 6521 O O . ILE B 1 242 ? -30.844 15.758 6.379 1 92.5 242 ILE B O 1
ATOM 6525 N N . GLU B 1 243 ? -32.844 14.773 6.453 1 91.81 243 GLU B N 1
ATOM 6526 C CA . GLU B 1 243 ? -32.906 14.555 5.008 1 91.81 243 GLU B CA 1
ATOM 6527 C C . GLU B 1 243 ? -33.094 15.875 4.266 1 91.81 243 GLU B C 1
ATOM 6529 O O . GLU B 1 243 ? -33.906 16.719 4.68 1 91.81 243 GLU B O 1
ATOM 6534 N N . ASN B 1 244 ? -32.375 16.078 3.209 1 90.44 244 ASN B N 1
ATOM 6535 C CA . ASN B 1 244 ? -32.406 17.297 2.402 1 90.44 244 ASN B CA 1
ATOM 6536 C C . ASN B 1 244 ? -32.625 16.984 0.927 1 90.44 244 ASN B C 1
ATOM 6538 O O . ASN B 1 244 ? -32.531 15.828 0.509 1 90.44 244 ASN B O 1
ATOM 6542 N N . THR B 1 245 ? -33.094 17.953 0.2 1 87.12 245 THR B N 1
ATOM 6543 C CA . THR B 1 245 ? -33.219 17.859 -1.249 1 87.12 245 THR B CA 1
ATOM 6544 C C . THR B 1 245 ? -32.375 18.922 -1.938 1 87.12 245 THR B C 1
ATOM 6546 O O . THR B 1 245 ? -32.406 20.094 -1.564 1 87.12 245 THR B O 1
ATOM 6549 N N . ILE B 1 246 ? -31.547 18.453 -2.848 1 83.25 246 ILE B N 1
ATOM 6550 C CA . ILE B 1 246 ? -30.656 19.375 -3.545 1 83.25 246 ILE B CA 1
ATOM 6551 C C . ILE B 1 246 ? -30.859 19.25 -5.055 1 83.25 246 ILE B C 1
ATOM 6553 O O . ILE B 1 246 ? -31.234 18.188 -5.547 1 83.25 246 ILE B O 1
ATOM 6557 N N . THR B 1 247 ? -30.859 20.344 -5.746 1 81.06 247 THR B N 1
ATOM 6558 C CA . THR B 1 247 ? -30.781 20.375 -7.203 1 81.06 247 THR B CA 1
ATOM 6559 C C . THR B 1 247 ? -29.422 20.906 -7.66 1 81.06 247 THR B C 1
ATOM 6561 O O . THR B 1 247 ? -28.969 21.953 -7.188 1 81.06 247 THR B O 1
ATOM 6564 N N . THR B 1 248 ? -28.75 20.062 -8.422 1 74.5 248 THR B N 1
ATOM 6565 C CA . THR B 1 248 ? -27.453 20.516 -8.922 1 74.5 248 THR B CA 1
ATOM 6566 C C . THR B 1 248 ? -27.516 20.797 -10.414 1 74.5 248 THR B C 1
ATOM 6568 O O . THR B 1 248 ? -28.406 20.281 -11.109 1 74.5 248 THR B O 1
ATOM 6571 N N . PRO B 1 249 ? -26.656 21.641 -10.914 1 67.38 249 PRO B N 1
ATOM 6572 C CA . PRO B 1 249 ? -26.688 21.953 -12.344 1 67.38 249 PRO B CA 1
ATOM 6573 C C . PRO B 1 249 ? -26.516 20.703 -13.219 1 67.38 249 PRO B C 1
ATOM 6575 O O . PRO B 1 249 ? -27.047 20.656 -14.328 1 67.38 249 PRO B O 1
ATOM 6578 N N . ASN B 1 250 ? -25.75 19.828 -12.672 1 65.75 250 ASN B N 1
ATOM 6579 C CA . ASN B 1 250 ? -25.484 18.641 -13.469 1 65.75 250 ASN B CA 1
ATOM 6580 C C . ASN B 1 250 ? -26.641 17.641 -13.406 1 65.75 250 ASN B C 1
ATOM 6582 O O . ASN B 1 250 ? -26.734 16.75 -14.242 1 65.75 250 ASN B O 1
ATOM 6586 N N . ASN B 1 251 ? -27.453 17.844 -12.422 1 71.38 251 ASN B N 1
ATOM 6587 C CA . ASN B 1 251 ? -28.641 17.031 -12.281 1 71.38 251 ASN B CA 1
ATOM 6588 C C . ASN B 1 251 ? -29.875 17.875 -11.961 1 71.38 251 ASN B C 1
ATOM 6590 O O . ASN B 1 251 ? -30.156 18.156 -10.797 1 71.38 251 ASN B O 1
ATOM 6594 N N . PRO B 1 252 ? -30.625 18.125 -13.008 1 76.56 252 PRO B N 1
ATOM 6595 C CA . PRO B 1 252 ? -31.766 19.016 -12.766 1 76.56 252 PRO B CA 1
ATOM 6596 C C . PRO B 1 252 ? -32.875 18.359 -11.938 1 76.56 252 PRO B C 1
ATOM 6598 O O . PRO B 1 252 ? -33.75 19.047 -11.422 1 76.56 252 PRO B O 1
ATOM 6601 N N . LYS B 1 253 ? -32.812 17.047 -11.766 1 79.38 253 LYS B N 1
ATOM 6602 C CA . LYS B 1 253 ? -33.781 16.375 -10.906 1 79.38 253 LYS B CA 1
ATOM 6603 C C . LYS B 1 253 ? -33.375 16.453 -9.438 1 79.38 253 LYS B C 1
ATOM 6605 O O . LYS B 1 253 ? -32.219 16.156 -9.102 1 79.38 253 LYS B O 1
ATOM 6610 N N . PRO B 1 254 ? -34.344 17 -8.68 1 84.56 254 PRO B N 1
ATOM 6611 C CA . PRO B 1 254 ? -34.031 17.031 -7.254 1 84.56 254 PRO B CA 1
ATOM 6612 C C . PRO B 1 254 ? -33.625 15.672 -6.703 1 84.56 254 PRO B C 1
ATOM 6614 O O . PRO B 1 254 ? -34.219 14.656 -7.055 1 84.56 254 PRO B O 1
ATOM 6617 N N . GLU B 1 255 ? -32.531 15.727 -6.012 1 87 255 GLU B N 1
ATOM 6618 C CA . GLU B 1 255 ? -32 14.508 -5.387 1 87 255 GLU B CA 1
ATOM 6619 C C . GLU B 1 255 ? -32.062 14.617 -3.867 1 87 255 GLU B C 1
ATOM 6621 O O . GLU B 1 255 ? -31.656 15.641 -3.301 1 87 255 GLU B O 1
ATOM 6626 N N . LYS B 1 256 ? -32.594 13.633 -3.303 1 90.38 256 LYS B N 1
ATOM 6627 C CA . LYS B 1 256 ? -32.625 13.562 -1.845 1 90.38 256 LYS B CA 1
ATOM 6628 C C . LYS B 1 256 ? -31.312 13.008 -1.301 1 90.38 256 LYS B C 1
ATOM 6630 O O . LYS B 1 256 ? -30.703 12.125 -1.912 1 90.38 256 LYS B O 1
ATOM 6635 N N . PHE B 1 257 ? -30.875 13.672 -0.215 1 91.62 257 PHE B N 1
ATOM 6636 C CA . PHE B 1 257 ? -29.703 13.141 0.475 1 91.62 257 PHE B CA 1
ATOM 6637 C C . PHE B 1 257 ? -29.734 13.508 1.953 1 91.62 257 PHE B C 1
ATOM 6639 O O . PHE B 1 257 ? -30.547 14.336 2.375 1 91.62 257 PHE B O 1
ATOM 6646 N N . GLN B 1 258 ? -28.984 12.812 2.717 1 93.31 258 GLN B N 1
ATOM 6647 C CA . GLN B 1 258 ? -28.797 13.086 4.141 1 93.31 258 GLN B CA 1
ATOM 6648 C C . GLN B 1 258 ? -27.328 12.945 4.531 1 93.31 258 GLN B C 1
ATOM 6650 O O . GLN B 1 258 ? -26.625 12.086 4.012 1 93.31 258 GLN B O 1
ATOM 6655 N N . GLY B 1 259 ? -26.969 13.898 5.516 1 95.12 259 GLY B N 1
ATOM 6656 C CA . GLY B 1 259 ? -25.609 13.789 6.039 1 95.12 259 GLY B CA 1
ATOM 6657 C C . GLY B 1 259 ? -24.656 14.797 5.438 1 95.12 259 GLY B C 1
ATOM 6658 O O . GLY B 1 259 ? -25.094 15.789 4.84 1 95.12 259 GLY B O 1
ATOM 6659 N N . PRO B 1 260 ? -23.359 14.633 5.648 1 96.81 260 PRO B N 1
ATOM 6660 C CA . PRO B 1 260 ? -22.312 15.508 5.125 1 96.81 260 PRO B CA 1
ATOM 6661 C C . PRO B 1 260 ? -22.312 15.578 3.602 1 96.81 260 PRO B C 1
ATOM 6663 O O . PRO B 1 260 ? -22.719 14.617 2.936 1 96.81 260 PRO B O 1
ATOM 6666 N N . HIS B 1 261 ? -21.891 16.719 3.123 1 96 261 HIS B N 1
ATOM 6667 C CA . HIS B 1 261 ? -21.812 17 1.696 1 96 261 HIS B CA 1
ATOM 6668 C C . HIS B 1 261 ? -20.469 17.656 1.351 1 96 261 HIS B C 1
ATOM 6670 O O . HIS B 1 261 ? -19.922 18.422 2.145 1 96 261 HIS B O 1
ATOM 6676 N N . GLY B 1 262 ? -19.859 17.234 0.221 1 96.25 262 GLY B N 1
ATOM 6677 C CA . GLY B 1 262 ? -18.547 17.781 -0.127 1 96.25 262 GLY B CA 1
ATOM 6678 C C . GLY B 1 262 ? -18.312 17.828 -1.623 1 96.25 262 GLY B C 1
ATOM 6679 O O . GLY B 1 262 ? -19.047 17.234 -2.4 1 96.25 262 GLY B O 1
ATOM 6680 N N . ILE B 1 263 ? -17.359 18.672 -2.012 1 96.25 263 ILE B N 1
ATOM 6681 C CA . ILE B 1 263 ? -16.891 18.797 -3.393 1 96.25 263 ILE B CA 1
ATOM 6682 C C . ILE B 1 263 ? -15.391 18.547 -3.457 1 96.25 263 ILE B C 1
ATOM 6684 O O . ILE B 1 263 ? -14.625 19.141 -2.705 1 96.25 263 ILE B O 1
ATOM 6688 N N . LYS B 1 264 ? -14.984 17.625 -4.238 1 95.38 264 LYS B N 1
ATOM 6689 C CA . LYS B 1 264 ? -13.617 17.453 -4.707 1 95.38 264 LYS B CA 1
ATOM 6690 C C . LYS B 1 264 ? -13.5 17.781 -6.191 1 95.38 264 LYS B C 1
ATOM 6692 O O . LYS B 1 264 ? -14.102 17.109 -7.031 1 95.38 264 LYS B O 1
ATOM 6697 N N . ALA B 1 265 ? -12.734 18.828 -6.504 1 95.81 265 ALA B N 1
ATOM 6698 C CA . ALA B 1 265 ? -12.688 19.281 -7.887 1 95.81 265 ALA B CA 1
ATOM 6699 C C . ALA B 1 265 ? -11.266 19.656 -8.297 1 95.81 265 ALA B C 1
ATOM 6701 O O . ALA B 1 265 ? -10.398 19.859 -7.441 1 95.81 265 ALA B O 1
ATOM 6702 N N . ALA B 1 266 ? -11.047 19.688 -9.562 1 95.94 266 ALA B N 1
ATOM 6703 C CA . ALA B 1 266 ? -9.75 20.062 -10.125 1 95.94 266 ALA B CA 1
ATOM 6704 C C . ALA B 1 266 ? -9.914 20.953 -11.352 1 95.94 266 ALA B C 1
ATOM 6706 O O . ALA B 1 266 ? -10.812 20.734 -12.164 1 95.94 266 ALA B O 1
ATOM 6707 N N . TRP B 1 267 ? -9.141 21.969 -11.469 1 96.62 267 TRP B N 1
ATOM 6708 C CA . TRP B 1 267 ? -9.023 22.859 -12.625 1 96.62 267 TRP B CA 1
ATOM 6709 C C . TRP B 1 267 ? -7.59 22.875 -13.148 1 96.62 267 TRP B C 1
ATOM 6711 O O . TRP B 1 267 ? -6.637 22.719 -12.383 1 96.62 267 TRP B O 1
ATOM 6721 N N . ILE B 1 268 ? -7.453 23.031 -14.438 1 95.62 268 ILE B N 1
ATOM 6722 C CA . ILE B 1 268 ? -6.152 23.469 -14.93 1 95.62 268 ILE B CA 1
ATOM 6723 C C . ILE B 1 268 ? -5.77 24.797 -14.281 1 95.62 268 ILE B C 1
ATOM 6725 O O . ILE B 1 268 ? -6.609 25.688 -14.141 1 95.62 268 ILE B O 1
ATOM 6729 N N . TYR B 1 269 ? -4.562 24.922 -13.945 1 96.56 269 TYR B N 1
ATOM 6730 C CA . TYR B 1 269 ? -4.102 26.125 -13.25 1 96.56 269 TYR B CA 1
ATOM 6731 C C . TYR B 1 269 ? -4.387 27.375 -14.07 1 96.56 269 TYR B C 1
ATOM 6733 O O . TYR B 1 269 ? -4.016 27.453 -15.25 1 96.56 269 TYR B O 1
ATOM 6741 N N . SER B 1 270 ? -5.043 28.312 -13.523 1 95 270 SER B N 1
ATOM 6742 C CA . SER B 1 270 ? -5.199 29.688 -13.984 1 95 270 SER B CA 1
ATOM 6743 C C . SER B 1 270 ? -5.227 30.672 -12.812 1 95 270 SER B C 1
ATOM 6745 O O . SER B 1 270 ? -5.801 30.375 -11.766 1 95 270 SER B O 1
ATOM 6747 N N . GLU B 1 271 ? -4.664 31.734 -13.047 1 96.12 271 GLU B N 1
ATOM 6748 C CA . GLU B 1 271 ? -4.605 32.75 -11.992 1 96.12 271 GLU B CA 1
ATOM 6749 C C . GLU B 1 271 ? -6.008 33.188 -11.57 1 96.12 271 GLU B C 1
ATOM 6751 O O . GLU B 1 271 ? -6.254 33.438 -10.391 1 96.12 271 GLU B O 1
ATOM 6756 N N . LYS B 1 272 ? -6.848 33.219 -12.523 1 95.75 272 LYS B N 1
ATOM 6757 C CA . LYS B 1 272 ? -8.211 33.656 -12.25 1 95.75 272 LYS B CA 1
ATOM 6758 C C . LYS B 1 272 ? -8.922 32.688 -11.305 1 95.75 272 LYS B C 1
ATOM 6760 O O . LYS B 1 272 ? -9.531 33.125 -10.312 1 95.75 272 LYS B O 1
ATOM 6765 N N . VAL B 1 273 ? -8.875 31.422 -11.617 1 97 273 VAL B N 1
ATOM 6766 C CA . VAL B 1 273 ? -9.523 30.406 -10.781 1 97 273 VAL B CA 1
ATOM 6767 C C . VAL B 1 273 ? -8.891 30.406 -9.391 1 97 273 VAL B C 1
ATOM 6769 O O . VAL B 1 273 ? -9.602 30.391 -8.383 1 97 273 VAL B O 1
ATOM 6772 N N . LEU B 1 274 ? -7.59 30.438 -9.336 1 98.25 274 LEU B N 1
ATOM 6773 C CA . LEU B 1 274 ? -6.891 30.406 -8.055 1 98.25 274 LEU B CA 1
ATOM 6774 C C . LEU B 1 274 ? -7.25 31.625 -7.211 1 98.25 274 LEU B C 1
ATOM 6776 O O . LEU B 1 274 ? -7.508 31.5 -6.012 1 98.25 274 LEU B O 1
ATOM 6780 N N . ARG B 1 275 ? -7.246 32.812 -7.867 1 98.12 275 ARG B N 1
ATOM 6781 C CA . ARG B 1 275 ? -7.609 34.031 -7.168 1 98.12 275 ARG B CA 1
ATOM 6782 C C . ARG B 1 275 ? -9.008 33.938 -6.574 1 98.12 275 ARG B C 1
ATOM 6784 O O . ARG B 1 275 ? -9.234 34.375 -5.434 1 98.12 275 ARG B O 1
ATOM 6791 N N . ASN B 1 276 ? -9.891 33.438 -7.332 1 98.12 276 ASN B N 1
ATOM 6792 C CA . ASN B 1 276 ? -11.258 33.281 -6.852 1 98.12 276 ASN B CA 1
ATOM 6793 C C . ASN B 1 276 ? -11.32 32.375 -5.621 1 98.12 276 ASN B C 1
ATOM 6795 O O . ASN B 1 276 ? -11.953 32.75 -4.621 1 98.12 276 ASN B O 1
ATOM 6799 N N . LEU B 1 277 ? -10.711 31.25 -5.691 1 98.62 277 LEU B N 1
ATOM 6800 C CA . LEU B 1 277 ? -10.758 30.281 -4.602 1 98.62 277 LEU B CA 1
ATOM 6801 C C . LEU B 1 277 ? -10.055 30.812 -3.363 1 98.62 277 LEU B C 1
ATOM 6803 O O . LEU B 1 277 ? -10.547 30.656 -2.244 1 98.62 277 LEU B O 1
ATOM 6807 N N . LEU B 1 278 ? -8.914 31.484 -3.537 1 98.81 278 LEU B N 1
ATOM 6808 C CA . LEU B 1 278 ? -8.18 32.031 -2.404 1 98.81 278 LEU B CA 1
ATOM 6809 C C . LEU B 1 278 ? -8.938 33.188 -1.773 1 98.81 278 LEU B C 1
ATOM 6811 O O . LEU B 1 278 ? -8.844 33.438 -0.565 1 98.81 278 LEU B O 1
ATOM 6815 N N . ASN B 1 279 ? -9.672 33.906 -2.598 1 98.56 279 ASN B N 1
ATOM 6816 C CA . ASN B 1 279 ? -10.523 34.969 -2.041 1 98.56 279 ASN B CA 1
ATOM 6817 C C . ASN B 1 279 ? -11.594 34.375 -1.124 1 98.56 279 ASN B C 1
ATOM 6819 O O . ASN B 1 279 ? -11.977 35 -0.133 1 98.56 279 ASN B O 1
ATOM 6823 N N . ILE B 1 280 ? -12.117 33.25 -1.473 1 98.38 280 ILE B N 1
ATOM 6824 C CA . ILE B 1 280 ? -13.094 32.562 -0.613 1 98.38 280 ILE B CA 1
ATOM 6825 C C . ILE B 1 280 ? -12.43 32.188 0.707 1 98.38 280 ILE B C 1
ATOM 6827 O O . ILE B 1 280 ? -13.023 32.344 1.776 1 98.38 280 ILE B O 1
ATOM 6831 N N . VAL B 1 281 ? -11.188 31.703 0.688 1 98.62 281 VAL B N 1
ATOM 6832 C CA . VAL B 1 281 ? -10.438 31.375 1.896 1 98.62 281 VAL B CA 1
ATOM 6833 C C . VAL B 1 281 ? -10.242 32.625 2.744 1 98.62 281 VAL B C 1
ATOM 6835 O O . VAL B 1 281 ? -10.5 32.625 3.951 1 98.62 281 VAL B O 1
ATOM 6838 N N . ALA B 1 282 ? -9.781 33.719 2.102 1 98.69 282 ALA B N 1
ATOM 6839 C CA . ALA B 1 282 ? -9.531 34.969 2.799 1 98.69 282 ALA B CA 1
ATOM 6840 C C . ALA B 1 282 ? -10.805 35.469 3.467 1 98.69 282 ALA B C 1
ATOM 6842 O O . ALA B 1 282 ? -10.766 35.938 4.613 1 98.69 282 ALA B O 1
ATOM 6843 N N . LYS B 1 283 ? -11.867 35.438 2.734 1 98.12 283 LYS B N 1
ATOM 6844 C CA . LYS B 1 283 ? -13.141 35.906 3.27 1 98.12 283 LYS B CA 1
ATOM 6845 C C . LYS B 1 283 ? -13.562 35.094 4.492 1 98.12 283 LYS B C 1
ATOM 6847 O O . LYS B 1 283 ? -13.984 35.656 5.504 1 98.12 283 LYS B O 1
ATOM 6852 N N . MET B 1 284 ? -13.492 33.812 4.383 1 97.56 284 MET B N 1
ATOM 6853 C CA . MET B 1 284 ? -13.844 32.938 5.492 1 97.56 284 MET B CA 1
ATOM 6854 C C . MET B 1 284 ? -12.977 33.25 6.715 1 97.56 284 MET B C 1
ATOM 6856 O O . MET B 1 284 ? -13.477 33.25 7.84 1 97.56 284 MET B O 1
ATOM 6860 N N . SER B 1 285 ? -11.719 33.469 6.473 1 97.5 285 SER B N 1
ATOM 6861 C CA . SER B 1 285 ? -10.773 33.781 7.531 1 97.5 285 SER B CA 1
ATOM 6862 C C . SER B 1 285 ? -11.109 35.125 8.164 1 97.5 285 SER B C 1
ATOM 6864 O O . SER B 1 285 ? -11.258 35.25 9.383 1 97.5 285 SER B O 1
ATOM 6866 N N . ASP B 1 286 ? -11.242 36.188 7.352 1 98.19 286 ASP B N 1
ATOM 6867 C CA . ASP B 1 286 ? -11.398 37.562 7.793 1 98.19 286 ASP B CA 1
ATOM 6868 C C . ASP B 1 286 ? -12.719 37.75 8.547 1 98.19 286 ASP B C 1
ATOM 6870 O O . ASP B 1 286 ? -12.758 38.438 9.57 1 98.19 286 ASP B O 1
ATOM 6874 N N . GLU B 1 287 ? -13.789 37.156 8.031 1 97.56 287 GLU B N 1
ATOM 6875 C CA . GLU B 1 287 ? -15.078 37.25 8.711 1 97.56 287 GLU B CA 1
ATOM 6876 C C . GLU B 1 287 ? -15.086 36.469 10.008 1 97.56 287 GLU B C 1
ATOM 6878 O O . GLU B 1 287 ? -15.625 36.906 11.023 1 97.56 287 GLU B O 1
ATOM 6883 N N . GLY B 1 288 ? -14.555 35.25 9.977 1 97.31 288 GLY B N 1
ATOM 6884 C CA . GLY B 1 288 ? -14.32 34.406 11.156 1 97.31 288 GLY B CA 1
ATOM 6885 C C . GLY B 1 288 ? -15.602 33.906 11.789 1 97.31 288 GLY B C 1
ATOM 6886 O O . GLY B 1 288 ? -15.594 33.469 12.945 1 97.31 288 GLY B O 1
ATOM 6887 N N . THR B 1 289 ? -16.734 33.938 11.055 1 96.31 289 THR B N 1
ATOM 6888 C CA . THR B 1 289 ? -18 33.625 11.695 1 96.31 289 THR B CA 1
ATOM 6889 C C . THR B 1 289 ? -18.656 32.406 11.023 1 96.31 289 THR B C 1
ATOM 6891 O O . THR B 1 289 ? -19.766 32.031 11.367 1 96.31 289 THR B O 1
ATOM 6894 N N . ALA B 1 290 ? -17.984 31.766 10.055 1 95.06 290 ALA B N 1
ATOM 6895 C CA . ALA B 1 290 ? -18.562 30.594 9.406 1 95.06 290 ALA B CA 1
ATOM 6896 C C . ALA B 1 290 ? -18.984 29.547 10.43 1 95.06 290 ALA B C 1
ATOM 6898 O O . ALA B 1 290 ? -18.281 29.328 11.422 1 95.06 290 ALA B O 1
ATOM 6899 N N . PRO B 1 291 ? -20.156 28.922 10.211 1 95.06 291 PRO B N 1
ATOM 6900 C CA . PRO B 1 291 ? -20.562 27.859 11.141 1 95.06 291 PRO B CA 1
ATOM 6901 C C . PRO B 1 291 ? -19.547 26.734 11.25 1 95.06 291 PRO B C 1
ATOM 6903 O O . PRO B 1 291 ? -18.656 26.609 10.391 1 95.06 291 PRO B O 1
ATOM 6906 N N . ARG B 1 292 ? -19.594 25.969 12.203 1 96.19 292 ARG B N 1
ATOM 6907 C CA . ARG B 1 292 ? -18.625 24.953 12.586 1 96.19 292 ARG B CA 1
ATOM 6908 C C . ARG B 1 292 ? -18.406 23.953 11.461 1 96.19 292 ARG B C 1
ATOM 6910 O O . ARG B 1 292 ? -17.266 23.578 11.164 1 96.19 292 ARG B O 1
ATOM 6917 N N . GLY B 1 293 ? -19.406 23.562 10.734 1 96.69 293 GLY B N 1
ATOM 6918 C CA . GLY B 1 293 ? -19.422 22.359 9.906 1 96.69 293 GLY B CA 1
ATOM 6919 C C . GLY B 1 293 ? -18.75 22.547 8.562 1 96.69 293 GLY B C 1
ATOM 6920 O O . GLY B 1 293 ? -18.812 21.656 7.711 1 96.69 293 GLY B O 1
ATOM 6921 N N . PHE B 1 294 ? -18.031 23.703 8.344 1 97.56 294 PHE B N 1
ATOM 6922 C CA . PHE B 1 294 ? -17.453 23.984 7.035 1 97.56 294 PHE B CA 1
ATOM 6923 C C . PHE B 1 294 ? -15.945 23.781 7.051 1 97.56 294 PHE B C 1
ATOM 6925 O O . PHE B 1 294 ? -15.258 24.297 7.938 1 97.56 294 PHE B O 1
ATOM 6932 N N . ASP B 1 295 ? -15.414 23.016 6.117 1 98.44 295 ASP B N 1
ATOM 6933 C CA . ASP B 1 295 ? -13.984 22.859 5.875 1 98.44 295 ASP B CA 1
ATOM 6934 C C . ASP B 1 295 ? -13.625 23.219 4.438 1 98.44 295 ASP B C 1
ATOM 6936 O O . ASP B 1 295 ? -14.367 22.891 3.508 1 98.44 295 ASP B O 1
ATOM 6940 N N . LEU B 1 296 ? -12.508 23.938 4.219 1 98.62 296 LEU B N 1
ATOM 6941 C CA . LEU B 1 296 ? -12.102 24.406 2.898 1 98.62 296 LEU B CA 1
ATOM 6942 C C . LEU B 1 296 ? -10.586 24.328 2.736 1 98.62 296 LEU B C 1
ATOM 6944 O O . LEU B 1 296 ? -9.836 24.891 3.537 1 98.62 296 LEU B O 1
ATOM 6948 N N . CYS B 1 297 ? -10.133 23.641 1.726 1 98.56 297 CYS B N 1
ATOM 6949 C CA . CYS B 1 297 ? -8.719 23.469 1.403 1 98.56 297 CYS B CA 1
ATOM 6950 C C . CYS B 1 297 ? -8.477 23.641 -0.094 1 98.56 297 CYS B C 1
ATOM 6952 O O . CYS B 1 297 ? -9.18 23.031 -0.907 1 98.56 297 CYS B O 1
ATOM 6954 N N . VAL B 1 298 ? -7.555 24.5 -0.442 1 98.75 298 VAL B N 1
ATOM 6955 C CA . VAL B 1 298 ? -7.164 24.734 -1.83 1 98.75 298 VAL B CA 1
ATOM 6956 C C . VAL B 1 298 ? -5.73 24.266 -2.051 1 98.75 298 VAL B C 1
ATOM 6958 O O . VAL B 1 298 ? -4.824 24.641 -1.311 1 98.75 298 VAL B O 1
ATOM 6961 N N . ASN B 1 299 ? -5.547 23.438 -3.066 1 97.75 299 ASN B N 1
ATOM 6962 C CA . ASN B 1 299 ? -4.23 22.906 -3.398 1 97.75 299 ASN B CA 1
ATOM 6963 C C . ASN B 1 299 ? -3.787 23.328 -4.797 1 97.75 299 ASN B C 1
ATOM 6965 O O . ASN B 1 299 ? -4.621 23.516 -5.688 1 97.75 299 ASN B O 1
ATOM 6969 N N . VAL B 1 300 ? -2.516 23.516 -4.934 1 98.12 300 VAL B N 1
ATOM 6970 C CA . VAL B 1 300 ? -1.897 23.781 -6.23 1 98.12 300 VAL B CA 1
ATOM 6971 C C . VAL B 1 300 ? -0.764 22.781 -6.469 1 98.12 300 VAL B C 1
ATOM 6973 O O . VAL B 1 300 ? 0.109 22.609 -5.613 1 98.12 300 VAL B O 1
ATOM 6976 N N . LEU B 1 301 ? -0.773 22.141 -7.609 1 95.81 301 LEU B N 1
ATOM 6977 C CA . LEU B 1 301 ? 0.216 21.141 -7.98 1 95.81 301 LEU B CA 1
ATOM 6978 C C . LEU B 1 301 ? 0.808 21.438 -9.352 1 95.81 301 LEU B C 1
ATOM 6980 O O . LEU B 1 301 ? 0.07 21.641 -10.32 1 95.81 301 LEU B O 1
ATOM 6984 N N . SER B 1 302 ? 2.113 21.391 -9.453 1 95.44 302 SER B N 1
ATOM 6985 C CA . SER B 1 302 ? 2.82 21.609 -10.711 1 95.44 302 SER B CA 1
ATOM 6986 C C . SER B 1 302 ? 2.596 20.469 -11.688 1 95.44 302 SER B C 1
ATOM 6988 O O . SER B 1 302 ? 1.989 19.453 -11.336 1 95.44 302 SER B O 1
ATOM 6990 N N . THR B 1 303 ? 3.164 20.719 -12.852 1 91.06 303 THR B N 1
ATOM 6991 C CA . THR B 1 303 ? 3.164 19.688 -13.883 1 91.06 303 THR B CA 1
ATOM 6992 C C . THR B 1 303 ? 3.854 18.422 -13.383 1 91.06 303 THR B C 1
ATOM 6994 O O . THR B 1 303 ? 4.609 18.469 -12.406 1 91.06 303 THR B O 1
ATOM 6997 N N . ASP B 1 304 ? 3.557 17.281 -13.969 1 84.5 304 ASP B N 1
ATOM 6998 C CA . ASP B 1 304 ? 4.168 15.977 -13.727 1 84.5 304 ASP B CA 1
ATOM 6999 C C . ASP B 1 304 ? 3.531 15.289 -12.523 1 84.5 304 ASP B C 1
ATOM 7001 O O . ASP B 1 304 ? 3.914 14.172 -12.164 1 84.5 304 ASP B O 1
ATOM 7005 N N . PHE B 1 305 ? 2.621 15.953 -11.953 1 85.62 305 PHE B N 1
ATOM 7006 C CA . PHE B 1 305 ? 1.886 15.266 -10.898 1 85.62 305 PHE B CA 1
ATOM 7007 C C . PHE B 1 305 ? 0.943 14.227 -11.484 1 85.62 305 PHE B C 1
ATOM 7009 O O . PHE B 1 305 ? 0.281 14.477 -12.492 1 85.62 305 PHE B O 1
ATOM 7016 N N . ASP B 1 306 ? 0.874 13.055 -10.836 1 79.56 306 ASP B N 1
ATOM 7017 C CA . ASP B 1 306 ? -0.019 11.977 -11.266 1 79.56 306 ASP B CA 1
ATOM 7018 C C . ASP B 1 306 ? -1.442 12.219 -10.766 1 79.56 306 ASP B C 1
ATOM 7020 O O . ASP B 1 306 ? -1.798 11.797 -9.664 1 79.56 306 ASP B O 1
ATOM 7024 N N . ILE B 1 307 ? -2.266 12.656 -11.586 1 82.19 307 ILE B N 1
ATOM 7025 C CA . ILE B 1 307 ? -3.602 13.078 -11.18 1 82.19 307 ILE B CA 1
ATOM 7026 C C . ILE B 1 307 ? -4.477 11.852 -10.93 1 82.19 307 ILE B C 1
ATOM 7028 O O . ILE B 1 307 ? -5.488 11.938 -10.227 1 82.19 307 ILE B O 1
ATOM 7032 N N . THR B 1 308 ? -4.16 10.695 -11.547 1 79.31 308 THR B N 1
ATOM 7033 C CA . THR B 1 308 ? -4.98 9.5 -11.391 1 79.31 308 THR B CA 1
ATOM 7034 C C . THR B 1 308 ? -4.953 9.016 -9.945 1 79.31 308 THR B C 1
ATOM 7036 O O . THR B 1 308 ? -5.848 8.289 -9.508 1 79.31 308 THR B O 1
ATOM 7039 N N . LYS B 1 309 ? -3.973 9.469 -9.219 1 80.06 309 LYS B N 1
ATOM 7040 C CA . LYS B 1 309 ? -3.881 9.102 -7.809 1 80.06 309 LYS B CA 1
ATOM 7041 C C . LYS B 1 309 ? -4.875 9.891 -6.969 1 80.06 309 LYS B C 1
ATOM 7043 O O . LYS B 1 309 ? -5.371 9.398 -5.953 1 80.06 309 LYS B O 1
ATOM 7048 N N . LEU B 1 310 ? -5.168 11.023 -7.398 1 80.12 310 LEU B N 1
ATOM 7049 C CA . LEU B 1 310 ? -6.082 11.875 -6.648 1 80.12 310 LEU B CA 1
ATOM 7050 C C . LEU B 1 310 ? -7.527 11.625 -7.059 1 80.12 310 LEU B C 1
ATOM 7052 O O . LEU B 1 310 ? -8.445 11.805 -6.258 1 80.12 310 LEU B O 1
ATOM 7056 N N . PHE B 1 311 ? -7.641 11.219 -8.336 1 80.75 311 PHE B N 1
ATOM 7057 C CA . PHE B 1 311 ? -8.977 10.992 -8.875 1 80.75 311 PHE B CA 1
ATOM 7058 C C . PHE B 1 311 ? -9.086 9.602 -9.477 1 80.75 311 PHE B C 1
ATOM 7060 O O . PHE B 1 311 ? -9.016 9.438 -10.703 1 80.75 311 PHE B O 1
ATOM 7067 N N . PRO B 1 312 ? -9.414 8.688 -8.641 1 72.75 312 PRO B N 1
ATOM 7068 C CA . PRO B 1 312 ? -9.492 7.297 -9.094 1 72.75 312 PRO B CA 1
ATOM 7069 C C . PRO B 1 312 ? -10.539 7.098 -10.195 1 72.75 312 PRO B C 1
ATOM 7071 O O . PRO B 1 312 ? -10.523 6.078 -10.883 1 72.75 312 PRO B O 1
ATOM 7074 N N . ALA B 1 313 ? -11.414 8.062 -10.406 1 72.69 313 ALA B N 1
ATOM 7075 C CA . ALA B 1 313 ? -12.422 7.98 -11.461 1 72.69 313 ALA B CA 1
ATOM 7076 C C . ALA B 1 313 ? -11.773 8.031 -12.844 1 72.69 313 ALA B C 1
ATOM 7078 O O . ALA B 1 313 ? -12.391 7.637 -13.836 1 72.69 313 ALA B O 1
ATOM 7079 N N . LEU B 1 314 ? -10.586 8.492 -12.883 1 75.25 314 LEU B N 1
ATOM 7080 C CA . LEU B 1 314 ? -9.883 8.602 -14.148 1 75.25 314 LEU B CA 1
ATOM 7081 C C . LEU B 1 314 ? -9.344 7.246 -14.594 1 75.25 314 LEU B C 1
ATOM 7083 O O . LEU B 1 314 ? -8.133 7.047 -14.672 1 75.25 314 LEU B O 1
ATOM 7087 N N . LYS B 1 315 ? -10.242 6.348 -14.875 1 74.69 315 LYS B N 1
ATOM 7088 C CA . LYS B 1 315 ? -9.852 4.984 -15.227 1 74.69 315 LYS B CA 1
ATOM 7089 C C . LYS B 1 315 ? -10.57 4.523 -16.484 1 74.69 315 LYS B C 1
ATOM 7091 O O . LYS B 1 315 ? -10.375 3.393 -16.938 1 74.69 315 LYS B O 1
ATOM 7096 N N . THR B 1 316 ? -11.422 5.473 -16.984 1 77.25 316 THR B N 1
ATOM 7097 C CA . THR B 1 316 ? -12.172 5.094 -18.172 1 77.25 316 THR B CA 1
ATOM 7098 C C . THR B 1 316 ? -11.82 6 -19.344 1 77.25 316 THR B C 1
ATOM 7100 O O . THR B 1 316 ? -11.297 7.102 -19.156 1 77.25 316 THR B O 1
ATOM 7103 N N . ASP B 1 317 ? -12.141 5.551 -20.438 1 79 317 ASP B N 1
ATOM 7104 C CA . ASP B 1 317 ? -11.922 6.332 -21.656 1 79 317 ASP B CA 1
ATOM 7105 C C . ASP B 1 317 ? -12.766 7.598 -21.656 1 79 317 ASP B C 1
ATOM 7107 O O . ASP B 1 317 ? -12.297 8.664 -22.062 1 79 317 ASP B O 1
ATOM 7111 N N . GLU B 1 318 ? -13.906 7.473 -21.141 1 80.94 318 GLU B N 1
ATOM 7112 C CA . GLU B 1 318 ? -14.812 8.609 -21.109 1 80.94 318 GLU B CA 1
ATOM 7113 C C . GLU B 1 318 ? -14.266 9.742 -20.234 1 80.94 318 GLU B C 1
ATOM 7115 O O . GLU B 1 318 ? -14.289 10.906 -20.641 1 80.94 318 GLU B O 1
ATOM 7120 N N . GLU B 1 319 ? -13.773 9.391 -19.094 1 82.81 319 GLU B N 1
ATOM 7121 C CA . GLU B 1 319 ? -13.227 10.375 -18.172 1 82.81 319 GLU B CA 1
ATOM 7122 C C . GLU B 1 319 ? -12.016 11.094 -18.781 1 82.81 319 GLU B C 1
ATOM 7124 O O . GLU B 1 319 ? -11.883 12.305 -18.656 1 82.81 319 GLU B O 1
ATOM 7129 N N . TRP B 1 320 ? -11.227 10.367 -19.469 1 85.38 320 TRP B N 1
ATOM 7130 C CA . TRP B 1 320 ? -10.023 10.961 -20.031 1 85.38 320 TRP B CA 1
ATOM 7131 C C . TRP B 1 320 ? -10.352 11.812 -21.25 1 85.38 320 TRP B C 1
ATOM 7133 O O . TRP B 1 320 ? -9.688 12.812 -21.516 1 85.38 320 TRP B O 1
ATOM 7143 N N . LYS B 1 321 ? -11.344 11.414 -21.984 1 86.06 321 LYS B N 1
ATOM 7144 C CA . LYS B 1 321 ? -11.812 12.281 -23.062 1 86.06 321 LYS B CA 1
ATOM 7145 C C . LYS B 1 321 ? -12.227 13.648 -22.531 1 86.06 321 LYS B C 1
ATOM 7147 O O . LYS B 1 321 ? -11.977 14.672 -23.172 1 86.06 321 LYS B O 1
ATOM 7152 N N . GLY B 1 322 ? -12.867 13.633 -21.375 1 86.19 322 GLY B N 1
ATOM 7153 C CA . GLY B 1 322 ? -13.219 14.898 -20.734 1 86.19 322 GLY B CA 1
ATOM 7154 C C . GLY B 1 322 ? -12.016 15.75 -20.391 1 86.19 322 GLY B C 1
ATOM 7155 O O . GLY B 1 322 ? -12.016 16.953 -20.641 1 86.19 322 GLY B O 1
ATOM 7156 N N . VAL B 1 323 ? -11.023 15.203 -19.875 1 87.56 323 VAL B N 1
ATOM 7157 C CA . VAL B 1 323 ? -9.797 15.898 -19.516 1 87.56 323 VAL B CA 1
ATOM 7158 C C . VAL B 1 323 ? -9.141 16.469 -20.781 1 87.56 323 VAL B C 1
ATOM 7160 O O . VAL B 1 323 ? -8.742 17.641 -20.797 1 87.56 323 VAL B O 1
ATOM 7163 N N . GLN B 1 324 ? -9.078 15.68 -21.812 1 87.44 324 GLN B N 1
ATOM 7164 C CA . GLN B 1 324 ? -8.453 16.078 -23.062 1 87.44 324 GLN B CA 1
ATOM 7165 C C . GLN B 1 324 ? -9.219 17.234 -23.719 1 87.44 324 GLN B C 1
ATOM 7167 O O . GLN B 1 324 ? -8.625 18.109 -24.344 1 87.44 324 GLN B O 1
ATOM 7172 N N . ASP B 1 325 ? -10.492 17.156 -23.594 1 90.62 325 ASP B N 1
ATOM 7173 C CA . ASP B 1 325 ? -11.312 18.234 -24.141 1 90.62 325 ASP B CA 1
ATOM 7174 C C . ASP B 1 325 ? -10.953 19.578 -23.5 1 90.62 325 ASP B C 1
ATOM 7176 O O . ASP B 1 325 ? -10.906 20.609 -24.188 1 90.62 325 ASP B O 1
ATOM 7180 N N . VAL B 1 326 ? -10.727 19.578 -22.281 1 91.5 326 VAL B N 1
ATOM 7181 C CA . VAL B 1 326 ? -10.367 20.812 -21.578 1 91.5 326 VAL B CA 1
ATOM 7182 C C . VAL B 1 326 ? -8.961 21.234 -21.984 1 91.5 326 VAL B C 1
ATOM 7184 O O . VAL B 1 326 ? -8.719 22.422 -22.25 1 91.5 326 VAL B O 1
ATOM 7187 N N . ILE B 1 327 ? -8.039 20.359 -22.078 1 90.5 327 ILE B N 1
ATOM 7188 C CA . ILE B 1 327 ? -6.648 20.641 -22.422 1 90.5 327 ILE B CA 1
ATOM 7189 C C . ILE B 1 327 ? -6.582 21.188 -23.844 1 90.5 327 ILE B C 1
ATOM 7191 O O . ILE B 1 327 ? -5.777 22.078 -24.141 1 90.5 327 ILE B O 1
ATOM 7195 N N . SER B 1 328 ? -7.445 20.688 -24.703 1 90.81 328 SER B N 1
ATOM 7196 C CA . SER B 1 328 ? -7.441 21.094 -26.109 1 90.81 328 SER B CA 1
ATOM 7197 C C . SER B 1 328 ? -7.797 22.562 -26.266 1 90.81 328 SER B C 1
ATOM 7199 O O . SER B 1 328 ? -7.492 23.172 -27.297 1 90.81 328 SER B O 1
ATOM 7201 N N . LYS B 1 329 ? -8.414 23.125 -25.266 1 91.56 329 LYS B N 1
ATOM 7202 C CA . LYS B 1 329 ? -8.844 24.516 -25.312 1 91.56 329 LYS B CA 1
ATOM 7203 C C . LYS B 1 329 ? -7.707 25.469 -24.953 1 91.56 329 LYS B C 1
ATOM 7205 O O . LYS B 1 329 ? -7.828 26.688 -25.109 1 91.56 329 LYS B O 1
ATOM 7210 N N . LEU B 1 330 ? -6.613 24.984 -24.516 1 93.12 330 LEU B N 1
ATOM 7211 C CA . LEU B 1 330 ? -5.461 25.812 -24.188 1 93.12 330 LEU B CA 1
ATOM 7212 C C . LEU B 1 330 ? -4.848 26.422 -25.453 1 93.12 330 LEU B C 1
ATOM 7214 O O . LEU B 1 330 ? -4.906 25.812 -26.516 1 93.12 330 LEU B O 1
ATOM 7218 N N . PRO B 1 331 ? -4.246 27.562 -25.281 1 93.44 331 PRO B N 1
ATOM 7219 C CA . PRO B 1 331 ? -3.58 28.172 -26.438 1 93.44 331 PRO B CA 1
ATOM 7220 C C . PRO B 1 331 ? -2.453 27.297 -27 1 93.44 331 PRO B C 1
ATOM 7222 O O . PRO B 1 331 ? -1.774 26.594 -26.234 1 93.44 331 PRO B O 1
ATOM 7225 N N . GLY B 1 332 ? -2.199 27.375 -28.25 1 93.62 332 GLY B N 1
ATOM 7226 C CA . GLY B 1 332 ? -1.215 26.594 -28.984 1 93.62 332 GLY B CA 1
ATOM 7227 C C . GLY B 1 332 ? 0.156 26.609 -28.328 1 93.62 332 GLY B C 1
ATOM 7228 O O . GLY B 1 332 ? 0.721 25.547 -28.031 1 93.62 332 GLY B O 1
ATOM 7229 N N . PRO B 1 333 ? 0.667 27.766 -28.062 1 94.62 333 PRO B N 1
ATOM 7230 C CA . PRO B 1 333 ? 2.004 27.844 -27.469 1 94.62 333 PRO B CA 1
ATOM 7231 C C . PRO B 1 333 ? 2.088 27.156 -26.109 1 94.62 333 PRO B C 1
ATOM 7233 O O . PRO B 1 333 ? 3.133 26.594 -25.766 1 94.62 333 PRO B O 1
ATOM 7236 N N . VAL B 1 334 ? 0.988 27.25 -25.406 1 94.5 334 VAL B N 1
ATOM 7237 C CA . VAL B 1 334 ? 0.957 26.594 -24.109 1 94.5 334 VAL B CA 1
ATOM 7238 C C . VAL B 1 334 ? 0.972 25.078 -24.297 1 94.5 334 VAL B C 1
ATOM 7240 O O . VAL B 1 334 ? 1.697 24.375 -23.594 1 94.5 334 VAL B O 1
ATOM 7243 N N . LYS B 1 335 ? 0.178 24.562 -25.188 1 92.75 335 LYS B N 1
ATOM 7244 C CA . LYS B 1 335 ? 0.145 23.125 -25.484 1 92.75 335 LYS B CA 1
ATOM 7245 C C . LYS B 1 335 ? 1.51 22.641 -25.953 1 92.75 335 LYS B C 1
ATOM 7247 O O . LYS B 1 335 ? 1.952 21.562 -25.547 1 92.75 335 LYS B O 1
ATOM 7252 N N . ASP B 1 336 ? 2.139 23.469 -26.734 1 93 336 ASP B N 1
ATOM 7253 C CA . ASP B 1 336 ? 3.469 23.125 -27.219 1 93 336 ASP B CA 1
ATOM 7254 C C . ASP B 1 336 ? 4.465 23 -26.062 1 93 336 ASP B C 1
ATOM 7256 O O . ASP B 1 336 ? 5.297 22.094 -26.047 1 93 336 ASP B O 1
ATOM 7260 N N . LEU B 1 337 ? 4.344 23.906 -25.203 1 91.44 337 LEU B N 1
ATOM 7261 C CA . LEU B 1 337 ? 5.227 23.906 -24.031 1 91.44 337 LEU B CA 1
ATOM 7262 C C . LEU B 1 337 ? 5.012 22.656 -23.188 1 91.44 337 LEU B C 1
ATOM 7264 O O . LEU B 1 337 ? 5.969 22.094 -22.656 1 91.44 337 LEU B O 1
ATOM 7268 N N . LEU B 1 338 ? 3.775 22.297 -23.016 1 89.38 338 LEU B N 1
ATOM 7269 C CA . LEU B 1 338 ? 3.443 21.141 -22.188 1 89.38 338 LEU B CA 1
ATOM 7270 C C . LEU B 1 338 ? 3.885 19.844 -22.844 1 89.38 338 LEU B C 1
ATOM 7272 O O . LEU B 1 338 ? 4.191 18.859 -22.172 1 89.38 338 LEU B O 1
ATOM 7276 N N . ASN B 1 339 ? 3.885 19.891 -24.156 1 87.25 339 ASN B N 1
ATOM 7277 C CA . ASN B 1 339 ? 4.395 18.766 -24.953 1 87.25 339 ASN B CA 1
ATOM 7278 C C . ASN B 1 339 ? 3.842 17.438 -24.453 1 87.25 339 ASN B C 1
ATOM 7280 O O . ASN B 1 339 ? 4.605 16.516 -24.156 1 87.25 339 ASN B O 1
ATOM 7284 N N . GLY B 1 340 ? 2.479 17.438 -24.234 1 81.75 340 GLY B N 1
ATOM 7285 C CA . GLY B 1 340 ? 1.811 16.188 -23.891 1 81.75 340 GLY B CA 1
ATOM 7286 C C . GLY B 1 340 ? 1.739 15.953 -22.391 1 81.75 340 GLY B C 1
ATOM 7287 O O . GLY B 1 340 ? 1.029 15.055 -21.938 1 81.75 340 GLY B O 1
ATOM 7288 N N . LYS B 1 341 ? 2.434 16.688 -21.547 1 86.5 341 LYS B N 1
ATOM 7289 C CA . LYS B 1 341 ? 2.344 16.594 -20.094 1 86.5 341 LYS B CA 1
ATOM 7290 C C . LYS B 1 341 ? 1.039 17.188 -19.594 1 86.5 341 LYS B C 1
ATOM 7292 O O . LYS B 1 341 ? 0.455 18.062 -20.234 1 86.5 341 LYS B O 1
ATOM 7297 N N . LEU B 1 342 ? 0.619 16.656 -18.484 1 88.19 342 LEU B N 1
ATOM 7298 C CA . LEU B 1 342 ? -0.528 17.297 -17.828 1 88.19 342 LEU B CA 1
ATOM 7299 C C . LEU B 1 342 ? -0.161 18.672 -17.297 1 88.19 342 LEU B C 1
ATOM 7301 O O . LEU B 1 342 ? 0.923 18.859 -16.734 1 88.19 342 LEU B O 1
ATOM 7305 N N . PRO B 1 343 ? -1.032 19.594 -17.516 1 92.25 343 PRO B N 1
ATOM 7306 C CA . PRO B 1 343 ? -0.783 20.938 -16.984 1 92.25 343 PRO B CA 1
ATOM 7307 C C . PRO B 1 343 ? -0.827 20.969 -15.453 1 92.25 343 PRO B C 1
ATOM 7309 O O . PRO B 1 343 ? -1.271 20.016 -14.82 1 92.25 343 PRO B O 1
ATOM 7312 N N . PRO B 1 344 ? -0.237 22.078 -14.859 1 95.25 344 PRO B N 1
ATOM 7313 C CA . PRO B 1 344 ? -0.443 22.281 -13.422 1 95.25 344 PRO B CA 1
ATOM 7314 C C . PRO B 1 344 ? -1.92 22.359 -13.047 1 95.25 344 PRO B C 1
ATOM 7316 O O . PRO B 1 344 ? -2.746 22.797 -13.859 1 95.25 344 PRO B O 1
ATOM 7319 N N . LEU B 1 345 ? -2.176 22.031 -11.758 1 95.81 345 LEU B N 1
ATOM 7320 C CA . LEU B 1 345 ? -3.574 21.891 -11.375 1 95.81 345 LEU B CA 1
ATOM 7321 C C . LEU B 1 345 ? -3.871 22.656 -10.094 1 95.81 345 LEU B C 1
ATOM 7323 O O . LEU B 1 345 ? -2.977 22.875 -9.266 1 95.81 345 LEU B O 1
ATOM 7327 N N . ILE B 1 346 ? -5.094 23.109 -10.008 1 97.94 346 ILE B N 1
ATOM 7328 C CA . ILE B 1 346 ? -5.699 23.531 -8.75 1 97.94 346 ILE B CA 1
ATOM 7329 C C . ILE B 1 346 ? -6.695 22.484 -8.273 1 97.94 346 ILE B C 1
ATOM 7331 O O . ILE B 1 346 ? -7.555 22.047 -9.039 1 97.94 346 ILE B O 1
ATOM 7335 N N . VAL B 1 347 ? -6.582 22.031 -7.082 1 97 347 VAL B N 1
ATOM 7336 C CA . VAL B 1 347 ? -7.473 21.031 -6.516 1 97 347 VAL B CA 1
ATOM 7337 C C . VAL B 1 347 ? -8.188 21.594 -5.297 1 97 347 VAL B C 1
ATOM 7339 O O . VAL B 1 347 ? -7.559 22.188 -4.418 1 97 347 VAL B O 1
ATOM 7342 N N . LEU B 1 348 ? -9.484 21.359 -5.238 1 97.81 348 LEU B N 1
ATOM 7343 C CA . LEU B 1 348 ? -10.32 21.891 -4.16 1 97.81 348 LEU B CA 1
ATOM 7344 C C . LEU B 1 348 ? -10.898 20.75 -3.324 1 97.81 348 LEU B C 1
ATOM 7346 O O . LEU B 1 348 ? -11.367 19.75 -3.871 1 97.81 348 LEU B O 1
ATOM 7350 N N . TYR B 1 349 ? -10.836 20.922 -1.979 1 97.94 349 TYR B N 1
ATOM 7351 C CA . TYR B 1 349 ? -11.633 20.156 -1.019 1 97.94 349 TYR B CA 1
ATOM 7352 C C . TYR B 1 349 ? -12.57 21.078 -0.244 1 97.94 349 TYR B C 1
ATOM 7354 O O . TYR B 1 349 ? -12.117 21.969 0.485 1 97.94 349 TYR B O 1
ATOM 7362 N N . ALA B 1 350 ? -13.812 20.906 -0.433 1 98.38 350 ALA B N 1
ATOM 7363 C CA . ALA B 1 350 ? -14.828 21.656 0.299 1 98.38 350 ALA B CA 1
ATOM 7364 C C . ALA B 1 350 ? -15.844 20.719 0.938 1 98.38 350 ALA B C 1
ATOM 7366 O O . ALA B 1 350 ? -16.391 19.828 0.272 1 98.38 350 ALA B O 1
ATOM 7367 N N . GLN B 1 351 ? -16.078 20.906 2.221 1 98.06 351 GLN B N 1
ATOM 7368 C CA . GLN B 1 351 ? -16.953 19.984 2.936 1 98.06 351 GLN B CA 1
ATOM 7369 C C . GLN B 1 351 ? -17.859 20.75 3.9 1 98.06 351 GLN B C 1
ATOM 7371 O O . GLN B 1 351 ? -17.422 21.672 4.574 1 98.06 351 GLN B O 1
ATOM 7376 N N . TRP B 1 352 ? -19.125 20.344 3.98 1 97.5 352 TRP B N 1
ATOM 7377 C CA . TRP B 1 352 ? -20.062 20.719 5.023 1 97.5 352 TRP B CA 1
ATOM 7378 C C . TRP B 1 352 ? -20.562 19.484 5.781 1 97.5 352 TRP B C 1
ATOM 7380 O O . TRP B 1 352 ? -20.922 18.484 5.168 1 97.5 352 TRP B O 1
ATOM 7390 N N . CYS B 1 353 ? -20.516 19.547 7.074 1 97.38 353 CYS B N 1
ATOM 7391 C CA . CYS B 1 353 ? -21.016 18.5 7.941 1 97.38 353 CYS B CA 1
ATOM 7392 C C . CYS B 1 353 ? -22.047 19.047 8.922 1 97.38 353 CYS B C 1
ATOM 7394 O O . CYS B 1 353 ? -21.781 20.016 9.625 1 97.38 353 CYS B O 1
ATOM 7396 N N . PRO B 1 354 ? -23.234 18.422 8.984 1 95.81 354 PRO B N 1
ATOM 7397 C CA . PRO B 1 354 ? -24.156 18.797 10.055 1 95.81 354 PRO B CA 1
ATOM 7398 C C . PRO B 1 354 ? -23.625 18.438 11.445 1 95.81 354 PRO B C 1
ATOM 7400 O O . PRO B 1 354 ? -23.297 17.281 11.703 1 95.81 354 PRO B O 1
ATOM 7403 N N . VAL B 1 355 ? -23.422 19.281 12.414 1 91.62 355 VAL B N 1
ATOM 7404 C CA . VAL B 1 355 ? -22.844 19.031 13.734 1 91.62 355 VAL B CA 1
ATOM 7405 C C . VAL B 1 355 ? -23.953 19.078 14.789 1 91.62 355 VAL B C 1
ATOM 7407 O O . VAL B 1 355 ? -23.703 18.812 15.969 1 91.62 355 VAL B O 1
ATOM 7410 N N . GLY B 1 356 ? -25.172 19.188 14.391 1 78.25 356 GLY B N 1
ATOM 7411 C CA . GLY B 1 356 ? -26.359 19.094 15.227 1 78.25 356 GLY B CA 1
ATOM 7412 C C . GLY B 1 356 ? -27.469 18.266 14.602 1 78.25 356 GLY B C 1
ATOM 7413 O O . GLY B 1 356 ? -27.562 18.156 13.375 1 78.25 356 GLY B O 1
ATOM 7414 N N . ASP B 1 357 ? -28.141 17.547 15.391 1 74 357 ASP B N 1
ATOM 7415 C CA . ASP B 1 357 ? -29.141 16.578 14.945 1 74 357 ASP B CA 1
ATOM 7416 C C . ASP B 1 357 ? -30.156 17.219 14.008 1 74 357 ASP B C 1
ATOM 7418 O O . ASP B 1 357 ? -30.719 16.547 13.141 1 74 357 ASP B O 1
ATOM 7422 N N . GLN B 1 358 ? -30.281 18.484 14.188 1 75.75 358 GLN B N 1
ATOM 7423 C CA . GLN B 1 358 ? -31.359 19.047 13.406 1 75.75 358 GLN B CA 1
ATOM 7424 C C . GLN B 1 358 ? -30.844 20.031 12.367 1 75.75 358 GLN B C 1
ATOM 7426 O O . GLN B 1 358 ? -31.609 20.734 11.719 1 75.75 358 GLN B O 1
ATOM 7431 N N . GLN B 1 359 ? -29.594 19.922 12.117 1 86.69 359 GLN B N 1
ATOM 7432 C CA . GLN B 1 359 ? -29.062 20.891 11.156 1 86.69 359 GLN B CA 1
ATOM 7433 C C . GLN B 1 359 ? -29.406 20.484 9.727 1 86.69 359 GLN B C 1
ATOM 7435 O O . GLN B 1 359 ? -29.359 19.297 9.383 1 86.69 359 GLN B O 1
ATOM 7440 N N . LYS B 1 360 ? -29.812 21.484 8.922 1 88.69 360 LYS B N 1
ATOM 7441 C CA . LYS B 1 360 ? -30.281 21.266 7.551 1 88.69 360 LYS B CA 1
ATOM 7442 C C . LYS B 1 360 ? -29.312 21.859 6.539 1 88.69 360 LYS B C 1
ATOM 7444 O O . LYS B 1 360 ? -28.656 22.875 6.82 1 88.69 360 LYS B O 1
ATOM 7449 N N . TYR B 1 361 ? -29.219 21.172 5.461 1 92.94 361 TYR B N 1
ATOM 7450 C CA . TYR B 1 361 ? -28.625 21.781 4.273 1 92.94 361 TYR B CA 1
ATOM 7451 C C . TYR B 1 361 ? -29.531 22.875 3.719 1 92.94 361 TYR B C 1
ATOM 7453 O O . TYR B 1 361 ? -30.375 22.609 2.848 1 92.94 361 TYR B O 1
ATOM 7461 N N . ASP B 1 362 ? -29.328 24.109 4.156 1 91.06 362 ASP B N 1
ATOM 7462 C CA . ASP B 1 362 ? -30.234 25.188 3.812 1 91.06 362 ASP B CA 1
ATOM 7463 C C . ASP B 1 362 ? -29.688 26.031 2.658 1 91.06 362 ASP B C 1
ATOM 7465 O O . ASP B 1 362 ? -28.703 25.641 2.02 1 91.06 362 ASP B O 1
ATOM 7469 N N . ALA B 1 363 ? -30.328 27.062 2.404 1 91.5 363 ALA B N 1
ATOM 7470 C CA . ALA B 1 363 ? -29.984 27.922 1.268 1 91.5 363 ALA B CA 1
ATOM 7471 C C . ALA B 1 363 ? -28.594 28.531 1.437 1 91.5 363 ALA B C 1
ATOM 7473 O O . ALA B 1 363 ? -27.875 28.734 0.455 1 91.5 363 ALA B O 1
ATOM 7474 N N . SER B 1 364 ? -28.219 28.797 2.625 1 92.88 364 SER B N 1
ATOM 7475 C CA . SER B 1 364 ? -26.906 29.391 2.871 1 92.88 364 SER B CA 1
ATOM 7476 C C . SER B 1 364 ? -25.797 28.391 2.57 1 92.88 364 SER B C 1
ATOM 7478 O O . SER B 1 364 ? -24.75 28.75 2.008 1 92.88 364 SER B O 1
ATOM 7480 N N . VAL B 1 365 ? -26.016 27.141 3.004 1 94.81 365 VAL B N 1
ATOM 7481 C CA . VAL B 1 365 ? -25.047 26.094 2.699 1 94.81 365 VAL B CA 1
ATOM 7482 C C . VAL B 1 365 ? -24.938 25.906 1.188 1 94.81 365 VAL B C 1
ATOM 7484 O O . VAL B 1 365 ? -23.844 25.828 0.644 1 94.81 365 VAL B O 1
ATOM 7487 N N . ASP B 1 366 ? -26.062 25.891 0.568 1 93.44 366 ASP B N 1
ATOM 7488 C CA . ASP B 1 366 ? -26.078 25.719 -0.881 1 93.44 366 ASP B CA 1
ATOM 7489 C C . ASP B 1 366 ? -25.375 26.875 -1.58 1 93.44 366 ASP B C 1
ATOM 7491 O O . ASP B 1 366 ? -24.672 26.672 -2.58 1 93.44 366 ASP B O 1
ATOM 7495 N N . ALA B 1 367 ? -25.656 28.016 -1.116 1 93.69 367 ALA B N 1
ATOM 7496 C CA . ALA B 1 367 ? -25 29.203 -1.683 1 93.69 367 ALA B CA 1
ATOM 7497 C C . ALA B 1 367 ? -23.484 29.109 -1.55 1 93.69 367 ALA B C 1
ATOM 7499 O O . ALA B 1 367 ? -22.75 29.578 -2.426 1 93.69 367 ALA B O 1
ATOM 7500 N N . TRP B 1 368 ? -23.047 28.578 -0.448 1 95.69 368 TRP B N 1
ATOM 7501 C CA . TRP B 1 368 ? -21.609 28.406 -0.247 1 95.69 368 TRP B CA 1
ATOM 7502 C C . TRP B 1 368 ? -21.031 27.469 -1.301 1 95.69 368 TRP B C 1
ATOM 7504 O O . TRP B 1 368 ? -20 27.766 -1.903 1 95.69 368 TRP B O 1
ATOM 7514 N N . PHE B 1 369 ? -21.688 26.375 -1.605 1 95.56 369 PHE B N 1
ATOM 7515 C CA . PHE B 1 369 ? -21.203 25.406 -2.594 1 95.56 369 PHE B CA 1
ATOM 7516 C C . PHE B 1 369 ? -21.344 25.969 -4.004 1 95.56 369 PHE B C 1
ATOM 7518 O O . PHE B 1 369 ? -20.578 25.609 -4.898 1 95.56 369 PHE B O 1
ATOM 7525 N N . GLN B 1 370 ? -22.297 26.844 -4.195 1 93.62 370 GLN B N 1
ATOM 7526 C CA . GLN B 1 370 ? -22.531 27.422 -5.512 1 93.62 370 GLN B CA 1
ATOM 7527 C C . GLN B 1 370 ? -21.312 28.203 -5.996 1 93.62 370 GLN B C 1
ATOM 7529 O O . GLN B 1 370 ? -21.047 28.266 -7.199 1 93.62 370 GLN B O 1
ATOM 7534 N N . GLN B 1 371 ? -20.578 28.75 -5.105 1 94.25 371 GLN B N 1
ATOM 7535 C CA . GLN B 1 371 ? -19.359 29.484 -5.465 1 94.25 371 GLN B CA 1
ATOM 7536 C C . GLN B 1 371 ? -18.375 28.594 -6.219 1 94.25 371 GLN B C 1
ATOM 7538 O O . GLN B 1 371 ? -17.641 29.078 -7.078 1 94.25 371 GLN B O 1
ATOM 7543 N N . PHE B 1 372 ? -18.406 27.328 -5.895 1 96.12 372 PHE B N 1
ATOM 7544 C CA . PHE B 1 372 ? -17.484 26.391 -6.512 1 96.12 372 PHE B CA 1
ATOM 7545 C C . PHE B 1 372 ? -18.094 25.797 -7.777 1 96.12 372 PHE B C 1
ATOM 7547 O O . PHE B 1 372 ? -17.391 25.609 -8.781 1 96.12 372 PHE B O 1
ATOM 7554 N N . ARG B 1 373 ? -19.438 25.531 -7.703 1 93.06 373 ARG B N 1
ATOM 7555 C CA . ARG B 1 373 ? -20.141 25 -8.867 1 93.06 373 ARG B CA 1
ATOM 7556 C C . ARG B 1 373 ? -20.016 25.953 -10.062 1 93.06 373 ARG B C 1
ATOM 7558 O O . ARG B 1 373 ? -19.906 25.5 -11.203 1 93.06 373 ARG B O 1
ATOM 7565 N N . GLY B 1 374 ? -20.031 27.141 -9.805 1 91.06 374 GLY B N 1
ATOM 7566 C CA . GLY B 1 374 ? -20.047 28.156 -10.836 1 91.06 374 GLY B CA 1
ATOM 7567 C C . GLY B 1 374 ? -18.703 28.344 -11.516 1 91.06 374 GLY B C 1
ATOM 7568 O O . GLY B 1 374 ? -18.625 28.953 -12.594 1 91.06 374 GLY B O 1
ATOM 7569 N N . LEU B 1 375 ? -17.656 27.812 -10.938 1 93.81 375 LEU B N 1
ATOM 7570 C CA . LEU B 1 375 ? -16.328 27.938 -11.523 1 93.81 375 LEU B CA 1
ATOM 7571 C C . LEU B 1 375 ? -16.094 26.859 -12.578 1 93.81 375 LEU B C 1
ATOM 7573 O O . LEU B 1 375 ? -15.422 25.859 -12.312 1 93.81 375 LEU B O 1
ATOM 7577 N N . LYS B 1 376 ? -16.453 27.062 -13.781 1 90.69 376 LYS B N 1
ATOM 7578 C CA . LYS B 1 376 ? -16.469 26.047 -14.82 1 90.69 376 LYS B CA 1
ATOM 7579 C C . LYS B 1 376 ? -15.234 26.156 -15.711 1 90.69 376 LYS B C 1
ATOM 7581 O O . LYS B 1 376 ? -14.852 25.188 -16.375 1 90.69 376 LYS B O 1
ATOM 7586 N N . TYR B 1 377 ? -14.695 27.281 -15.703 1 88.88 377 TYR B N 1
ATOM 7587 C CA . TYR B 1 377 ? -13.562 27.547 -16.594 1 88.88 377 TYR B CA 1
ATOM 7588 C C . TYR B 1 377 ? -12.406 26.594 -16.281 1 88.88 377 TYR B C 1
ATOM 7590 O O . TYR B 1 377 ? -11.898 26.562 -15.164 1 88.88 377 TYR B O 1
ATOM 7598 N N . PHE B 1 378 ? -12 25.75 -17.297 1 91.75 378 PHE B N 1
ATOM 7599 C CA . PHE B 1 378 ? -10.852 24.844 -17.266 1 91.75 378 PHE B CA 1
ATOM 7600 C C . PHE B 1 378 ? -11.031 23.781 -16.188 1 91.75 378 PHE B C 1
ATOM 7602 O O . PHE B 1 378 ? -10.047 23.281 -15.633 1 91.75 378 PHE B O 1
ATOM 7609 N N . ARG B 1 379 ? -12.25 23.516 -15.836 1 94 379 ARG B N 1
ATOM 7610 C CA . ARG B 1 379 ? -12.547 22.438 -14.898 1 94 379 ARG B CA 1
ATOM 7611 C C . ARG B 1 379 ? -12.367 21.062 -15.547 1 94 379 ARG B C 1
ATOM 7613 O O . ARG B 1 379 ? -12.914 20.812 -16.609 1 94 379 ARG B O 1
ATOM 7620 N N . ILE B 1 380 ? -11.633 20.203 -14.891 1 91.06 380 ILE B N 1
ATOM 7621 C CA . ILE B 1 380 ? -11.391 18.906 -15.516 1 91.06 380 ILE B CA 1
ATOM 7622 C C . ILE B 1 380 ? -12.094 17.797 -14.719 1 91.06 380 ILE B C 1
ATOM 7624 O O . ILE B 1 380 ? -12.445 16.766 -15.273 1 91.06 380 ILE B O 1
ATOM 7628 N N . GLN B 1 381 ? -12.242 17.984 -13.43 1 91.19 381 GLN B N 1
ATOM 7629 C CA . GLN B 1 381 ? -12.969 17.078 -12.562 1 91.19 381 GLN B CA 1
ATOM 7630 C C . GLN B 1 381 ? -13.852 17.828 -11.578 1 91.19 381 GLN B C 1
ATOM 7632 O O . GLN B 1 381 ? -13.477 18.906 -11.094 1 91.19 381 GLN B O 1
ATOM 7637 N N . PHE B 1 382 ? -14.969 17.297 -11.258 1 91.75 382 PHE B N 1
ATOM 7638 C CA . PHE B 1 382 ? -15.891 17.875 -10.281 1 91.75 382 PHE B CA 1
ATOM 7639 C C . PHE B 1 382 ? -16.719 16.781 -9.633 1 91.75 382 PHE B C 1
ATOM 7641 O O . PHE B 1 382 ? -17.797 16.422 -10.125 1 91.75 382 PHE B O 1
ATOM 7648 N N . ASP B 1 383 ? -16.281 16.312 -8.516 1 90.44 383 ASP B N 1
ATOM 7649 C CA . ASP B 1 383 ? -16.984 15.297 -7.742 1 90.44 383 ASP B CA 1
ATOM 7650 C C . ASP B 1 383 ? -17.766 15.922 -6.59 1 90.44 383 ASP B C 1
ATOM 7652 O O . ASP B 1 383 ? -17.172 16.516 -5.68 1 90.44 383 ASP B O 1
ATOM 7656 N N . GLU B 1 384 ? -19.016 15.875 -6.66 1 91.81 384 GLU B N 1
ATOM 7657 C CA . GLU B 1 384 ? -19.891 16.297 -5.574 1 91.81 384 GLU B CA 1
ATOM 7658 C C . GLU B 1 384 ? -20.5 15.086 -4.863 1 91.81 384 GLU B C 1
ATOM 7660 O O . GLU B 1 384 ? -21.219 14.297 -5.477 1 91.81 384 GLU B O 1
ATOM 7665 N N . ILE B 1 385 ? -20.266 14.953 -3.549 1 91.38 385 ILE B N 1
ATOM 7666 C CA . ILE B 1 385 ? -20.5 13.695 -2.85 1 91.38 385 ILE B CA 1
ATOM 7667 C C . ILE B 1 385 ? -21.281 13.961 -1.563 1 91.38 385 ILE B C 1
ATOM 7669 O O . ILE B 1 385 ? -21.031 14.961 -0.881 1 91.38 385 ILE B O 1
ATOM 7673 N N . SER B 1 386 ? -22.25 13.109 -1.273 1 93.5 386 SER B N 1
ATOM 7674 C CA . SER B 1 386 ? -22.875 13.016 0.036 1 93.5 386 SER B CA 1
ATOM 7675 C C . SER B 1 386 ? -22.656 11.648 0.666 1 93.5 386 SER B C 1
ATOM 7677 O O . SER B 1 386 ? -22.875 10.617 0.027 1 93.5 386 SER B O 1
ATOM 7679 N N . ALA B 1 387 ? -22.156 11.641 1.83 1 94.94 387 ALA B N 1
ATOM 7680 C CA . ALA B 1 387 ? -21.859 10.406 2.555 1 94.94 387 ALA B CA 1
ATOM 7681 C C . ALA B 1 387 ? -21.734 10.672 4.055 1 94.94 387 ALA B C 1
ATOM 7683 O O . ALA B 1 387 ? -21.594 11.82 4.477 1 94.94 387 ALA B O 1
ATOM 7684 N N . ASP B 1 388 ? -21.922 9.641 4.867 1 96.44 388 ASP B N 1
ATOM 7685 C CA . ASP B 1 388 ? -21.609 9.852 6.277 1 96.44 388 ASP B CA 1
ATOM 7686 C C . ASP B 1 388 ? -20.109 10.133 6.469 1 96.44 388 ASP B C 1
ATOM 7688 O O . ASP B 1 388 ? -19.312 9.906 5.562 1 96.44 388 ASP B O 1
ATOM 7692 N N . MET B 1 389 ? -19.75 10.609 7.586 1 97.06 389 MET B N 1
ATOM 7693 C CA . MET B 1 389 ? -18.406 11.133 7.789 1 97.06 389 MET B CA 1
ATOM 7694 C C . MET B 1 389 ? -17.375 10.008 7.766 1 97.06 389 MET B C 1
ATOM 7696 O O . MET B 1 389 ? -16.203 10.234 7.422 1 97.06 389 MET B O 1
ATOM 7700 N N . SER B 1 390 ? -17.766 8.797 8.148 1 97.44 390 SER B N 1
ATOM 7701 C CA . SER B 1 390 ? -16.812 7.691 8.102 1 97.44 390 SER B CA 1
ATOM 7702 C C . SER B 1 390 ? -16.359 7.41 6.676 1 97.44 390 SER B C 1
ATOM 7704 O O . SER B 1 390 ? -15.219 7 6.445 1 97.44 390 SER B O 1
ATOM 7706 N N . ASP B 1 391 ? -17.203 7.652 5.707 1 95.88 391 ASP B N 1
ATOM 7707 C CA . ASP B 1 391 ? -16.875 7.48 4.293 1 95.88 391 ASP B CA 1
ATOM 7708 C C . ASP B 1 391 ? -16.281 8.75 3.707 1 95.88 391 ASP B C 1
ATOM 7710 O O . ASP B 1 391 ? -15.359 8.688 2.881 1 95.88 391 ASP B O 1
ATOM 7714 N N . MET B 1 392 ? -16.734 9.883 4.152 1 95.56 392 MET B N 1
ATOM 7715 C CA . MET B 1 392 ? -16.328 11.172 3.609 1 95.56 392 MET B CA 1
ATOM 7716 C C . MET B 1 392 ? -14.828 11.398 3.807 1 95.56 392 MET B C 1
ATOM 7718 O O . MET B 1 392 ? -14.164 11.961 2.941 1 95.56 392 MET B O 1
ATOM 7722 N N . VAL B 1 393 ? -14.305 10.992 4.887 1 94.69 393 VAL B N 1
ATOM 7723 C CA . VAL B 1 393 ? -12.906 11.25 5.215 1 94.69 393 VAL B CA 1
ATOM 7724 C C . VAL B 1 393 ? -12 10.594 4.176 1 94.69 393 VAL B C 1
ATOM 7726 O O . VAL B 1 393 ? -10.938 11.125 3.846 1 94.69 393 VAL B O 1
ATOM 7729 N N . GLY B 1 394 ? -12.422 9.445 3.666 1 92.19 394 GLY B N 1
ATOM 7730 C CA . GLY B 1 394 ? -11.633 8.734 2.674 1 92.19 394 GLY B CA 1
ATOM 7731 C C . GLY B 1 394 ? -11.477 9.5 1.373 1 92.19 394 GLY B C 1
ATOM 7732 O O . GLY B 1 394 ? -10.477 9.344 0.671 1 92.19 394 GLY B O 1
ATOM 7733 N N . HIS B 1 395 ? -12.398 10.336 1.057 1 91.81 395 HIS B N 1
ATOM 7734 C CA . HIS B 1 395 ? -12.383 11.078 -0.196 1 91.81 395 HIS B CA 1
ATOM 7735 C C . HIS B 1 395 ? -11.32 12.172 -0.172 1 91.81 395 HIS B C 1
ATOM 7737 O O . HIS B 1 395 ? -10.906 12.664 -1.225 1 91.81 395 HIS B O 1
ATOM 7743 N N . TRP B 1 396 ? -10.867 12.477 1.017 1 94.06 396 TRP B N 1
ATOM 7744 C CA . TRP B 1 396 ? -9.93 13.594 1.133 1 94.06 396 TRP B CA 1
ATOM 7745 C C . TRP B 1 396 ? -8.492 13.094 1.208 1 94.06 396 TRP B C 1
ATOM 7747 O O . TRP B 1 396 ? -7.555 13.883 1.236 1 94.06 396 TRP B O 1
ATOM 7757 N N . LEU B 1 397 ? -8.281 11.758 1.241 1 90.5 397 LEU B N 1
ATOM 7758 C CA . LEU B 1 397 ? -6.949 11.188 1.414 1 90.5 397 LEU B CA 1
ATOM 7759 C C . LEU B 1 397 ? -6.121 11.344 0.143 1 90.5 397 LEU B C 1
ATOM 7761 O O . LEU B 1 397 ? -6.648 11.219 -0.965 1 90.5 397 LEU B O 1
ATOM 7765 N N . PHE B 1 398 ? -4.887 11.656 0.351 1 86.62 398 PHE B N 1
ATOM 7766 C CA . PHE B 1 398 ? -3.859 11.602 -0.682 1 86.62 398 PHE B CA 1
ATOM 7767 C C . PHE B 1 398 ? -3.168 10.242 -0.69 1 86.62 398 PHE B C 1
ATOM 7769 O O . PHE B 1 398 ? -2.344 9.953 0.179 1 86.62 398 PHE B O 1
ATOM 7776 N N . PRO B 1 399 ? -3.395 9.375 -1.67 1 82 399 PRO B N 1
ATOM 7777 C CA . PRO B 1 399 ? -2.949 7.984 -1.615 1 82 399 PRO B CA 1
ATOM 7778 C C . PRO B 1 399 ? -1.554 7.789 -2.205 1 82 399 PRO B C 1
ATOM 7780 O O . PRO B 1 399 ? -1.318 6.82 -2.934 1 82 399 PRO B O 1
ATOM 7783 N N . LYS B 1 400 ? -0.691 8.703 -2.041 1 84.56 400 LYS B N 1
ATOM 7784 C CA . LYS B 1 400 ? 0.703 8.602 -2.459 1 84.56 400 LYS B CA 1
ATOM 7785 C C . LYS B 1 400 ? 1.646 9.047 -1.347 1 84.56 400 LYS B C 1
ATOM 7787 O O . LYS B 1 400 ? 1.303 9.922 -0.547 1 84.56 400 LYS B O 1
ATOM 7792 N N . ARG B 1 401 ? 2.832 8.508 -1.414 1 83.69 401 ARG B N 1
ATOM 7793 C CA . ARG B 1 401 ? 3.805 8.82 -0.371 1 83.69 401 ARG B CA 1
ATOM 7794 C C . ARG B 1 401 ? 4.402 10.211 -0.573 1 83.69 401 ARG B C 1
ATOM 7796 O O . ARG B 1 401 ? 4.758 10.883 0.395 1 83.69 401 ARG B O 1
ATOM 7803 N N . ARG B 1 402 ? 4.547 10.523 -1.854 1 87.62 402 ARG B N 1
ATOM 7804 C CA . ARG B 1 402 ? 5.207 11.789 -2.174 1 87.62 402 ARG B CA 1
ATOM 7805 C C . ARG B 1 402 ? 4.648 12.391 -3.459 1 87.62 402 ARG B C 1
ATOM 7807 O O . ARG B 1 402 ? 4.324 11.664 -4.398 1 87.62 402 ARG B O 1
ATOM 7814 N N . GLU B 1 403 ? 4.613 13.672 -3.512 1 87.06 403 GLU B N 1
ATOM 7815 C CA . GLU B 1 403 ? 4.09 14.375 -4.676 1 87.06 403 GLU B CA 1
ATOM 7816 C C . GLU B 1 403 ? 5.039 14.258 -5.867 1 87.06 403 GLU B C 1
ATOM 7818 O O . GLU B 1 403 ? 4.605 13.969 -6.984 1 87.06 403 GLU B O 1
ATOM 7823 N N . PHE B 1 404 ? 6.359 14.492 -5.582 1 90.75 404 PHE B N 1
ATOM 7824 C CA . PHE B 1 404 ? 7.402 14.398 -6.602 1 90.75 404 PHE B CA 1
ATOM 7825 C C . PHE B 1 404 ? 8.594 13.609 -6.078 1 90.75 404 PHE B C 1
ATOM 7827 O O . PHE B 1 404 ? 8.961 13.727 -4.902 1 90.75 404 PHE B O 1
ATOM 7834 N N . PRO B 1 405 ? 9.141 12.781 -6.863 1 90.38 405 PRO B N 1
ATOM 7835 C CA . PRO B 1 405 ? 10.359 12.078 -6.449 1 90.38 405 PRO B CA 1
ATOM 7836 C C . PRO B 1 405 ? 11.594 12.984 -6.461 1 90.38 405 PRO B C 1
ATOM 7838 O O . PRO B 1 405 ? 12.594 12.656 -7.105 1 90.38 405 PRO B O 1
ATOM 7841 N N . ARG B 1 406 ? 11.562 14.086 -5.664 1 93.62 406 ARG B N 1
ATOM 7842 C CA . ARG B 1 406 ? 12.578 15.141 -5.633 1 93.62 406 ARG B CA 1
ATOM 7843 C C . ARG B 1 406 ? 12.797 15.648 -4.211 1 93.62 406 ARG B C 1
ATOM 7845 O O . ARG B 1 406 ? 11.961 15.43 -3.332 1 93.62 406 ARG B O 1
ATOM 7852 N N . PRO B 1 407 ? 14.016 16.234 -3.986 1 93.44 407 PRO B N 1
ATOM 7853 C CA . PRO B 1 407 ? 14.164 17 -2.746 1 93.44 407 PRO B CA 1
ATOM 7854 C C . PRO B 1 407 ? 13.336 18.281 -2.744 1 93.44 407 PRO B C 1
ATOM 7856 O O . PRO B 1 407 ? 12.805 18.672 -3.783 1 93.44 407 PRO B O 1
ATOM 7859 N N . TYR B 1 408 ? 13.25 18.891 -1.58 1 94.56 408 TYR B N 1
ATOM 7860 C CA . TYR B 1 408 ? 12.344 20.031 -1.443 1 94.56 408 TYR B CA 1
ATOM 7861 C C . TYR B 1 408 ? 12.898 21.047 -0.456 1 94.56 408 TYR B C 1
ATOM 7863 O O . TYR B 1 408 ? 13.758 20.719 0.368 1 94.56 408 TYR B O 1
ATOM 7871 N N . VAL B 1 409 ? 12.43 22.266 -0.598 1 95.44 409 VAL B N 1
ATOM 7872 C CA . VAL B 1 409 ? 12.531 23.312 0.419 1 95.44 409 VAL B CA 1
ATOM 7873 C C . VAL B 1 409 ? 11.148 23.594 0.995 1 95.44 409 VAL B C 1
ATOM 7875 O O . VAL B 1 409 ? 10.328 24.266 0.351 1 95.44 409 VAL B O 1
ATOM 7878 N N . LYS B 1 410 ? 10.961 23.266 2.199 1 96 410 LYS B N 1
ATOM 7879 C CA . LYS B 1 410 ? 9.656 23.281 2.848 1 96 410 LYS B CA 1
ATOM 7880 C C . LYS B 1 410 ? 9.32 24.672 3.385 1 96 410 LYS B C 1
ATOM 7882 O O . LYS B 1 410 ? 10.203 25.359 3.898 1 96 410 LYS B O 1
ATOM 7887 N N . ARG B 1 411 ? 8.039 25.031 3.238 1 97.88 411 ARG B N 1
ATOM 7888 C CA . ARG B 1 411 ? 7.504 26.156 3.99 1 97.88 411 ARG B CA 1
ATOM 7889 C C . ARG B 1 411 ? 6.066 25.891 4.426 1 97.88 411 ARG B C 1
ATOM 7891 O O . ARG B 1 411 ? 5.223 25.516 3.613 1 97.88 411 ARG B O 1
ATOM 7898 N N . THR B 1 412 ? 5.82 26 5.699 1 98.31 412 THR B N 1
ATOM 7899 C CA . THR B 1 412 ? 4.484 26.078 6.277 1 98.31 412 THR B CA 1
ATOM 7900 C C . THR B 1 412 ? 4.352 27.297 7.18 1 98.31 412 THR B C 1
ATOM 7902 O O . THR B 1 412 ? 5.078 27.438 8.164 1 98.31 412 THR B O 1
ATOM 7905 N N . TYR B 1 413 ? 3.402 28.219 6.832 1 98.5 413 TYR B N 1
ATOM 7906 C CA . TYR B 1 413 ? 3.129 29.438 7.582 1 98.5 413 TYR B CA 1
ATOM 7907 C C . TYR B 1 413 ? 1.774 29.359 8.273 1 98.5 413 TYR B C 1
ATOM 7909 O O . TYR B 1 413 ? 0.842 28.734 7.762 1 98.5 413 TYR B O 1
ATOM 7917 N N . ALA B 1 414 ? 1.708 29.922 9.422 1 98.5 414 ALA B N 1
ATOM 7918 C CA . ALA B 1 414 ? 0.427 30.109 10.102 1 98.5 414 ALA B CA 1
ATOM 7919 C C . ALA B 1 414 ? 0.161 31.594 10.359 1 98.5 414 ALA B C 1
ATOM 7921 O O . ALA B 1 414 ? 1.096 32.375 10.539 1 98.5 414 ALA B O 1
ATOM 7922 N N . THR B 1 415 ? -1.099 32 10.312 1 98.69 415 THR B N 1
ATOM 7923 C CA . THR B 1 415 ? -1.477 33.375 10.586 1 98.69 415 THR B CA 1
ATOM 7924 C C . THR B 1 415 ? -2.746 33.438 11.438 1 98.69 415 THR B C 1
ATOM 7926 O O . THR B 1 415 ? -3.543 32.5 11.43 1 98.69 415 THR B O 1
ATOM 7929 N N . ASN B 1 416 ? -2.836 34.406 12.227 1 97.62 416 ASN B N 1
ATOM 7930 C CA . ASN B 1 416 ? -4.094 34.719 12.891 1 97.62 416 ASN B CA 1
ATOM 7931 C C . ASN B 1 416 ? -4.73 36 12.344 1 97.62 416 ASN B C 1
ATOM 7933 O O . ASN B 1 416 ? -5.543 36.625 13.016 1 97.62 416 ASN B O 1
ATOM 7937 N N . SER B 1 417 ? -4.293 36.406 11.188 1 96.75 417 SER B N 1
ATOM 7938 C CA . SER B 1 417 ? -4.793 37.594 10.547 1 96.75 417 SER B CA 1
ATOM 7939 C C . SER B 1 417 ? -6.297 37.531 10.312 1 96.75 417 SER B C 1
ATOM 7941 O O . SER B 1 417 ? -6.84 36.438 10.07 1 96.75 417 SER B O 1
ATOM 7943 N N . LYS B 1 418 ? -6.906 38.688 10.312 1 96.44 418 LYS B N 1
ATOM 7944 C CA . LYS B 1 418 ? -8.312 38.844 9.953 1 96.44 418 LYS B CA 1
ATOM 7945 C C . LYS B 1 418 ? -8.477 39.906 8.859 1 96.44 418 LYS B C 1
ATOM 7947 O O . LYS B 1 418 ? -9.562 40.469 8.672 1 96.44 418 LYS B O 1
ATOM 7952 N N . THR B 1 419 ? -7.375 40.188 8.188 1 97.88 419 THR B N 1
ATOM 7953 C CA . THR B 1 419 ? -7.406 41.219 7.148 1 97.88 419 THR B CA 1
ATOM 7954 C C . THR B 1 419 ? -6.648 40.75 5.91 1 97.88 419 THR B C 1
ATOM 7956 O O . THR B 1 419 ? -5.965 41.531 5.258 1 97.88 419 THR B O 1
ATOM 7959 N N . LEU B 1 420 ? -6.633 39.5 5.695 1 98.5 420 LEU B N 1
ATOM 7960 C CA . LEU B 1 420 ? -5.898 38.938 4.566 1 98.5 420 LEU B CA 1
ATOM 7961 C C . LEU B 1 420 ? -6.32 39.594 3.26 1 98.5 420 LEU B C 1
ATOM 7963 O O . LEU B 1 420 ? -5.473 39.906 2.418 1 98.5 420 LEU B O 1
ATOM 7967 N N . GLY B 1 421 ? -7.66 39.781 3.057 1 97.81 421 GLY B N 1
ATOM 7968 C CA . GLY B 1 421 ? -8.148 40.438 1.861 1 97.81 421 GLY B CA 1
ATOM 7969 C C . GLY B 1 421 ? -7.602 41.844 1.693 1 97.81 421 GLY B C 1
ATOM 7970 O O . GLY B 1 421 ? -7.086 42.188 0.628 1 97.81 421 GLY B O 1
ATOM 7971 N N . LYS B 1 422 ? -7.637 42.562 2.721 1 97.31 422 LYS B N 1
ATOM 7972 C CA . LYS B 1 422 ? -7.211 43.969 2.709 1 97.31 422 LYS B CA 1
ATOM 7973 C C . LYS B 1 422 ? -5.699 44.062 2.539 1 97.31 422 LYS B C 1
ATOM 7975 O O . LYS B 1 422 ? -5.207 45 1.907 1 97.31 422 LYS B O 1
ATOM 7980 N N . ASP B 1 423 ? -4.984 43.125 3.068 1 98 423 ASP B N 1
ATOM 7981 C CA . ASP B 1 423 ? -3.527 43.188 3.09 1 98 423 ASP B CA 1
ATOM 7982 C C . ASP B 1 423 ? -2.93 42.688 1.788 1 98 423 ASP B C 1
ATOM 7984 O O . ASP B 1 423 ? -1.708 42.656 1.62 1 98 423 ASP B O 1
ATOM 7988 N N . GLY B 1 424 ? -3.762 42.188 0.886 1 98.25 424 GLY B N 1
ATOM 7989 C CA . GLY B 1 424 ? -3.303 41.812 -0.44 1 98.25 424 GLY B CA 1
ATOM 7990 C C . GLY B 1 424 ? -2.703 40.438 -0.487 1 98.25 424 GLY B C 1
ATOM 7991 O O . GLY B 1 424 ? -1.884 40.125 -1.357 1 98.25 424 GLY B O 1
ATOM 7992 N N . TRP B 1 425 ? -2.998 39.594 0.477 1 98.75 425 TRP B N 1
ATOM 7993 C CA . TRP B 1 425 ? -2.441 38.25 0.585 1 98.75 425 TRP B CA 1
ATOM 7994 C C . TRP B 1 425 ? -2.732 37.438 -0.672 1 98.75 425 TRP B C 1
ATOM 7996 O O . TRP B 1 425 ? -1.838 36.781 -1.225 1 98.75 425 TRP B O 1
ATOM 8006 N N . VAL B 1 426 ? -3.951 37.438 -1.188 1 98.81 426 VAL B N 1
ATOM 8007 C CA . VAL B 1 426 ? -4.391 36.625 -2.309 1 98.81 426 VAL B CA 1
ATOM 8008 C C . VAL B 1 426 ? -3.551 36.938 -3.543 1 98.81 426 VAL B C 1
ATOM 8010 O O . VAL B 1 426 ? -2.971 36.031 -4.156 1 98.81 426 VAL B O 1
ATOM 8013 N N . ASP B 1 427 ? -3.449 38.188 -3.91 1 98.44 427 ASP B N 1
ATOM 8014 C CA . ASP B 1 427 ? -2.695 38.594 -5.094 1 98.44 427 ASP B CA 1
ATOM 8015 C C . ASP B 1 427 ? -1.222 38.219 -4.961 1 98.44 427 ASP B C 1
ATOM 8017 O O . ASP B 1 427 ? -0.603 37.75 -5.922 1 98.44 427 ASP B O 1
ATOM 8021 N N . THR B 1 428 ? -0.729 38.469 -3.811 1 98.62 428 THR B N 1
ATOM 8022 C CA . THR B 1 428 ? 0.679 38.156 -3.574 1 98.62 428 THR B CA 1
ATOM 8023 C C . THR B 1 428 ? 0.947 36.656 -3.744 1 98.62 428 THR B C 1
ATOM 8025 O O . THR B 1 428 ? 1.899 36.281 -4.422 1 98.62 428 THR B O 1
ATOM 8028 N N . LEU B 1 429 ? 0.15 35.812 -3.08 1 98.81 429 LEU B N 1
ATOM 8029 C CA . LEU B 1 429 ? 0.359 34.344 -3.166 1 98.81 429 LEU B CA 1
ATOM 8030 C C . LEU B 1 429 ? 0.196 33.875 -4.602 1 98.81 429 LEU B C 1
ATOM 8032 O O . LEU B 1 429 ? 0.98 33.031 -5.074 1 98.81 429 LEU B O 1
ATOM 8036 N N . VAL B 1 430 ? -0.873 34.344 -5.32 1 98.56 430 VAL B N 1
ATOM 8037 C CA . VAL B 1 430 ? -1.088 33.969 -6.715 1 98.56 430 VAL B CA 1
ATOM 8038 C C . VAL B 1 430 ? 0.153 34.312 -7.539 1 98.56 430 VAL B C 1
ATOM 8040 O O . VAL B 1 430 ? 0.61 33.5 -8.344 1 98.56 430 VAL B O 1
ATOM 8043 N N . GLU B 1 431 ? 0.68 35.469 -7.344 1 97.88 431 GLU B N 1
ATOM 8044 C CA . GLU B 1 431 ? 1.871 35.906 -8.078 1 97.88 431 GLU B CA 1
ATOM 8045 C C . GLU B 1 431 ? 3.053 35 -7.785 1 97.88 431 GLU B C 1
ATOM 8047 O O . GLU B 1 431 ? 3.795 34.625 -8.695 1 97.88 431 GLU B O 1
ATOM 8052 N N . ARG B 1 432 ? 3.26 34.688 -6.539 1 98.31 432 ARG B N 1
ATOM 8053 C CA . ARG B 1 432 ? 4.379 33.844 -6.148 1 98.31 432 ARG B CA 1
ATOM 8054 C C . ARG B 1 432 ? 4.262 32.438 -6.777 1 98.31 432 ARG B C 1
ATOM 8056 O O . ARG B 1 432 ? 5.234 31.922 -7.32 1 98.31 432 ARG B O 1
ATOM 8063 N N . LEU B 1 433 ? 3.104 31.812 -6.73 1 98.5 433 LEU B N 1
ATOM 8064 C CA . LEU B 1 433 ? 2.895 30.469 -7.262 1 98.5 433 LEU B CA 1
ATOM 8065 C C . LEU B 1 433 ? 2.984 30.469 -8.781 1 98.5 433 LEU B C 1
ATOM 8067 O O . LEU B 1 433 ? 3.498 29.516 -9.375 1 98.5 433 LEU B O 1
ATOM 8071 N N . SER B 1 434 ? 2.506 31.531 -9.398 1 97.38 434 SER B N 1
ATOM 8072 C CA . SER B 1 434 ? 2.504 31.656 -10.852 1 97.38 434 SER B CA 1
ATOM 8073 C C . SER B 1 434 ? 3.918 31.562 -11.414 1 97.38 434 SER B C 1
ATOM 8075 O O . SER B 1 434 ? 4.125 31.047 -12.516 1 97.38 434 SER B O 1
ATOM 8077 N N . LYS B 1 435 ? 4.863 32 -10.688 1 97.25 435 LYS B N 1
ATOM 8078 C CA . LYS B 1 435 ? 6.246 32.031 -11.164 1 97.25 435 LYS B CA 1
ATOM 8079 C C . LYS B 1 435 ? 6.738 30.641 -11.508 1 97.25 435 LYS B C 1
ATOM 8081 O O . LYS B 1 435 ? 7.613 30.484 -12.367 1 97.25 435 LYS B O 1
ATOM 8086 N N . ILE B 1 436 ? 6.168 29.672 -10.852 1 97 436 ILE B N 1
ATOM 8087 C CA . ILE B 1 436 ? 6.609 28.297 -11.094 1 97 436 ILE B CA 1
ATOM 8088 C C . ILE B 1 436 ? 5.527 27.531 -11.836 1 97 436 ILE B C 1
ATOM 8090 O O . ILE B 1 436 ? 5.828 26.672 -12.68 1 97 436 ILE B O 1
ATOM 8094 N N . CYS B 1 437 ? 4.258 27.828 -11.68 1 95 437 CYS B N 1
ATOM 8095 C CA . CYS B 1 437 ? 3.168 26.984 -12.156 1 95 437 CYS B CA 1
ATOM 8096 C C . CYS B 1 437 ? 2.605 27.5 -13.469 1 95 437 CYS B C 1
ATOM 8098 O O . CYS B 1 437 ? 2.072 26.734 -14.273 1 95 437 CYS B O 1
ATOM 8100 N N . SER B 1 438 ? 2.68 28.766 -13.758 1 94.19 438 SER B N 1
ATOM 8101 C CA . SER B 1 438 ? 2.047 29.328 -14.938 1 94.19 438 SER B CA 1
ATOM 8102 C C . SER B 1 438 ? 2.9 29.109 -16.188 1 94.19 438 SER B C 1
ATOM 8104 O O . SER B 1 438 ? 4.031 29.578 -16.266 1 94.19 438 SER B O 1
ATOM 8106 N N . PRO B 1 439 ? 2.361 28.469 -17.156 1 92.75 439 PRO B N 1
ATOM 8107 C CA . PRO B 1 439 ? 3.125 28.297 -18.391 1 92.75 439 PRO B CA 1
ATOM 8108 C C . PRO B 1 439 ? 3.438 29.625 -19.078 1 92.75 439 PRO B C 1
ATOM 8110 O O . PRO B 1 439 ? 4.395 29.719 -19.859 1 92.75 439 PRO B O 1
ATOM 8113 N N . TYR B 1 440 ? 2.703 30.625 -18.797 1 92.69 440 TYR B N 1
ATOM 8114 C CA . TYR B 1 440 ? 2.893 31.922 -19.422 1 92.69 440 TYR B CA 1
ATOM 8115 C C . TYR B 1 440 ? 4.188 32.562 -18.953 1 92.69 440 TYR B C 1
ATOM 8117 O O . TYR B 1 440 ? 4.73 33.469 -19.625 1 92.69 440 TYR B O 1
ATOM 8125 N N . GLU B 1 441 ? 4.637 32.094 -17.797 1 93.38 441 GLU B N 1
ATOM 8126 C CA . GLU B 1 441 ? 5.926 32.594 -17.312 1 93.38 441 GLU B CA 1
ATOM 8127 C C . GLU B 1 441 ? 7.066 32.094 -18.188 1 93.38 441 GLU B C 1
ATOM 8129 O O . GLU B 1 441 ? 8.164 32.656 -18.156 1 93.38 441 GLU B O 1
ATOM 8134 N N . LYS B 1 442 ? 6.832 31.078 -18.938 1 94.75 442 LYS B N 1
ATOM 8135 C CA . LYS B 1 442 ? 7.82 30.469 -19.828 1 94.75 442 LYS B CA 1
ATOM 8136 C C . LYS B 1 442 ? 7.625 30.953 -21.266 1 94.75 442 LYS B C 1
ATOM 8138 O O . LYS B 1 442 ? 8.25 30.422 -22.188 1 94.75 442 LYS B O 1
ATOM 8143 N N . LEU B 1 443 ? 6.762 31.922 -21.484 1 95.12 443 LEU B N 1
ATOM 8144 C CA . LEU B 1 443 ? 6.512 32.5 -22.797 1 95.12 443 LEU B CA 1
ATOM 8145 C C . LEU B 1 443 ? 6.852 34 -22.812 1 95.12 443 LEU B C 1
ATOM 8147 O O . LEU B 1 443 ? 6.906 34.625 -21.766 1 95.12 443 LEU B O 1
ATOM 8151 N N . ASP B 1 444 ? 7.031 34.531 -24.047 1 94.25 444 ASP B N 1
ATOM 8152 C CA . ASP B 1 444 ? 7.32 35.969 -24.172 1 94.25 444 ASP B CA 1
ATOM 8153 C C . ASP B 1 444 ? 6.066 36.781 -23.906 1 94.25 444 ASP B C 1
ATOM 8155 O O . ASP B 1 444 ? 4.992 36.25 -23.641 1 94.25 444 ASP B O 1
ATOM 8159 N N . ASP B 1 445 ? 6.211 38.031 -23.969 1 92.06 445 ASP B N 1
ATOM 8160 C CA . ASP B 1 445 ? 5.121 38.969 -23.625 1 92.06 445 ASP B CA 1
ATOM 8161 C C . ASP B 1 445 ? 3.941 38.781 -24.578 1 92.06 445 ASP B C 1
ATOM 8163 O O . ASP B 1 445 ? 2.793 39.031 -24.203 1 92.06 445 ASP B O 1
ATOM 8167 N N . ALA B 1 446 ? 4.277 38.281 -25.75 1 94 446 ALA B N 1
ATOM 8168 C CA . ALA B 1 446 ? 3.23 38.062 -26.734 1 94 446 ALA B CA 1
ATOM 8169 C C . ALA B 1 446 ? 2.639 36.656 -26.609 1 94 446 ALA B C 1
ATOM 8171 O O . ALA B 1 446 ? 1.697 36.312 -27.328 1 94 446 ALA B O 1
ATOM 8172 N N . ASN B 1 447 ? 3.172 35.906 -25.625 1 94.12 447 ASN B N 1
ATOM 8173 C CA . ASN B 1 447 ? 2.744 34.531 -25.391 1 94.12 447 ASN B CA 1
ATOM 8174 C C . ASN B 1 447 ? 2.861 33.688 -26.656 1 94.12 447 ASN B C 1
ATOM 8176 O O . ASN B 1 447 ? 1.953 32.906 -26.984 1 94.12 447 ASN B O 1
ATOM 8180 N N . GLN B 1 448 ? 3.951 33.875 -27.375 1 92.88 448 GLN B N 1
ATOM 8181 C CA . GLN B 1 448 ? 4.086 33.188 -28.656 1 92.88 448 GLN B CA 1
ATOM 8182 C C . GLN B 1 448 ? 5.289 32.219 -28.641 1 92.88 448 GLN B C 1
ATOM 8184 O O . GLN B 1 448 ? 5.23 31.141 -29.203 1 92.88 448 GLN B O 1
ATOM 8189 N N . LYS B 1 449 ? 6.32 32.656 -27.984 1 95.19 449 LYS B N 1
ATOM 8190 C CA . LYS B 1 449 ? 7.562 31.906 -28.031 1 95.19 449 LYS B CA 1
ATOM 8191 C C . LYS B 1 449 ? 8.102 31.641 -26.625 1 95.19 449 LYS B C 1
ATOM 8193 O O . LYS B 1 449 ? 7.992 32.5 -25.75 1 95.19 449 LYS B O 1
ATOM 8198 N N . PRO B 1 450 ? 8.734 30.5 -26.5 1 95 450 PRO B N 1
ATOM 8199 C CA . PRO B 1 450 ? 9.336 30.219 -25.203 1 95 450 PRO B CA 1
ATOM 8200 C C . PRO B 1 450 ? 10.5 31.141 -24.875 1 95 450 PRO B C 1
ATOM 8202 O O . PRO B 1 450 ? 11.258 31.531 -25.766 1 95 450 PRO B O 1
ATOM 8205 N N . VAL B 1 451 ? 10.648 31.453 -23.672 1 96 451 VAL B N 1
ATOM 8206 C CA . VAL B 1 451 ? 11.766 32.25 -23.156 1 96 451 VAL B CA 1
ATOM 8207 C C . VAL B 1 451 ? 12.492 31.469 -22.062 1 96 451 VAL B C 1
ATOM 8209 O O . VAL B 1 451 ? 11.992 30.453 -21.578 1 96 451 VAL B O 1
ATOM 8212 N N . ASP B 1 452 ? 13.688 31.969 -21.75 1 94.94 452 ASP B N 1
ATOM 8213 C CA . ASP B 1 452 ? 14.445 31.344 -20.672 1 94.94 452 ASP B CA 1
ATOM 8214 C C . ASP B 1 452 ? 13.836 31.656 -19.312 1 94.94 452 ASP B C 1
ATOM 8216 O O . ASP B 1 452 ? 13.625 32.812 -18.969 1 94.94 452 ASP B O 1
ATOM 8220 N N . ASN B 1 453 ? 13.531 30.734 -18.531 1 96.25 453 ASN B N 1
ATOM 8221 C CA . ASN B 1 453 ? 13.055 30.812 -17.156 1 96.25 453 ASN B CA 1
ATOM 8222 C C . ASN B 1 453 ? 13.539 29.641 -16.328 1 96.25 453 ASN B C 1
ATOM 8224 O O . ASN B 1 453 ? 12.82 28.641 -16.172 1 96.25 453 ASN B O 1
ATOM 8228 N N . PRO B 1 454 ? 14.648 29.828 -15.711 1 96.75 454 PRO B N 1
ATOM 8229 C CA . PRO B 1 454 ? 15.266 28.719 -14.977 1 96.75 454 PRO B CA 1
ATOM 8230 C C . PRO B 1 454 ? 14.398 28.234 -13.812 1 96.75 454 PRO B C 1
ATOM 8232 O O . PRO B 1 454 ? 14.398 27.047 -13.5 1 96.75 454 PRO B O 1
ATOM 8235 N N . LEU B 1 455 ? 13.758 29.109 -13.188 1 97.19 455 LEU B N 1
ATOM 8236 C CA . LEU B 1 455 ? 12.914 28.719 -12.062 1 97.19 455 LEU B CA 1
ATOM 8237 C C . LEU B 1 455 ? 11.789 27.797 -12.531 1 97.19 455 LEU B C 1
ATOM 8239 O O . LEU B 1 455 ? 11.57 26.734 -11.938 1 97.19 455 LEU B O 1
ATOM 8243 N N . TYR B 1 456 ? 11.125 28.156 -13.57 1 95.44 456 TYR B N 1
ATOM 8244 C CA . TYR B 1 456 ? 10.062 27.344 -14.156 1 95.44 456 TYR B CA 1
ATOM 8245 C C . TYR B 1 456 ? 10.594 25.984 -14.617 1 95.44 456 TYR B C 1
ATOM 8247 O O . TYR B 1 456 ? 9.922 24.969 -14.453 1 95.44 456 TYR B O 1
ATOM 8255 N N . ASP B 1 457 ? 11.742 25.953 -15.133 1 95.19 457 ASP B N 1
ATOM 8256 C CA . ASP B 1 457 ? 12.297 24.766 -15.766 1 95.19 457 ASP B CA 1
ATOM 8257 C C . ASP B 1 457 ? 12.812 23.781 -14.727 1 95.19 457 ASP B C 1
ATOM 8259 O O . ASP B 1 457 ? 12.859 22.562 -14.969 1 95.19 457 ASP B O 1
ATOM 8263 N N . ASN B 1 458 ? 13.195 24.344 -13.555 1 96.94 458 ASN B N 1
ATOM 8264 C CA . ASN B 1 458 ? 13.969 23.484 -12.664 1 96.94 458 ASN B CA 1
ATOM 8265 C C . ASN B 1 458 ? 13.219 23.203 -11.367 1 96.94 458 ASN B C 1
ATOM 8267 O O . ASN B 1 458 ? 13.633 22.359 -10.578 1 96.94 458 ASN B O 1
ATOM 8271 N N . CYS B 1 459 ? 12.133 23.828 -11.109 1 97.62 459 CYS B N 1
ATOM 8272 C CA . CYS B 1 459 ? 11.453 23.672 -9.828 1 97.62 459 CYS B CA 1
ATOM 8273 C C . CYS B 1 459 ? 10 23.25 -10.031 1 97.62 459 CYS B C 1
ATOM 8275 O O . CYS B 1 459 ? 9.438 23.453 -11.109 1 97.62 459 CYS B O 1
ATOM 8277 N N . LYS B 1 460 ? 9.445 22.562 -9.062 1 97.19 460 LYS B N 1
ATOM 8278 C CA . LYS B 1 460 ? 8.031 22.203 -8.969 1 97.19 460 LYS B CA 1
ATOM 8279 C C . LYS B 1 460 ? 7.441 22.625 -7.625 1 97.19 460 LYS B C 1
ATOM 8281 O O . LYS B 1 460 ? 8.18 22.812 -6.652 1 97.19 460 LYS B O 1
ATOM 8286 N N . ILE B 1 461 ? 6.094 22.781 -7.617 1 96.94 461 ILE B N 1
ATOM 8287 C CA . ILE B 1 461 ? 5.457 23.25 -6.391 1 96.94 461 ILE B CA 1
ATOM 8288 C C . ILE B 1 461 ? 4.348 22.281 -5.984 1 96.94 461 ILE B C 1
ATOM 8290 O O . ILE B 1 461 ? 3.656 21.719 -6.836 1 96.94 461 ILE B O 1
ATOM 8294 N N . SER B 1 462 ? 4.215 22.031 -4.703 1 96.75 462 SER B N 1
ATOM 8295 C CA . SER B 1 462 ? 3.014 21.562 -4.023 1 96.75 462 SER B CA 1
ATOM 8296 C C . SER B 1 462 ? 2.572 22.531 -2.936 1 96.75 462 SER B C 1
ATOM 8298 O O . SER B 1 462 ? 3.305 22.781 -1.974 1 96.75 462 SER B O 1
ATOM 8300 N N . ALA B 1 463 ? 1.421 23.094 -3.098 1 98.31 463 ALA B N 1
ATOM 8301 C CA . ALA B 1 463 ? 0.905 24.062 -2.127 1 98.31 463 ALA B CA 1
ATOM 8302 C C . ALA B 1 463 ? -0.439 23.609 -1.564 1 98.31 463 ALA B C 1
ATOM 8304 O O . ALA B 1 463 ? -1.252 23.016 -2.283 1 98.31 463 ALA B O 1
ATOM 8305 N N . GLN B 1 464 ? -0.646 23.828 -0.359 1 98.06 464 GLN B N 1
ATOM 8306 C CA . GLN B 1 464 ? -1.888 23.547 0.352 1 98.06 464 GLN B CA 1
ATOM 8307 C C . GLN B 1 464 ? -2.275 24.703 1.268 1 98.06 464 GLN B C 1
ATOM 8309 O O . GLN B 1 464 ? -1.527 25.062 2.182 1 98.06 464 GLN B O 1
ATOM 8314 N N . ILE B 1 465 ? -3.428 25.312 1.001 1 98.81 465 ILE B N 1
ATOM 8315 C CA . ILE B 1 465 ? -3.945 26.438 1.764 1 98.81 465 ILE B CA 1
ATOM 8316 C C . ILE B 1 465 ? -5.27 26.047 2.42 1 98.81 465 ILE B C 1
ATOM 8318 O O . ILE B 1 465 ? -6.223 25.672 1.733 1 98.81 465 ILE B O 1
ATOM 8322 N N . GLN B 1 466 ? -5.312 26.203 3.691 1 98.56 466 GLN B N 1
ATOM 8323 C CA . GLN B 1 466 ? -6.516 25.734 4.375 1 98.56 466 GLN B CA 1
ATOM 8324 C C . GLN B 1 466 ? -6.926 26.703 5.48 1 98.56 466 GLN B C 1
ATOM 8326 O O . GLN B 1 466 ? -6.074 27.234 6.195 1 98.56 466 GLN B O 1
ATOM 8331 N N . CYS B 1 467 ? -8.203 26.938 5.602 1 98.38 467 CYS B N 1
ATOM 8332 C CA . CYS B 1 467 ? -8.773 27.719 6.691 1 98.38 467 CYS B CA 1
ATOM 8333 C C . CYS B 1 467 ? -9.023 26.844 7.914 1 98.38 467 CYS B C 1
ATOM 8335 O O . CYS B 1 467 ? -9.742 25.859 7.836 1 98.38 467 CYS B O 1
ATOM 8337 N N . PHE B 1 468 ? -8.523 27.188 9.047 1 97.88 468 PHE B N 1
ATOM 8338 C CA . PHE B 1 468 ? -8.672 26.438 10.281 1 97.88 468 PHE B CA 1
ATOM 8339 C C . PHE B 1 468 ? -9.461 27.234 11.312 1 97.88 468 PHE B C 1
ATOM 8341 O O . PHE B 1 468 ? -9.977 26.672 12.281 1 97.88 468 PHE B O 1
ATOM 8348 N N . GLY B 1 469 ? -9.555 28.484 11.148 1 96.75 469 GLY B N 1
ATOM 8349 C CA . GLY B 1 469 ? -9.945 29.359 12.242 1 96.75 469 GLY B CA 1
ATOM 8350 C C . GLY B 1 469 ? -11.414 29.75 12.195 1 96.75 469 GLY B C 1
ATOM 8351 O O . GLY B 1 469 ? -12.195 29.141 11.461 1 96.75 469 GLY B O 1
ATOM 8352 N N . GLY B 1 470 ? -11.727 30.766 13.016 1 96.56 470 GLY B N 1
ATOM 8353 C CA . GLY B 1 470 ? -13.078 31.266 13.195 1 96.56 470 GLY B CA 1
ATOM 8354 C C . GLY B 1 470 ? -13.633 30.984 14.586 1 96.56 470 GLY B C 1
ATOM 8355 O O . GLY B 1 470 ? -13.148 30.109 15.289 1 96.56 470 GLY B O 1
ATOM 8356 N N . ASP B 1 471 ? -14.648 31.719 14.914 1 97.12 471 ASP B N 1
ATOM 8357 C CA . ASP B 1 471 ? -15.219 31.672 16.266 1 97.12 471 ASP B CA 1
ATOM 8358 C C . ASP B 1 471 ? -15.875 30.328 16.531 1 97.12 471 ASP B C 1
ATOM 8360 O O . ASP B 1 471 ? -15.93 29.875 17.688 1 97.12 471 ASP B O 1
ATOM 8364 N N . ASN B 1 472 ? -16.328 29.719 15.484 1 96.75 472 ASN B N 1
ATOM 8365 C CA . ASN B 1 472 ? -17.078 28.484 15.648 1 96.75 472 ASN B CA 1
ATOM 8366 C C . ASN B 1 472 ? -16.203 27.266 15.336 1 96.75 472 ASN B C 1
ATOM 8368 O O . ASN B 1 472 ? -16.672 26.125 15.367 1 96.75 472 ASN B O 1
ATOM 8372 N N . SER B 1 473 ? -14.953 27.531 14.984 1 97.31 473 SER B N 1
ATOM 8373 C CA . SER B 1 473 ? -14.008 26.469 14.641 1 97.31 473 SER B CA 1
ATOM 8374 C C . SER B 1 473 ? -13.641 25.641 15.859 1 97.31 473 SER B C 1
ATOM 8376 O O . SER B 1 473 ? -13.438 26.172 16.953 1 97.31 473 SER B O 1
ATOM 8378 N N . MET B 1 474 ? -13.617 24.312 15.617 1 98.12 474 MET B N 1
ATOM 8379 C CA . MET B 1 474 ? -13.188 23.438 16.703 1 98.12 474 MET B CA 1
ATOM 8380 C C . MET B 1 474 ? -11.672 23.5 16.875 1 98.12 474 MET B C 1
ATOM 8382 O O . MET B 1 474 ? -11.148 23.219 17.953 1 98.12 474 MET B O 1
ATOM 8386 N N . PHE B 1 475 ? -10.945 23.906 15.82 1 98.44 475 PHE B N 1
ATOM 8387 C CA . PHE B 1 475 ? -9.523 24.188 15.961 1 98.44 475 PHE B CA 1
ATOM 8388 C C . PHE B 1 475 ? -9.281 25.234 17.031 1 98.44 475 PHE B C 1
ATOM 8390 O O . PHE B 1 475 ? -8.43 25.047 17.906 1 98.44 475 PHE B O 1
ATOM 8397 N N . TYR B 1 476 ? -10.023 26.234 16.984 1 98.25 476 TYR B N 1
ATOM 8398 C CA . TYR B 1 476 ? -9.914 27.344 17.938 1 98.25 476 TYR B CA 1
ATOM 8399 C C . TYR B 1 476 ? -10.523 26.953 19.281 1 98.25 476 TYR B C 1
ATOM 8401 O O . TYR B 1 476 ? -9.906 27.156 20.328 1 98.25 476 TYR B O 1
ATOM 8409 N N . ASN B 1 477 ? -11.68 26.375 19.297 1 98.12 477 ASN B N 1
ATOM 8410 C CA . ASN B 1 477 ? -12.453 26.156 20.516 1 98.12 477 ASN B CA 1
ATOM 8411 C C . ASN B 1 477 ? -11.828 25.078 21.406 1 98.12 477 ASN B C 1
ATOM 8413 O O . ASN B 1 477 ? -12.109 25 22.594 1 98.12 477 ASN B O 1
ATOM 8417 N N . ASN B 1 478 ? -11.016 24.219 20.812 1 97.94 478 ASN B N 1
ATOM 8418 C CA . ASN B 1 478 ? -10.336 23.188 21.578 1 97.94 478 ASN B CA 1
ATOM 8419 C C . ASN B 1 478 ? -9 23.688 22.141 1 97.94 478 ASN B C 1
ATOM 8421 O O . ASN B 1 478 ? -8.242 22.922 22.734 1 97.94 478 ASN B O 1
ATOM 8425 N N . ARG B 1 479 ? -8.688 24.938 22.047 1 96.75 479 ARG B N 1
ATOM 8426 C CA . ARG B 1 479 ? -7.359 25.469 22.344 1 96.75 479 ARG B CA 1
ATOM 8427 C C . ARG B 1 479 ? -7.035 25.344 23.828 1 96.75 479 ARG B C 1
ATOM 8429 O O . ARG B 1 479 ? -5.863 25.312 24.219 1 96.75 479 ARG B O 1
ATOM 8436 N N . ASN B 1 480 ? -8.031 25.234 24.703 1 95.69 480 ASN B N 1
ATOM 8437 C CA . ASN B 1 480 ? -7.785 25.203 26.141 1 95.69 480 ASN B CA 1
ATOM 8438 C C . ASN B 1 480 ? -7.984 23.797 26.719 1 95.69 480 ASN B C 1
ATOM 8440 O O . ASN B 1 480 ? -8.297 23.641 27.906 1 95.69 480 ASN B O 1
ATOM 8444 N N . ASN B 1 481 ? -7.797 22.812 25.922 1 95.94 481 ASN B N 1
ATOM 8445 C CA . ASN B 1 481 ? -8.016 21.453 26.391 1 95.94 481 ASN B CA 1
ATOM 8446 C C . ASN B 1 481 ? -6.777 20.891 27.094 1 95.94 481 ASN B C 1
ATOM 8448 O O . ASN B 1 481 ? -6.727 19.703 27.422 1 95.94 481 ASN B O 1
ATOM 8452 N N . GLY B 1 482 ? -5.758 21.672 27.234 1 96.19 482 GLY B N 1
ATOM 8453 C CA . GLY B 1 482 ? -4.566 21.281 27.969 1 96.19 482 GLY B CA 1
ATOM 8454 C C . GLY B 1 482 ? -3.404 20.906 27.062 1 96.19 482 GLY B C 1
ATOM 8455 O O . GLY B 1 482 ? -2.246 20.969 27.484 1 96.19 482 GLY B O 1
ATOM 8456 N N . ALA B 1 483 ? -3.65 20.5 25.812 1 97.81 483 ALA B N 1
ATOM 8457 C CA . ALA B 1 483 ? -2.605 20.062 24.891 1 97.81 483 ALA B CA 1
ATOM 8458 C C . ALA B 1 483 ? -1.638 21.188 24.578 1 97.81 483 ALA B C 1
ATOM 8460 O O . ALA B 1 483 ? -2.006 22.375 24.641 1 97.81 483 ALA B O 1
ATOM 8461 N N . ALA B 1 484 ? -0.453 20.844 24.203 1 98.44 484 ALA B N 1
ATOM 8462 C CA . ALA B 1 484 ? 0.61 21.828 23.984 1 98.44 484 ALA B CA 1
ATOM 8463 C C . ALA B 1 484 ? 0.679 22.234 22.531 1 98.44 484 ALA B C 1
ATOM 8465 O O . ALA B 1 484 ? 1.638 22.891 22.109 1 98.44 484 ALA B O 1
ATOM 8466 N N . TYR B 1 485 ? -0.255 21.906 21.688 1 98.31 485 TYR B N 1
ATOM 8467 C CA . TYR B 1 485 ? -0.271 22.359 20.312 1 98.31 485 TYR B CA 1
ATOM 8468 C C . TYR B 1 485 ? -0.293 23.875 20.234 1 98.31 485 TYR B C 1
ATOM 8470 O O . TYR B 1 485 ? -1.155 24.516 20.828 1 98.31 485 TYR B O 1
ATOM 8478 N N . SER B 1 486 ? 0.562 24.438 19.422 1 98.06 486 SER B N 1
ATOM 8479 C CA . SER B 1 486 ? 0.752 25.891 19.422 1 98.06 486 SER B CA 1
ATOM 8480 C C . SER B 1 486 ? -0.154 26.562 18.406 1 98.06 486 SER B C 1
ATOM 8482 O O . SER B 1 486 ? -0.69 25.906 17.516 1 98.06 486 SER B O 1
ATOM 8484 N N . TRP B 1 487 ? -0.313 27.875 18.578 1 98.12 487 TRP B N 1
ATOM 8485 C CA . TRP B 1 487 ? -0.923 28.797 17.625 1 98.12 487 TRP B CA 1
ATOM 8486 C C . TRP B 1 487 ? -2.352 28.375 17.297 1 98.12 487 TRP B C 1
ATOM 8488 O O . TRP B 1 487 ? -2.73 28.312 16.125 1 98.12 487 TRP B O 1
ATOM 8498 N N . ARG B 1 488 ? -3.125 28 18.281 1 97.94 488 ARG B N 1
ATOM 8499 C CA . ARG B 1 488 ? -4.477 27.5 18.078 1 97.94 488 ARG B CA 1
ATOM 8500 C C . ARG B 1 488 ? -5.449 28.625 17.781 1 97.94 488 ARG B C 1
ATOM 8502 O O . ARG B 1 488 ? -6.633 28.391 17.547 1 97.94 488 ARG B O 1
ATOM 8509 N N . ASP B 1 489 ? -4.945 29.828 17.719 1 97.56 489 ASP B N 1
ATOM 8510 C CA . ASP B 1 489 ? -5.73 30.969 17.297 1 97.56 489 ASP B CA 1
ATOM 8511 C C . ASP B 1 489 ? -5.504 31.281 15.812 1 97.56 489 ASP B C 1
ATOM 8513 O O . ASP B 1 489 ? -6.02 32.25 15.289 1 97.56 489 ASP B O 1
ATOM 8517 N N . SER B 1 490 ? -4.746 30.469 15.148 1 98.12 490 SER B N 1
ATOM 8518 C CA . SER B 1 490 ? -4.492 30.688 13.727 1 98.12 490 SER B CA 1
ATOM 8519 C C . SER B 1 490 ? -5.77 30.547 12.914 1 98.12 490 SER B C 1
ATOM 8521 O O . SER B 1 490 ? -6.637 29.734 13.234 1 98.12 490 SER B O 1
ATOM 8523 N N . THR B 1 491 ? -5.82 31.328 11.836 1 97.75 491 THR B N 1
ATOM 8524 C CA . THR B 1 491 ? -6.988 31.312 10.961 1 97.75 491 THR B CA 1
ATOM 8525 C C . THR B 1 491 ? -6.699 30.531 9.688 1 97.75 491 THR B C 1
ATOM 8527 O O . THR B 1 491 ? -7.539 29.75 9.219 1 97.75 491 THR B O 1
ATOM 8530 N N . VAL B 1 492 ? -5.555 30.719 9.07 1 98.75 492 VAL B N 1
ATOM 8531 C CA . VAL B 1 492 ? -5.172 30.047 7.84 1 98.75 492 VAL B CA 1
ATOM 8532 C C . VAL B 1 492 ? -3.77 29.469 7.984 1 98.75 492 VAL B C 1
ATOM 8534 O O . VAL B 1 492 ? -2.883 30.094 8.562 1 98.75 492 VAL B O 1
ATOM 8537 N N . LEU B 1 493 ? -3.623 28.25 7.582 1 98.69 493 LEU B N 1
ATOM 8538 C CA . LEU B 1 493 ? -2.307 27.656 7.359 1 98.69 493 LEU B CA 1
ATOM 8539 C C . LEU B 1 493 ? -2.006 27.547 5.867 1 98.69 493 LEU B C 1
ATOM 8541 O O . LEU B 1 493 ? -2.879 27.188 5.082 1 98.69 493 LEU B O 1
ATOM 8545 N N . GLN B 1 494 ? -0.808 27.984 5.539 1 98.62 494 GLN B N 1
ATOM 8546 C CA . GLN B 1 494 ? -0.33 28.016 4.16 1 98.62 494 GLN B CA 1
ATOM 8547 C C . GLN B 1 494 ? 0.951 27.203 4.004 1 98.62 494 GLN B C 1
ATOM 8549 O O . GLN B 1 494 ? 2.004 27.594 4.52 1 98.62 494 GLN B O 1
ATOM 8554 N N . THR B 1 495 ? 0.829 26.062 3.334 1 98.31 495 THR B N 1
ATOM 8555 C CA . THR B 1 495 ? 1.998 25.25 2.986 1 98.31 495 THR B CA 1
ATOM 8556 C C . THR B 1 495 ? 2.357 25.438 1.515 1 98.31 495 THR B C 1
ATOM 8558 O O . THR B 1 495 ? 1.513 25.25 0.636 1 98.31 495 THR B O 1
ATOM 8561 N N . VAL B 1 496 ? 3.562 25.859 1.271 1 98.38 496 VAL B N 1
ATOM 8562 C CA . VAL B 1 496 ? 4.07 26.031 -0.085 1 98.38 496 VAL B CA 1
ATOM 8563 C C . VAL B 1 496 ? 5.449 25.391 -0.208 1 98.38 496 VAL B C 1
ATOM 8565 O O . VAL B 1 496 ? 6.465 26.031 0.07 1 98.38 496 VAL B O 1
ATOM 8568 N N . ASP B 1 497 ? 5.52 24.188 -0.724 1 97.56 497 ASP B N 1
ATOM 8569 C CA . ASP B 1 497 ? 6.777 23.469 -0.853 1 97.56 497 ASP B CA 1
ATOM 8570 C C . ASP B 1 497 ? 7.352 23.609 -2.262 1 97.56 497 ASP B C 1
ATOM 8572 O O . ASP B 1 497 ? 6.625 23.469 -3.248 1 97.56 497 ASP B O 1
ATOM 8576 N N . CYS B 1 498 ? 8.633 23.938 -2.33 1 98.06 498 CYS B N 1
ATOM 8577 C CA . CYS B 1 498 ? 9.336 24.047 -3.605 1 98.06 498 CYS B CA 1
ATOM 8578 C C . CYS B 1 498 ? 10.25 22.844 -3.828 1 98.06 498 CYS B C 1
ATOM 8580 O O . CYS B 1 498 ? 11.211 22.656 -3.08 1 98.06 498 CYS B O 1
ATOM 8582 N N . TRP B 1 499 ? 9.961 22.109 -4.828 1 97 499 TRP B N 1
ATOM 8583 C CA . TRP B 1 499 ? 10.734 20.922 -5.164 1 97 499 TRP B CA 1
ATOM 8584 C C . TRP B 1 499 ? 11.781 21.234 -6.23 1 97 499 TRP B C 1
ATOM 8586 O O . TRP B 1 499 ? 11.516 21.984 -7.168 1 97 499 TRP B O 1
ATOM 8596 N N . TYR B 1 500 ? 13.031 20.688 -6.043 1 96.31 500 TYR B N 1
ATOM 8597 C CA . TYR B 1 500 ? 14.125 20.938 -6.977 1 96.31 500 TYR B CA 1
ATOM 8598 C C . TYR B 1 500 ? 14.758 19.625 -7.43 1 96.31 500 TYR B C 1
ATOM 8600 O O . TYR B 1 500 ? 14.266 18.547 -7.094 1 96.31 500 TYR B O 1
ATOM 8608 N N . LEU B 1 501 ? 15.742 19.703 -8.258 1 95.62 501 LEU B N 1
ATOM 8609 C CA . LEU B 1 501 ? 16.25 18.516 -8.961 1 95.62 501 LEU B CA 1
ATOM 8610 C C . LEU B 1 501 ? 17.156 17.688 -8.055 1 95.62 501 LEU B C 1
ATOM 8612 O O . LEU B 1 501 ? 17.797 18.234 -7.156 1 95.62 501 LEU B O 1
ATOM 8616 N N . ASN B 1 502 ? 17.156 16.406 -8.352 1 92.56 502 ASN B N 1
ATOM 8617 C CA . ASN B 1 502 ? 18 15.469 -7.605 1 92.56 502 ASN B CA 1
ATOM 8618 C C . ASN B 1 502 ? 19.484 15.742 -7.832 1 92.56 502 ASN B C 1
ATOM 8620 O O . ASN B 1 502 ? 19.859 16.344 -8.844 1 92.56 502 ASN B O 1
ATOM 8624 N N . ARG B 1 503 ? 20.297 15.227 -7.004 1 88.75 503 ARG B N 1
ATOM 8625 C CA . ARG B 1 503 ? 21.734 15.477 -7.016 1 88.75 503 ARG B CA 1
ATOM 8626 C C . ARG B 1 503 ? 22.375 14.93 -8.289 1 88.75 503 ARG B C 1
ATOM 8628 O O . ARG B 1 503 ? 23.391 15.445 -8.742 1 88.75 503 ARG B O 1
ATOM 8635 N N . THR B 1 504 ? 21.766 13.938 -8.836 1 89.38 504 THR B N 1
ATOM 8636 C CA . THR B 1 504 ? 22.328 13.297 -10.023 1 89.38 504 THR B CA 1
ATOM 8637 C C . THR B 1 504 ? 22.094 14.148 -11.266 1 89.38 504 THR B C 1
ATOM 8639 O O . THR B 1 504 ? 22.703 13.922 -12.312 1 89.38 504 THR B O 1
ATOM 8642 N N . ASP B 1 505 ? 21.266 15.125 -11.141 1 93.62 505 ASP B N 1
ATOM 8643 C CA . ASP B 1 505 ? 20.984 16 -12.273 1 93.62 505 ASP B CA 1
ATOM 8644 C C . ASP B 1 505 ? 22.062 17.078 -12.422 1 93.62 505 ASP B C 1
ATOM 8646 O O . ASP B 1 505 ? 22.531 17.625 -11.422 1 93.62 505 ASP B O 1
ATOM 8650 N N . PRO B 1 506 ? 22.484 17.359 -13.695 1 95.38 506 PRO B N 1
ATOM 8651 C CA . PRO B 1 506 ? 23.531 18.375 -13.914 1 95.38 506 PRO B CA 1
ATOM 8652 C C . PRO B 1 506 ? 23.109 19.766 -13.422 1 95.38 506 PRO B C 1
ATOM 8654 O O . PRO B 1 506 ? 23.969 20.578 -13.086 1 95.38 506 PRO B O 1
ATOM 8657 N N . ASN B 1 507 ? 21.844 20.031 -13.281 1 96.44 507 ASN B N 1
ATOM 8658 C CA . ASN B 1 507 ? 21.344 21.328 -12.859 1 96.44 507 ASN B CA 1
ATOM 8659 C C . ASN B 1 507 ? 20.969 21.344 -11.383 1 96.44 507 ASN B C 1
ATOM 8661 O O . ASN B 1 507 ? 20.281 22.25 -10.914 1 96.44 507 ASN B O 1
ATOM 8665 N N . TYR B 1 508 ? 21.422 20.375 -10.648 1 93.94 508 TYR B N 1
ATOM 8666 C CA . TYR B 1 508 ? 21.047 20.219 -9.242 1 93.94 508 TYR B CA 1
ATOM 8667 C C . TYR B 1 508 ? 21.391 21.484 -8.453 1 93.94 508 TYR B C 1
ATOM 8669 O O . TYR B 1 508 ? 20.531 22.062 -7.793 1 93.94 508 TYR B O 1
ATOM 8677 N N . LYS B 1 509 ? 22.656 21.953 -8.5 1 92.31 509 LYS B N 1
ATOM 8678 C CA . LYS B 1 509 ? 23.109 23.094 -7.723 1 92.31 509 LYS B CA 1
ATOM 8679 C C . LYS B 1 509 ? 22.312 24.344 -8.078 1 92.31 509 LYS B C 1
ATOM 8681 O O . LYS B 1 509 ? 21.891 25.094 -7.188 1 92.31 509 LYS B O 1
ATOM 8686 N N . LYS B 1 510 ? 22.141 24.516 -9.328 1 96.81 510 LYS B N 1
ATOM 8687 C CA . LYS B 1 510 ? 21.375 25.656 -9.789 1 96.81 510 LYS B CA 1
ATOM 8688 C C . LYS B 1 510 ? 19.938 25.594 -9.289 1 96.81 510 LYS B C 1
ATOM 8690 O O . LYS B 1 510 ? 19.391 26.594 -8.812 1 96.81 510 LYS B O 1
ATOM 8695 N N . SER B 1 511 ? 19.297 24.484 -9.422 1 96.69 511 SER B N 1
ATOM 8696 C CA . SER B 1 511 ? 17.906 24.312 -9.008 1 96.69 511 SER B CA 1
ATOM 8697 C C . SER B 1 511 ? 17.75 24.547 -7.512 1 96.69 511 SER B C 1
ATOM 8699 O O . SER B 1 511 ? 16.766 25.125 -7.066 1 96.69 511 SER B O 1
ATOM 8701 N N . LEU B 1 512 ? 18.688 24.094 -6.707 1 94 512 LEU B N 1
ATOM 8702 C CA . LEU B 1 512 ? 18.672 24.297 -5.262 1 94 512 LEU B CA 1
ATOM 8703 C C . LEU B 1 512 ? 18.766 25.781 -4.926 1 94 512 LEU B C 1
ATOM 8705 O O . LEU B 1 512 ? 18.031 26.281 -4.062 1 94 512 LEU B O 1
ATOM 8709 N N . GLU B 1 513 ? 19.672 26.453 -5.559 1 95.38 513 GLU B N 1
ATOM 8710 C CA . GLU B 1 513 ? 19.828 27.891 -5.344 1 95.38 513 GLU B CA 1
ATOM 8711 C C . GLU B 1 513 ? 18.547 28.641 -5.695 1 95.38 513 GLU B C 1
ATOM 8713 O O . GLU B 1 513 ? 18.109 29.516 -4.949 1 95.38 513 GLU B O 1
ATOM 8718 N N . LEU B 1 514 ? 17.953 28.266 -6.801 1 98.12 514 LEU B N 1
ATOM 8719 C CA . LEU B 1 514 ? 16.719 28.891 -7.246 1 98.12 514 LEU B CA 1
ATOM 8720 C C . LEU B 1 514 ? 15.602 28.656 -6.23 1 98.12 514 LEU B C 1
ATOM 8722 O O . LEU B 1 514 ? 14.852 29.578 -5.902 1 98.12 514 LEU B O 1
ATOM 8726 N N . ALA B 1 515 ? 15.461 27.469 -5.77 1 97.31 515 ALA B N 1
ATOM 8727 C CA . ALA B 1 515 ? 14.43 27.125 -4.797 1 97.31 515 ALA B CA 1
ATOM 8728 C C . ALA B 1 515 ? 14.602 27.922 -3.506 1 97.31 515 ALA B C 1
ATOM 8730 O O . ALA B 1 515 ? 13.625 28.438 -2.947 1 97.31 515 ALA B O 1
ATOM 8731 N N . ASN B 1 516 ? 15.805 28.047 -3.037 1 95.69 516 ASN B N 1
ATOM 8732 C CA . ASN B 1 516 ? 16.094 28.797 -1.818 1 95.69 516 ASN B CA 1
ATOM 8733 C C . ASN B 1 516 ? 15.805 30.281 -1.992 1 95.69 516 ASN B C 1
ATOM 8735 O O . ASN B 1 516 ? 15.258 30.922 -1.092 1 95.69 516 ASN B O 1
ATOM 8739 N N . GLU B 1 517 ? 16.219 30.766 -3.088 1 98.06 517 GLU B N 1
ATOM 8740 C CA . GLU B 1 517 ? 15.953 32.156 -3.369 1 98.06 517 GLU B CA 1
ATOM 8741 C C . GLU B 1 517 ? 14.453 32.438 -3.434 1 98.06 517 GLU B C 1
ATOM 8743 O O . GLU B 1 517 ? 13.984 33.469 -2.912 1 98.06 517 GLU B O 1
ATOM 8748 N N . TRP B 1 518 ? 13.812 31.578 -4.113 1 98.56 518 TRP B N 1
ATOM 8749 C CA . TRP B 1 518 ? 12.367 31.719 -4.23 1 98.56 518 TRP B CA 1
ATOM 8750 C C . TRP B 1 518 ? 11.703 31.703 -2.857 1 98.56 518 TRP B C 1
ATOM 8752 O O . TRP B 1 518 ? 10.812 32.5 -2.578 1 98.56 518 TRP B O 1
ATOM 8762 N N . GLN B 1 519 ? 12.109 30.859 -2.016 1 98.31 519 GLN B N 1
ATOM 8763 C CA . GLN B 1 519 ? 11.547 30.75 -0.675 1 98.31 519 GLN B CA 1
ATOM 8764 C C . GLN B 1 519 ? 11.938 31.938 0.19 1 98.31 519 GLN B C 1
ATOM 8766 O O . GLN B 1 519 ? 11.148 32.406 1.011 1 98.31 519 GLN B O 1
ATOM 8771 N N . ALA B 1 520 ? 13.18 32.375 0.038 1 97.88 520 ALA B N 1
ATOM 8772 C CA . ALA B 1 520 ? 13.594 33.562 0.782 1 97.88 520 ALA B CA 1
ATOM 8773 C C . ALA B 1 520 ? 12.672 34.75 0.485 1 97.88 520 ALA B C 1
ATOM 8775 O O . ALA B 1 520 ? 12.328 35.5 1.386 1 97.88 520 ALA B O 1
ATOM 8776 N N . LYS B 1 521 ? 12.344 34.875 -0.739 1 98.38 521 LYS B N 1
ATOM 8777 C CA . LYS B 1 521 ? 11.398 35.906 -1.109 1 98.38 521 LYS B CA 1
ATOM 8778 C C . LYS B 1 521 ? 10.031 35.656 -0.477 1 98.38 521 LYS B C 1
ATOM 8780 O O . LYS B 1 521 ? 9.375 36.594 -0.012 1 98.38 521 LYS B O 1
ATOM 8785 N N . ASN B 1 522 ? 9.539 34.438 -0.494 1 98.62 522 ASN B N 1
ATOM 8786 C CA . ASN B 1 522 ? 8.297 34.125 0.192 1 98.62 522 ASN B CA 1
ATOM 8787 C C . ASN B 1 522 ? 8.336 34.531 1.658 1 98.62 522 ASN B C 1
ATOM 8789 O O . ASN B 1 522 ? 7.391 35.125 2.164 1 98.62 522 ASN B O 1
ATOM 8793 N N . ASP B 1 523 ? 9.43 34.25 2.303 1 98.25 523 ASP B N 1
ATOM 8794 C CA . ASP B 1 523 ? 9.594 34.594 3.707 1 98.25 523 ASP B CA 1
ATOM 8795 C C . ASP B 1 523 ? 9.477 36.125 3.9 1 98.25 523 ASP B C 1
ATOM 8797 O O . ASP B 1 523 ? 8.852 36.594 4.855 1 98.25 523 ASP B O 1
ATOM 8801 N N . SER B 1 524 ? 10.039 36.812 3.029 1 98.06 524 SER B N 1
ATOM 8802 C CA . SER B 1 524 ? 10.094 38.281 3.154 1 98.06 524 SER B CA 1
ATOM 8803 C C . SER B 1 524 ? 8.703 38.875 3.006 1 98.06 524 SER B C 1
ATOM 8805 O O . SER B 1 524 ? 8.43 39.938 3.574 1 98.06 524 SER B O 1
ATOM 8807 N N . VAL B 1 525 ? 7.82 38.219 2.314 1 97.94 525 VAL B N 1
ATOM 8808 C CA . VAL B 1 525 ? 6.523 38.844 2.059 1 97.94 525 VAL B CA 1
ATOM 8809 C C . VAL B 1 525 ? 5.465 38.219 2.961 1 97.94 525 VAL B C 1
ATOM 8811 O O . VAL B 1 525 ? 4.438 38.844 3.25 1 97.94 525 VAL B O 1
ATOM 8814 N N . MET B 1 526 ? 5.633 37 3.443 1 98.56 526 MET B N 1
ATOM 8815 C CA . MET B 1 526 ? 4.609 36.281 4.199 1 98.56 526 MET B CA 1
ATOM 8816 C C . MET B 1 526 ? 4.797 36.5 5.699 1 98.56 526 MET B C 1
ATOM 8818 O O . MET B 1 526 ? 3.895 36.188 6.484 1 98.56 526 MET B O 1
ATOM 8822 N N . ILE B 1 527 ? 5.957 37 6.117 1 98.25 527 ILE B N 1
ATOM 8823 C CA . ILE B 1 527 ? 6.254 37.156 7.539 1 98.25 527 ILE B CA 1
ATOM 8824 C C . ILE B 1 527 ? 6.715 38.562 7.82 1 98.25 527 ILE B C 1
ATOM 8826 O O . ILE B 1 527 ? 7.539 39.125 7.086 1 98.25 527 ILE B O 1
ATOM 8830 N N . GLY B 1 528 ? 6.191 39.156 8.914 1 97.19 528 GLY B N 1
ATOM 8831 C CA . GLY B 1 528 ? 6.68 40.438 9.375 1 97.19 528 GLY B CA 1
ATOM 8832 C C . GLY B 1 528 ? 5.566 41.438 9.633 1 97.19 528 GLY B C 1
ATOM 8833 O O . GLY B 1 528 ? 4.434 41.25 9.188 1 97.19 528 GLY B O 1
ATOM 8834 N N . ALA B 1 529 ? 5.895 42.469 10.242 1 95.12 529 ALA B N 1
ATOM 8835 C CA . ALA B 1 529 ? 4.926 43.469 10.664 1 95.12 529 ALA B CA 1
ATOM 8836 C C . ALA B 1 529 ? 4.156 44.031 9.469 1 95.12 529 ALA B C 1
ATOM 8838 O O . ALA B 1 529 ? 2.977 44.375 9.586 1 95.12 529 ALA B O 1
ATOM 8839 N N . ASN B 1 530 ? 4.754 44.094 8.344 1 94.31 530 ASN B N 1
ATOM 8840 C CA . ASN B 1 530 ? 4.125 44.656 7.152 1 94.31 530 ASN B CA 1
ATOM 8841 C C . ASN B 1 530 ? 3.711 43.562 6.176 1 94.31 530 ASN B C 1
ATOM 8843 O O . ASN B 1 530 ? 3.357 43.844 5.031 1 94.31 530 ASN B O 1
ATOM 8847 N N . SER B 1 531 ? 3.781 42.406 6.645 1 96.75 531 SER B N 1
ATOM 8848 C CA . SER B 1 531 ? 3.484 41.25 5.781 1 96.75 531 SER B CA 1
ATOM 8849 C C . SER B 1 531 ? 2.002 41.188 5.434 1 96.75 531 SER B C 1
ATOM 8851 O O . SER B 1 531 ? 1.161 41.688 6.188 1 96.75 531 SER B O 1
ATOM 8853 N N . CYS B 1 532 ? 1.743 40.594 4.289 1 98.06 532 CYS B N 1
ATOM 8854 C CA . CYS B 1 532 ? 0.364 40.438 3.848 1 98.06 532 CYS B CA 1
ATOM 8855 C C . CYS B 1 532 ? -0.278 39.219 4.504 1 98.06 532 CYS B C 1
ATOM 8857 O O . CYS B 1 532 ? -1.497 39.031 4.453 1 98.06 532 CYS B O 1
ATOM 8859 N N . PHE B 1 533 ? 0.448 38.375 5.168 1 98.56 533 PHE B N 1
ATOM 8860 C CA . PHE B 1 533 ? -0.083 37.125 5.66 1 98.56 533 PHE B CA 1
ATOM 8861 C C . PHE B 1 533 ? 0.028 37.031 7.18 1 98.56 533 PHE B C 1
ATOM 8863 O O . PHE B 1 533 ? -0.967 37.188 7.891 1 98.56 533 PHE B O 1
ATOM 8870 N N . SER B 1 534 ? 1.202 37.031 7.715 1 98.56 534 SER B N 1
ATOM 8871 C CA . SER B 1 534 ? 1.357 36.906 9.156 1 98.56 534 SER B CA 1
ATOM 8872 C C . SER B 1 534 ? 2.291 38 9.711 1 98.56 534 SER B C 1
ATOM 8874 O O . SER B 1 534 ? 3.426 38.125 9.25 1 98.56 534 SER B O 1
ATOM 8876 N N . LYS B 1 535 ? 1.925 38.625 10.75 1 97.25 535 LYS B N 1
ATOM 8877 C CA . LYS B 1 535 ? 2.717 39.688 11.336 1 97.25 535 LYS B CA 1
ATOM 8878 C C . LYS B 1 535 ? 3.891 39.156 12.141 1 97.25 535 LYS B C 1
ATOM 8880 O O . LYS B 1 535 ? 4.844 39.875 12.438 1 97.25 535 LYS B O 1
ATOM 8885 N N . THR B 1 536 ? 3.809 37.938 12.492 1 96.25 536 THR B N 1
ATOM 8886 C CA . THR B 1 536 ? 4.859 37.219 13.211 1 96.25 536 THR B CA 1
ATOM 8887 C C . THR B 1 536 ? 5.184 35.906 12.531 1 96.25 536 THR B C 1
ATOM 8889 O O . THR B 1 536 ? 4.395 35.406 11.734 1 96.25 536 THR B O 1
ATOM 8892 N N . ASP B 1 537 ? 6.391 35.375 12.82 1 97.81 537 ASP B N 1
ATOM 8893 C CA . ASP B 1 537 ? 6.797 34.062 12.281 1 97.81 537 ASP B CA 1
ATOM 8894 C C . ASP B 1 537 ? 6.211 32.938 13.102 1 97.81 537 ASP B C 1
ATOM 8896 O O . ASP B 1 537 ? 6.809 32.5 14.086 1 97.81 537 ASP B O 1
ATOM 8900 N N . ARG B 1 538 ? 5.086 32.438 12.664 1 98 538 ARG B N 1
ATOM 8901 C CA . ARG B 1 538 ? 4.402 31.312 13.289 1 98 538 ARG B CA 1
ATOM 8902 C C . ARG B 1 538 ? 4.605 30.031 12.484 1 98 538 ARG B C 1
ATOM 8904 O O . ARG B 1 538 ? 4.188 29.953 11.328 1 98 538 ARG B O 1
ATOM 8911 N N . ARG B 1 539 ? 5.203 29.094 13.117 1 98 539 ARG B N 1
ATOM 8912 C CA . ARG B 1 539 ? 5.43 27.797 12.492 1 98 539 ARG B CA 1
ATOM 8913 C C . ARG B 1 539 ? 4.828 26.672 13.328 1 98 539 ARG B C 1
ATOM 8915 O O . ARG B 1 539 ? 4.512 26.859 14.508 1 98 539 ARG B O 1
ATOM 8922 N N . VAL B 1 540 ? 4.535 25.594 12.695 1 97.88 540 VAL B N 1
ATOM 8923 C CA . VAL B 1 540 ? 3.977 24.422 13.375 1 97.88 540 VAL B CA 1
ATOM 8924 C C . VAL B 1 540 ? 4.953 23.25 13.281 1 97.88 540 VAL B C 1
ATOM 8926 O O . VAL B 1 540 ? 5.699 23.141 12.305 1 97.88 540 VAL B O 1
ATOM 8929 N N . LEU B 1 541 ? 4.914 22.375 14.203 1 97.44 541 LEU B N 1
ATOM 8930 C CA . LEU B 1 541 ? 5.914 21.312 14.344 1 97.44 541 LEU B CA 1
ATOM 8931 C C . LEU B 1 541 ? 5.816 20.312 13.195 1 97.44 541 LEU B C 1
ATOM 8933 O O . LEU B 1 541 ? 6.836 19.812 12.719 1 97.44 541 LEU B O 1
ATOM 8937 N N . TRP B 1 542 ? 4.621 19.938 12.695 1 95.5 542 TRP B N 1
ATOM 8938 C CA . TRP B 1 542 ? 4.484 18.953 11.641 1 95.5 542 TRP B CA 1
ATOM 8939 C C . TRP B 1 542 ? 5.051 19.469 10.32 1 95.5 542 TRP B C 1
ATOM 8941 O O . TRP B 1 542 ? 5.441 18.688 9.453 1 95.5 542 TRP B O 1
ATOM 8951 N N . GLY B 1 543 ? 5.039 20.797 10.133 1 96.12 543 GLY B N 1
ATOM 8952 C CA . GLY B 1 543 ? 5.543 21.422 8.93 1 96.12 543 GLY B CA 1
ATOM 8953 C C . GLY B 1 543 ? 6.836 22.188 9.148 1 96.12 543 GLY B C 1
ATOM 8954 O O . GLY B 1 543 ? 7.027 23.266 8.586 1 96.12 543 GLY B O 1
ATOM 8955 N N . SER B 1 544 ? 7.715 21.703 9.953 1 95.88 544 SER B N 1
ATOM 8956 C CA . SER B 1 544 ? 8.93 22.391 10.375 1 95.88 544 SER B CA 1
ATOM 8957 C C . SER B 1 544 ? 9.867 22.625 9.203 1 95.88 544 SER B C 1
ATOM 8959 O O . SER B 1 544 ? 9.883 21.844 8.25 1 95.88 544 SER B O 1
ATOM 8961 N N . TRP B 1 545 ? 10.578 23.688 9.266 1 94.5 545 TRP B N 1
ATOM 8962 C CA . TRP B 1 545 ? 11.531 24.062 8.227 1 94.5 545 TRP B CA 1
ATOM 8963 C C . TRP B 1 545 ? 12.586 25.016 8.773 1 94.5 545 TRP B C 1
ATOM 8965 O O . TRP B 1 545 ? 12.438 25.547 9.875 1 94.5 545 TRP B O 1
ATOM 8975 N N . GLY B 1 546 ? 13.68 25.234 8.07 1 91.31 546 GLY B N 1
ATOM 8976 C CA . GLY B 1 546 ? 14.742 26.141 8.484 1 91.31 546 GLY B CA 1
ATOM 8977 C C . GLY B 1 546 ? 15.648 25.547 9.547 1 91.31 546 GLY B C 1
ATOM 8978 O O . GLY B 1 546 ? 15.898 24.344 9.562 1 91.31 546 GLY B O 1
ATOM 8979 N N . ASP B 1 547 ? 16.172 26.453 10.336 1 91.31 547 ASP B N 1
ATOM 8980 C CA . ASP B 1 547 ? 16.969 26 11.477 1 91.31 547 ASP B CA 1
ATOM 8981 C C . ASP B 1 547 ? 16.141 25.156 12.43 1 91.31 547 ASP B C 1
ATOM 8983 O O . ASP B 1 547 ? 15.008 25.5 12.75 1 91.31 547 ASP B O 1
ATOM 8987 N N . TRP B 1 548 ? 16.688 24 12.812 1 91.56 548 TRP B N 1
ATOM 8988 C CA . TRP B 1 548 ? 15.859 23.078 13.586 1 91.56 548 TRP B CA 1
ATOM 8989 C C . TRP B 1 548 ? 16.406 22.922 15 1 91.56 548 TRP B C 1
ATOM 8991 O O . TRP B 1 548 ? 16 22 15.719 1 91.56 548 TRP B O 1
ATOM 9001 N N . ASP B 1 549 ? 17.406 23.781 15.359 1 93.81 549 ASP B N 1
ATOM 9002 C CA . ASP B 1 549 ? 17.922 23.766 16.734 1 93.81 549 ASP B CA 1
ATOM 9003 C C . ASP B 1 549 ? 16.953 24.469 17.688 1 93.81 549 ASP B C 1
ATOM 9005 O O . ASP B 1 549 ? 17.031 25.688 17.859 1 93.81 549 ASP B O 1
ATOM 9009 N N . MET B 1 550 ? 16.203 23.75 18.391 1 96.31 550 MET B N 1
ATOM 9010 C CA . MET B 1 550 ? 15.102 24.25 19.219 1 96.31 550 MET B CA 1
ATOM 9011 C C . MET B 1 550 ? 15.625 24.922 20.484 1 96.31 550 MET B C 1
ATOM 9013 O O . MET B 1 550 ? 14.859 25.5 21.25 1 96.31 550 MET B O 1
ATOM 9017 N N . ALA B 1 551 ? 16.906 24.828 20.703 1 94.88 551 ALA B N 1
ATOM 9018 C CA . ALA B 1 551 ? 17.484 25.516 21.859 1 94.88 551 ALA B CA 1
ATOM 9019 C C . ALA B 1 551 ? 17.672 27 21.578 1 94.88 551 ALA B C 1
ATOM 9021 O O . ALA B 1 551 ? 17.828 27.797 22.516 1 94.88 551 ALA B O 1
ATOM 9022 N N . LYS B 1 552 ? 17.672 27.359 20.344 1 96.81 552 LYS B N 1
ATOM 9023 C CA . LYS B 1 552 ? 17.875 28.75 19.969 1 96.81 552 LYS B CA 1
ATOM 9024 C C . LYS B 1 552 ? 16.594 29.547 20.109 1 96.81 552 LYS B C 1
ATOM 9026 O O . LYS B 1 552 ? 15.539 29.141 19.594 1 96.81 552 LYS B O 1
ATOM 9031 N N . PRO B 1 553 ? 16.656 30.719 20.688 1 97.31 553 PRO B N 1
ATOM 9032 C CA . PRO B 1 553 ? 15.461 31.547 20.812 1 97.31 553 PRO B CA 1
ATOM 9033 C C . PRO B 1 553 ? 14.859 31.922 19.453 1 97.31 553 PRO B C 1
ATOM 9035 O O . PRO B 1 553 ? 13.633 31.969 19.312 1 97.31 553 PRO B O 1
ATOM 9038 N N . GLU B 1 554 ? 15.711 32.188 18.516 1 96.62 554 GLU B N 1
ATOM 9039 C CA . GLU B 1 554 ? 15.219 32.562 17.203 1 96.62 554 GLU B CA 1
ATOM 9040 C C . GLU B 1 554 ? 14.461 31.422 16.547 1 96.62 554 GLU B C 1
ATOM 9042 O O . GLU B 1 554 ? 13.727 31.625 15.578 1 96.62 554 GLU B O 1
ATOM 9047 N N . VAL B 1 555 ? 14.648 30.188 17.094 1 97.25 555 VAL B N 1
ATOM 9048 C CA . VAL B 1 555 ? 13.969 29.031 16.547 1 97.25 555 VAL B CA 1
ATOM 9049 C C . VAL B 1 555 ? 12.734 28.703 17.375 1 97.25 555 VAL B C 1
ATOM 9051 O O . VAL B 1 555 ? 11.617 28.688 16.875 1 97.25 555 VAL B O 1
ATOM 9054 N N . TRP B 1 556 ? 12.906 28.5 18.703 1 97.81 556 TRP B N 1
ATOM 9055 C CA . TRP B 1 556 ? 11.773 28 19.469 1 97.81 556 TRP B CA 1
ATOM 9056 C C . TRP B 1 556 ? 10.656 29.047 19.531 1 97.81 556 TRP B C 1
ATOM 9058 O O . TRP B 1 556 ? 9.484 28.703 19.641 1 97.81 556 TRP B O 1
ATOM 9068 N N . LYS B 1 557 ? 10.961 30.359 19.344 1 98.06 557 LYS B N 1
ATOM 9069 C CA . LYS B 1 557 ? 9.953 31.422 19.344 1 98.06 557 LYS B CA 1
ATOM 9070 C C . LYS B 1 557 ? 9.023 31.297 18.141 1 98.06 557 LYS B C 1
ATOM 9072 O O . LYS B 1 557 ? 7.938 31.875 18.125 1 98.06 557 LYS B O 1
ATOM 9077 N N . THR B 1 558 ? 9.453 30.609 17.156 1 98.25 558 THR B N 1
ATOM 9078 C CA . THR B 1 558 ? 8.602 30.438 15.992 1 98.25 558 THR B CA 1
ATOM 9079 C C . THR B 1 558 ? 7.629 29.281 16.203 1 98.25 558 THR B C 1
ATOM 9081 O O . THR B 1 558 ? 6.629 29.156 15.492 1 98.25 558 THR B O 1
ATOM 9084 N N . TYR B 1 559 ? 7.871 28.375 17.172 1 98.31 559 TYR B N 1
ATOM 9085 C CA . TYR B 1 559 ? 7.082 27.156 17.344 1 98.31 559 TYR B CA 1
ATOM 9086 C C . TYR B 1 559 ? 6.242 27.234 18.625 1 98.31 559 TYR B C 1
ATOM 9088 O O . TYR B 1 559 ? 5.297 26.453 18.781 1 98.31 559 TYR B O 1
ATOM 9096 N N . TYR B 1 560 ? 6.57 28.109 19.516 1 98.25 560 TYR B N 1
ATOM 9097 C CA . TYR B 1 560 ? 5.863 28.234 20.797 1 98.25 560 TYR B CA 1
ATOM 9098 C C . TYR B 1 560 ? 5.469 29.688 21.047 1 98.25 560 TYR B C 1
ATOM 9100 O O . TYR B 1 560 ? 6.234 30.609 20.75 1 98.25 560 TYR B O 1
ATOM 9108 N N . GLU B 1 561 ? 4.324 29.906 21.672 1 96.88 561 GLU B N 1
ATOM 9109 C CA . GLU B 1 561 ? 3.709 31.234 21.812 1 96.88 561 GLU B CA 1
ATOM 9110 C C . GLU B 1 561 ? 4.562 32.156 22.688 1 96.88 561 GLU B C 1
ATOM 9112 O O . GLU B 1 561 ? 4.652 33.344 22.438 1 96.88 561 GLU B O 1
ATOM 9117 N N . ASP B 1 562 ? 5.086 31.547 23.75 1 96.19 562 ASP B N 1
ATOM 9118 C CA . ASP B 1 562 ? 5.859 32.375 24.672 1 96.19 562 ASP B CA 1
ATOM 9119 C C . ASP B 1 562 ? 6.852 31.547 25.469 1 96.19 562 ASP B C 1
ATOM 9121 O O . ASP B 1 562 ? 6.867 30.312 25.359 1 96.19 562 ASP B O 1
ATOM 9125 N N . GLU B 1 563 ? 7.645 32.219 26.172 1 97.06 563 GLU B N 1
ATOM 9126 C CA . GLU B 1 563 ? 8.719 31.594 26.922 1 97.06 563 GLU B CA 1
ATOM 9127 C C . GLU B 1 563 ? 8.164 30.719 28.047 1 97.06 563 GLU B C 1
ATOM 9129 O O . GLU B 1 563 ? 8.742 29.672 28.375 1 97.06 563 GLU B O 1
ATOM 9134 N N . ALA B 1 564 ? 7.145 31.156 28.688 1 97.25 564 ALA B N 1
ATOM 9135 C CA . ALA B 1 564 ? 6.539 30.375 29.766 1 97.25 564 ALA B CA 1
ATOM 9136 C C . ALA B 1 564 ? 6.148 28.984 29.281 1 97.25 564 ALA B C 1
ATOM 9138 O O . ALA B 1 564 ? 6.418 27.984 29.969 1 97.25 564 ALA B O 1
ATOM 9139 N N . LYS B 1 565 ? 5.504 28.906 28.203 1 97.12 565 LYS B N 1
ATOM 9140 C CA . LYS B 1 565 ? 5.133 27.625 27.625 1 97.12 565 LYS B CA 1
ATOM 9141 C C . LYS B 1 565 ? 6.371 26.781 27.328 1 97.12 565 LYS B C 1
ATOM 9143 O O . LYS B 1 565 ? 6.426 25.594 27.688 1 97.12 565 LYS B O 1
ATOM 9148 N N . TYR B 1 566 ? 7.32 27.391 26.578 1 98 566 TYR B N 1
ATOM 9149 C CA . TYR B 1 566 ? 8.555 26.688 26.25 1 98 566 TYR B CA 1
ATOM 9150 C C . TYR B 1 566 ? 9.227 26.125 27.484 1 98 566 TYR B C 1
ATOM 9152 O O . TYR B 1 566 ? 9.625 24.969 27.516 1 98 566 TYR B O 1
ATOM 9160 N N . GLN B 1 567 ? 9.281 26.891 28.562 1 97.56 567 GLN B N 1
ATOM 9161 C CA . GLN B 1 567 ? 9.93 26.484 29.797 1 97.56 567 GLN B CA 1
ATOM 9162 C C . GLN B 1 567 ? 9.125 25.406 30.516 1 97.56 567 GLN B C 1
ATOM 9164 O O . GLN B 1 567 ? 9.695 24.484 31.109 1 97.56 567 GLN B O 1
ATOM 9169 N N . SER B 1 568 ? 7.883 25.562 30.484 1 97.69 568 SER B N 1
ATOM 9170 C CA . SER B 1 568 ? 7.031 24.562 31.109 1 97.69 568 SER B CA 1
ATOM 9171 C C . SER B 1 568 ? 7.223 23.188 30.453 1 97.69 568 SER B C 1
ATOM 9173 O O . SER B 1 568 ? 7.34 22.188 31.156 1 97.69 568 SER B O 1
ATOM 9175 N N . ILE B 1 569 ? 7.246 23.172 29.172 1 98.12 569 ILE B N 1
ATOM 9176 C CA . ILE B 1 569 ? 7.484 21.938 28.438 1 98.12 569 ILE B CA 1
ATOM 9177 C C . ILE B 1 569 ? 8.875 21.391 28.781 1 98.12 569 ILE B C 1
ATOM 9179 O O . ILE B 1 569 ? 9.047 20.188 28.969 1 98.12 569 ILE B O 1
ATOM 9183 N N . GLY B 1 570 ? 9.828 22.266 28.859 1 98.06 570 GLY B N 1
ATOM 9184 C CA . GLY B 1 570 ? 11.18 21.891 29.234 1 98.06 570 GLY B CA 1
ATOM 9185 C C . GLY B 1 570 ? 11.266 21.219 30.594 1 98.06 570 GLY B C 1
ATOM 9186 O O . GLY B 1 570 ? 12.047 20.297 30.781 1 98.06 570 GLY B O 1
ATOM 9187 N N . LYS B 1 571 ? 10.492 21.719 31.531 1 98.06 571 LYS B N 1
ATOM 9188 C CA . LYS B 1 571 ? 10.461 21.125 32.875 1 98.06 571 LYS B CA 1
ATOM 9189 C C . LYS B 1 571 ? 9.891 19.719 32.812 1 98.06 571 LYS B C 1
ATOM 9191 O O . LYS B 1 571 ? 10.406 18.812 33.469 1 98.06 571 LYS B O 1
ATOM 9196 N N . VAL B 1 572 ? 8.82 19.578 32.094 1 98.25 572 VAL B N 1
ATOM 9197 C CA . VAL B 1 572 ? 8.227 18.25 31.953 1 98.25 572 VAL B CA 1
ATOM 9198 C C . VAL B 1 572 ? 9.234 17.312 31.297 1 98.25 572 VAL B C 1
ATOM 9200 O O . VAL B 1 572 ? 9.359 16.141 31.703 1 98.25 572 VAL B O 1
ATOM 9203 N N . ARG B 1 573 ? 9.969 17.781 30.344 1 97.44 573 ARG B N 1
ATOM 9204 C CA . ARG B 1 573 ? 10.969 16.969 29.656 1 97.44 573 ARG B CA 1
ATOM 9205 C C . ARG B 1 573 ? 12.078 16.562 30.609 1 97.44 573 ARG B C 1
ATOM 9207 O O . ARG B 1 573 ? 12.531 15.406 30.578 1 97.44 573 ARG B O 1
ATOM 9214 N N . ALA B 1 574 ? 12.516 17.484 31.359 1 97.12 574 ALA B N 1
ATOM 9215 C CA . ALA B 1 574 ? 13.57 17.188 32.312 1 97.12 574 ALA B CA 1
ATOM 9216 C C . ALA B 1 574 ? 13.164 16.047 33.25 1 97.12 574 ALA B C 1
ATOM 9218 O O . ALA B 1 574 ? 14 15.219 33.625 1 97.12 574 ALA B O 1
ATOM 9219 N N . ALA B 1 575 ? 11.969 16.031 33.594 1 97.19 575 ALA B N 1
ATOM 9220 C CA . ALA B 1 575 ? 11.453 14.977 34.469 1 97.19 575 ALA B CA 1
ATOM 9221 C C . ALA B 1 575 ? 11.305 13.664 33.688 1 97.19 575 ALA B C 1
ATOM 9223 O O . ALA B 1 575 ? 11.617 12.594 34.219 1 97.19 575 ALA B O 1
ATOM 9224 N N . ALA B 1 576 ? 10.82 13.703 32.5 1 97.19 576 ALA B N 1
ATOM 9225 C CA . ALA B 1 576 ? 10.539 12.523 31.672 1 97.19 576 ALA B CA 1
ATOM 9226 C C . ALA B 1 576 ? 11.82 11.922 31.109 1 97.19 576 ALA B C 1
ATOM 9228 O O . ALA B 1 576 ? 11.891 10.719 30.844 1 97.19 576 ALA B O 1
ATOM 9229 N N . ASP B 1 577 ? 12.805 12.703 30.906 1 96.25 577 ASP B N 1
ATOM 9230 C CA . ASP B 1 577 ? 14.062 12.312 30.281 1 96.25 577 ASP B CA 1
ATOM 9231 C C . ASP B 1 577 ? 15.258 12.953 31 1 96.25 577 ASP B C 1
ATOM 9233 O O . ASP B 1 577 ? 16 13.719 30.391 1 96.25 577 ASP B O 1
ATOM 9237 N N . PRO B 1 578 ? 15.508 12.539 32.156 1 94.75 578 PRO B N 1
ATOM 9238 C CA . PRO B 1 578 ? 16.531 13.219 32.969 1 94.75 578 PRO B CA 1
ATOM 9239 C C . PRO B 1 578 ? 17.938 13.031 32.406 1 94.75 578 PRO B C 1
ATOM 9241 O O . PRO B 1 578 ? 18.812 13.867 32.656 1 94.75 578 PRO B O 1
ATOM 9244 N N . LYS B 1 579 ? 18.203 12.047 31.641 1 92.75 579 LYS B N 1
ATOM 9245 C CA . LYS B 1 579 ? 19.562 11.758 31.188 1 92.75 579 LYS B CA 1
ATOM 9246 C C . LYS B 1 579 ? 19.734 12.125 29.719 1 92.75 579 LYS B C 1
ATOM 9248 O O . LYS B 1 579 ? 20.781 11.891 29.125 1 92.75 579 LYS B O 1
ATOM 9253 N N . GLY B 1 580 ? 18.703 12.617 29.078 1 94.44 580 GLY B N 1
ATOM 9254 C CA . GLY B 1 580 ? 18.781 12.992 27.672 1 94.44 580 GLY B CA 1
ATOM 9255 C C . GLY B 1 580 ? 18.797 11.805 26.734 1 94.44 580 GLY B C 1
ATOM 9256 O O . GLY B 1 580 ? 19.453 11.836 25.688 1 94.44 580 GLY B O 1
ATOM 9257 N N . THR B 1 581 ? 18.125 10.789 27.141 1 96.12 581 THR B N 1
ATOM 9258 C CA . THR B 1 581 ? 18.062 9.562 26.359 1 96.12 581 THR B CA 1
ATOM 9259 C C . THR B 1 581 ? 17.234 9.758 25.094 1 96.12 581 THR B C 1
ATOM 9261 O O . THR B 1 581 ? 17.594 9.234 24.031 1 96.12 581 THR B O 1
ATOM 9264 N N . PHE B 1 582 ? 16.141 10.445 25.188 1 97.62 582 PHE B N 1
ATOM 9265 C CA . PHE B 1 582 ? 15.25 10.664 24.062 1 97.62 582 PHE B CA 1
ATOM 9266 C C . PHE B 1 582 ? 15.586 11.969 23.359 1 97.62 582 PHE B C 1
ATOM 9268 O O . PHE B 1 582 ? 14.688 12.719 22.969 1 97.62 582 PHE B O 1
ATOM 9275 N N . THR B 1 583 ? 16.859 12.398 23.281 1 90.12 583 THR B N 1
ATOM 9276 C CA . THR B 1 583 ? 17.375 13.586 22.609 1 90.12 583 THR B CA 1
ATOM 9277 C C . THR B 1 583 ? 18.469 13.203 21.609 1 90.12 583 THR B C 1
ATOM 9279 O O . THR B 1 583 ? 19.656 13.242 21.938 1 90.12 583 THR B O 1
ATOM 9282 N N . ALA B 1 584 ? 18.078 12.914 20.391 1 91.94 584 ALA B N 1
ATOM 9283 C CA . ALA B 1 584 ? 19.031 12.375 19.422 1 91.94 584 ALA B CA 1
ATOM 9284 C C . ALA B 1 584 ? 19.453 13.438 18.406 1 91.94 584 ALA B C 1
ATOM 9286 O O . ALA B 1 584 ? 20.422 13.242 17.672 1 91.94 584 ALA B O 1
ATOM 9287 N N . ASN B 1 585 ? 18.781 14.555 18.344 1 92.12 585 ASN B N 1
ATOM 9288 C CA . ASN B 1 585 ? 19.062 15.68 17.453 1 92.12 585 ASN B CA 1
ATOM 9289 C C . ASN B 1 585 ? 18.609 17 18.078 1 92.12 585 ASN B C 1
ATOM 9291 O O . ASN B 1 585 ? 18 17.016 19.141 1 92.12 585 ASN B O 1
ATOM 9295 N N . PRO B 1 586 ? 18.922 18.094 17.453 1 93.12 586 PRO B N 1
ATOM 9296 C CA . PRO B 1 586 ? 18.688 19.375 18.125 1 93.12 586 PRO B CA 1
ATOM 9297 C C . PRO B 1 586 ? 17.219 19.812 18.062 1 93.12 586 PRO B C 1
ATOM 9299 O O . PRO B 1 586 ? 16.844 20.812 18.688 1 93.12 586 PRO B O 1
ATOM 9302 N N . PHE B 1 587 ? 16.375 19.141 17.328 1 95.25 587 PHE B N 1
ATOM 9303 C CA . PHE B 1 587 ? 14.961 19.5 17.234 1 95.25 587 PHE B CA 1
ATOM 9304 C C . PHE B 1 587 ? 14.195 19.031 18.469 1 95.25 587 PHE B C 1
ATOM 9306 O O . PHE B 1 587 ? 13.266 18.234 18.359 1 95.25 587 PHE B O 1
ATOM 9313 N N . ALA B 1 588 ? 14.578 19.516 19.609 1 96.44 588 ALA B N 1
ATOM 9314 C CA . ALA B 1 588 ? 14.016 19.156 20.906 1 96.44 588 ALA B CA 1
ATOM 9315 C C . ALA B 1 588 ? 14.031 20.328 21.875 1 96.44 588 ALA B C 1
ATOM 9317 O O . ALA B 1 588 ? 15.008 21.094 21.922 1 96.44 588 ALA B O 1
ATOM 9318 N N . VAL B 1 589 ? 12.914 20.438 22.562 1 97.5 589 VAL B N 1
ATOM 9319 C CA . VAL B 1 589 ? 12.875 21.453 23.609 1 97.5 589 VAL B CA 1
ATOM 9320 C C . VAL B 1 589 ? 13.953 21.156 24.641 1 97.5 589 VAL B C 1
ATOM 9322 O O . VAL B 1 589 ? 14.164 20 25.016 1 97.5 589 VAL B O 1
ATOM 9325 N N . GLU B 1 590 ? 14.602 22.156 25.094 1 95.88 590 GLU B N 1
ATOM 9326 C CA . GLU B 1 590 ? 15.672 21.984 26.078 1 95.88 590 GLU B CA 1
ATOM 9327 C C . GLU B 1 590 ? 15.117 21.531 27.422 1 95.88 590 GLU B C 1
ATOM 9329 O O . GLU B 1 590 ? 14.07 22.016 27.859 1 95.88 590 GLU B O 1
ATOM 9334 N N . ARG B 1 591 ? 15.812 20.562 28.016 1 94.31 591 ARG B N 1
ATOM 9335 C CA . ARG B 1 591 ? 15.484 20.172 29.375 1 94.31 591 ARG B CA 1
ATOM 9336 C C . ARG B 1 591 ? 15.773 21.312 30.359 1 94.31 591 ARG B C 1
ATOM 9338 O O . ARG B 1 591 ? 16.891 21.828 30.391 1 94.31 591 ARG B O 1
ATOM 9345 N N . GLN B 1 592 ? 14.758 21.688 31.078 1 89 592 GLN B N 1
ATOM 9346 C CA . GLN B 1 592 ? 14.922 22.766 32.031 1 89 592 GLN B CA 1
ATOM 9347 C C . GLN B 1 592 ? 15.164 22.203 33.438 1 89 592 GLN B C 1
ATOM 9349 O O . GLN B 1 592 ? 14.383 21.391 33.938 1 89 592 GLN B O 1
ATOM 9354 N N . GLU B 1 593 ? 16.375 22.391 34.094 1 76.06 593 GLU B N 1
ATOM 9355 C CA . GLU B 1 593 ? 16.703 21.969 35.438 1 76.06 593 GLU B CA 1
ATOM 9356 C C . GLU B 1 593 ? 16.016 22.844 36.469 1 76.06 593 GLU B C 1
ATOM 9358 O O . GLU B 1 593 ? 15.828 24.047 36.25 1 76.06 593 GLU B O 1
#

pLDDT: mean 93.25, std 8.33, range [34.0, 98.81]

Solvent-accessible surface area (backbone atoms only — not comparable to full-atom values): 59221 Å² total; per-residue (Å²): 117,84,50,83,71,74,78,90,49,47,59,51,73,32,23,60,52,58,54,75,63,40,33,48,53,23,57,70,68,67,65,45,70,21,41,76,51,26,53,85,33,55,36,98,85,68,42,54,68,38,48,62,53,30,36,32,42,36,35,32,37,46,69,67,20,49,32,42,50,46,52,49,26,61,74,67,72,27,17,34,8,53,20,33,55,27,63,42,55,68,35,67,37,28,14,28,72,79,13,29,23,42,39,31,47,69,34,27,68,50,74,45,71,52,60,63,87,69,45,63,90,66,81,74,83,70,58,91,53,43,47,41,32,40,36,19,16,23,30,27,42,50,59,50,47,51,55,30,31,74,69,40,20,38,72,36,36,52,37,51,28,62,41,15,42,40,64,34,36,19,44,29,16,63,36,72,35,18,8,43,64,7,35,29,37,78,31,52,60,34,37,35,29,34,38,75,86,51,44,80,45,70,28,18,80,90,36,60,37,67,57,37,20,30,48,30,28,50,38,64,57,32,53,38,50,70,43,31,38,30,30,55,30,33,38,21,81,60,29,28,29,43,82,35,73,46,70,42,93,92,37,81,62,74,40,76,47,54,32,18,39,34,39,46,32,32,25,53,62,44,69,66,62,51,44,53,54,43,45,52,48,30,48,52,34,37,68,21,66,58,64,32,34,48,23,47,36,44,31,39,37,24,58,79,50,60,59,51,61,76,37,71,73,59,63,33,55,48,49,48,51,52,38,47,55,46,58,66,68,48,56,65,50,55,51,58,70,42,65,46,50,48,70,20,31,33,37,40,43,36,38,41,37,29,83,38,65,79,36,66,80,44,70,68,57,49,53,60,52,43,66,57,69,70,58,58,80,52,44,57,44,76,45,74,49,70,36,47,50,24,59,46,58,63,75,63,43,37,78,51,88,63,81,58,104,47,21,59,50,64,41,39,43,39,19,63,48,56,46,31,67,80,49,42,28,51,64,51,51,50,55,60,50,34,56,49,49,37,66,64,62,36,26,38,98,82,57,66,45,76,48,94,38,66,56,42,76,37,38,42,45,49,31,43,37,32,46,28,31,32,77,45,9,28,32,32,70,52,52,82,72,61,48,38,55,54,70,38,70,29,16,39,41,42,33,51,30,35,29,25,48,44,82,88,42,94,56,14,70,58,20,47,53,46,46,50,51,54,47,52,53,49,48,64,45,42,33,29,83,84,27,25,48,9,58,52,66,38,39,47,76,65,46,40,53,81,75,51,45,31,72,39,66,90,36,34,54,26,49,32,91,44,66,68,59,52,49,52,41,8,38,52,28,26,70,39,26,74,80,47,37,37,48,31,53,54,64,36,63,50,63,42,130,119,84,51,82,72,74,78,89,50,48,59,51,74,33,23,61,51,59,54,75,62,41,33,47,52,24,56,69,70,66,65,46,69,22,41,75,50,26,53,86,32,56,36,98,86,67,41,55,68,38,48,63,54,31,35,31,42,36,34,32,36,46,70,66,19,50,33,43,50,46,52,50,26,58,75,68,71,27,18,36,8,53,22,33,54,27,64,43,56,69,35,66,37,28,13,25,72,78,13,30,22,43,40,32,46,71,35,28,68,51,74,44,72,53,60,63,88,71,45,65,88,64,82,72,83,69,57,90,52,42,46,41,32,40,34,20,18,23,31,26,42,50,60,49,48,52,55,30,32,75,68,40,20,37,73,37,36,51,35,52,28,62,42,16,41,39,64,34,36,19,46,30,16,61,35,72,35,18,7,43,65,7,35,29,38,77,31,50,61,35,38,36,28,32,38,75,85,52,44,81,46,70,27,19,80,88,37,60,36,67,57,37,19,31,47,30,28,49,37,64,56,33,52,38,49,71,44,31,37,31,30,56,29,33,40,22,80,60,29,28,29,42,79,34,73,47,68,44,92,92,37,80,62,73,39,77,46,54,31,17,38,34,38,46,33,32,24,53,63,43,69,67,61,50,47,53,54,41,46,53,48,29,47,51,32,36,68,20,66,58,67,32,34,46,24,45,36,44,31,40,38,24,58,78,51,60,58,53,61,75,37,72,72,59,64,32,54,50,50,46,50,48,38,48,56,45,59,66,68,49,55,66,52,56,50,60,69,41,66,46,49,49,70,21,32,31,37,40,43,39,38,40,38,30,84,36,65,78,36,66,80,42,71,67,57,49,54,60,50,42,65,58,68,70,58,56,78,52,45,56,46,76,46,77,50,70,36,46,51,22,60,47,58,62,75,64,43,36,78,54,89,63,81,60,103,49,21,58,50,64,41,36,43,37,18,63,48,54,46,30,68,80,49,43,28,50,62,51,52,52,53,60,51,33,57,49,48,38,66,65,62,37,27,39,98,80,57,66,46,78,48,93,40,68,56,42,76,38,37,43,44,49,31,44,37,33,46,28,32,30,78,45,9,28,31,31,70,51,51,81,72,59,47,39,54,55,72,38,69,30,13,40,40,42,31,51,31,35,30,24,47,45,83,88,41,94,56,15,69,58,20,47,52,46,47,50,52,54,47,53,51,47,48,63,46,42,32,30,83,84,28,24,48,9,57,50,65,37,39,47,76,63,48,39,55,82,75,53,46,32,72,39,65,88,37,35,56,27,50,33,92,44,67,68,59,53,49,52,43,8,39,51,28,27,70,39,27,74,82,46,37,38,51,31,54,54,65,37,64,50,64,42,131

InterPro domains:
  IPR006094 FAD linked oxidase, N-terminal [PF01565] (54-203)
  IPR016166 FAD-binding domain, PCMH-type [PS51387] (50-236)
  IPR016169 FAD-binding, type PCMH, subdomain 2 [G3DSA:3.30.465.10] (27-251)
  IPR036318 FAD-binding, type PCMH-like superfamily [SSF56176] (50-234)
  IPR050416 FAD-linked Oxidoreductases in Biosynthetic Pathways [PTHR42973] (32-583)

Radius of gyration: 30.63 Å; Cα contacts (8 Å, |Δi|>4): 2754; chains: 2; bounding box: 69×88×76 Å

Sequence (1186 aa):
MTSAQVNGFIGMQYSREGSDYEKGDYKFFNEQYATSSYIDVLDPSGKPSHDLNPALILRPKDDEGVKAVIHHAVKNKVGIAIKSGGHQYSGASSCGGQNVQLDLSNTYKDLKIVDVSILDKTKTTVAHDRVLVFAGVSNQLQDFLAYLTSHKLFVPTGQCAYVCLGGHGQTGGYGQLGRSFGLLGDYIVDIRLIDHQGEVKHVNQGQDAELFNAIRGGSPGNFGVVTHYTISALKAKSYMGIENTITTPNNPKPEKFQGPHGIKAAWIYSEKVLRNLLNIVAKMSDEGTAPRGFDLCVNVLSTDFDITKLFPALKTDEEWKGVQDVISKLPGPVKDLLNGKLPPLIVLYAQWCPVGDQQKYDASVDAWFQQFRGLKYFRIQFDEISADMSDMVGHWLFPKRREFPRPYVKRTYATNSKTLGKDGWVDTLVERLSKICSPYEKLDDANQKPVDNPLYDNCKISAQIQCFGGDNSMFYNNRNNGAAYSWRDSTVLQTVDCWYLNRTDPNYKKSLELANEWQAKNDSVMIGANSCFSKTDRRVLWGSWGDWDMAKPEVWKTYYEDEAKYQSIGKVRAAADPKGTFTANPFAVERQEMTSAQVNGFIGMQYSREGSDYEKGDYKFFNEQYATSSYIDVLDPSGKPSHDLNPALILRPKDDEGVKAVIHHAVKNKVGIAIKSGGHQYSGASSCGGQNVQLDLSNTYKDLKIVDVSILDKTKTTVAHDRVLVFAGVSNQLQDFLAYLTSHKLFVPTGQCAYVCLGGHGQTGGYGQLGRSFGLLGDYIVDIRLIDHQGEVKHVNQGQDAELFNAIRGGSPGNFGVVTHYTISALKAKSYMGIENTITTPNNPKPEKFQGPHGIKAAWIYSEKVLRNLLNIVAKMSDEGTAPRGFDLCVNVLSTDFDITKLFPALKTDEEWKGVQDVISKLPGPVKDLLNGKLPPLIVLYAQWCPVGDQQKYDASVDAWFQQFRGLKYFRIQFDEISADMSDMVGHWLFPKRREFPRPYVKRTYATNSKTLGKDGWVDTLVERLSKICSPYEKLDDANQKPVDNPLYDNCKISAQIQCFGGDNSMFYNNRNNGAAYSWRDSTVLQTVDCWYLNRTDPNYKKSLELANEWQAKNDSVMIGANSCFSKTDRRVLWGSWGDWDMAKPEVWKTYYEDEAKYQSIGKVRAAADPKGTFTANPFAVERQE

Nearest PDB structures (foldseek):
  6fyd-assembly1_D  TM=8.434E-01  e=3.434E-25  Streptomyces maritimus
  6fyb-assembly1_A  TM=8.483E-01  e=1.527E-24  Streptomyces maritimus
  4xlo-assembly1_C  TM=8.499E-01  e=2.711E-24  Streptomyces maritimus
  6fyc-assembly1_B-2  TM=8.338E-01  e=4.291E-24  Streptomyces maritimus
  2bvf-assembly2_B  TM=8.076E-01  e=2.385E-22  Paenarthrobacter nicotinovorans

Organism: Fusarium proliferatum (strain ET1) (NCBI:txid1227346)